Protein AF-A0AAD6UWS7-F1 (afdb_monomer_lite)

Sequence (1031 aa):
MVDHKPIFDDEDLQKQNKLWNPEEWIGCGLTYRDVPEHVALEAVRLRQIPSEVLSTLPSELLSPAGFFANSNLPSWDPAYDSKDAADVDFDATEPTLVPQKPSDIRLLSVATIRRLDNTFGQAWFDGKKSIRDARDPNNVQHWPLYFLTYAESLRQTCRCWVAWRAAIFWALEEHDDEEPEEVKWRQRTVNLLSSIVGWSGRVGCGLGDLSYEHLAEVLGENMLMGSVVDALVHDIKTRLTIRDGTSSEHIIGDTMFARCMTDGAATSSEHMGYRLIARYTHLLSSDSASRPRYLSFPLHSPPLHWAACMIDLPKQHIHFGDSLQRRRPQALFDELLRWLTEDVGLQKVKITDDLTCGLQKDHVNCGIISANTLAHAILGDTLWDHRHARTYRYRAFCTIASIILRSQEGKNTVLDVPFLDPFETHTDVETPAAAPAVAPATLHASSQVQRLTDEDITEFLNHTEESQYSVPAKRLRKGQDADSNDEGPVKKRTKTDVNPSACSKAFDNPDEHSSTLNGTQPWATKVAVAEHVQLDILESLRTGGQGNSSRHDRVVGILIKHGLFRGNAAKLERLRRECKRDDGDPRPGLDINNPKQVICSRCAKTVQLKAVYEAGRFREHWRKGCKKTPVPNKSITNFFGPKSASFKPVPQKLQPSEFIKHCPGLTGAVHPRIDYYIDHCPASGAGARTINFYVAQLFEEKRGIVSISDPSLSRKERTLAYHHQSLDRDWRIETSPHRASVVATRCLIRFAVYREADVSDNKVVCTACWAVFLRKEFRTAINRNRDKTYQQLIRTPKLYSNPIQYRLMAQYEGLEALLTNPSKLGVMLRFARGVALGHYNDLKVFLGLVETMVLATERRIRGVGMQNFKYPQEWREFGALIRMTSPRSYRSMAQHFRMESERSIQHTTSQRPRFPLGITEKSFEILAQYCQDYGYPSNYPLCFSVDDTKLFPAMQPLYDGPSKTWYLVGLPGAQQLQVKSAAELETLIDRKHNAAPKLRLWSVQIPFPGIPPLAFAVLPIASKVKGSELV

Secondary structure (DSSP, 8-state):
---------TTSGGGG-----GGGTSSS----SS--HHHHHHHHHTTSPPHHHHTTSPPTTS-HHHHHHH--PPP--GGGTT---TTEEEESSPP------GGGS-PPPHHHHHHHHHHHHHHHHTT--EEEE-SSTTS-EEEETTHHHHHHHHHHHHHHHHHHHHHHHHHH---TT--HHHHHHHHHHHHHHHHSS-SSSB-TTSSTT-BHHHHHTTTTTPPPPHHHHHHHHHHHHHHHHHHHSS--SEEE--HHHHHHHHTTTTT-TTSTTHHHHHHHHHHHT--STT--SEEEEEEE-SSS-EEEEEEETTTTEEEEE-TT-PPP-HHHHHHHHHIIIIIS--SS-EEES--------SSS-HHHHHHHHHHHHHH-PPPP-GGGHHHHHHHHHHHHHHHHHHHHHTTS---PPP-------------------------------PPEEHHHHHHHHHHHHHTTS-----------------------------------------------------GGGSS---HHHHHHHHHHH-S-S--HHHHHHHHHHHHHHTT-EE--HHHHHHHHHHHHTTT--SS-EE-SS-TTEEE-TTT-PEEE-SSTT--HHHHHHHHT--PPPPP-PPP-----------------------EEEE---B-TTT-THHHHHHHH--SSEE-PPPHHHHHHHHHHHHH----TT-TTS-HHHHHHHHHHHHHS-SEEEEEETTEEEEEETT--SEEEESSHHHHH-TT---HHHHHHHH-HHHHHHHTS-----HHHHHTS-TTSS-HHHHHHHHHSTTHHHHHH-GGG--HHHHHHHHHHTTTTTT-HHHHHHHHHHHHHHHHHHTT--STTPPPPHHHHHHHHHHHHH-HHHHHHHHHHS-PPPHHHHHHHHHHS----SSS-HHHHHHHHHHHHHTT--TTSPPEEEEEEEE-----EEEEETTTTEEEEE--SSS-PEEE-SHHHHHHHHHTT----SEEEEEEEE-SSTTPPPEEEEEEEE-SS--GGG--

Foldseek 3Di:
DDDDDDDDDCVVVVPPDPADDCVVFAQPPDALFLDDPNLVVVLVVQQDDDPQLVVLADDQQAFLVRLLVPALAADDDPVVQPDADPQKAFALDAFPDGRPHRHVDDAGHPNNLVVCVVCVRRSRSNNTAFTWHCVPVVDIGTHGNNVSVVSVVSVQSVLLNVLSVQLVVLLVDDDPPDDPLLVVLSVLLNVLSRVFGGRFAALPQPLPRDTNSLLSLLRDQAAHDQSLLSLLLVLLVVVLCVVVVRQLQEDEDGQLLLVCLLVLLCVDPLDPCVVVLVVVLCQQQDPDPSRHQKYKYWYDDPPRAIWIWMARSVVLEIETEFLQPDDHRVSSVVSVVVCCCPRNNDDDRYYDPPQDWHRDPGRHCRSLRRSQSVCCVRVVDDHDYPVCSSSSSSVSSSSSSVSSVVSVVVVPDDDDDDDDDPPDDDDDDDDDDDDDDDDDDDDDDDDDAAFDELVNLLVVLVVVVVPPPDDDDDDDDDDDDDDDDDDDDDDDDDDDDDDDDDDDDDDDDDDDDDDDDDDDDDPCVVGRHDPVLVVQLVVLVPPPDDDPQVSSQSNLVSCLVVLRYAYDPVLQVLLVVLQPPPVHAPDWDADRSCQQWIQGPVARDIFGHDGRSDCVRVVVCVVVPPDHDDDDDDDDPDPDDDDDDDDDDDDDPPDQPWDKAFFQFADCLQPVLQVVLLVQPQFFFAPFDDLLVLQCVVACVPPNRRDLPDPPQDPVNNVVSVVVSVLRTQWGADDDPVGTHIAGPPFPRMDIDRDPVLRPRNNNGDPSSVVCVVDPVNVVSSPDDRDDDPVVVVVPDCSRHDVVVVVVPVPDPCVCVVVPCPPPDDPVSVVVVCVVVCVCVSVQLVVLQVVLQVVVVVCVVVVHDCPPPDGDPSVQVVLLVCCVVPVSVSVSVVVVTVYDDPVVSVVVVLQDADDDAFQDPVLVVVVVVLCVVVVHDPPDDKDKDKDWAFDDFDWDWHQHNVVRWIWIAQAADSDTHTDPDPVVVVVVVVVPRGGARIKMWMWIHDPDPPGDIHGRHMGRHHPDDDPVRVD

Radius of gyration: 43.59 Å; chains: 1; bounding box: 106×140×118 Å

Structure (mmCIF, N/CA/C/O backbone):
data_AF-A0AAD6UWS7-F1
#
_entry.id   AF-A0AAD6UWS7-F1
#
loop_
_atom_site.group_PDB
_atom_site.id
_atom_site.type_symbol
_atom_site.label_atom_id
_atom_site.label_alt_id
_atom_site.label_comp_id
_atom_site.label_asym_id
_atom_site.label_entity_id
_atom_site.label_seq_id
_atom_site.pdbx_PDB_ins_code
_atom_site.Cartn_x
_atom_site.Cartn_y
_atom_site.Cartn_z
_atom_site.occupancy
_atom_site.B_iso_or_equiv
_atom_site.auth_seq_id
_atom_site.auth_comp_id
_atom_site.auth_asym_id
_atom_site.auth_atom_id
_atom_site.pdbx_PDB_model_num
ATOM 1 N N . MET A 1 1 ? 58.936 -27.035 18.250 1.00 39.00 1 MET A N 1
ATOM 2 C CA . MET A 1 1 ? 58.572 -28.460 18.407 1.00 39.00 1 MET A CA 1
ATOM 3 C C . MET A 1 1 ? 57.275 -28.489 19.200 1.00 39.00 1 MET A C 1
ATOM 5 O O . MET A 1 1 ? 57.285 -28.018 20.326 1.00 39.00 1 MET A O 1
ATOM 9 N N . VAL A 1 2 ? 56.135 -28.931 18.683 1.00 28.58 2 VAL A N 1
ATOM 10 C CA . VAL A 1 2 ? 55.876 -29.702 17.449 1.00 28.58 2 VAL A CA 1
ATOM 11 C C . VAL A 1 2 ? 55.745 -28.799 16.212 1.00 28.58 2 VAL A C 1
ATOM 13 O O . VAL A 1 2 ? 55.610 -27.588 16.349 1.00 28.58 2 VAL A O 1
ATOM 16 N N . ASP A 1 3 ? 55.885 -29.388 15.028 1.00 33.97 3 ASP A N 1
ATOM 17 C CA . ASP A 1 3 ? 55.826 -28.741 13.715 1.00 33.97 3 ASP A CA 1
ATOM 18 C C . ASP A 1 3 ? 54.699 -29.392 12.894 1.00 33.97 3 ASP A C 1
ATOM 20 O O . ASP A 1 3 ? 54.625 -30.619 12.836 1.00 33.97 3 ASP A O 1
ATOM 24 N N . HIS A 1 4 ? 53.810 -28.594 12.300 1.00 30.27 4 HIS A N 1
ATOM 25 C CA . HIS A 1 4 ? 52.808 -29.050 11.333 1.00 30.27 4 HIS A CA 1
ATOM 26 C C . HIS A 1 4 ? 52.488 -27.916 10.355 1.00 30.27 4 HIS A C 1
ATOM 28 O O . HIS A 1 4 ? 51.941 -26.879 10.731 1.00 30.27 4 HIS A O 1
ATOM 34 N N . LYS A 1 5 ? 52.835 -28.138 9.084 1.00 28.25 5 LYS A N 1
ATOM 35 C CA . LYS A 1 5 ? 52.568 -27.221 7.969 1.00 28.25 5 LYS A CA 1
ATOM 36 C C . LYS A 1 5 ? 51.061 -27.076 7.707 1.00 28.25 5 LYS A C 1
ATOM 38 O O . LYS A 1 5 ? 50.328 -28.046 7.918 1.00 28.25 5 LYS A O 1
ATOM 43 N N . PRO A 1 6 ? 50.598 -25.931 7.172 1.00 29.80 6 PRO A N 1
ATOM 44 C CA . PRO A 1 6 ? 49.275 -25.862 6.568 1.00 29.80 6 PRO A CA 1
ATOM 45 C C . PRO A 1 6 ? 49.205 -26.792 5.348 1.00 29.80 6 PRO A C 1
ATOM 47 O O . PRO A 1 6 ? 50.151 -26.870 4.565 1.00 29.80 6 PRO A O 1
ATOM 50 N N . ILE A 1 7 ? 48.068 -27.470 5.185 1.00 35.84 7 ILE A N 1
ATOM 51 C CA . ILE A 1 7 ? 47.655 -28.088 3.921 1.00 35.84 7 ILE A CA 1
ATOM 52 C C . ILE A 1 7 ? 46.263 -27.541 3.605 1.00 35.84 7 ILE A C 1
ATOM 54 O O . ILE A 1 7 ? 45.241 -28.134 3.944 1.00 35.84 7 ILE A O 1
ATOM 58 N N . PHE A 1 8 ? 46.261 -26.365 2.991 1.00 29.39 8 PHE A N 1
ATOM 59 C CA . PHE A 1 8 ? 45.199 -25.907 2.109 1.00 29.39 8 PHE A CA 1
ATOM 60 C C . PHE A 1 8 ? 45.885 -25.623 0.775 1.00 29.39 8 PHE A C 1
ATOM 62 O O . PHE A 1 8 ? 46.874 -24.894 0.759 1.00 29.39 8 PHE A O 1
ATOM 69 N N . ASP A 1 9 ? 45.396 -26.208 -0.317 1.00 33.44 9 ASP A N 1
ATOM 70 C CA . ASP A 1 9 ? 45.780 -25.749 -1.650 1.00 33.44 9 ASP A CA 1
ATOM 71 C C . ASP A 1 9 ? 45.085 -24.403 -1.898 1.00 33.44 9 ASP A C 1
ATOM 73 O O . ASP A 1 9 ? 43.855 -24.309 -1.857 1.00 33.44 9 ASP A O 1
ATOM 77 N N . ASP A 1 10 ? 45.871 -23.353 -2.146 1.00 38.72 10 ASP A N 1
ATOM 78 C CA . ASP A 1 10 ? 45.397 -21.961 -2.234 1.00 38.72 10 ASP A CA 1
ATOM 79 C C . ASP A 1 10 ? 44.478 -21.672 -3.446 1.00 38.72 10 ASP A C 1
ATOM 81 O O . ASP A 1 10 ? 44.025 -20.540 -3.624 1.00 38.72 10 ASP A O 1
ATOM 85 N N . GLU A 1 11 ? 44.162 -22.664 -4.288 1.00 35.66 11 GLU A N 1
ATOM 86 C CA . GLU A 1 11 ? 43.316 -22.488 -5.477 1.00 35.66 11 GLU A CA 1
ATOM 87 C C . GLU A 1 11 ? 41.811 -22.367 -5.178 1.00 35.66 11 GLU A C 1
ATOM 89 O O . GLU A 1 11 ? 41.103 -21.638 -5.878 1.00 35.66 11 GLU A O 1
ATOM 94 N N . ASP A 1 12 ? 41.279 -23.072 -4.173 1.00 37.72 12 ASP A N 1
ATOM 95 C CA . ASP A 1 12 ? 39.823 -23.099 -3.934 1.00 37.72 12 ASP A CA 1
ATOM 96 C C . ASP A 1 12 ? 39.312 -21.888 -3.135 1.00 37.72 12 ASP A C 1
ATOM 98 O O . ASP A 1 12 ? 38.150 -21.502 -3.285 1.00 37.72 12 ASP A O 1
ATOM 102 N N . LEU A 1 13 ? 40.181 -21.206 -2.379 1.00 34.31 13 LEU A N 1
ATOM 103 C CA . LEU A 1 13 ? 39.854 -19.918 -1.747 1.00 34.31 13 LEU A CA 1
ATOM 104 C C . LEU A 1 13 ? 39.825 -18.744 -2.744 1.00 34.31 13 LEU A C 1
ATOM 106 O O . LEU A 1 13 ? 39.205 -17.720 -2.461 1.00 34.31 13 LEU A O 1
ATOM 110 N N . GLN A 1 14 ? 40.416 -18.887 -3.936 1.00 37.41 14 GLN A N 1
ATOM 111 C CA . GLN A 1 14 ? 40.412 -17.838 -4.968 1.00 37.41 14 GLN A CA 1
ATOM 112 C C . GLN A 1 14 ? 39.095 -17.768 -5.768 1.00 37.41 14 GLN A C 1
ATOM 114 O O . GLN A 1 14 ? 38.816 -16.769 -6.432 1.00 37.41 14 GLN A O 1
ATOM 119 N N . LYS A 1 15 ? 38.233 -18.791 -5.691 1.00 44.28 15 LYS A N 1
ATOM 120 C CA . LYS A 1 15 ? 37.058 -18.946 -6.576 1.00 44.28 15 LYS A CA 1
ATOM 121 C C . LYS A 1 15 ? 35.818 -18.125 -6.175 1.00 44.28 15 LYS A C 1
ATOM 123 O O . LYS A 1 15 ? 34.757 -18.315 -6.765 1.00 44.28 15 LYS A O 1
ATOM 128 N N . GLN A 1 16 ? 35.931 -17.198 -5.216 1.00 46.44 16 GLN A N 1
ATOM 129 C CA . GLN A 1 16 ? 34.820 -16.343 -4.750 1.00 46.44 16 GLN A CA 1
ATOM 130 C C . GLN A 1 16 ? 35.019 -14.825 -4.927 1.00 46.44 16 GLN A C 1
ATOM 132 O O . GLN A 1 16 ? 34.271 -14.048 -4.345 1.00 46.44 16 GLN A O 1
ATOM 137 N N . ASN A 1 17 ? 35.961 -14.380 -5.768 1.00 46.81 17 ASN A N 1
ATOM 138 C CA . ASN A 1 17 ? 36.005 -12.985 -6.235 1.00 46.81 17 ASN A CA 1
ATOM 139 C C . ASN A 1 17 ? 36.541 -12.876 -7.677 1.00 46.81 17 ASN A C 1
ATOM 141 O O . ASN A 1 17 ? 37.565 -12.245 -7.939 1.00 46.81 17 ASN A O 1
ATOM 145 N N . LYS A 1 18 ? 35.826 -13.472 -8.647 1.00 59.00 18 LYS A N 1
ATOM 146 C CA . LYS A 1 18 ? 35.997 -13.076 -10.055 1.00 59.00 18 LYS A CA 1
ATOM 147 C C . LYS A 1 18 ? 35.459 -11.652 -10.222 1.00 59.00 18 LYS A C 1
ATOM 149 O O . LYS A 1 18 ? 34.249 -11.444 -10.277 1.00 59.00 18 LYS A O 1
ATOM 154 N N . LEU A 1 19 ? 36.377 -10.688 -10.277 1.00 78.56 19 LEU A N 1
ATOM 155 C CA . LEU A 1 19 ? 36.099 -9.326 -10.725 1.00 78.56 19 LEU A CA 1
ATOM 156 C C . LEU A 1 19 ? 35.538 -9.353 -12.154 1.00 78.56 19 LEU A C 1
ATOM 158 O O . LEU A 1 19 ? 35.858 -10.244 -12.943 1.00 78.56 19 LEU A O 1
ATOM 162 N N . TRP A 1 20 ? 34.706 -8.366 -12.485 1.00 88.69 20 TRP A N 1
ATOM 163 C CA . TRP A 1 20 ? 34.216 -8.175 -13.846 1.00 88.69 20 TRP A CA 1
ATOM 164 C C . TRP A 1 20 ? 35.386 -7.905 -14.805 1.00 88.69 20 TRP A C 1
ATOM 166 O O . TRP A 1 20 ? 36.159 -6.970 -14.600 1.00 88.69 20 TRP A O 1
ATOM 176 N N . ASN A 1 21 ? 35.492 -8.724 -15.853 1.00 90.06 21 ASN A N 1
ATOM 177 C CA . ASN A 1 21 ? 36.468 -8.576 -16.926 1.00 90.06 21 ASN A CA 1
ATOM 178 C C . ASN A 1 21 ? 35.720 -8.369 -18.255 1.00 90.06 21 ASN A C 1
ATOM 180 O O . ASN A 1 21 ? 35.141 -9.334 -18.755 1.00 90.06 21 ASN A O 1
ATOM 184 N N . PRO A 1 22 ? 35.708 -7.161 -18.849 1.00 90.88 22 PRO A N 1
ATOM 185 C CA . PRO A 1 22 ? 34.950 -6.912 -20.073 1.00 90.88 22 PRO A CA 1
ATOM 186 C C . PRO A 1 22 ? 35.453 -7.731 -21.273 1.00 90.88 22 PRO A C 1
ATOM 188 O O . PRO A 1 22 ? 34.649 -8.058 -22.140 1.00 90.88 22 PRO A O 1
ATOM 191 N N . GLU A 1 23 ? 36.731 -8.126 -21.307 1.00 92.81 23 GLU A N 1
ATOM 192 C CA . GLU A 1 23 ? 37.320 -8.910 -22.408 1.00 92.81 23 GLU A CA 1
ATOM 193 C C . GLU A 1 23 ? 36.798 -10.358 -22.480 1.00 92.81 23 GLU A C 1
ATOM 195 O O . GLU A 1 23 ? 36.912 -11.005 -23.518 1.00 92.81 23 GLU A O 1
ATOM 200 N N . GLU A 1 24 ? 36.201 -10.874 -21.397 1.00 91.62 24 GLU A N 1
ATOM 201 C CA . GLU A 1 24 ? 35.563 -12.202 -21.366 1.00 91.62 24 GLU A CA 1
ATOM 202 C C . GLU A 1 24 ? 34.111 -12.193 -21.886 1.00 91.62 24 GLU A C 1
ATOM 204 O O . GLU A 1 24 ? 33.549 -13.266 -22.117 1.00 91.62 24 GLU A O 1
ATOM 209 N N . TRP A 1 25 ? 33.484 -11.016 -22.050 1.00 92.62 25 TRP A N 1
ATOM 210 C CA . TRP A 1 25 ? 32.029 -10.908 -22.247 1.00 92.62 25 TRP A CA 1
ATOM 211 C C . TRP A 1 25 ? 31.568 -9.937 -23.344 1.00 92.62 25 TRP A C 1
ATOM 213 O O . TRP A 1 25 ? 30.554 -10.202 -23.991 1.00 92.62 25 TRP A O 1
ATOM 223 N N . ILE A 1 26 ? 32.267 -8.820 -23.555 1.00 93.94 26 ILE A N 1
ATOM 224 C CA . ILE A 1 26 ? 31.810 -7.705 -24.398 1.00 93.94 26 ILE A CA 1
ATOM 225 C C . ILE A 1 26 ? 32.377 -7.833 -25.815 1.00 93.94 26 ILE A C 1
ATOM 227 O O . ILE A 1 26 ? 33.587 -7.872 -26.016 1.00 93.94 26 ILE A O 1
ATOM 231 N N . GLY A 1 27 ? 31.497 -7.900 -26.817 1.00 91.56 27 GLY A N 1
ATOM 232 C CA . GLY A 1 27 ? 31.857 -8.169 -28.214 1.00 91.56 27 GLY A CA 1
ATOM 233 C C . GLY A 1 27 ? 32.162 -9.645 -28.510 1.00 91.56 27 GLY A C 1
ATOM 234 O O . GLY A 1 27 ? 32.371 -10.012 -29.664 1.00 91.56 27 GLY A O 1
ATOM 235 N N . CYS A 1 28 ? 32.135 -10.519 -27.500 1.00 92.50 28 CYS A N 1
ATOM 236 C CA . CYS A 1 28 ? 32.526 -11.931 -27.590 1.00 92.50 28 CYS A CA 1
ATOM 237 C C . CYS A 1 28 ? 31.483 -12.848 -28.269 1.00 92.50 28 CYS A C 1
ATOM 239 O O . CYS A 1 28 ? 31.627 -14.069 -28.239 1.00 92.50 28 CYS A O 1
ATOM 241 N N . GLY A 1 29 ? 30.400 -12.294 -28.828 1.00 90.06 29 GLY A N 1
ATOM 242 C CA . GLY A 1 29 ? 29.293 -13.061 -29.421 1.00 90.06 29 GLY A CA 1
ATOM 243 C C . GLY A 1 29 ? 28.457 -13.864 -28.411 1.00 90.06 29 GLY A C 1
ATOM 244 O O . GLY A 1 29 ? 27.692 -14.749 -28.801 1.00 90.06 29 GLY A O 1
ATOM 245 N N . LEU A 1 30 ? 28.604 -13.587 -27.111 1.00 91.38 30 LEU A N 1
ATOM 246 C CA . LEU A 1 30 ? 27.831 -14.239 -26.057 1.00 91.38 30 LEU A CA 1
ATOM 247 C C . LEU A 1 30 ? 26.394 -13.707 -26.018 1.00 91.38 30 LEU A C 1
ATOM 249 O O . LEU A 1 30 ? 26.115 -12.558 -26.356 1.00 91.38 30 LEU A O 1
ATOM 253 N N . THR A 1 31 ? 25.457 -14.542 -25.565 1.00 92.69 31 THR A N 1
ATOM 254 C CA . THR A 1 31 ? 24.069 -14.109 -25.354 1.00 92.69 31 THR A CA 1
ATOM 255 C C . THR A 1 31 ? 23.847 -13.721 -23.897 1.00 92.69 31 THR A C 1
ATOM 257 O O . THR A 1 31 ? 24.100 -14.539 -23.011 1.00 92.69 31 THR A O 1
ATOM 260 N N . TYR A 1 32 ? 23.300 -12.534 -23.638 1.00 90.56 32 TYR A N 1
ATOM 261 C CA . TYR A 1 32 ? 22.898 -12.120 -22.297 1.00 90.56 32 TYR A CA 1
ATOM 262 C C . TYR A 1 32 ? 21.660 -12.902 -21.868 1.00 90.56 32 TYR A C 1
ATOM 264 O O . TYR A 1 32 ? 20.518 -12.572 -22.197 1.00 90.56 32 TYR A O 1
ATOM 272 N N . ARG A 1 33 ? 21.892 -14.001 -21.158 1.00 89.00 33 ARG A N 1
ATOM 273 C CA . ARG A 1 33 ? 20.837 -14.810 -20.564 1.00 89.00 33 ARG A CA 1
ATOM 274 C C . ARG A 1 33 ? 21.396 -15.603 -19.400 1.00 89.00 33 ARG A C 1
ATOM 276 O O . ARG A 1 33 ? 22.299 -16.403 -19.611 1.00 89.00 33 ARG A O 1
ATOM 283 N N . ASP A 1 34 ? 20.809 -15.378 -18.223 1.00 78.06 34 ASP A N 1
ATOM 284 C CA . ASP A 1 34 ? 21.169 -16.054 -16.974 1.00 78.06 34 ASP A CA 1
ATOM 285 C C . ASP A 1 34 ? 22.696 -15.995 -16.722 1.00 78.06 34 ASP A C 1
ATOM 287 O O . ASP A 1 34 ? 23.408 -16.997 -16.661 1.00 78.06 34 ASP A O 1
ATOM 291 N N . VAL A 1 35 ? 23.217 -14.767 -16.690 1.00 87.62 35 VAL A N 1
ATOM 292 C CA . VAL A 1 35 ? 24.651 -14.478 -16.566 1.00 87.62 35 VAL A CA 1
ATOM 293 C C . VAL A 1 35 ? 25.144 -14.683 -15.121 1.00 87.62 35 VAL A C 1
ATOM 295 O O . VAL A 1 35 ? 24.354 -14.539 -14.185 1.00 87.62 35 VAL A O 1
ATOM 298 N N . PRO A 1 36 ? 26.441 -14.979 -14.890 1.00 89.12 36 PRO A N 1
ATOM 299 C CA . PRO A 1 36 ? 26.991 -15.118 -13.540 1.00 89.12 36 PRO A CA 1
ATOM 300 C C . PRO A 1 36 ? 26.749 -13.886 -12.660 1.00 89.12 36 PRO A C 1
ATOM 302 O O . PRO A 1 36 ? 26.672 -12.763 -13.150 1.00 89.12 36 PRO A O 1
ATOM 305 N N . GLU A 1 37 ? 26.696 -14.084 -11.341 1.00 85.69 37 GLU A N 1
ATOM 306 C CA . GLU A 1 37 ? 26.324 -13.040 -10.372 1.00 85.69 37 GLU A CA 1
ATOM 307 C C . GLU A 1 37 ? 27.154 -11.749 -10.501 1.00 85.69 37 GLU A C 1
ATOM 309 O O . GLU A 1 37 ? 26.585 -10.664 -10.499 1.00 85.69 37 GLU A O 1
ATOM 314 N N . HIS A 1 38 ? 28.471 -11.842 -10.722 1.00 85.81 38 HIS A N 1
ATOM 315 C CA . HIS A 1 38 ? 29.327 -10.666 -10.935 1.00 85.81 38 HIS A CA 1
ATOM 316 C C . HIS A 1 38 ? 28.975 -9.878 -12.214 1.00 85.81 38 HIS A C 1
ATOM 318 O O . HIS A 1 38 ? 29.090 -8.656 -12.230 1.00 85.81 38 HIS A O 1
ATOM 324 N N . VAL A 1 39 ? 28.489 -10.553 -13.261 1.00 90.25 39 VAL A N 1
ATOM 325 C CA . VAL A 1 39 ? 28.014 -9.923 -14.505 1.00 90.25 39 VAL A CA 1
ATOM 326 C C . VAL A 1 39 ? 26.639 -9.284 -14.299 1.00 90.25 39 VAL A C 1
ATOM 328 O O . VAL A 1 39 ? 26.389 -8.185 -14.787 1.00 90.25 39 VAL A O 1
ATOM 331 N N . ALA A 1 40 ? 25.754 -9.932 -13.534 1.00 89.06 40 ALA A N 1
ATOM 332 C CA . ALA A 1 40 ? 24.453 -9.371 -13.171 1.00 89.06 40 ALA A CA 1
ATOM 333 C C . ALA A 1 40 ? 24.593 -8.129 -12.268 1.00 89.06 40 ALA A C 1
ATOM 335 O O . ALA A 1 40 ? 23.873 -7.149 -12.453 1.00 89.06 40 ALA A O 1
ATOM 336 N N . LEU A 1 41 ? 25.546 -8.141 -11.330 1.00 88.06 41 LEU A N 1
ATOM 337 C CA . LEU A 1 41 ? 25.884 -6.991 -10.487 1.00 88.06 41 LEU A CA 1
ATOM 338 C C . LEU A 1 41 ? 26.462 -5.832 -11.312 1.00 88.06 41 LEU A C 1
ATOM 340 O O . LEU A 1 41 ? 26.060 -4.690 -11.102 1.00 88.06 41 LEU A O 1
ATOM 344 N N . GLU A 1 42 ? 27.324 -6.104 -12.294 1.00 93.56 42 GLU A N 1
ATOM 345 C CA . GLU A 1 42 ? 27.817 -5.075 -13.220 1.00 93.56 42 GLU A CA 1
ATOM 346 C C . GLU A 1 42 ? 26.686 -4.504 -14.101 1.00 93.56 42 GLU A C 1
ATOM 348 O O . GLU A 1 42 ? 26.572 -3.289 -14.253 1.00 93.56 42 GLU A O 1
ATOM 353 N N . ALA A 1 43 ? 25.768 -5.346 -14.588 1.00 92.38 43 ALA A N 1
ATOM 354 C CA . ALA A 1 43 ? 24.568 -4.928 -15.324 1.00 92.38 43 ALA A CA 1
ATOM 355 C C . ALA A 1 43 ? 23.572 -4.095 -14.482 1.00 92.38 43 ALA A C 1
ATOM 357 O O . ALA A 1 43 ? 22.719 -3.387 -15.031 1.00 92.38 43 ALA A O 1
ATOM 358 N N . VAL A 1 44 ? 23.658 -4.172 -13.148 1.00 91.62 44 VAL A N 1
ATOM 359 C CA . VAL A 1 44 ? 22.978 -3.255 -12.218 1.00 91.62 44 VAL A CA 1
ATOM 360 C C . VAL A 1 44 ? 23.804 -1.982 -12.027 1.00 91.62 44 VAL A C 1
ATOM 362 O O . VAL A 1 44 ? 23.252 -0.893 -12.161 1.00 91.62 44 VAL A O 1
ATOM 365 N N . ARG A 1 45 ? 25.122 -2.085 -11.804 1.00 94.69 45 ARG A N 1
ATOM 366 C CA . ARG A 1 45 ? 26.031 -0.937 -11.628 1.00 94.69 45 ARG A CA 1
ATOM 367 C C . ARG A 1 45 ? 26.015 0.015 -12.829 1.00 94.69 45 ARG A C 1
ATOM 369 O O . ARG A 1 45 ? 25.980 1.225 -12.645 1.00 94.69 45 ARG A O 1
ATOM 376 N N . LEU A 1 46 ? 25.983 -0.513 -14.053 1.00 94.00 46 LEU A N 1
ATOM 377 C CA . LEU A 1 46 ? 25.908 0.275 -15.291 1.00 94.00 46 LEU A CA 1
ATOM 378 C C . LEU A 1 46 ? 24.556 0.974 -15.496 1.00 94.00 46 LEU A C 1
ATOM 380 O O . LEU A 1 46 ? 24.492 1.955 -16.235 1.00 94.00 46 LEU A O 1
ATOM 384 N N . ARG A 1 47 ? 23.493 0.497 -14.834 1.00 94.62 47 ARG A N 1
ATOM 385 C CA . ARG A 1 47 ? 22.167 1.136 -14.798 1.00 94.62 47 ARG A CA 1
ATOM 386 C C . ARG A 1 47 ? 21.934 1.977 -13.536 1.00 94.62 47 ARG A C 1
ATOM 388 O O . ARG A 1 47 ? 20.906 2.644 -13.438 1.00 94.62 47 ARG A O 1
ATOM 395 N N . GLN A 1 48 ? 22.863 1.984 -12.582 1.00 95.69 48 GLN A N 1
ATOM 396 C CA . GLN A 1 48 ? 22.759 2.777 -11.361 1.00 95.69 48 GLN A CA 1
ATOM 397 C C . GLN A 1 48 ? 23.021 4.256 -11.669 1.00 95.69 48 GLN A C 1
ATOM 399 O O . GLN A 1 48 ? 24.071 4.617 -12.197 1.00 95.69 48 GLN A O 1
ATOM 404 N N . ILE A 1 49 ? 22.064 5.119 -11.323 1.00 94.88 49 ILE A N 1
ATOM 405 C CA . ILE A 1 49 ? 22.193 6.572 -11.488 1.00 94.88 49 ILE A CA 1
ATOM 406 C C . ILE A 1 49 ? 23.267 7.085 -10.502 1.00 94.88 49 ILE A C 1
ATOM 408 O O . ILE A 1 49 ? 23.143 6.806 -9.305 1.00 94.88 49 ILE A O 1
ATOM 412 N N . PRO A 1 50 ? 24.297 7.831 -10.952 1.00 94.62 50 PRO A N 1
ATOM 413 C CA . PRO A 1 50 ? 25.262 8.479 -10.060 1.00 94.62 50 PRO A CA 1
ATOM 414 C C . PRO A 1 50 ? 24.584 9.462 -9.100 1.00 94.62 50 PRO A C 1
ATOM 416 O O . PRO A 1 50 ? 23.599 10.103 -9.470 1.00 94.62 50 PRO A O 1
ATOM 419 N N . SER A 1 51 ? 25.114 9.629 -7.888 1.00 92.19 51 SER A N 1
ATOM 420 C CA . SER A 1 51 ? 24.555 10.518 -6.853 1.00 92.19 51 SER A CA 1
ATOM 421 C C . SER A 1 51 ? 24.403 11.968 -7.323 1.00 92.19 51 SER A C 1
ATOM 423 O O . SER A 1 51 ? 23.429 12.642 -6.994 1.00 92.19 51 SER A O 1
ATOM 425 N N . GLU A 1 52 ? 25.340 12.419 -8.147 1.00 92.50 52 GLU A N 1
ATOM 426 C CA . GLU A 1 52 ? 25.451 13.774 -8.681 1.00 92.50 52 GLU A CA 1
ATOM 427 C C . GLU A 1 52 ? 24.340 14.016 -9.710 1.00 92.50 52 GLU A C 1
ATOM 429 O O . GLU A 1 52 ? 23.671 15.046 -9.688 1.00 92.50 52 GLU A O 1
ATOM 434 N N . VAL A 1 53 ? 24.072 13.010 -10.548 1.00 92.88 53 VAL A N 1
ATOM 435 C CA . VAL A 1 53 ? 22.988 13.028 -11.536 1.00 92.88 53 VAL A CA 1
ATOM 436 C C . VAL A 1 53 ? 21.627 12.855 -10.866 1.00 92.88 53 VAL A C 1
ATOM 438 O O . VAL A 1 53 ? 20.680 13.555 -11.217 1.00 92.88 53 VAL A O 1
ATOM 441 N N . LEU A 1 54 ? 21.512 11.974 -9.869 1.00 91.69 54 LEU A N 1
ATOM 442 C CA . LEU A 1 54 ? 20.272 11.775 -9.117 1.00 91.69 54 LEU A CA 1
ATOM 443 C C . LEU A 1 54 ? 19.839 13.066 -8.405 1.00 91.69 54 LEU A C 1
ATOM 445 O O . LEU A 1 54 ? 18.652 13.375 -8.382 1.00 91.69 54 LEU A O 1
ATOM 449 N N . SER A 1 55 ? 20.797 13.861 -7.916 1.00 90.94 55 SER A N 1
ATOM 450 C CA . SER A 1 55 ? 20.535 15.160 -7.280 1.00 90.94 55 SER A CA 1
ATOM 451 C C . SER A 1 55 ? 20.009 16.252 -8.227 1.00 90.94 55 SER A C 1
ATOM 453 O O . SER A 1 55 ? 19.546 17.288 -7.756 1.00 90.94 55 SER A O 1
ATOM 455 N N . THR A 1 56 ? 20.027 16.025 -9.549 1.00 92.19 56 THR A N 1
ATOM 456 C CA . THR A 1 56 ? 19.354 16.911 -10.520 1.00 92.19 56 THR A CA 1
ATOM 457 C C . THR A 1 56 ? 17.833 16.742 -10.515 1.00 92.19 56 THR A C 1
ATOM 459 O O . THR A 1 56 ? 17.124 17.635 -10.980 1.00 92.19 56 THR A O 1
ATOM 462 N N . LEU A 1 57 ? 17.315 15.619 -10.000 1.00 92.88 57 LEU A N 1
ATOM 463 C CA . LEU A 1 57 ? 15.881 15.423 -9.809 1.00 92.88 57 LEU A CA 1
ATOM 464 C C . LEU A 1 57 ? 15.420 16.106 -8.505 1.00 92.88 57 LEU A C 1
ATOM 466 O O . LEU A 1 57 ? 16.155 16.098 -7.515 1.00 92.88 57 LEU A O 1
ATOM 470 N N . PRO A 1 58 ? 14.199 16.673 -8.465 1.00 93.69 58 PRO A N 1
ATOM 471 C CA . PRO A 1 58 ? 13.606 17.198 -7.239 1.00 93.69 58 PRO A CA 1
ATOM 472 C C . PRO A 1 58 ? 13.617 16.162 -6.107 1.00 93.69 58 PRO A C 1
ATOM 474 O O . PRO A 1 58 ? 13.284 14.998 -6.314 1.00 93.69 58 PRO A O 1
ATOM 477 N N . SER A 1 59 ? 13.978 16.587 -4.896 1.00 91.56 59 SER A N 1
ATOM 478 C CA . SER A 1 59 ? 14.035 15.690 -3.736 1.00 91.56 59 SER A CA 1
ATOM 479 C C . SER A 1 59 ? 12.640 15.225 -3.315 1.00 91.56 59 SER A C 1
ATOM 481 O O . SER A 1 59 ? 11.745 16.050 -3.121 1.00 91.56 59 SER A O 1
ATOM 483 N N . GLU A 1 60 ? 12.469 13.923 -3.073 1.00 89.94 60 GLU A N 1
ATOM 484 C CA . GLU A 1 60 ? 11.234 13.334 -2.520 1.00 89.94 60 GLU A CA 1
ATOM 485 C C . GLU A 1 60 ? 10.882 13.859 -1.112 1.00 89.94 60 GLU A C 1
ATOM 487 O O . GLU A 1 60 ? 9.783 13.625 -0.622 1.00 89.94 60 GLU A O 1
ATOM 492 N N . LEU A 1 61 ? 11.792 14.592 -0.456 1.00 90.75 61 LEU A N 1
ATOM 493 C CA . LEU A 1 61 ? 11.554 15.254 0.833 1.00 90.75 61 LEU A CA 1
ATOM 494 C C . LEU A 1 61 ? 10.920 16.653 0.705 1.00 90.75 61 LEU A C 1
ATOM 496 O O . LEU A 1 61 ? 10.663 17.298 1.721 1.00 90.75 61 LEU A O 1
ATOM 500 N N . LEU A 1 62 ? 10.676 17.149 -0.512 1.00 93.81 62 LEU A N 1
ATOM 501 C CA . LEU A 1 62 ? 9.908 18.379 -0.718 1.00 93.81 62 LEU A CA 1
ATOM 502 C C . LEU A 1 62 ? 8.427 18.160 -0.362 1.00 93.81 62 LEU A C 1
ATOM 504 O O . LEU A 1 62 ? 7.893 17.060 -0.506 1.00 93.81 62 LEU A O 1
ATOM 508 N N . SER A 1 63 ? 7.745 19.220 0.071 1.00 95.31 63 SER A N 1
ATOM 509 C CA . SER A 1 63 ? 6.280 19.230 0.142 1.00 95.31 63 SER A CA 1
ATOM 510 C C . SER A 1 63 ? 5.662 19.387 -1.248 1.00 95.31 63 SER A C 1
ATOM 512 O O . SER A 1 63 ? 6.352 19.883 -2.137 1.00 95.31 63 SER A O 1
ATOM 514 N N . PRO A 1 64 ? 4.387 19.026 -1.482 1.00 95.50 64 PRO A N 1
ATOM 515 C CA . PRO A 1 64 ? 3.741 19.209 -2.785 1.00 95.50 64 PRO A CA 1
ATOM 516 C C . PRO A 1 64 ? 3.869 20.632 -3.354 1.00 95.50 64 PRO A C 1
ATOM 518 O O . PRO A 1 64 ? 4.219 20.801 -4.522 1.00 95.50 64 PRO A O 1
ATOM 521 N N . ALA A 1 65 ? 3.689 21.664 -2.521 1.00 93.50 65 ALA A N 1
ATOM 522 C CA . ALA A 1 65 ? 3.901 23.056 -2.924 1.00 93.50 65 ALA A CA 1
ATOM 523 C C . ALA A 1 65 ? 5.387 23.378 -3.181 1.00 93.50 65 ALA A C 1
ATOM 525 O O . ALA A 1 65 ? 5.712 24.049 -4.160 1.00 93.50 65 ALA A O 1
ATOM 526 N N . GLY A 1 66 ? 6.304 22.868 -2.349 1.00 93.56 66 GLY A N 1
ATOM 527 C CA . GLY A 1 66 ? 7.749 23.029 -2.549 1.00 93.56 66 GLY A CA 1
ATOM 528 C C . GLY A 1 66 ? 8.261 22.330 -3.814 1.00 93.56 66 GLY A C 1
ATOM 529 O O . GLY A 1 66 ? 9.112 22.868 -4.518 1.00 93.56 66 GLY A O 1
ATOM 530 N N . PHE A 1 67 ? 7.705 21.166 -4.141 1.00 95.06 67 PHE A N 1
ATOM 531 C CA . PHE A 1 67 ? 7.954 20.420 -5.366 1.00 95.06 67 PHE A CA 1
ATOM 532 C C . PHE A 1 67 ? 7.448 21.193 -6.583 1.00 95.06 67 PHE A C 1
ATOM 534 O O . PHE A 1 67 ? 8.220 21.427 -7.510 1.00 95.06 67 PHE A O 1
ATOM 541 N N . PHE A 1 68 ? 6.203 21.674 -6.560 1.00 91.50 68 PHE A N 1
ATOM 542 C CA . PHE A 1 68 ? 5.656 22.495 -7.641 1.00 91.50 68 PHE A CA 1
ATOM 543 C C . PHE A 1 68 ? 6.486 23.765 -7.896 1.00 91.50 68 PHE A C 1
ATOM 545 O O . PHE A 1 68 ? 6.835 24.035 -9.044 1.00 91.50 68 PHE A O 1
ATOM 552 N N . ALA A 1 69 ? 6.861 24.496 -6.840 1.00 89.56 69 ALA A N 1
ATOM 553 C CA . ALA A 1 69 ? 7.558 25.779 -6.948 1.00 89.56 69 ALA A CA 1
ATOM 554 C C . ALA A 1 69 ? 9.037 25.685 -7.376 1.00 89.56 69 ALA A C 1
ATOM 556 O O . ALA A 1 69 ? 9.545 26.629 -7.977 1.00 89.56 69 ALA A O 1
ATOM 557 N N . ASN A 1 70 ? 9.740 24.585 -7.069 1.00 86.12 70 ASN A N 1
ATOM 558 C CA . ASN A 1 70 ? 11.193 24.468 -7.294 1.00 86.12 70 ASN A CA 1
ATOM 559 C C . ASN A 1 70 ? 11.587 23.500 -8.432 1.00 86.12 70 ASN A C 1
ATOM 561 O O . ASN A 1 70 ? 12.775 23.337 -8.712 1.00 86.12 70 ASN A O 1
ATOM 565 N N . SER A 1 71 ? 10.630 22.839 -9.092 1.00 87.88 71 SER A N 1
ATOM 566 C CA . SER A 1 71 ? 10.923 21.811 -10.104 1.00 87.88 71 SER A CA 1
ATOM 567 C C . SER A 1 71 ? 11.083 22.372 -11.518 1.00 87.88 71 SER A C 1
ATOM 569 O O . SER A 1 71 ? 10.101 22.642 -12.205 1.00 87.88 71 SER A O 1
ATOM 571 N N . ASN A 1 72 ? 12.327 22.455 -11.998 1.00 88.75 72 ASN A N 1
ATOM 572 C CA . ASN A 1 72 ? 12.641 22.768 -13.396 1.00 88.75 72 ASN A CA 1
ATOM 573 C C . ASN A 1 72 ? 12.644 21.489 -14.260 1.00 88.75 72 ASN A C 1
ATOM 575 O O . ASN A 1 72 ? 13.696 20.909 -14.535 1.00 88.75 72 ASN A O 1
ATOM 579 N N . LEU A 1 73 ? 11.448 21.020 -14.623 1.00 93.50 73 LEU A N 1
ATOM 580 C CA . LEU A 1 73 ? 11.204 19.764 -15.346 1.00 93.50 73 LEU A CA 1
ATOM 581 C C . LEU A 1 73 ? 10.906 19.998 -16.839 1.00 93.50 73 LEU A C 1
ATOM 583 O O . LEU A 1 73 ? 10.436 21.077 -17.204 1.00 93.50 73 LEU A O 1
ATOM 587 N N . PRO A 1 74 ? 11.150 19.005 -17.715 1.00 91.38 74 PRO A N 1
ATOM 588 C CA . PRO A 1 74 ? 10.858 19.128 -19.138 1.00 91.38 74 PRO A CA 1
ATOM 589 C C . PRO A 1 74 ? 9.346 19.147 -19.381 1.00 91.38 74 PRO A C 1
ATOM 591 O O . PRO A 1 74 ? 8.567 18.521 -18.656 1.00 91.38 74 PRO A O 1
ATOM 594 N N . SER A 1 75 ? 8.924 19.845 -20.437 1.00 83.94 75 SER A N 1
ATOM 595 C CA . SER A 1 75 ? 7.519 19.892 -20.846 1.00 83.94 75 SER A CA 1
ATOM 596 C C . SER A 1 75 ? 7.036 18.501 -21.265 1.00 83.94 75 SER A C 1
ATOM 598 O O . SER A 1 75 ? 7.605 17.894 -22.176 1.00 83.94 75 SER A O 1
ATOM 600 N N . TRP A 1 76 ? 5.967 18.018 -20.634 1.00 86.06 76 TRP A N 1
ATOM 601 C CA . TRP A 1 76 ? 5.367 16.717 -20.915 1.00 86.06 76 TRP A CA 1
ATOM 602 C C . TRP A 1 76 ? 3.877 16.864 -21.215 1.00 86.06 76 TRP A C 1
ATOM 604 O O . TRP A 1 76 ? 3.164 17.558 -20.491 1.00 86.06 76 TRP A O 1
ATOM 614 N N . ASP A 1 77 ? 3.421 16.181 -22.263 1.00 79.94 77 ASP A N 1
ATOM 615 C CA . ASP A 1 77 ? 2.009 16.017 -22.592 1.00 79.94 77 ASP A CA 1
ATOM 616 C C . ASP A 1 77 ? 1.664 14.512 -22.545 1.00 79.94 77 ASP A C 1
ATOM 618 O O . ASP A 1 77 ? 2.220 13.742 -23.341 1.00 79.94 77 ASP A O 1
ATOM 622 N N . PRO A 1 78 ? 0.765 14.072 -21.640 1.00 77.81 78 PRO A N 1
ATOM 623 C CA . PRO A 1 78 ? 0.324 12.681 -21.558 1.00 77.81 78 PRO A CA 1
ATOM 624 C C . PRO A 1 78 ? -0.328 12.132 -22.840 1.00 77.81 78 PRO A C 1
ATOM 626 O O . PRO A 1 78 ? -0.378 10.915 -23.016 1.00 77.81 78 PRO A O 1
ATOM 629 N N . ALA A 1 79 ? -0.839 12.980 -23.739 1.00 74.25 79 ALA A N 1
ATOM 630 C CA . ALA A 1 79 ? -1.563 12.539 -24.934 1.00 74.25 79 ALA A CA 1
ATOM 631 C C . ALA A 1 79 ? -0.654 11.926 -26.019 1.00 74.25 79 ALA A C 1
ATOM 633 O O . ALA A 1 79 ? -1.089 11.060 -26.780 1.00 74.25 79 ALA A O 1
ATOM 634 N N . TYR A 1 80 ? 0.620 12.328 -26.083 1.00 67.62 80 TYR A N 1
ATOM 635 C CA . TYR A 1 80 ? 1.577 11.886 -27.117 1.00 67.62 80 TYR A CA 1
ATOM 636 C C . TYR A 1 80 ? 2.441 10.685 -26.691 1.00 67.62 80 TYR A C 1
ATOM 638 O O . TYR A 1 80 ? 3.378 10.283 -27.382 1.00 67.62 80 TYR A O 1
ATOM 646 N N . ASP A 1 81 ? 2.107 10.093 -25.549 1.00 74.44 81 ASP A N 1
ATOM 647 C CA . ASP A 1 81 ? 2.982 9.266 -24.717 1.00 74.44 81 ASP A CA 1
ATOM 648 C C . ASP A 1 81 ? 3.078 7.780 -25.136 1.00 74.44 81 ASP A C 1
ATOM 650 O O . ASP A 1 81 ? 3.807 6.987 -24.536 1.00 74.44 81 ASP A O 1
ATOM 654 N N . SER A 1 82 ? 2.336 7.392 -26.176 1.00 66.56 82 SER A N 1
ATOM 655 C CA . SER A 1 82 ? 2.117 6.001 -26.601 1.00 66.56 82 SER A CA 1
ATOM 656 C C . SER A 1 82 ? 3.048 5.498 -27.709 1.00 66.56 82 SER A C 1
ATOM 658 O O . SER A 1 82 ? 3.118 4.290 -27.939 1.00 66.56 82 SER A O 1
ATOM 660 N N . LYS A 1 83 ? 3.753 6.391 -28.416 1.00 76.44 83 LYS A N 1
ATOM 661 C CA . LYS A 1 83 ? 4.574 6.022 -29.580 1.00 76.44 83 LYS A CA 1
ATOM 662 C C . LYS A 1 83 ? 5.981 5.594 -29.176 1.00 76.44 83 LYS A C 1
ATOM 664 O O . LYS A 1 83 ? 6.638 6.247 -28.366 1.00 76.44 83 LYS A O 1
ATOM 669 N N . ASP A 1 84 ? 6.454 4.511 -29.779 1.00 76.94 84 ASP A N 1
ATOM 670 C CA . ASP A 1 84 ? 7.843 4.078 -29.676 1.00 76.94 84 ASP A CA 1
ATOM 671 C C . ASP A 1 84 ? 8.718 4.869 -30.664 1.00 76.94 84 ASP A C 1
ATOM 673 O O . ASP A 1 84 ? 8.392 4.963 -31.848 1.00 76.94 84 ASP A O 1
ATOM 677 N N . ALA A 1 85 ? 9.816 5.454 -30.189 1.00 81.00 85 ALA A N 1
ATOM 678 C CA . ALA A 1 85 ? 10.794 6.133 -31.028 1.00 81.00 85 ALA A CA 1
ATOM 679 C C . ALA A 1 85 ? 11.780 5.112 -31.614 1.00 81.00 85 ALA A C 1
ATOM 681 O O . ALA A 1 85 ? 12.607 4.544 -30.898 1.00 81.00 85 ALA A O 1
ATOM 682 N N . ALA A 1 86 ? 11.718 4.878 -32.926 1.00 83.75 86 ALA A N 1
ATOM 683 C CA . ALA A 1 86 ? 12.723 4.078 -33.631 1.00 83.75 86 ALA A CA 1
ATOM 684 C C . ALA A 1 86 ? 14.123 4.721 -33.546 1.00 83.75 86 ALA A C 1
ATOM 686 O O . ALA A 1 86 ? 15.122 4.017 -33.478 1.00 83.75 86 ALA A O 1
ATOM 687 N N . ASP A 1 87 ? 14.183 6.051 -33.456 1.00 89.50 87 ASP A N 1
ATOM 688 C CA . ASP A 1 87 ? 15.415 6.849 -33.471 1.00 89.50 87 ASP A CA 1
ATOM 689 C C . ASP A 1 87 ? 16.169 6.888 -32.123 1.00 89.50 87 ASP A C 1
ATOM 691 O O . ASP A 1 87 ? 17.092 7.685 -31.970 1.00 89.50 87 ASP A O 1
ATOM 695 N N . VAL A 1 88 ? 15.779 6.067 -31.135 1.00 95.12 88 VAL A N 1
ATOM 696 C CA . VAL A 1 88 ? 16.449 5.965 -29.822 1.00 95.12 88 VAL A CA 1
ATOM 697 C C . VAL A 1 88 ? 16.878 4.526 -29.542 1.00 95.12 88 VAL A C 1
ATOM 699 O O . VAL A 1 88 ? 16.059 3.707 -29.130 1.00 95.12 88 VAL A O 1
ATOM 702 N N . ASP A 1 89 ? 18.148 4.194 -29.751 1.00 96.88 89 ASP A N 1
ATOM 703 C CA . ASP A 1 89 ? 18.642 2.811 -29.665 1.00 96.88 89 ASP A CA 1
ATOM 704 C C . ASP A 1 89 ? 20.083 2.735 -29.132 1.00 96.88 89 ASP A C 1
ATOM 706 O O . ASP A 1 89 ? 20.773 3.746 -29.004 1.00 96.88 89 ASP A O 1
ATOM 710 N N . PHE A 1 90 ? 20.552 1.540 -28.786 1.00 97.94 90 PHE A N 1
ATOM 711 C CA . PHE A 1 90 ? 21.887 1.335 -28.231 1.00 97.94 90 PHE A CA 1
ATOM 712 C C . PHE A 1 90 ? 23.000 1.476 -29.280 1.00 97.94 90 PHE A C 1
ATOM 714 O O . PHE A 1 90 ? 22.953 0.874 -30.356 1.00 97.94 90 PHE A O 1
ATOM 721 N N . ASP A 1 91 ? 24.066 2.199 -28.940 1.00 97.38 91 ASP A N 1
ATOM 722 C CA . ASP A 1 91 ? 25.178 2.547 -29.831 1.00 97.38 91 ASP A CA 1
ATOM 723 C C . ASP A 1 91 ? 26.547 2.181 -29.224 1.00 97.38 91 ASP A C 1
ATOM 725 O O . ASP A 1 91 ? 26.705 2.097 -28.006 1.00 97.38 91 ASP A O 1
ATOM 729 N N . ALA A 1 92 ? 27.530 1.890 -30.079 1.00 96.12 92 ALA A N 1
ATOM 730 C CA . ALA A 1 92 ? 28.889 1.500 -29.683 1.00 96.12 92 ALA A CA 1
ATOM 731 C C . ALA A 1 92 ? 29.779 2.711 -29.335 1.00 96.12 92 ALA A C 1
ATOM 733 O O . ALA A 1 92 ? 30.832 2.555 -28.714 1.00 96.12 92 ALA A O 1
ATOM 734 N N . THR A 1 93 ? 29.349 3.911 -29.726 1.00 96.00 93 THR A N 1
ATOM 735 C CA . THR A 1 93 ? 29.979 5.191 -29.385 1.00 96.00 93 THR A CA 1
ATOM 736 C C . THR A 1 93 ? 29.937 5.415 -27.867 1.00 96.00 93 THR A C 1
ATOM 738 O O . THR A 1 93 ? 28.944 5.078 -27.216 1.00 96.00 93 THR A O 1
ATOM 741 N N . GLU A 1 94 ? 30.997 5.988 -27.291 1.00 95.12 94 GLU A N 1
ATOM 742 C CA . GLU A 1 94 ? 31.027 6.394 -25.875 1.00 95.12 94 GLU A CA 1
ATOM 743 C C . GLU A 1 94 ? 29.967 7.477 -25.586 1.00 95.12 94 GLU A C 1
ATOM 745 O O . GLU A 1 94 ? 29.653 8.278 -26.471 1.00 95.12 94 GLU A O 1
ATOM 750 N N . PRO A 1 95 ? 29.406 7.544 -24.366 1.00 94.69 95 PRO A N 1
ATOM 751 C CA . PRO A 1 95 ? 28.465 8.598 -24.007 1.00 94.69 95 PRO A CA 1
ATOM 752 C C . PRO A 1 95 ? 29.136 9.978 -24.027 1.00 94.69 95 PRO A C 1
ATOM 754 O O . PRO A 1 95 ? 30.161 10.197 -23.383 1.00 94.69 95 PRO A O 1
ATOM 757 N N . THR A 1 96 ? 28.532 10.923 -24.748 1.00 89.00 96 THR A N 1
ATOM 758 C CA . THR A 1 96 ? 29.021 12.303 -24.899 1.00 89.00 96 THR A CA 1
ATOM 759 C C . THR A 1 96 ? 28.356 13.285 -23.935 1.00 89.00 96 THR A C 1
ATOM 761 O O . THR A 1 96 ? 28.844 14.402 -23.773 1.00 89.00 96 THR A O 1
ATOM 764 N N . LEU A 1 97 ? 27.256 12.884 -23.288 1.00 86.38 97 LEU A N 1
ATOM 765 C CA . LEU A 1 97 ? 26.463 13.724 -22.391 1.00 86.38 97 LEU A CA 1
ATOM 766 C C . LEU A 1 97 ? 26.310 13.115 -20.994 1.00 86.38 97 LEU A C 1
ATOM 768 O O . LEU A 1 97 ? 26.295 11.901 -20.810 1.00 86.38 97 LEU A O 1
ATOM 772 N N . VAL A 1 98 ? 26.104 13.987 -20.010 1.00 87.25 98 VAL A N 1
ATOM 773 C CA . VAL A 1 98 ? 25.657 13.650 -18.653 1.00 87.25 98 VAL A CA 1
ATOM 774 C C . VAL A 1 98 ? 24.433 14.520 -18.355 1.00 87.25 98 VAL A C 1
ATOM 776 O O . VAL A 1 98 ? 24.501 15.718 -18.634 1.00 87.25 98 VAL A O 1
ATOM 779 N N . PRO A 1 99 ? 23.328 13.988 -17.798 1.00 85.69 99 PRO A N 1
ATOM 780 C CA . PRO A 1 99 ? 22.174 14.806 -17.423 1.00 85.69 99 PRO A CA 1
ATOM 781 C C . PRO A 1 99 ? 22.559 15.889 -16.400 1.00 85.69 99 PRO A C 1
ATOM 783 O O . PRO A 1 99 ? 22.877 15.575 -15.257 1.00 85.69 99 PRO A O 1
ATOM 786 N N . GLN A 1 100 ? 22.556 17.161 -16.820 1.00 86.56 100 GLN A N 1
ATOM 787 C CA . GLN A 1 100 ? 22.862 18.321 -15.961 1.00 86.56 100 GLN A CA 1
ATOM 788 C C . GLN A 1 100 ? 21.601 19.034 -15.458 1.00 86.56 100 GLN A C 1
ATOM 790 O O . GLN A 1 100 ? 21.578 19.553 -14.345 1.00 86.56 100 GLN A O 1
ATOM 795 N N . LYS A 1 101 ? 20.550 19.083 -16.285 1.00 89.88 101 LYS A N 1
ATOM 796 C CA . LYS A 1 101 ? 19.261 19.706 -15.970 1.00 89.88 101 LYS A CA 1
ATOM 797 C C . LYS A 1 101 ? 18.134 18.837 -16.523 1.00 89.88 101 LYS A C 1
ATOM 799 O O . LYS A 1 101 ? 18.214 18.467 -17.693 1.00 89.88 101 LYS A O 1
ATOM 804 N N . PRO A 1 102 ? 17.073 18.554 -15.751 1.00 92.38 102 PRO A N 1
ATOM 805 C CA . PRO A 1 102 ? 15.937 17.786 -16.250 1.00 92.38 102 PRO A CA 1
ATOM 806 C C . PRO A 1 102 ? 15.211 18.459 -17.422 1.00 92.38 102 PRO A C 1
ATOM 808 O O . PRO A 1 102 ? 14.806 17.784 -18.363 1.00 92.38 102 PRO A O 1
ATOM 811 N N . SER A 1 103 ? 15.052 19.783 -17.374 1.00 92.19 103 SER A N 1
ATOM 812 C CA . SER A 1 103 ? 14.316 20.579 -18.367 1.00 92.19 103 SER A CA 1
ATOM 813 C C . SER A 1 103 ? 14.885 20.534 -19.784 1.00 92.19 103 SER A C 1
ATOM 815 O O . SER A 1 103 ? 14.120 20.632 -20.742 1.00 92.19 103 SER A O 1
ATOM 817 N N . ASP A 1 104 ? 16.192 20.314 -19.919 1.00 89.38 104 ASP A N 1
ATOM 818 C CA . ASP A 1 104 ? 16.885 20.254 -21.209 1.00 89.38 104 ASP A CA 1
ATOM 819 C C . ASP A 1 104 ? 16.719 18.870 -21.894 1.00 89.38 104 ASP A C 1
ATOM 821 O O . ASP A 1 104 ? 17.212 18.653 -23.001 1.00 89.38 104 ASP A O 1
ATOM 825 N N . ILE A 1 105 ? 16.035 17.910 -21.246 1.00 90.62 105 ILE A N 1
ATOM 826 C CA . ILE A 1 105 ? 15.984 16.496 -21.647 1.00 90.62 105 ILE A CA 1
ATOM 827 C C . ILE A 1 105 ? 14.613 16.131 -22.222 1.00 90.62 105 ILE A C 1
ATOM 829 O O . ILE A 1 105 ? 13.591 16.100 -21.533 1.00 90.62 105 ILE A O 1
ATOM 833 N N . ARG A 1 106 ? 14.594 15.752 -23.503 1.00 89.50 106 ARG A N 1
ATOM 834 C CA . ARG A 1 106 ? 13.391 15.260 -24.184 1.00 89.50 106 ARG A CA 1
ATOM 835 C C . ARG A 1 106 ? 13.009 13.875 -23.652 1.00 89.50 106 ARG A C 1
ATOM 837 O O . ARG A 1 106 ? 13.685 12.889 -23.937 1.00 89.50 106 ARG A O 1
ATOM 844 N N . LEU A 1 107 ? 11.897 13.782 -22.924 1.00 91.19 107 LEU A N 1
ATOM 845 C CA . LEU A 1 107 ? 11.410 12.534 -22.318 1.00 91.19 107 LEU A CA 1
ATOM 846 C C . LEU A 1 107 ? 11.305 11.361 -23.311 1.00 91.19 107 LEU A C 1
ATOM 848 O O . LEU A 1 107 ? 10.991 11.540 -24.492 1.00 91.19 107 LEU A O 1
ATOM 852 N N . LEU A 1 108 ? 11.534 10.145 -22.808 1.00 92.31 108 LEU A N 1
ATOM 853 C CA . LEU A 1 108 ? 11.264 8.889 -23.514 1.00 92.31 108 LEU A CA 1
ATOM 854 C C . LEU A 1 108 ? 9.848 8.384 -23.182 1.00 92.31 108 LEU A C 1
ATOM 856 O O . LEU A 1 108 ? 9.341 8.607 -22.079 1.00 92.31 108 LEU A O 1
ATOM 860 N N . SER A 1 109 ? 9.202 7.695 -24.127 1.00 90.75 109 SER A N 1
ATOM 861 C CA . SER A 1 109 ? 7.889 7.069 -23.912 1.00 90.75 109 SER A CA 1
ATOM 862 C C . SER A 1 109 ? 8.006 5.766 -23.113 1.00 90.75 109 SER A C 1
ATOM 864 O O . SER A 1 109 ? 9.079 5.159 -23.047 1.00 90.75 109 SER A O 1
ATOM 866 N N . VAL A 1 110 ? 6.891 5.284 -22.544 1.00 90.75 110 VAL A N 1
ATOM 867 C CA . VAL A 1 110 ? 6.856 3.958 -21.884 1.00 90.75 110 VAL A CA 1
ATOM 868 C C . VAL A 1 110 ? 7.291 2.853 -22.849 1.00 90.75 110 VAL A C 1
ATOM 870 O O . VAL A 1 110 ? 7.983 1.922 -22.443 1.00 90.75 110 VAL A O 1
ATOM 873 N N . ALA A 1 111 ? 6.889 2.951 -24.119 1.00 91.31 111 ALA A N 1
ATOM 874 C CA . ALA A 1 111 ? 7.212 1.961 -25.139 1.00 91.31 111 ALA A CA 1
ATOM 875 C C . ALA A 1 111 ? 8.728 1.880 -25.378 1.00 91.31 111 ALA A C 1
ATOM 877 O O . ALA A 1 111 ? 9.294 0.792 -25.290 1.00 91.31 111 ALA A O 1
ATOM 878 N N . THR A 1 112 ? 9.393 3.023 -25.568 1.00 94.19 112 THR A N 1
ATOM 879 C CA . THR A 1 112 ? 10.843 3.074 -25.807 1.00 94.19 112 THR A CA 1
ATOM 880 C C . THR A 1 112 ? 11.649 2.661 -24.578 1.00 94.19 112 THR A C 1
ATOM 882 O O . THR A 1 112 ? 12.564 1.855 -24.713 1.00 94.19 112 THR A O 1
ATOM 885 N N . ILE A 1 113 ? 11.282 3.115 -23.371 1.00 94.94 113 ILE A N 1
ATOM 886 C CA . ILE A 1 113 ? 11.951 2.682 -22.126 1.00 94.94 113 ILE A CA 1
ATOM 887 C C . ILE A 1 113 ? 11.844 1.159 -21.965 1.00 94.94 113 ILE A C 1
ATOM 889 O O . ILE A 1 113 ? 12.852 0.489 -21.750 1.00 94.94 113 ILE A O 1
ATOM 893 N N . ARG A 1 114 ? 10.648 0.581 -22.153 1.00 94.31 114 ARG A N 1
ATOM 894 C CA . ARG A 1 114 ? 10.461 -0.878 -22.085 1.00 94.31 114 ARG A CA 1
ATOM 895 C C . ARG A 1 114 ? 11.206 -1.621 -23.191 1.00 94.31 114 ARG A C 1
ATOM 897 O O . ARG A 1 114 ? 11.710 -2.708 -22.925 1.00 94.31 114 ARG A O 1
ATOM 904 N N . ARG A 1 115 ? 11.285 -1.092 -24.418 1.00 95.38 115 ARG A N 1
ATOM 905 C CA . ARG A 1 115 ? 12.077 -1.711 -25.497 1.00 95.38 115 ARG A CA 1
ATOM 906 C C . ARG A 1 115 ? 13.556 -1.758 -25.118 1.00 95.38 115 ARG A C 1
ATOM 908 O O . ARG A 1 115 ? 14.177 -2.814 -25.235 1.00 95.38 115 ARG A O 1
ATOM 915 N N . LEU A 1 116 ? 14.090 -0.637 -24.636 1.00 96.44 116 LEU A N 1
ATOM 916 C CA . LEU A 1 116 ? 15.486 -0.510 -24.232 1.00 96.44 116 LEU A CA 1
ATOM 917 C C . LEU A 1 116 ? 15.814 -1.415 -23.037 1.00 96.44 116 LEU A C 1
ATOM 919 O O . LEU A 1 116 ? 16.801 -2.133 -23.105 1.00 96.44 116 LEU A O 1
ATOM 923 N N . ASP A 1 117 ? 14.987 -1.490 -21.989 1.00 95.88 117 ASP A N 1
ATOM 924 C CA . ASP A 1 117 ? 15.300 -2.367 -20.843 1.00 95.88 117 ASP A CA 1
ATOM 925 C C . ASP A 1 117 ? 15.226 -3.863 -21.198 1.00 95.88 117 ASP A C 1
ATOM 927 O O . ASP A 1 117 ? 16.106 -4.638 -20.825 1.00 95.88 117 ASP A O 1
ATOM 931 N N . ASN A 1 118 ? 14.253 -4.262 -22.028 1.00 95.19 118 ASN A N 1
ATOM 932 C CA . ASN A 1 118 ? 14.149 -5.639 -22.529 1.00 95.19 118 ASN A CA 1
ATOM 933 C C . ASN A 1 118 ? 15.321 -6.058 -23.443 1.00 95.19 118 ASN A C 1
ATOM 935 O O . ASN A 1 118 ? 15.542 -7.254 -23.628 1.00 95.19 118 ASN A O 1
ATOM 939 N N . THR A 1 119 ? 16.056 -5.108 -24.034 1.00 96.12 119 THR A N 1
ATOM 940 C CA . THR A 1 119 ? 17.189 -5.378 -24.945 1.00 96.12 119 THR A CA 1
ATOM 941 C C . THR A 1 119 ? 18.558 -5.030 -24.352 1.00 96.12 119 THR A C 1
ATOM 943 O O . THR A 1 119 ? 19.566 -5.556 -24.826 1.00 96.12 119 THR A O 1
ATOM 946 N N . PHE A 1 120 ? 18.597 -4.232 -23.278 1.00 97.12 120 PHE A N 1
ATOM 947 C CA . PHE A 1 120 ? 19.792 -3.685 -22.626 1.00 97.12 120 PHE A CA 1
ATOM 948 C C . PHE A 1 120 ? 20.914 -4.707 -22.441 1.00 97.12 120 PHE A C 1
ATOM 950 O O . PHE A 1 120 ? 22.041 -4.468 -22.866 1.00 97.12 120 PHE A O 1
ATOM 957 N N . GLY A 1 121 ? 20.609 -5.853 -21.828 1.00 95.88 121 GLY A N 1
ATOM 958 C CA . GLY A 1 121 ? 21.630 -6.845 -21.501 1.00 95.88 121 GLY A CA 1
ATOM 959 C C . GLY A 1 121 ? 22.322 -7.418 -22.740 1.00 95.88 121 GLY A C 1
ATOM 960 O O . GLY A 1 121 ? 23.541 -7.577 -22.739 1.00 95.88 121 GLY A O 1
ATOM 961 N N . GLN A 1 122 ? 21.567 -7.681 -23.815 1.00 97.19 122 GLN A N 1
ATOM 962 C CA . GLN A 1 122 ? 22.153 -8.171 -25.064 1.00 97.19 122 GLN A CA 1
ATOM 963 C C . GLN A 1 122 ? 22.914 -7.060 -25.783 1.00 97.19 122 GLN A C 1
ATOM 965 O O . GLN A 1 122 ? 24.045 -7.288 -26.187 1.00 97.19 122 GLN A O 1
ATOM 970 N N . ALA A 1 123 ? 22.350 -5.853 -25.868 1.00 96.75 123 ALA A N 1
ATOM 971 C CA . ALA A 1 123 ? 23.030 -4.713 -26.474 1.00 96.75 123 ALA A CA 1
ATOM 972 C C . ALA A 1 123 ? 24.380 -4.421 -25.789 1.00 96.75 123 ALA A C 1
ATOM 974 O O . ALA A 1 123 ? 25.383 -4.186 -26.458 1.00 96.75 123 ALA A O 1
ATOM 975 N N . TRP A 1 124 ? 24.436 -4.506 -24.460 1.00 96.75 124 TRP A N 1
ATOM 976 C CA . TRP A 1 124 ? 25.678 -4.390 -23.700 1.00 96.75 124 TRP A CA 1
ATOM 977 C C . TRP A 1 124 ? 26.701 -5.473 -24.089 1.00 96.75 124 TRP A C 1
ATOM 979 O O . TRP A 1 124 ? 27.842 -5.145 -24.416 1.00 96.75 124 TRP A O 1
ATOM 989 N N . PHE A 1 125 ? 26.291 -6.746 -24.145 1.00 96.69 125 PHE A N 1
ATOM 990 C CA . PHE A 1 125 ? 27.137 -7.850 -24.628 1.00 96.69 125 PHE A CA 1
ATOM 991 C C . PHE A 1 125 ? 27.574 -7.683 -26.095 1.00 96.69 125 PHE A C 1
ATOM 993 O O . PHE A 1 125 ? 28.703 -8.031 -26.435 1.00 96.69 125 PHE A O 1
ATOM 1000 N N . ASP A 1 126 ? 26.743 -7.075 -26.943 1.00 96.56 126 ASP A N 1
ATOM 1001 C CA . ASP A 1 126 ? 27.043 -6.745 -28.344 1.00 96.56 126 ASP A CA 1
ATOM 1002 C C . ASP A 1 126 ? 27.993 -5.531 -28.493 1.00 96.56 126 ASP A C 1
ATOM 1004 O O . ASP A 1 126 ? 28.205 -5.027 -29.597 1.00 96.56 126 ASP A O 1
ATOM 1008 N N . GLY A 1 127 ? 28.579 -5.038 -27.394 1.00 96.00 127 GLY A N 1
ATOM 1009 C CA . GLY A 1 127 ? 29.566 -3.956 -27.405 1.00 96.00 127 GLY A CA 1
ATOM 1010 C C . GLY A 1 127 ? 28.980 -2.545 -27.384 1.00 96.00 127 GLY A C 1
ATOM 1011 O O . GLY A 1 127 ? 29.712 -1.585 -27.631 1.00 96.00 127 GLY A O 1
ATOM 1012 N N . LYS A 1 128 ? 27.681 -2.386 -27.099 1.00 97.44 128 LYS A N 1
ATOM 1013 C CA . LYS A 1 128 ? 27.052 -1.064 -26.986 1.00 97.44 128 LYS A CA 1
ATOM 1014 C C . LYS A 1 128 ? 27.380 -0.405 -25.639 1.00 97.44 128 LYS A C 1
ATOM 1016 O O . LYS A 1 128 ? 27.369 -1.049 -24.590 1.00 97.44 128 LYS A O 1
ATOM 1021 N N . LYS A 1 129 ? 27.664 0.898 -25.684 1.00 96.12 129 LYS A N 1
ATOM 1022 C CA . LYS A 1 129 ? 28.182 1.719 -24.573 1.00 96.12 129 LYS A CA 1
ATOM 1023 C C . LYS A 1 129 ? 27.308 2.928 -24.244 1.00 96.12 129 LYS A C 1
ATOM 1025 O O . LYS A 1 129 ? 27.364 3.433 -23.124 1.00 96.12 129 LYS A O 1
ATOM 1030 N N . SER A 1 130 ? 26.495 3.380 -25.196 1.00 97.75 130 SER A N 1
ATOM 1031 C CA . SER A 1 130 ? 25.568 4.499 -25.024 1.00 97.75 130 SER A CA 1
ATOM 1032 C C . SER A 1 130 ? 24.168 4.171 -25.544 1.00 97.75 130 SER A C 1
ATOM 1034 O O . SER A 1 130 ? 23.959 3.206 -26.280 1.00 97.75 130 SER A O 1
ATOM 1036 N N . ILE A 1 131 ? 23.198 4.988 -25.146 1.00 97.50 131 ILE A N 1
ATOM 1037 C CA . ILE A 1 131 ? 21.876 5.093 -25.758 1.00 97.50 131 ILE A CA 1
ATOM 1038 C C . ILE A 1 131 ? 21.939 6.311 -26.679 1.00 97.50 131 ILE A C 1
ATOM 1040 O O . ILE A 1 131 ? 22.030 7.448 -26.208 1.00 97.50 131 ILE A O 1
ATOM 1044 N N . ARG A 1 132 ? 21.935 6.073 -27.989 1.00 96.38 132 ARG A N 1
ATOM 1045 C CA . ARG A 1 132 ? 21.888 7.114 -29.013 1.00 96.38 132 ARG A CA 1
ATOM 1046 C C . ARG A 1 132 ? 20.454 7.601 -29.161 1.00 96.38 132 ARG A C 1
ATOM 1048 O O . ARG A 1 132 ? 19.565 6.802 -29.429 1.00 96.38 132 ARG A O 1
ATOM 1055 N N . ASP A 1 133 ? 20.249 8.904 -29.043 1.00 94.62 133 ASP A N 1
ATOM 1056 C CA . ASP A 1 133 ? 19.000 9.595 -29.351 1.00 94.62 133 ASP A CA 1
ATOM 1057 C C . ASP A 1 133 ? 19.209 10.467 -30.594 1.00 94.62 133 ASP A C 1
ATOM 1059 O O . ASP A 1 133 ? 19.933 11.461 -30.565 1.00 94.62 133 ASP A O 1
ATOM 1063 N N . ALA A 1 134 ? 18.595 10.060 -31.702 1.00 93.81 134 ALA A N 1
ATOM 1064 C CA . ALA A 1 134 ? 18.647 10.735 -32.994 1.00 93.81 134 ALA A CA 1
ATOM 1065 C C . ALA A 1 134 ? 17.311 11.408 -33.364 1.00 93.81 134 ALA A C 1
ATOM 1067 O O . ALA A 1 134 ? 17.080 11.729 -34.529 1.00 93.81 134 ALA A O 1
ATOM 1068 N N . ARG A 1 135 ? 16.423 11.651 -32.382 1.00 90.25 135 ARG A N 1
ATOM 1069 C CA . ARG A 1 135 ? 15.121 12.316 -32.601 1.00 90.25 135 ARG A CA 1
ATOM 1070 C C . ARG A 1 135 ? 15.236 13.805 -32.971 1.00 90.25 135 ARG A C 1
ATOM 1072 O O . ARG A 1 135 ? 14.210 14.436 -33.245 1.00 90.25 135 ARG A O 1
ATOM 1079 N N . ASP A 1 136 ? 16.444 14.366 -32.943 1.00 87.56 136 ASP A N 1
ATOM 1080 C CA . ASP A 1 136 ? 16.856 15.547 -33.707 1.00 87.56 136 ASP A CA 1
ATOM 1081 C C . ASP A 1 136 ? 18.037 15.145 -34.617 1.00 87.56 136 ASP A C 1
ATOM 1083 O O . ASP A 1 136 ? 19.136 14.898 -34.112 1.00 87.56 136 ASP A O 1
ATOM 1087 N N . PRO A 1 137 ? 17.852 15.079 -35.950 1.00 86.06 137 PRO A N 1
ATOM 1088 C CA . PRO A 1 137 ? 18.921 14.723 -36.884 1.00 86.06 137 PRO A CA 1
ATOM 1089 C C . PRO A 1 137 ? 20.133 15.666 -36.865 1.00 86.06 137 PRO A C 1
ATOM 1091 O O . PRO A 1 137 ? 21.209 15.272 -37.310 1.00 86.06 137 PRO A O 1
ATOM 1094 N N . ASN A 1 138 ? 19.978 16.897 -36.364 1.00 89.88 138 ASN A N 1
ATOM 1095 C CA . ASN A 1 138 ? 21.047 17.899 -36.293 1.00 89.88 138 ASN A CA 1
ATOM 1096 C C . ASN A 1 138 ? 21.856 17.808 -34.988 1.00 89.88 138 ASN A C 1
ATOM 1098 O O . ASN A 1 138 ? 22.917 18.420 -34.877 1.00 89.88 138 ASN A O 1
ATOM 1102 N N . ASN A 1 139 ? 21.350 17.071 -33.995 1.00 88.62 139 ASN A N 1
ATOM 1103 C CA . ASN A 1 139 ? 21.891 16.998 -32.643 1.00 88.62 139 ASN A CA 1
ATOM 1104 C C . ASN A 1 139 ? 21.722 15.571 -32.100 1.00 88.62 139 ASN A C 1
ATOM 1106 O O . ASN A 1 139 ? 20.910 15.315 -31.213 1.00 88.62 139 ASN A O 1
ATOM 1110 N N . VAL A 1 140 ? 22.467 14.627 -32.681 1.00 92.38 140 VAL A N 1
ATOM 1111 C CA . VAL A 1 140 ? 22.468 13.223 -32.250 1.00 92.38 140 VAL A CA 1
ATOM 1112 C C . VAL A 1 140 ? 23.192 13.108 -30.907 1.00 92.38 140 VAL A C 1
ATOM 1114 O O . VAL A 1 140 ? 24.386 13.387 -30.801 1.00 92.38 140 VAL A O 1
ATOM 1117 N N . GLN A 1 141 ? 22.464 12.688 -29.877 1.00 93.81 141 GLN A N 1
ATOM 1118 C CA . GLN A 1 141 ? 22.936 12.644 -28.495 1.00 93.81 141 GLN A CA 1
ATOM 1119 C C . GLN A 1 141 ? 23.330 11.222 -28.094 1.00 93.81 141 GLN A C 1
ATOM 1121 O O . GLN A 1 141 ? 22.628 10.275 -28.437 1.00 93.81 141 GLN A O 1
ATOM 1126 N N . HIS A 1 142 ? 24.416 11.061 -27.333 1.00 96.06 142 HIS A N 1
ATOM 1127 C CA . HIS A 1 142 ? 24.852 9.760 -26.816 1.00 96.06 142 HIS A CA 1
ATOM 1128 C C . HIS A 1 142 ? 24.841 9.771 -25.288 1.00 96.06 142 HIS A C 1
ATOM 1130 O O . HIS A 1 142 ? 25.706 10.363 -24.640 1.00 96.06 142 HIS A O 1
ATOM 1136 N N . TRP A 1 143 ? 23.838 9.113 -24.713 1.00 96.56 143 TRP A N 1
ATOM 1137 C CA . TRP A 1 143 ? 23.597 9.057 -23.275 1.00 96.56 143 TRP A CA 1
ATOM 1138 C C . TRP A 1 143 ? 24.226 7.805 -22.636 1.00 96.56 143 TRP A C 1
ATOM 1140 O O . TRP A 1 143 ? 24.274 6.755 -23.273 1.00 96.56 143 TRP A O 1
ATOM 1150 N N . PRO A 1 144 ? 24.695 7.857 -21.378 1.00 96.88 144 PRO A N 1
ATOM 1151 C CA . PRO A 1 144 ? 25.256 6.699 -20.678 1.00 96.88 144 PRO A CA 1
ATOM 1152 C C . PRO A 1 144 ? 24.173 5.667 -20.344 1.00 96.88 144 PRO A C 1
ATOM 1154 O O . PRO A 1 144 ? 22.999 6.003 -20.248 1.00 96.88 144 PRO A O 1
ATOM 1157 N N . LEU A 1 145 ? 24.551 4.408 -20.107 1.00 96.56 145 LEU A N 1
ATOM 1158 C CA . LEU A 1 145 ? 23.589 3.309 -19.912 1.00 96.56 145 LEU A CA 1
ATOM 1159 C C . LEU A 1 145 ? 22.624 3.516 -18.719 1.00 96.56 145 LEU A C 1
ATOM 1161 O O . LEU A 1 145 ? 21.459 3.124 -18.801 1.00 96.56 145 LEU A O 1
ATOM 1165 N N . TYR A 1 146 ? 23.041 4.220 -17.657 1.00 96.56 146 TYR A N 1
ATOM 1166 C CA . TYR A 1 146 ? 22.161 4.604 -16.539 1.00 96.56 146 TYR A CA 1
ATOM 1167 C C . TYR A 1 146 ? 21.089 5.638 -16.912 1.00 96.56 146 TYR A C 1
ATOM 1169 O O . TYR A 1 146 ? 20.149 5.852 -16.142 1.00 96.56 146 TYR A O 1
ATOM 1177 N N . PHE A 1 147 ? 21.190 6.275 -18.084 1.00 96.38 147 PHE A N 1
ATOM 1178 C CA . PHE A 1 147 ? 20.170 7.193 -18.583 1.00 96.38 147 PHE A CA 1
ATOM 1179 C C . PHE A 1 147 ? 18.818 6.504 -18.770 1.00 96.38 147 PHE A C 1
ATOM 1181 O O . PHE A 1 147 ? 17.799 7.166 -18.643 1.00 96.38 147 PHE A O 1
ATOM 1188 N N . LEU A 1 148 ? 18.778 5.186 -18.987 1.00 95.62 148 LEU A N 1
ATOM 1189 C CA . LEU A 1 148 ? 17.529 4.426 -19.035 1.00 95.62 148 LEU A CA 1
ATOM 1190 C C . LEU A 1 148 ? 16.746 4.531 -17.713 1.00 95.62 148 LEU A C 1
ATOM 1192 O O . LEU A 1 148 ? 15.594 4.966 -17.696 1.00 95.62 148 LEU A O 1
ATOM 1196 N N . THR A 1 149 ? 17.413 4.228 -16.598 1.00 96.25 149 THR A N 1
ATOM 1197 C CA . THR A 1 149 ? 16.875 4.337 -15.232 1.00 96.25 149 THR A CA 1
ATOM 1198 C C . THR A 1 149 ? 16.560 5.788 -14.869 1.00 96.25 149 THR A C 1
ATOM 1200 O O . THR A 1 149 ? 15.534 6.077 -14.250 1.00 96.25 149 THR A O 1
ATOM 1203 N N . TYR A 1 150 ? 17.423 6.727 -15.273 1.00 96.12 150 TYR A N 1
ATOM 1204 C CA . TYR A 1 150 ? 17.198 8.156 -15.050 1.00 96.12 150 TYR A CA 1
ATOM 1205 C C . TYR A 1 150 ? 15.995 8.675 -15.844 1.00 96.12 150 TYR A C 1
ATOM 1207 O O . TYR A 1 150 ? 15.202 9.431 -15.298 1.00 96.12 150 TYR A O 1
ATOM 1215 N N . ALA A 1 151 ? 15.812 8.242 -17.093 1.00 94.38 151 ALA A N 1
ATOM 1216 C CA . ALA A 1 151 ? 14.683 8.622 -17.931 1.00 94.38 151 ALA A CA 1
ATOM 1217 C C . ALA A 1 151 ? 13.365 8.075 -17.376 1.00 94.38 151 ALA A C 1
ATOM 1219 O O . ALA A 1 151 ? 12.381 8.806 -17.385 1.00 94.38 151 ALA A O 1
ATOM 1220 N N . GLU A 1 152 ? 13.332 6.850 -16.838 1.00 94.75 152 GLU A N 1
ATOM 1221 C CA . GLU A 1 152 ? 12.164 6.337 -16.105 1.00 94.75 152 GLU A CA 1
ATOM 1222 C C . GLU A 1 152 ? 11.881 7.148 -14.827 1.00 94.75 152 GLU A C 1
ATOM 1224 O O . GLU A 1 152 ? 10.740 7.554 -14.596 1.00 94.75 152 GLU A O 1
ATOM 1229 N N . SER A 1 153 ? 12.918 7.462 -14.045 1.00 94.75 153 SER A N 1
ATOM 1230 C CA . SER A 1 153 ? 12.797 8.248 -12.806 1.00 94.75 153 SER A CA 1
ATOM 1231 C C . SER A 1 153 ? 12.292 9.672 -13.077 1.00 94.75 153 SER A C 1
ATOM 1233 O O . SER A 1 153 ? 11.291 10.103 -12.510 1.00 94.75 153 SER A O 1
ATOM 1235 N N . LEU A 1 154 ? 12.930 10.383 -14.013 1.00 94.69 154 LEU A N 1
ATOM 1236 C CA . LEU A 1 154 ? 12.539 11.711 -14.493 1.00 94.69 154 LEU A CA 1
ATOM 1237 C C . LEU A 1 154 ? 11.105 11.711 -15.031 1.00 94.69 154 LEU A C 1
ATOM 1239 O O . LEU A 1 154 ? 10.311 12.600 -14.733 1.00 94.69 154 LEU A O 1
ATOM 1243 N N . ARG A 1 155 ? 10.746 10.685 -15.798 1.00 92.56 155 ARG A N 1
ATOM 1244 C CA . ARG A 1 155 ? 9.406 10.518 -16.348 1.00 92.56 155 ARG A CA 1
ATOM 1245 C C . ARG A 1 155 ? 8.352 10.324 -15.259 1.00 92.56 155 ARG A C 1
ATOM 1247 O O . ARG A 1 155 ? 7.296 10.944 -15.350 1.00 92.56 155 ARG A O 1
ATOM 1254 N N . GLN A 1 156 ? 8.614 9.515 -14.230 1.00 92.12 156 GLN A N 1
ATOM 1255 C CA . GLN A 1 156 ? 7.702 9.403 -13.087 1.00 92.12 156 GLN A CA 1
ATOM 1256 C C . GLN A 1 156 ? 7.594 10.743 -12.344 1.00 92.12 156 GLN A C 1
ATOM 1258 O O . GLN A 1 156 ? 6.480 11.184 -12.075 1.00 92.12 156 GLN A O 1
ATOM 1263 N N . THR A 1 157 ? 8.704 11.455 -12.135 1.00 94.62 157 THR A N 1
ATOM 1264 C CA . THR A 1 157 ? 8.706 12.821 -11.586 1.00 94.62 157 THR A CA 1
ATOM 1265 C C . THR A 1 157 ? 7.814 13.777 -12.390 1.00 94.62 157 THR A C 1
ATOM 1267 O O . THR A 1 157 ? 6.986 14.474 -11.808 1.00 94.62 157 THR A O 1
ATOM 1270 N N . CYS A 1 158 ? 7.896 13.775 -13.726 1.00 93.25 158 CYS A N 1
ATOM 1271 C CA . CYS A 1 158 ? 7.013 14.568 -14.590 1.00 93.25 158 CYS A CA 1
ATOM 1272 C C . CYS A 1 158 ? 5.530 14.183 -14.446 1.00 93.25 158 CYS A C 1
ATOM 1274 O O . CYS A 1 158 ? 4.672 15.067 -14.467 1.00 93.25 158 CYS A O 1
ATOM 1276 N N . ARG A 1 159 ? 5.210 12.894 -14.250 1.00 91.81 159 ARG A N 1
ATOM 1277 C CA . ARG A 1 159 ? 3.832 12.435 -13.988 1.00 91.81 159 ARG A CA 1
ATOM 1278 C C . ARG A 1 159 ? 3.296 12.989 -12.671 1.00 91.81 159 ARG A C 1
ATOM 1280 O O . ARG A 1 159 ? 2.211 13.569 -12.658 1.00 91.81 159 ARG A O 1
ATOM 1287 N N . CYS A 1 160 ? 4.068 12.867 -11.591 1.00 93.56 160 CYS A N 1
ATOM 1288 C CA . CYS A 1 160 ? 3.700 13.420 -10.289 1.00 93.56 160 CYS A CA 1
ATOM 1289 C C . CYS A 1 160 ? 3.595 14.953 -10.344 1.00 93.56 160 CYS A C 1
ATOM 1291 O O . CYS A 1 160 ? 2.699 15.519 -9.726 1.00 93.56 160 CYS A O 1
ATOM 1293 N N . TRP A 1 161 ? 4.457 15.634 -11.111 1.00 94.12 161 TRP A N 1
ATOM 1294 C CA . TRP A 1 161 ? 4.398 17.090 -11.283 1.00 94.12 161 TRP A CA 1
ATOM 1295 C C . TRP A 1 161 ? 3.139 17.546 -12.018 1.00 94.12 161 TRP A C 1
ATOM 1297 O O . TRP A 1 161 ? 2.509 18.497 -11.571 1.00 94.12 161 TRP A O 1
ATOM 1307 N N . VAL A 1 162 ? 2.718 16.867 -13.092 1.00 91.75 162 VAL A N 1
ATOM 1308 C CA . VAL A 1 162 ? 1.452 17.195 -13.775 1.00 91.75 162 VAL A CA 1
ATOM 1309 C C . VAL A 1 162 ? 0.249 16.974 -12.851 1.00 91.75 162 VAL A C 1
ATOM 1311 O O . VAL A 1 162 ? -0.621 17.844 -12.784 1.00 91.75 162 VAL A O 1
ATOM 1314 N N . ALA A 1 163 ? 0.226 15.876 -12.086 1.00 92.81 163 ALA A N 1
ATOM 1315 C CA . ALA A 1 163 ? -0.834 15.604 -11.113 1.00 92.81 163 ALA A CA 1
ATOM 1316 C C . ALA A 1 163 ? -0.889 16.668 -9.999 1.00 92.81 163 ALA A C 1
ATOM 1318 O O . ALA A 1 163 ? -1.936 17.276 -9.776 1.00 92.81 163 ALA A O 1
ATOM 1319 N N . TRP A 1 164 ? 0.243 16.962 -9.348 1.00 95.69 164 TRP A N 1
ATOM 1320 C CA . TRP A 1 164 ? 0.305 17.981 -8.296 1.00 95.69 164 TRP A CA 1
ATOM 1321 C C . TRP A 1 164 ? 0.065 19.396 -8.813 1.00 95.69 164 TRP A C 1
ATOM 1323 O O . TRP A 1 164 ? -0.583 20.177 -8.127 1.00 95.69 164 TRP A O 1
ATOM 1333 N N . ARG A 1 165 ? 0.511 19.730 -10.028 1.00 93.94 165 ARG A N 1
ATOM 1334 C CA . ARG A 1 165 ? 0.195 21.005 -10.679 1.00 93.94 165 ARG A CA 1
ATOM 1335 C C . ARG A 1 165 ? -1.315 21.181 -10.842 1.00 93.94 165 ARG A C 1
ATOM 1337 O O . ARG A 1 165 ? -1.827 22.240 -10.495 1.00 93.94 165 ARG A O 1
ATOM 1344 N N . ALA A 1 166 ? -2.017 20.171 -11.360 1.00 93.31 166 ALA A N 1
ATOM 1345 C CA . ALA A 1 166 ? -3.471 20.227 -11.515 1.00 93.31 166 ALA A CA 1
ATOM 1346 C C . ALA A 1 166 ? -4.172 20.372 -10.152 1.00 93.31 166 ALA A C 1
ATOM 1348 O O . ALA A 1 166 ? -4.996 21.268 -9.980 1.00 93.31 166 ALA A O 1
ATOM 1349 N N . ALA A 1 167 ? -3.764 19.565 -9.168 1.00 96.50 167 ALA A N 1
ATOM 1350 C CA . ALA A 1 167 ? -4.274 19.605 -7.799 1.00 96.50 167 ALA A CA 1
ATOM 1351 C C . ALA A 1 167 ? -4.063 20.960 -7.101 1.00 96.50 167 ALA A C 1
ATOM 1353 O O . ALA A 1 167 ? -4.965 21.464 -6.435 1.00 96.50 167 ALA A O 1
ATOM 1354 N N . ILE A 1 168 ? -2.884 21.568 -7.264 1.00 96.12 168 ILE A N 1
ATOM 1355 C CA . ILE A 1 168 ? -2.537 22.863 -6.667 1.00 96.12 168 ILE A CA 1
ATOM 1356 C C . ILE A 1 168 ? -3.290 24.002 -7.359 1.00 96.12 168 ILE A C 1
ATOM 1358 O O . ILE A 1 168 ? -3.814 24.862 -6.660 1.00 96.12 168 ILE A O 1
ATOM 1362 N N . PHE A 1 169 ? -3.411 24.005 -8.693 1.00 95.94 169 PHE A N 1
ATOM 1363 C CA . PHE A 1 169 ? -4.215 25.022 -9.380 1.00 95.94 169 PHE A CA 1
ATOM 1364 C C . PHE A 1 169 ? -5.698 24.935 -8.994 1.00 95.94 169 PHE A C 1
ATOM 1366 O O . PHE A 1 169 ? -6.272 25.951 -8.622 1.00 95.94 169 PHE A O 1
ATOM 1373 N N . TRP A 1 170 ? -6.290 23.737 -8.967 1.00 96.38 170 TRP A N 1
ATOM 1374 C CA . TRP A 1 170 ? -7.675 23.537 -8.515 1.00 96.38 170 TRP A CA 1
ATOM 1375 C C . TRP A 1 170 ? -7.888 23.919 -7.037 1.00 96.38 170 TRP A C 1
ATOM 1377 O O . TRP A 1 170 ? -8.955 24.390 -6.652 1.00 96.38 170 TRP A O 1
ATOM 1387 N N . ALA A 1 171 ? -6.868 23.759 -6.187 1.00 95.75 171 ALA A N 1
ATOM 1388 C CA . ALA A 1 171 ? -6.926 24.171 -4.783 1.00 95.75 171 ALA A CA 1
ATOM 1389 C C . ALA A 1 171 ? -6.610 25.657 -4.528 1.00 95.75 171 ALA A C 1
ATOM 1391 O O . ALA A 1 171 ? -6.769 26.119 -3.397 1.00 95.75 171 ALA A O 1
ATOM 1392 N N . LEU A 1 172 ? -6.169 26.396 -5.549 1.00 94.75 172 LEU A N 1
ATOM 1393 C CA . LEU A 1 172 ? -5.954 27.847 -5.509 1.00 94.75 172 LEU A CA 1
ATOM 1394 C C . LEU A 1 172 ? -7.038 28.630 -6.260 1.00 94.75 172 LEU A C 1
ATOM 1396 O O . LEU A 1 172 ? -7.187 29.821 -6.011 1.00 94.75 172 LEU A O 1
ATOM 1400 N N . GLU A 1 173 ? -7.775 27.977 -7.156 1.00 94.12 173 GLU A N 1
ATOM 1401 C CA . GLU A 1 173 ? -8.925 28.530 -7.867 1.00 94.12 173 GLU A CA 1
ATOM 1402 C C . GLU A 1 173 ? -10.021 28.972 -6.883 1.00 94.12 173 GLU A C 1
ATOM 1404 O O . GLU A 1 173 ? -10.468 28.175 -6.056 1.00 94.12 173 GLU A O 1
ATOM 1409 N N . GLU A 1 174 ? -10.444 30.232 -6.994 1.00 91.69 174 GLU A N 1
ATOM 1410 C CA . GLU A 1 174 ? -11.506 30.855 -6.195 1.00 91.69 174 GLU A CA 1
ATOM 1411 C C . GLU A 1 174 ? -12.740 31.070 -7.086 1.00 91.69 174 GLU A C 1
ATOM 1413 O O . GLU A 1 174 ? -12.584 31.434 -8.253 1.00 91.69 174 GLU A O 1
ATOM 1418 N N . HIS A 1 175 ? -13.949 30.883 -6.547 1.00 89.19 175 HIS A N 1
ATOM 1419 C CA . HIS A 1 175 ? -15.213 31.136 -7.260 1.00 89.19 175 HIS A CA 1
ATOM 1420 C C . HIS A 1 175 ? -16.059 32.189 -6.540 1.00 89.19 175 HIS A C 1
ATOM 1422 O O . HIS A 1 175 ? -16.023 32.295 -5.313 1.00 89.19 175 HIS A O 1
ATOM 1428 N N . ASP A 1 176 ? -16.847 32.946 -7.308 1.00 84.56 176 ASP A N 1
ATOM 1429 C CA . ASP A 1 176 ? -17.711 34.023 -6.797 1.00 84.56 176 ASP A CA 1
ATOM 1430 C C . ASP A 1 176 ? -18.838 33.518 -5.865 1.00 84.56 176 ASP A C 1
ATOM 1432 O O . ASP A 1 176 ? -19.445 34.312 -5.145 1.00 84.56 176 ASP A O 1
ATOM 1436 N N . ASP A 1 177 ? -19.122 32.210 -5.867 1.00 88.25 177 ASP A N 1
ATOM 1437 C CA . ASP A 1 177 ? -20.131 31.533 -5.045 1.00 88.25 177 ASP A CA 1
ATOM 1438 C C . ASP A 1 177 ? -19.552 30.657 -3.908 1.00 88.25 177 ASP A C 1
ATOM 1440 O O . ASP A 1 177 ? -20.295 29.894 -3.287 1.00 88.25 177 ASP A O 1
ATOM 1444 N N . GLU A 1 178 ? -18.259 30.787 -3.564 1.00 87.88 178 GLU A N 1
ATOM 1445 C CA . GLU A 1 178 ? -17.665 30.057 -2.429 1.00 87.88 178 GLU A CA 1
ATOM 1446 C C . GLU A 1 178 ? -18.322 30.414 -1.076 1.00 87.88 178 GLU A C 1
ATOM 1448 O O . GLU A 1 178 ? -18.189 31.523 -0.550 1.00 87.88 178 GLU A O 1
ATOM 1453 N N . GLU A 1 179 ? -18.978 29.433 -0.444 1.00 92.38 179 GLU A N 1
ATOM 1454 C CA . GLU A 1 179 ? -19.476 29.572 0.930 1.00 92.38 179 GLU A CA 1
ATOM 1455 C C . GLU A 1 179 ? -18.316 29.740 1.946 1.00 92.38 179 GLU A C 1
ATOM 1457 O O . GLU A 1 179 ? -17.238 29.168 1.763 1.00 92.38 179 GLU A O 1
ATOM 1462 N N . PRO A 1 180 ? -18.513 30.431 3.091 1.00 93.31 180 PRO A N 1
ATOM 1463 C CA . PRO A 1 180 ? -17.444 30.663 4.076 1.00 93.31 180 PRO A CA 1
ATOM 1464 C C . PRO A 1 180 ? -16.788 29.402 4.675 1.00 93.31 180 PRO A C 1
ATOM 1466 O O . PRO A 1 180 ? -15.645 29.466 5.136 1.00 93.31 180 PRO A O 1
ATOM 1469 N N . GLU A 1 181 ? -17.478 28.254 4.683 1.00 91.12 181 GLU A N 1
ATOM 1470 C CA . GLU A 1 181 ? -16.877 26.954 5.033 1.00 91.12 181 GLU A CA 1
ATOM 1471 C C . GLU A 1 181 ? -15.901 26.477 3.945 1.00 91.12 181 GLU A C 1
ATOM 1473 O O . GLU A 1 181 ? -14.828 25.970 4.277 1.00 91.12 181 GLU A O 1
ATOM 1478 N N . GLU A 1 182 ? -16.214 26.691 2.663 1.00 93.81 182 GLU A N 1
ATOM 1479 C CA . GLU A 1 182 ? -15.341 26.302 1.555 1.00 93.81 182 GLU A CA 1
ATOM 1480 C C . GLU A 1 182 ? -14.019 27.063 1.607 1.00 93.81 182 GLU A C 1
ATOM 1482 O O . GLU A 1 182 ? -12.961 26.436 1.665 1.00 93.81 182 GLU A O 1
ATOM 1487 N N . VAL A 1 183 ? -14.073 28.397 1.703 1.00 95.19 183 VAL A N 1
ATOM 1488 C CA . VAL A 1 183 ? -12.891 29.274 1.807 1.00 95.19 183 VAL A CA 1
ATOM 1489 C C . VAL A 1 183 ? -11.959 28.816 2.941 1.00 95.19 183 VAL A C 1
ATOM 1491 O O . VAL A 1 183 ? -10.736 28.744 2.791 1.00 95.19 183 VAL A O 1
ATOM 1494 N N . LYS A 1 184 ? -12.539 28.435 4.085 1.00 96.38 184 LYS A N 1
ATOM 1495 C CA . LYS A 1 184 ? -11.830 27.926 5.268 1.00 96.38 184 LYS A CA 1
ATOM 1496 C C . LYS A 1 184 ? -11.146 26.574 5.009 1.00 96.38 184 LYS A C 1
ATOM 1498 O O . LYS A 1 184 ? -9.997 26.391 5.427 1.00 96.38 184 LYS A O 1
ATOM 1503 N N . TRP A 1 185 ? -11.791 25.634 4.313 1.00 96.81 185 TRP A N 1
ATOM 1504 C CA . TRP A 1 185 ? -11.166 24.355 3.941 1.00 96.81 185 TRP A CA 1
ATOM 1505 C C . TRP A 1 185 ? -10.173 24.482 2.775 1.00 96.81 185 TRP A C 1
ATOM 1507 O O . TRP A 1 185 ? -9.149 23.789 2.789 1.00 96.81 185 TRP A O 1
ATOM 1517 N N . ARG A 1 186 ? -10.396 25.400 1.827 1.00 96.12 186 ARG A N 1
ATOM 1518 C CA . ARG A 1 186 ? -9.455 25.758 0.754 1.00 96.12 186 ARG A CA 1
ATOM 1519 C C . ARG A 1 186 ? -8.164 26.328 1.343 1.00 96.12 186 ARG A C 1
ATOM 1521 O O . ARG A 1 186 ? -7.090 25.764 1.130 1.00 96.12 186 ARG A O 1
ATOM 1528 N N . GLN A 1 187 ? -8.254 27.327 2.225 1.00 95.75 187 GLN A N 1
ATOM 1529 C CA . GLN A 1 187 ? -7.085 27.877 2.925 1.00 95.75 187 GLN A CA 1
ATOM 1530 C C . GLN A 1 187 ? -6.348 26.821 3.771 1.00 95.75 187 GLN A C 1
ATOM 1532 O O . GLN A 1 187 ? -5.114 26.782 3.782 1.00 95.75 187 GLN A O 1
ATOM 1537 N N . ARG A 1 188 ? -7.074 25.921 4.455 1.00 96.94 188 ARG A N 1
ATOM 1538 C CA . ARG A 1 188 ? -6.457 24.801 5.191 1.00 96.94 188 ARG A CA 1
ATOM 1539 C C . ARG A 1 188 ? -5.732 23.828 4.252 1.00 96.94 188 ARG A C 1
ATOM 1541 O O . ARG A 1 188 ? -4.645 23.365 4.595 1.00 96.94 188 ARG A O 1
ATOM 1548 N N . THR A 1 189 ? -6.295 23.555 3.077 1.00 97.44 189 THR A N 1
ATOM 1549 C CA . THR A 1 189 ? -5.689 22.712 2.034 1.00 97.44 189 THR A CA 1
ATOM 1550 C C . THR A 1 189 ? -4.373 23.310 1.539 1.00 97.44 189 THR A C 1
ATOM 1552 O O . THR A 1 189 ? -3.354 22.622 1.562 1.00 97.44 189 THR A O 1
ATOM 1555 N N . VAL A 1 190 ? -4.356 24.602 1.192 1.00 95.81 190 VAL A N 1
ATOM 1556 C CA . VAL A 1 190 ? -3.150 25.337 0.756 1.00 95.81 190 VAL A CA 1
ATOM 1557 C C . VAL A 1 190 ? -2.048 25.308 1.823 1.00 95.81 190 VAL A C 1
ATOM 1559 O O . VAL A 1 190 ? -0.881 25.043 1.517 1.00 95.81 190 VAL A O 1
ATOM 1562 N N . ASN A 1 191 ? -2.413 25.481 3.097 1.00 95.12 191 ASN A N 1
ATOM 1563 C CA . ASN A 1 191 ? -1.458 25.382 4.203 1.00 95.12 191 ASN A CA 1
ATOM 1564 C C . ASN A 1 191 ? -0.874 23.958 4.324 1.00 95.12 191 ASN A C 1
ATOM 1566 O O . ASN A 1 191 ? 0.330 23.787 4.538 1.00 95.12 191 ASN A O 1
ATOM 1570 N N . LEU A 1 192 ? -1.697 22.919 4.143 1.00 96.12 192 LEU A N 1
ATOM 1571 C CA . LEU A 1 192 ? -1.267 21.520 4.246 1.00 96.12 192 LEU A CA 1
ATOM 1572 C C . LEU A 1 192 ? -0.421 21.068 3.044 1.00 96.12 192 LEU A C 1
ATOM 1574 O O . LEU A 1 192 ? 0.564 20.361 3.248 1.00 96.12 192 LEU A O 1
ATOM 1578 N N . LEU A 1 193 ? -0.707 21.552 1.831 1.00 95.75 193 LEU A N 1
ATOM 1579 C CA . LEU A 1 193 ? 0.120 21.357 0.626 1.00 95.75 193 LEU A CA 1
ATOM 1580 C C . LEU A 1 193 ? 1.563 21.868 0.793 1.00 95.75 193 LEU A C 1
ATOM 1582 O O . LEU A 1 193 ? 2.476 21.365 0.140 1.00 95.75 193 LEU A O 1
ATOM 1586 N N . SER A 1 194 ? 1.777 22.838 1.686 1.00 93.56 194 SER A N 1
ATOM 1587 C CA . SER A 1 194 ? 3.110 23.329 2.062 1.00 93.56 194 SER A CA 1
ATOM 1588 C C . SER A 1 194 ? 3.756 22.539 3.208 1.00 93.56 194 SER A C 1
ATOM 1590 O O . SER A 1 194 ? 4.976 22.597 3.357 1.00 93.56 194 SER A O 1
ATOM 1592 N N . SER A 1 195 ? 2.962 21.810 4.002 1.00 92.81 195 SER A N 1
ATOM 1593 C CA . SER A 1 195 ? 3.376 21.204 5.281 1.00 92.81 195 SER A CA 1
ATOM 1594 C C . SER A 1 195 ? 3.681 19.705 5.201 1.00 92.81 195 SER A C 1
ATOM 1596 O O . SER A 1 195 ? 4.530 19.217 5.942 1.00 92.81 195 SER A O 1
ATOM 1598 N N . ILE A 1 196 ? 2.983 18.963 4.335 1.00 92.00 196 ILE A N 1
ATOM 1599 C CA . ILE A 1 196 ? 3.210 17.523 4.122 1.00 92.00 196 ILE A CA 1
ATOM 1600 C C . ILE A 1 196 ? 4.627 17.315 3.580 1.00 92.00 196 ILE A C 1
ATOM 1602 O O . ILE A 1 196 ? 4.966 17.916 2.569 1.00 92.00 196 ILE A O 1
ATOM 1606 N N . VAL A 1 197 ? 5.432 16.431 4.175 1.00 90.00 197 VAL A N 1
ATOM 1607 C CA . VAL A 1 197 ? 6.700 15.990 3.564 1.00 90.00 197 VAL A CA 1
ATOM 1608 C C . VAL A 1 197 ? 6.408 14.845 2.592 1.00 90.00 197 VAL A C 1
ATOM 1610 O O . VAL A 1 197 ? 5.919 13.805 3.035 1.00 90.00 197 VAL A O 1
ATOM 1613 N N . GLY A 1 198 ? 6.714 15.009 1.302 1.00 91.81 198 GLY A N 1
ATOM 1614 C CA . GLY A 1 198 ? 6.526 13.987 0.265 1.00 91.81 198 GLY A CA 1
ATOM 1615 C C . GLY A 1 198 ? 5.573 14.391 -0.865 1.00 91.81 198 GLY A C 1
ATOM 1616 O O . GLY A 1 198 ? 4.530 14.999 -0.627 1.00 91.81 198 GLY A O 1
ATOM 1617 N N . TRP A 1 199 ? 5.927 14.010 -2.097 1.00 94.19 199 TRP A N 1
ATOM 1618 C CA . TRP A 1 199 ? 5.123 14.232 -3.312 1.00 94.19 199 TRP A CA 1
ATOM 1619 C C . TRP A 1 199 ? 5.048 13.014 -4.260 1.00 94.19 199 TRP A C 1
ATOM 1621 O O . TRP A 1 199 ? 4.181 12.998 -5.135 1.00 94.19 199 TRP A O 1
ATOM 1631 N N . SER A 1 200 ? 5.883 11.985 -4.075 1.00 94.25 200 SER A N 1
ATOM 1632 C CA . SER A 1 200 ? 5.924 10.744 -4.872 1.00 94.25 200 SER A CA 1
ATOM 1633 C C . SER A 1 200 ? 5.859 9.485 -4.009 1.00 94.25 200 SER A C 1
ATOM 1635 O O . SER A 1 200 ? 6.336 9.453 -2.874 1.00 94.25 200 SER A O 1
ATOM 1637 N N . GLY A 1 201 ? 5.313 8.406 -4.573 1.00 90.19 201 GLY A N 1
ATOM 1638 C CA . GLY A 1 201 ? 5.414 7.069 -3.993 1.00 90.19 201 GLY A CA 1
ATOM 1639 C C . GLY A 1 201 ? 4.531 6.825 -2.764 1.00 90.19 201 GLY A C 1
ATOM 1640 O O . GLY A 1 201 ? 3.566 7.538 -2.493 1.00 90.19 201 GLY A O 1
ATOM 1641 N N . ARG A 1 202 ? 4.821 5.737 -2.037 1.00 89.94 202 ARG A N 1
ATOM 1642 C CA . ARG A 1 202 ? 3.961 5.196 -0.967 1.00 89.94 202 ARG A CA 1
ATOM 1643 C C . ARG A 1 202 ? 4.016 6.023 0.316 1.00 89.94 202 ARG A C 1
ATOM 1645 O O . ARG A 1 202 ? 5.082 6.249 0.890 1.00 89.94 202 ARG A O 1
ATOM 1652 N N . VAL A 1 203 ? 2.846 6.354 0.850 1.00 88.25 203 VAL A N 1
ATOM 1653 C CA . VAL A 1 203 ? 2.703 7.093 2.104 1.00 88.25 203 VAL A CA 1
ATOM 1654 C C . VAL A 1 203 ? 2.922 6.144 3.294 1.00 88.25 203 VAL A C 1
ATOM 1656 O O . VAL A 1 203 ? 2.054 5.361 3.672 1.00 88.25 203 VAL A O 1
ATOM 1659 N N . GLY A 1 204 ? 4.115 6.194 3.898 1.00 72.94 204 GLY A N 1
ATOM 1660 C CA . GLY A 1 204 ? 4.580 5.274 4.954 1.00 72.94 204 GLY A CA 1
ATOM 1661 C C . GLY A 1 204 ? 3.946 5.457 6.346 1.00 72.94 204 GLY A C 1
ATOM 1662 O O . GLY A 1 204 ? 4.677 5.553 7.342 1.00 72.94 204 GLY A O 1
ATOM 1663 N N . CYS A 1 205 ? 2.613 5.535 6.402 1.00 68.50 205 CYS A N 1
ATOM 1664 C CA . CYS A 1 205 ? 1.791 5.907 7.561 1.00 68.50 205 CYS A CA 1
ATOM 1665 C C . CYS A 1 205 ? 0.808 4.819 8.042 1.00 68.50 205 CYS A C 1
ATOM 1667 O O . CYS A 1 205 ? 0.196 4.983 9.092 1.00 68.50 205 CYS A O 1
ATOM 1669 N N . GLY A 1 206 ? 0.652 3.716 7.298 1.00 70.25 206 GLY A N 1
ATOM 1670 C CA . GLY A 1 206 ? -0.313 2.648 7.605 1.00 70.25 206 GLY A CA 1
ATOM 1671 C C . GLY A 1 206 ? -1.651 2.743 6.858 1.00 70.25 206 GLY A C 1
ATOM 1672 O O . GLY A 1 206 ? -2.492 1.863 7.027 1.00 70.25 206 GLY A O 1
ATOM 1673 N N . LEU A 1 207 ? -1.833 3.742 5.987 1.00 82.69 207 LEU A N 1
ATOM 1674 C CA . LEU A 1 207 ? -2.992 3.887 5.090 1.00 82.69 207 LEU A CA 1
ATOM 1675 C C . LEU A 1 207 ? -2.900 2.966 3.849 1.00 82.69 207 LEU A C 1
ATOM 1677 O O . LEU A 1 207 ? -3.104 3.399 2.717 1.00 82.69 207 LEU A O 1
ATOM 1681 N N . GLY A 1 208 ? -2.561 1.691 4.061 1.00 82.25 208 GLY A N 1
ATOM 1682 C CA . GLY A 1 208 ? -2.498 0.665 3.013 1.00 82.25 208 GLY A CA 1
ATOM 1683 C C . GLY A 1 208 ? -1.570 1.022 1.844 1.00 82.25 208 GLY A C 1
ATOM 1684 O O . GLY A 1 208 ? -0.390 1.321 2.038 1.00 82.25 208 GLY A O 1
ATOM 1685 N N . ASP A 1 209 ? -2.118 0.973 0.629 1.00 88.19 209 ASP A N 1
ATOM 1686 C CA . ASP A 1 209 ? -1.430 1.277 -0.631 1.00 88.19 209 ASP A CA 1
ATOM 1687 C C . ASP A 1 209 ? -1.547 2.754 -1.067 1.00 88.19 209 ASP A C 1
ATOM 1689 O O . ASP A 1 209 ? -1.303 3.071 -2.231 1.00 88.19 209 ASP A O 1
ATOM 1693 N N . LEU A 1 210 ? -1.914 3.674 -0.162 1.00 93.81 210 LEU A N 1
ATOM 1694 C CA . LEU A 1 210 ? -1.982 5.104 -0.479 1.00 93.81 210 LEU A CA 1
ATOM 1695 C C . LEU A 1 210 ? -0.627 5.627 -0.978 1.00 93.81 210 LEU A C 1
ATOM 1697 O O . LEU A 1 210 ? 0.416 5.406 -0.354 1.00 93.81 210 LEU A O 1
ATOM 1701 N N . SER A 1 211 ? -0.666 6.370 -2.083 1.00 94.38 211 SER A N 1
ATOM 1702 C CA . SER A 1 211 ? 0.473 7.089 -2.642 1.00 94.38 211 SER A CA 1
ATOM 1703 C C . SER A 1 211 ? 0.202 8.596 -2.678 1.00 94.38 211 SER A C 1
ATOM 1705 O O . SER A 1 211 ? -0.950 9.029 -2.581 1.00 94.38 211 SER A O 1
ATOM 1707 N N . TYR A 1 212 ? 1.252 9.409 -2.796 1.00 94.44 212 TYR A N 1
ATOM 1708 C CA . TYR A 1 212 ? 1.097 10.863 -2.914 1.00 94.44 212 TYR A CA 1
ATOM 1709 C C . TYR A 1 212 ? 0.443 11.270 -4.245 1.00 94.44 212 TYR A C 1
ATOM 1711 O O . TYR A 1 212 ? -0.282 12.258 -4.288 1.00 94.44 212 TYR A O 1
ATOM 1719 N N . GLU A 1 213 ? 0.606 10.478 -5.306 1.00 92.31 213 GLU A N 1
ATOM 1720 C CA . GLU A 1 213 ? -0.108 10.662 -6.573 1.00 92.31 213 GLU A CA 1
ATOM 1721 C C . GLU A 1 213 ? -1.627 10.488 -6.386 1.00 92.31 213 GLU A C 1
ATOM 1723 O O . GLU A 1 213 ? -2.390 11.368 -6.777 1.00 92.31 213 GLU A O 1
ATOM 1728 N N . HIS A 1 214 ? -2.071 9.431 -5.692 1.00 94.75 214 HIS A N 1
ATOM 1729 C CA . HIS A 1 214 ? -3.492 9.248 -5.351 1.00 94.75 214 HIS A CA 1
ATOM 1730 C C . HIS A 1 214 ? -4.014 10.325 -4.375 1.00 94.75 214 HIS A C 1
ATOM 1732 O O . HIS A 1 214 ? -5.210 10.603 -4.330 1.00 94.75 214 HIS A O 1
ATOM 1738 N N . LEU A 1 215 ? -3.140 10.958 -3.581 1.00 95.31 215 LEU A N 1
ATOM 1739 C CA . LEU A 1 215 ? -3.519 12.095 -2.735 1.00 95.31 215 LEU A CA 1
ATOM 1740 C C . LEU A 1 215 ? -3.754 13.378 -3.555 1.00 95.31 215 LEU A C 1
ATOM 1742 O O . LEU A 1 215 ? -4.616 14.175 -3.185 1.00 95.31 215 LEU A O 1
ATOM 1746 N N . ALA A 1 216 ? -3.044 13.563 -4.673 1.00 96.31 216 ALA A N 1
ATOM 1747 C CA . ALA A 1 216 ? -3.292 14.669 -5.598 1.00 96.31 216 ALA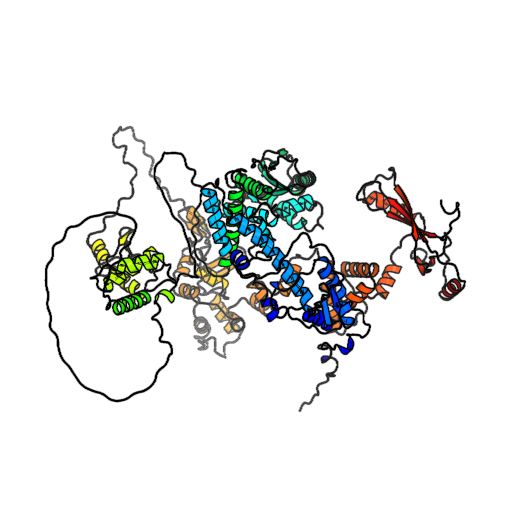 A CA 1
ATOM 1748 C C . ALA A 1 216 ? -4.675 14.550 -6.268 1.00 96.31 216 ALA A C 1
ATOM 1750 O O . ALA A 1 216 ? -5.379 15.548 -6.380 1.00 96.31 216 ALA A O 1
ATOM 1751 N N . GLU A 1 217 ? -5.120 13.335 -6.619 1.00 94.62 217 GLU A N 1
ATOM 1752 C CA . GLU A 1 217 ? -6.444 13.063 -7.222 1.00 94.62 217 GLU A CA 1
ATOM 1753 C C . GLU A 1 217 ? -7.637 13.549 -6.374 1.00 94.62 217 GLU A C 1
ATOM 1755 O O . GLU A 1 217 ? -8.730 13.773 -6.902 1.00 94.62 217 GLU A O 1
ATOM 1760 N N . VAL A 1 218 ? -7.445 13.736 -5.062 1.00 97.25 218 VAL A N 1
ATOM 1761 C CA . VAL A 1 218 ? -8.469 14.286 -4.159 1.00 97.25 218 VAL A CA 1
ATOM 1762 C C . VAL A 1 218 ? -8.828 15.725 -4.535 1.00 97.25 218 VAL A C 1
ATOM 1764 O O . VAL A 1 218 ? -9.998 16.102 -4.470 1.00 97.25 218 VAL A O 1
ATOM 1767 N N . LEU A 1 219 ? -7.839 16.508 -4.967 1.00 97.19 219 LEU A N 1
ATOM 1768 C CA . LEU A 1 219 ? -7.972 17.910 -5.348 1.00 97.19 219 LEU A CA 1
ATOM 1769 C C . LEU A 1 219 ? -8.123 17.996 -6.874 1.00 97.19 219 LEU A C 1
ATOM 1771 O O . LEU A 1 219 ? -7.157 17.852 -7.619 1.00 97.19 219 LEU A O 1
ATOM 1775 N N . GLY A 1 220 ? -9.353 18.174 -7.346 1.00 94.50 220 GLY A N 1
ATOM 1776 C CA . GLY A 1 220 ? -9.695 18.148 -8.770 1.00 94.50 220 GLY A CA 1
ATOM 1777 C C . GLY A 1 220 ? -10.969 17.360 -9.045 1.00 94.50 220 GLY A C 1
ATOM 1778 O O . GLY A 1 220 ? -11.630 16.881 -8.128 1.00 94.50 220 GLY A O 1
ATOM 1779 N N . GLU A 1 221 ? -11.287 17.160 -10.320 1.00 93.62 221 GLU A N 1
ATOM 1780 C CA . GLU A 1 221 ? -12.453 16.382 -10.767 1.00 93.62 221 GLU A CA 1
ATOM 1781 C C . GLU A 1 221 ? -12.077 14.935 -11.135 1.00 93.62 221 GLU A C 1
ATOM 1783 O O . GLU A 1 221 ? -12.565 14.360 -12.102 1.00 93.62 221 GLU A O 1
ATOM 1788 N N . ASN A 1 222 ? -11.174 14.320 -10.368 1.00 92.00 222 ASN A N 1
ATOM 1789 C CA . ASN A 1 222 ? -10.718 12.951 -10.619 1.00 92.00 222 ASN A CA 1
ATOM 1790 C C . ASN A 1 222 ? -11.549 11.929 -9.828 1.00 92.00 222 ASN A C 1
ATOM 1792 O O . ASN A 1 222 ? -11.880 12.152 -8.658 1.00 92.00 222 ASN A O 1
ATOM 1796 N N . MET A 1 223 ? -11.847 10.775 -10.435 1.00 93.00 223 MET A N 1
ATOM 1797 C CA . MET A 1 223 ? -12.361 9.613 -9.699 1.00 93.00 223 MET A CA 1
ATOM 1798 C C . MET A 1 223 ? -11.289 9.087 -8.742 1.00 93.00 223 MET A C 1
ATOM 1800 O O . MET A 1 223 ? -10.158 8.843 -9.150 1.00 93.00 223 MET A O 1
ATOM 1804 N N . LEU A 1 224 ? -11.658 8.876 -7.480 1.00 95.06 224 LEU A N 1
ATOM 1805 C CA . LEU A 1 224 ? -10.708 8.507 -6.431 1.00 95.06 224 LEU A CA 1
ATOM 1806 C C . LEU A 1 224 ? -10.340 7.019 -6.475 1.00 95.06 224 LEU A C 1
ATOM 1808 O O . LEU A 1 224 ? -11.225 6.155 -6.510 1.00 95.06 224 LEU A O 1
ATOM 1812 N N . MET A 1 225 ? -9.042 6.714 -6.398 1.00 94.38 225 MET A N 1
ATOM 1813 C CA . MET A 1 225 ? -8.554 5.341 -6.240 1.00 94.38 225 MET A CA 1
ATOM 1814 C C . MET A 1 225 ? -8.926 4.736 -4.877 1.00 94.38 225 MET A C 1
ATOM 1816 O O . MET A 1 225 ? -9.095 5.440 -3.879 1.00 94.38 225 MET A O 1
ATOM 1820 N N . GLY A 1 226 ? -9.012 3.401 -4.813 1.00 94.44 226 GLY A N 1
ATOM 1821 C CA . GLY A 1 226 ? -9.465 2.673 -3.616 1.00 94.44 226 GLY A CA 1
ATOM 1822 C C . GLY A 1 226 ? -8.665 2.997 -2.351 1.00 94.44 226 GLY A C 1
ATOM 1823 O O . GLY A 1 226 ? -9.251 3.171 -1.288 1.00 94.44 226 GLY A O 1
ATOM 1824 N N . SER A 1 227 ? -7.354 3.231 -2.477 1.00 94.94 227 SER A N 1
ATOM 1825 C CA . SER A 1 227 ? -6.497 3.639 -1.355 1.00 94.94 227 SER A CA 1
ATOM 1826 C C . SER A 1 227 ? -6.884 4.984 -0.725 1.00 94.94 227 SER A C 1
ATOM 1828 O O . SER A 1 227 ? -6.603 5.214 0.448 1.00 94.94 227 SER A O 1
ATOM 1830 N N . VAL A 1 228 ? -7.522 5.882 -1.483 1.00 96.44 228 VAL A N 1
ATOM 1831 C CA . VAL A 1 228 ? -8.058 7.154 -0.970 1.00 96.44 228 VAL A CA 1
ATOM 1832 C C . VAL A 1 228 ? -9.334 6.896 -0.172 1.00 96.44 228 VAL A C 1
ATOM 1834 O O . VAL A 1 228 ? -9.485 7.406 0.936 1.00 96.44 228 VAL A O 1
ATOM 1837 N N . VAL A 1 229 ? -10.231 6.059 -0.702 1.00 96.81 229 VAL A N 1
ATOM 1838 C CA . VAL A 1 229 ? -11.461 5.645 -0.008 1.00 96.81 229 VAL A CA 1
ATOM 1839 C C . VAL A 1 229 ? -11.112 4.925 1.299 1.00 96.81 229 VAL A C 1
ATOM 1841 O O . VAL A 1 229 ? -11.684 5.234 2.342 1.00 96.81 229 VAL A O 1
ATOM 1844 N N . ASP A 1 230 ? -10.098 4.058 1.281 1.00 95.94 230 ASP A N 1
ATOM 1845 C CA . ASP A 1 230 ? -9.581 3.373 2.468 1.00 95.94 230 ASP A CA 1
ATOM 1846 C C . ASP A 1 230 ? -8.906 4.315 3.473 1.00 95.94 230 ASP A C 1
ATOM 1848 O O . ASP A 1 230 ? -9.011 4.099 4.683 1.00 95.94 230 ASP A O 1
ATOM 1852 N N . ALA A 1 231 ? -8.285 5.403 3.011 1.00 95.56 231 ALA A N 1
ATOM 1853 C CA . ALA A 1 231 ? -7.757 6.449 3.883 1.00 95.56 231 ALA A CA 1
ATOM 1854 C C . ALA A 1 231 ? -8.868 7.259 4.580 1.00 95.56 231 ALA A C 1
ATOM 1856 O O . ALA A 1 231 ? -8.749 7.562 5.769 1.00 95.56 231 ALA A O 1
ATOM 1857 N N . LEU A 1 232 ? -9.978 7.546 3.891 1.00 96.56 232 LEU A N 1
ATOM 1858 C CA . LEU A 1 232 ? -11.163 8.160 4.506 1.00 96.56 232 LEU A CA 1
ATOM 1859 C C . LEU A 1 232 ? -11.854 7.194 5.480 1.00 96.56 232 LEU A C 1
ATOM 1861 O O . LEU A 1 232 ? -12.224 7.574 6.587 1.00 96.56 232 LEU A O 1
ATOM 1865 N N . VAL A 1 233 ? -11.949 5.915 5.124 1.00 95.88 233 VAL A N 1
ATOM 1866 C CA . VAL A 1 233 ? -12.456 4.857 6.008 1.00 95.88 233 VAL A CA 1
ATOM 1867 C C . VAL A 1 233 ? -11.564 4.653 7.245 1.00 95.88 233 VAL A C 1
ATOM 1869 O O . VAL A 1 233 ? -12.068 4.322 8.321 1.00 95.88 233 VAL A O 1
ATOM 1872 N N . HIS A 1 234 ? -10.254 4.899 7.147 1.00 94.38 234 HIS A N 1
ATOM 1873 C CA . HIS A 1 234 ? -9.348 4.919 8.298 1.00 94.38 234 HIS A CA 1
ATOM 1874 C C . HIS A 1 234 ? -9.630 6.086 9.261 1.00 94.38 234 HIS A C 1
ATOM 1876 O O . HIS A 1 234 ? -9.520 5.908 10.476 1.00 94.38 234 HIS A O 1
ATOM 1882 N N . ASP A 1 235 ? -10.044 7.255 8.763 1.00 94.12 235 ASP A N 1
ATOM 1883 C CA . ASP A 1 235 ? -10.516 8.348 9.625 1.00 94.12 235 ASP A CA 1
ATOM 1884 C C . ASP A 1 235 ? -11.778 7.947 10.402 1.00 94.12 235 ASP A C 1
ATOM 1886 O O . ASP A 1 235 ? -11.820 8.120 11.617 1.00 94.12 235 ASP A O 1
ATOM 1890 N N . ILE A 1 236 ? -12.754 7.294 9.754 1.00 95.19 236 ILE A N 1
ATOM 1891 C CA . ILE A 1 236 ? -13.968 6.789 10.427 1.00 95.19 236 ILE A CA 1
ATOM 1892 C C . ILE A 1 236 ? -13.594 5.797 11.543 1.00 95.19 236 ILE A C 1
ATOM 1894 O O . ILE A 1 236 ? -14.065 5.931 12.673 1.00 95.19 236 ILE A O 1
ATOM 1898 N N . LYS A 1 237 ? -12.686 4.848 11.260 1.00 93.19 237 LYS A N 1
ATOM 1899 C CA . LYS A 1 237 ? -12.134 3.897 12.251 1.00 93.19 237 LYS A CA 1
ATOM 1900 C C . LYS A 1 237 ? -11.465 4.627 13.430 1.00 93.19 237 LYS A C 1
ATOM 1902 O O . LYS A 1 237 ? -11.659 4.248 14.587 1.00 93.19 237 LYS A O 1
ATOM 1907 N N . THR A 1 238 ? -10.715 5.693 13.150 1.00 90.75 238 THR A N 1
ATOM 1908 C CA . THR A 1 238 ? -10.010 6.512 14.152 1.00 90.75 238 THR A CA 1
ATOM 1909 C C . THR A 1 238 ? -10.991 7.292 15.029 1.00 90.75 238 THR A C 1
ATOM 1911 O O . THR A 1 238 ? -10.932 7.197 16.254 1.00 90.75 238 THR A O 1
ATOM 1914 N N . ARG A 1 239 ? -11.939 8.010 14.416 1.00 92.31 239 ARG A N 1
ATOM 1915 C CA . ARG A 1 239 ? -12.967 8.808 15.100 1.00 92.31 239 ARG A CA 1
ATOM 1916 C C . ARG A 1 239 ? -13.877 7.943 15.973 1.00 92.31 239 ARG A C 1
ATOM 1918 O O . ARG A 1 239 ? -14.119 8.308 17.119 1.00 92.31 239 ARG A O 1
ATOM 1925 N N . LEU A 1 240 ? -14.295 6.769 15.490 1.00 90.62 240 LEU A N 1
ATOM 1926 C CA . LEU A 1 240 ? -15.053 5.792 16.282 1.00 90.62 240 LEU A CA 1
ATOM 1927 C C . LEU A 1 240 ? -14.267 5.325 17.521 1.00 90.62 240 LEU A C 1
ATOM 1929 O O . LEU A 1 240 ? -14.806 5.285 18.626 1.00 90.62 240 LEU A O 1
ATOM 1933 N N . THR A 1 241 ? -12.977 5.015 17.347 1.00 89.06 241 THR A N 1
ATOM 1934 C CA . THR A 1 241 ? -12.095 4.581 18.447 1.00 89.06 241 THR A CA 1
ATOM 1935 C C . THR A 1 241 ? -11.925 5.676 19.506 1.00 89.06 241 THR A C 1
ATOM 1937 O O . THR A 1 241 ? -11.881 5.371 20.695 1.00 89.06 241 THR A O 1
ATOM 1940 N N . ILE A 1 242 ? -11.869 6.946 19.090 1.00 87.31 242 ILE A N 1
ATOM 1941 C CA . ILE A 1 242 ? -11.789 8.105 19.992 1.00 87.31 242 ILE A CA 1
ATOM 1942 C C . ILE A 1 242 ? -13.118 8.329 20.730 1.00 87.31 242 ILE A C 1
ATOM 1944 O O . ILE A 1 242 ? -13.096 8.515 21.945 1.00 87.31 242 ILE A O 1
ATOM 1948 N N . ARG A 1 243 ? -14.259 8.293 20.024 1.00 85.25 243 ARG A N 1
ATOM 1949 C CA . ARG A 1 243 ? -15.595 8.553 20.597 1.00 85.25 243 ARG A CA 1
ATOM 1950 C C . ARG A 1 243 ? -15.976 7.519 21.658 1.00 85.25 243 ARG A C 1
ATOM 1952 O O . ARG A 1 243 ? -16.396 7.886 22.752 1.00 85.25 243 ARG A O 1
ATOM 1959 N N . ASP A 1 244 ? -15.788 6.238 21.342 1.00 81.00 244 ASP A N 1
ATOM 1960 C CA . ASP A 1 244 ? -16.342 5.129 22.129 1.00 81.00 244 ASP A CA 1
ATOM 1961 C C . ASP A 1 244 ? -15.275 4.348 22.921 1.00 81.00 244 ASP A C 1
ATOM 1963 O O . ASP A 1 244 ? -15.564 3.319 23.532 1.00 81.00 244 ASP A O 1
ATOM 1967 N N . GLY A 1 245 ? -14.015 4.793 22.883 1.00 63.81 245 GLY A N 1
ATOM 1968 C CA . GLY A 1 245 ? -12.887 4.260 23.654 1.00 63.81 245 GLY A CA 1
ATOM 1969 C C . GLY A 1 245 ? -12.358 2.884 23.226 1.00 63.81 245 GLY A C 1
ATOM 1970 O O . GLY A 1 245 ? -11.163 2.634 23.376 1.00 63.81 245 GLY A O 1
ATOM 1971 N N . THR A 1 246 ? -13.212 1.974 22.739 1.00 60.56 246 THR A N 1
ATOM 1972 C CA . THR A 1 246 ? -12.876 0.701 22.048 1.00 60.56 246 THR A CA 1
ATOM 1973 C C . THR A 1 246 ? -14.150 -0.016 21.546 1.00 60.56 246 THR A C 1
ATOM 1975 O O . THR A 1 246 ? -14.334 -1.207 21.798 1.00 60.56 246 THR A O 1
ATOM 1978 N N . SER A 1 247 ? -15.080 0.685 20.871 1.00 61.47 247 SER A N 1
ATOM 1979 C CA . SER A 1 247 ? -16.361 0.070 20.456 1.00 61.47 247 SER A CA 1
ATOM 1980 C C . SER A 1 247 ? -16.157 -1.196 19.623 1.00 61.47 247 SER A C 1
ATOM 1982 O O . SER A 1 247 ? -15.622 -1.160 18.516 1.00 61.47 247 SER A O 1
ATOM 1984 N N . SER A 1 248 ? -16.620 -2.320 20.170 1.00 71.56 248 SER A N 1
ATOM 1985 C CA . SER A 1 248 ? -16.664 -3.614 19.487 1.00 71.56 248 SER A CA 1
ATOM 1986 C C . SER A 1 248 ? -17.918 -3.778 18.626 1.00 71.56 248 SER A C 1
ATOM 1988 O O . SER A 1 248 ? -18.003 -4.747 17.878 1.00 71.56 248 SER A O 1
ATOM 1990 N N . GLU A 1 249 ? -18.876 -2.841 18.682 1.00 87.75 249 GLU A N 1
ATOM 1991 C CA . GLU A 1 249 ? -20.145 -2.964 17.958 1.00 87.75 249 GLU A CA 1
ATOM 1992 C C . GLU A 1 249 ? -19.990 -2.827 16.438 1.00 87.75 249 GLU A C 1
ATOM 1994 O O . GLU A 1 249 ? -20.745 -3.462 15.706 1.00 87.75 249 GLU A O 1
ATOM 1999 N N . HIS A 1 250 ? -19.024 -2.047 15.943 1.00 90.94 250 HIS A N 1
ATOM 2000 C CA . HIS A 1 250 ? -18.805 -1.857 14.506 1.00 90.94 250 HIS A CA 1
ATOM 2001 C C . HIS A 1 250 ? -17.456 -2.424 14.062 1.00 90.94 250 HIS A C 1
ATOM 2003 O O . HIS A 1 250 ? -16.397 -1.964 14.488 1.00 90.94 250 HIS A O 1
ATOM 2009 N N . ILE A 1 251 ? -17.489 -3.347 13.102 1.00 93.50 251 ILE A N 1
ATOM 2010 C CA . ILE A 1 251 ? -16.343 -3.634 12.243 1.00 93.50 251 ILE A CA 1
ATOM 2011 C C . ILE A 1 251 ? -16.500 -2.823 10.961 1.00 93.50 251 ILE A C 1
ATOM 2013 O O . ILE A 1 251 ? -17.564 -2.796 10.343 1.00 93.50 251 ILE A O 1
ATOM 2017 N N . ILE A 1 252 ? -15.413 -2.179 10.543 1.00 95.00 252 ILE A N 1
ATOM 2018 C CA . ILE A 1 252 ? -15.372 -1.421 9.297 1.00 95.00 252 ILE A CA 1
ATOM 2019 C C . ILE A 1 252 ? -14.383 -2.111 8.349 1.00 95.00 252 ILE A C 1
ATOM 2021 O O . ILE A 1 252 ? -13.200 -2.258 8.670 1.00 95.00 252 ILE A O 1
ATOM 2025 N N . GLY A 1 253 ? -14.870 -2.579 7.202 1.00 94.69 253 GLY A N 1
ATOM 2026 C CA . GLY A 1 253 ? -14.057 -3.145 6.130 1.00 94.69 253 GLY A CA 1
ATOM 2027 C C . GLY A 1 253 ? -13.246 -2.086 5.389 1.00 94.69 253 GLY A C 1
ATOM 2028 O O . GLY A 1 253 ? -13.294 -0.901 5.709 1.00 94.69 253 GLY A O 1
ATOM 2029 N N . ASP A 1 254 ? -12.449 -2.532 4.437 1.00 93.44 254 ASP A N 1
ATOM 2030 C CA . ASP A 1 254 ? -11.745 -1.727 3.438 1.00 93.44 254 ASP A CA 1
ATOM 2031 C C . ASP A 1 254 ? -12.224 -2.148 2.037 1.00 93.44 254 ASP A C 1
ATOM 2033 O O . ASP A 1 254 ? -12.996 -3.103 1.895 1.00 93.44 254 ASP A O 1
ATOM 2037 N N . THR A 1 255 ? -11.792 -1.447 0.987 1.00 94.62 255 THR A N 1
ATOM 2038 C CA . THR A 1 255 ? -12.137 -1.799 -0.400 1.00 94.62 255 THR A CA 1
ATOM 2039 C C . THR A 1 255 ? -11.641 -3.202 -0.772 1.00 94.62 255 THR A C 1
ATOM 2041 O O . THR A 1 255 ? -12.255 -3.880 -1.601 1.00 94.62 255 THR A O 1
ATOM 2044 N N . MET A 1 256 ? -10.577 -3.681 -0.116 1.00 93.50 256 MET A N 1
ATOM 2045 C CA . MET A 1 256 ? -10.018 -5.016 -0.321 1.00 93.50 256 MET A CA 1
ATOM 2046 C C . MET A 1 256 ? -10.931 -6.130 0.197 1.00 93.50 256 MET A C 1
ATOM 2048 O O . MET A 1 256 ? -11.030 -7.155 -0.476 1.00 93.50 256 MET A O 1
ATOM 2052 N N . PHE A 1 257 ? -11.662 -5.939 1.302 1.00 95.38 257 PHE A N 1
ATOM 2053 C CA . PHE A 1 257 ? -12.710 -6.877 1.731 1.00 95.38 257 PHE A CA 1
ATOM 2054 C C . PHE A 1 257 ? -13.762 -7.097 0.630 1.00 95.38 257 PHE A C 1
ATOM 2056 O O . PHE A 1 257 ? -14.008 -8.235 0.223 1.00 95.38 257 PHE A O 1
ATOM 2063 N N . ALA A 1 258 ? -14.335 -6.014 0.093 1.00 95.25 258 ALA A N 1
ATOM 2064 C CA . ALA A 1 258 ? -15.345 -6.097 -0.964 1.00 95.25 258 ALA A CA 1
ATOM 2065 C C . ALA A 1 258 ? -14.777 -6.680 -2.268 1.00 95.25 258 ALA A C 1
ATOM 2067 O O . ALA A 1 258 ? -15.436 -7.480 -2.935 1.00 95.25 258 ALA A O 1
ATOM 2068 N N . ARG A 1 259 ? -13.532 -6.333 -2.621 1.00 93.69 259 ARG A N 1
ATOM 2069 C CA . ARG A 1 259 ? -12.855 -6.912 -3.787 1.00 93.69 259 ARG A CA 1
ATOM 2070 C C . ARG A 1 259 ? -12.662 -8.421 -3.631 1.00 93.69 259 ARG A C 1
ATOM 2072 O O . ARG A 1 259 ? -13.027 -9.156 -4.538 1.00 93.69 259 ARG A O 1
ATOM 2079 N N . CYS A 1 260 ? -12.191 -8.882 -2.472 1.00 93.81 260 CYS A N 1
ATOM 2080 C CA . CYS A 1 260 ? -12.021 -10.307 -2.187 1.00 93.81 260 CYS A CA 1
ATOM 2081 C C . CYS A 1 260 ? -13.342 -11.080 -2.332 1.00 93.81 260 CYS A C 1
ATOM 2083 O O . CYS A 1 260 ? -13.353 -12.132 -2.964 1.00 93.81 260 CYS A O 1
ATOM 2085 N N . MET A 1 261 ? -14.461 -10.549 -1.830 1.00 93.12 261 MET A N 1
ATOM 2086 C CA . MET A 1 261 ? -15.776 -11.167 -2.054 1.00 93.12 261 MET A CA 1
ATOM 2087 C C . MET A 1 261 ? -16.176 -11.188 -3.535 1.00 93.12 261 MET A C 1
ATOM 2089 O O . MET A 1 261 ? -16.667 -12.197 -4.025 1.00 93.12 261 MET A O 1
ATOM 2093 N N . THR A 1 262 ? -15.909 -10.110 -4.277 1.00 92.31 262 THR A N 1
ATOM 2094 C CA . THR A 1 262 ? -16.190 -10.049 -5.726 1.00 92.31 262 THR A CA 1
ATOM 2095 C C . THR A 1 262 ? -15.372 -11.076 -6.526 1.00 92.31 262 THR A C 1
ATOM 2097 O O . THR A 1 262 ? -15.848 -11.579 -7.539 1.00 92.31 262 THR A O 1
ATOM 2100 N N . ASP A 1 263 ? -14.164 -11.410 -6.060 1.00 90.94 263 ASP A N 1
ATOM 2101 C CA . ASP A 1 263 ? -13.267 -12.408 -6.659 1.00 90.94 263 ASP A CA 1
ATOM 2102 C C . ASP A 1 263 ? -13.528 -13.855 -6.174 1.00 90.94 263 ASP A C 1
ATOM 2104 O O . ASP A 1 263 ? -12.750 -14.756 -6.484 1.00 90.94 263 ASP A O 1
ATOM 2108 N N . GLY A 1 264 ? -14.590 -14.108 -5.393 1.00 87.81 264 GLY A N 1
ATOM 2109 C CA . GLY A 1 264 ? -14.906 -15.449 -4.876 1.00 87.81 264 GLY A CA 1
ATOM 2110 C C . GLY A 1 264 ? -13.948 -15.948 -3.783 1.00 87.81 264 GLY A C 1
ATOM 2111 O O . GLY A 1 264 ? -13.817 -17.152 -3.560 1.00 87.81 264 GLY A O 1
ATOM 2112 N N . ALA A 1 265 ? -13.254 -15.041 -3.085 1.00 86.00 265 ALA A N 1
ATOM 2113 C CA . ALA A 1 265 ? -12.219 -15.384 -2.105 1.00 86.00 265 ALA A CA 1
ATOM 2114 C C . ALA A 1 265 ? -12.715 -16.168 -0.879 1.00 86.00 265 ALA A C 1
ATOM 2116 O O . ALA A 1 265 ? -11.882 -16.573 -0.070 1.00 86.00 265 ALA A O 1
ATOM 2117 N N . ALA A 1 266 ? -14.028 -16.328 -0.691 1.00 81.12 266 ALA A N 1
ATOM 2118 C CA . ALA A 1 266 ? -14.584 -17.092 0.417 1.00 81.12 266 ALA A CA 1
ATOM 2119 C C . ALA A 1 266 ? -14.761 -18.584 0.063 1.00 81.12 266 ALA A C 1
ATOM 2121 O O . ALA A 1 266 ? -14.634 -19.417 0.955 1.00 81.12 266 ALA A O 1
ATOM 2122 N N . THR A 1 267 ? -14.955 -18.943 -1.215 1.00 82.12 267 THR A N 1
ATOM 2123 C CA . THR A 1 267 ? -14.982 -20.356 -1.666 1.00 82.12 267 THR A CA 1
ATOM 2124 C C . THR A 1 267 ? -13.596 -20.978 -1.870 1.00 82.12 267 THR A C 1
ATOM 2126 O O . THR A 1 267 ? -13.427 -22.177 -1.646 1.00 82.12 267 THR A O 1
ATOM 2129 N N . SER A 1 268 ? -12.590 -20.203 -2.295 1.00 83.56 268 SER A N 1
ATOM 2130 C CA . SER A 1 268 ? -11.266 -20.740 -2.649 1.00 83.56 268 SER A CA 1
ATOM 2131 C C . SER A 1 268 ? -10.195 -20.439 -1.601 1.00 83.56 268 SER A C 1
ATOM 2133 O O . SER A 1 268 ? -9.721 -19.309 -1.485 1.00 83.56 268 SER A O 1
ATOM 2135 N N . SER A 1 269 ? -9.731 -21.479 -0.900 1.00 81.44 269 SER A N 1
ATOM 2136 C CA . SER A 1 269 ? -8.618 -21.381 0.061 1.00 81.44 269 SER A CA 1
ATOM 2137 C C . SER A 1 269 ? -7.247 -21.113 -0.577 1.00 81.44 269 SER A C 1
ATOM 2139 O O . SER A 1 269 ? -6.305 -20.745 0.128 1.00 81.44 269 SER A O 1
ATOM 2141 N N . GLU A 1 270 ? -7.141 -21.246 -1.903 1.00 78.88 270 GLU A N 1
ATOM 2142 C CA . GLU A 1 270 ? -5.955 -20.884 -2.689 1.00 78.88 270 GLU A CA 1
ATOM 2143 C C . GLU A 1 270 ? -5.961 -19.405 -3.115 1.00 78.88 270 GLU A C 1
ATOM 2145 O O . GLU A 1 270 ? -4.928 -18.870 -3.522 1.00 78.88 270 GLU A O 1
ATOM 2150 N N . HIS A 1 271 ? -7.100 -18.710 -3.004 1.00 86.75 271 HIS A N 1
ATOM 2151 C CA . HIS A 1 271 ? -7.183 -17.296 -3.348 1.00 86.75 271 HIS A CA 1
ATOM 2152 C C . HIS A 1 271 ? -6.455 -16.427 -2.312 1.00 86.75 271 HIS A C 1
ATOM 2154 O O . HIS A 1 271 ? -6.657 -16.562 -1.104 1.00 86.75 271 HIS A O 1
ATOM 2160 N N . MET A 1 272 ? -5.658 -15.457 -2.777 1.00 78.38 272 MET A N 1
ATOM 2161 C CA . MET A 1 272 ? -4.851 -14.573 -1.916 1.00 78.38 272 MET A CA 1
ATOM 2162 C C . MET A 1 272 ? -5.692 -13.856 -0.839 1.00 78.38 272 MET A C 1
ATOM 2164 O O . MET A 1 272 ? -5.235 -13.650 0.286 1.00 78.38 272 MET A O 1
ATOM 2168 N N . GLY A 1 273 ? -6.946 -13.526 -1.168 1.00 84.62 273 GLY A N 1
ATOM 2169 C CA . GLY A 1 273 ? -7.908 -12.896 -0.262 1.00 84.62 273 GLY A CA 1
ATOM 2170 C C . GLY A 1 273 ? -8.485 -13.798 0.838 1.00 84.62 273 GLY A C 1
ATOM 2171 O O . GLY A 1 273 ? -9.040 -13.276 1.804 1.00 84.62 273 GLY A O 1
ATOM 2172 N N . TYR A 1 274 ? -8.349 -15.127 0.757 1.00 86.75 274 TYR A N 1
ATOM 2173 C CA . TYR A 1 274 ? -9.013 -16.061 1.680 1.00 86.75 274 TYR A CA 1
ATOM 2174 C C . TYR A 1 274 ? -8.650 -15.810 3.149 1.00 86.75 274 TYR A C 1
ATOM 2176 O O . TYR A 1 274 ? -9.517 -15.798 4.020 1.00 86.75 274 TYR A O 1
ATOM 2184 N N . ARG A 1 275 ? -7.375 -15.510 3.442 1.00 88.31 275 ARG A N 1
ATOM 2185 C CA . ARG A 1 275 ? -6.923 -15.180 4.809 1.00 88.31 275 ARG A CA 1
ATOM 2186 C C . ARG A 1 275 ? -7.569 -13.906 5.366 1.00 88.31 275 ARG A C 1
ATOM 2188 O O . ARG A 1 275 ? -7.737 -13.805 6.582 1.00 88.31 275 ARG A O 1
ATOM 2195 N N . LEU A 1 276 ? -7.926 -12.948 4.506 1.00 91.38 276 LEU A N 1
ATOM 2196 C CA . LEU A 1 276 ? -8.672 -11.756 4.909 1.00 91.38 276 LEU A CA 1
ATOM 2197 C C . LEU A 1 276 ? -10.104 -12.153 5.271 1.00 91.38 276 LEU A C 1
ATOM 2199 O O . LEU A 1 276 ? -10.544 -11.868 6.384 1.00 91.38 276 LEU A O 1
ATOM 2203 N N . ILE A 1 277 ? -10.794 -12.876 4.384 1.00 94.31 277 ILE A N 1
ATOM 2204 C CA . ILE A 1 277 ? -12.181 -13.291 4.616 1.00 94.31 277 ILE A CA 1
ATOM 2205 C C . ILE A 1 277 ? -12.302 -14.193 5.847 1.00 94.31 277 ILE A C 1
ATOM 2207 O O . ILE A 1 277 ? -13.099 -13.887 6.726 1.00 94.31 277 ILE A O 1
ATOM 2211 N N . ALA A 1 278 ? -11.446 -15.207 6.000 1.00 91.25 278 ALA A N 1
ATOM 2212 C CA . ALA A 1 278 ? -11.425 -16.086 7.171 1.00 91.25 278 ALA A CA 1
ATOM 2213 C C . ALA A 1 278 ? -11.250 -15.319 8.500 1.00 91.25 278 ALA A C 1
ATOM 2215 O O . ALA A 1 278 ? -11.824 -15.697 9.524 1.00 91.25 278 ALA A O 1
ATOM 2216 N N . ARG A 1 279 ? -10.507 -14.199 8.496 1.00 91.38 279 ARG A N 1
ATOM 2217 C CA . ARG A 1 279 ? -10.396 -13.306 9.660 1.00 91.38 279 ARG A CA 1
ATOM 2218 C C . ARG A 1 279 ? -11.716 -12.587 9.953 1.00 91.38 279 ARG A C 1
ATOM 2220 O O . ARG A 1 279 ? -12.087 -12.502 11.122 1.00 91.38 279 ARG A O 1
ATOM 2227 N N . TYR A 1 280 ? -12.430 -12.099 8.936 1.00 93.50 280 TYR A N 1
ATOM 2228 C CA . TYR A 1 280 ? -13.786 -11.570 9.121 1.00 93.50 280 TYR A CA 1
ATOM 2229 C C . TYR A 1 280 ? -14.743 -12.667 9.602 1.00 93.50 280 TYR A C 1
ATOM 2231 O O . TYR A 1 280 ? -15.454 -12.432 10.574 1.00 93.50 280 TYR A O 1
ATOM 2239 N N . THR A 1 281 ? -14.697 -13.877 9.030 1.00 92.81 281 THR A N 1
ATOM 2240 C CA . THR A 1 281 ? -15.512 -15.026 9.460 1.00 92.81 281 THR A CA 1
ATOM 2241 C C . THR A 1 281 ? -15.330 -15.302 10.952 1.00 92.81 281 THR A C 1
ATOM 2243 O O . THR A 1 281 ? -16.311 -15.363 11.686 1.00 92.81 281 THR A O 1
ATOM 2246 N N . HIS A 1 282 ? -14.085 -15.381 11.438 1.00 90.00 282 HIS A N 1
ATOM 2247 C CA . HIS A 1 282 ? -13.791 -15.578 12.862 1.00 90.00 282 HIS A CA 1
ATOM 2248 C C . HIS A 1 282 ? -14.316 -14.430 13.741 1.00 90.00 282 HIS A C 1
ATOM 2250 O O . HIS A 1 282 ? -14.851 -14.669 14.822 1.00 90.00 282 HIS A O 1
ATOM 2256 N N . LEU A 1 283 ? -14.155 -13.173 13.314 1.00 89.25 283 LEU A N 1
ATOM 2257 C CA . LEU A 1 283 ? -14.648 -12.014 14.068 1.00 89.25 283 LEU A CA 1
ATOM 2258 C C . LEU A 1 283 ? -16.184 -12.015 14.158 1.00 89.25 283 LEU A C 1
ATOM 2260 O O . LEU A 1 283 ? -16.733 -11.833 15.245 1.00 89.25 283 LEU A O 1
ATOM 2264 N N . LEU A 1 284 ? -16.868 -12.281 13.041 1.00 90.25 284 LEU A N 1
ATOM 2265 C CA . LEU A 1 284 ? -18.328 -12.305 12.963 1.00 90.25 284 LEU A CA 1
ATOM 2266 C C . LEU A 1 284 ? -18.964 -13.537 13.612 1.00 90.25 284 LEU A C 1
ATOM 2268 O O . LEU A 1 284 ? -20.103 -13.436 14.058 1.00 90.25 284 LEU A O 1
ATOM 2272 N N . SER A 1 285 ? -18.269 -14.673 13.670 1.00 83.38 285 SER A N 1
ATOM 2273 C CA . SER A 1 285 ? -18.804 -15.947 14.191 1.00 83.38 285 SER A CA 1
ATOM 2274 C C . SER A 1 285 ? -18.432 -16.211 15.651 1.00 83.38 285 SER A C 1
ATOM 2276 O O . SER A 1 285 ? -18.767 -17.259 16.196 1.00 83.38 285 SER A O 1
ATOM 2278 N N . SER A 1 286 ? -17.725 -15.282 16.301 1.00 71.81 286 SER A N 1
ATOM 2279 C CA . SER A 1 286 ? -17.365 -15.423 17.711 1.00 71.81 286 SER A CA 1
ATOM 2280 C C . SER A 1 286 ? -18.597 -15.293 18.618 1.00 71.81 286 SER A C 1
ATOM 2282 O O . SER A 1 286 ? -19.261 -14.257 18.643 1.00 71.81 286 SER A O 1
ATOM 2284 N N . ASP A 1 287 ? -18.879 -16.341 19.396 1.00 64.56 287 ASP A N 1
ATOM 2285 C CA . ASP A 1 287 ? -20.029 -16.441 20.315 1.00 64.56 287 ASP A CA 1
ATOM 2286 C C . ASP A 1 287 ? -19.791 -15.672 21.638 1.00 64.56 287 ASP A C 1
ATOM 2288 O O . ASP A 1 287 ? -20.090 -16.119 22.744 1.00 64.56 287 ASP A O 1
ATOM 2292 N N . SER A 1 288 ? -19.138 -14.513 21.526 1.00 62.31 288 SER A N 1
ATOM 2293 C CA . SER A 1 288 ? -18.752 -13.650 22.641 1.00 62.31 288 SER A CA 1
ATOM 2294 C C . SER A 1 288 ? -19.852 -12.637 22.952 1.00 62.31 288 SER A C 1
ATOM 2296 O O . SER A 1 288 ? -20.488 -12.096 22.050 1.00 62.31 288 SER A O 1
ATOM 2298 N N . ALA A 1 289 ? -19.966 -12.232 24.220 1.00 63.75 289 ALA A N 1
ATOM 2299 C CA . ALA A 1 289 ? -20.726 -11.038 24.608 1.00 63.75 289 ALA A CA 1
ATOM 2300 C C . ALA A 1 289 ? -20.187 -9.732 23.970 1.00 63.75 289 ALA A C 1
ATOM 2302 O O . ALA A 1 289 ? -20.830 -8.692 24.062 1.00 63.75 289 ALA A O 1
ATOM 2303 N N . SER A 1 290 ? -19.017 -9.787 23.322 1.00 70.94 290 SER A N 1
ATOM 2304 C CA . SER A 1 290 ? -18.412 -8.720 22.514 1.00 70.94 290 SER A CA 1
ATOM 2305 C C . SER A 1 290 ? -18.540 -8.947 20.995 1.00 70.94 290 SER A C 1
ATOM 2307 O O . SER A 1 290 ? -17.689 -8.466 20.242 1.00 70.94 290 SER A O 1
ATOM 2309 N N . ARG A 1 291 ? -19.508 -9.754 20.531 1.00 80.75 291 ARG A N 1
ATOM 2310 C CA . ARG A 1 291 ? -19.745 -9.978 19.095 1.00 80.75 291 ARG A CA 1
ATOM 2311 C C . ARG A 1 291 ? -20.105 -8.643 18.418 1.00 80.75 291 ARG A C 1
ATOM 2313 O O . ARG A 1 291 ? -20.945 -7.918 18.952 1.00 80.75 291 ARG A O 1
ATOM 2320 N N . PRO A 1 292 ? -19.521 -8.312 17.252 1.00 89.06 292 PRO A N 1
ATOM 2321 C CA . PRO A 1 292 ? -19.880 -7.101 16.528 1.00 89.06 292 PRO A CA 1
ATOM 2322 C C . PRO A 1 292 ? -21.344 -7.124 16.091 1.00 89.06 292 PRO A C 1
ATOM 2324 O O . PRO A 1 292 ? -21.889 -8.159 15.703 1.00 89.06 292 PRO A O 1
ATOM 2327 N N . ARG A 1 293 ? -21.965 -5.947 16.126 1.00 92.12 293 ARG A N 1
ATOM 2328 C CA . ARG A 1 293 ? -23.343 -5.706 15.703 1.00 92.12 293 ARG A CA 1
ATOM 2329 C C . ARG A 1 293 ? -23.432 -5.333 14.226 1.00 92.12 293 ARG A C 1
ATOM 2331 O O . ARG A 1 293 ? -24.386 -5.732 13.561 1.00 92.12 293 ARG A O 1
ATOM 2338 N N . TYR A 1 294 ? -22.441 -4.601 13.722 1.00 95.00 294 TYR A N 1
ATOM 2339 C CA . TYR A 1 294 ? -22.408 -4.099 12.355 1.00 95.00 294 TYR A CA 1
ATOM 2340 C C . TYR A 1 294 ? -21.103 -4.454 11.636 1.00 95.00 294 TYR A C 1
ATOM 2342 O O . TYR A 1 294 ? -20.019 -4.327 12.208 1.00 95.00 294 TYR A O 1
ATOM 2350 N N . LEU A 1 295 ? -21.199 -4.815 10.353 1.00 96.50 295 LEU A N 1
ATOM 2351 C CA . LEU A 1 295 ? -20.069 -4.822 9.414 1.00 96.50 295 LEU A CA 1
ATOM 2352 C C . LEU A 1 295 ? -20.356 -3.831 8.282 1.00 96.50 295 LEU A C 1
ATOM 2354 O O . LEU A 1 295 ? -21.311 -4.020 7.537 1.00 96.50 295 LEU A O 1
ATOM 2358 N N . SER A 1 296 ? -19.543 -2.783 8.152 1.00 97.81 296 SER A N 1
ATOM 2359 C CA . SER A 1 296 ? -19.758 -1.699 7.173 1.00 97.81 296 SER A CA 1
ATOM 2360 C C . SER A 1 296 ? -18.534 -1.512 6.279 1.00 97.81 296 SER A C 1
ATOM 2362 O O . SER A 1 296 ? -17.419 -1.542 6.791 1.00 97.81 296 SER A O 1
ATOM 2364 N N . PHE A 1 297 ? -18.685 -1.331 4.967 1.00 98.06 297 PHE A N 1
ATOM 2365 C CA . PHE A 1 297 ? -17.544 -1.246 4.043 1.00 98.06 297 PHE A CA 1
ATOM 2366 C C . PHE A 1 297 ? -17.866 -0.497 2.737 1.00 98.06 297 PHE A C 1
ATOM 2368 O O . PHE A 1 297 ? -19.020 -0.497 2.296 1.00 98.06 297 PHE A O 1
ATOM 2375 N N . PRO A 1 298 ? -16.859 0.131 2.097 1.00 97.94 298 PRO A N 1
ATOM 2376 C CA . PRO A 1 298 ? -16.970 0.618 0.727 1.00 97.94 298 PRO A CA 1
ATOM 2377 C C . PRO A 1 298 ? -16.860 -0.551 -0.260 1.00 97.94 298 PRO A C 1
ATOM 2379 O O . PRO A 1 298 ? -16.145 -1.523 -0.010 1.00 97.94 298 PRO A O 1
ATOM 2382 N N . LEU A 1 299 ? -17.524 -0.450 -1.409 1.00 96.81 299 LEU A N 1
ATOM 2383 C CA . LEU A 1 299 ? -17.451 -1.453 -2.473 1.00 96.81 299 LEU A CA 1
ATOM 2384 C C . LEU A 1 299 ? -17.367 -0.812 -3.857 1.00 96.81 299 LEU A C 1
ATOM 2386 O O . LEU A 1 299 ? -17.954 0.240 -4.109 1.00 96.81 299 LEU A O 1
ATOM 2390 N N . HIS A 1 300 ? -16.644 -1.467 -4.764 1.00 94.38 300 HIS A N 1
ATOM 2391 C CA . HIS A 1 300 ? -16.604 -1.083 -6.173 1.00 94.38 300 HIS A CA 1
ATOM 2392 C C . HIS A 1 300 ? -17.840 -1.634 -6.891 1.00 94.38 300 HIS A C 1
ATOM 2394 O O . HIS A 1 300 ? -18.141 -2.822 -6.795 1.00 94.38 300 HIS A O 1
ATOM 2400 N N . SER A 1 301 ? -18.553 -0.764 -7.601 1.00 90.00 301 SER A N 1
ATOM 2401 C CA . SER A 1 301 ? -19.760 -1.076 -8.369 1.00 90.00 301 SER A CA 1
ATOM 2402 C C . SER A 1 301 ? -19.436 -0.892 -9.861 1.00 90.00 301 SER A C 1
ATOM 2404 O O . SER A 1 301 ? -19.335 0.244 -10.330 1.00 90.00 301 SER A O 1
ATOM 2406 N N . PRO A 1 302 ? -19.159 -1.964 -10.631 1.00 86.19 302 PRO A N 1
ATOM 2407 C CA . PRO A 1 302 ? -18.648 -1.808 -11.991 1.00 86.19 302 PRO A CA 1
ATOM 2408 C C . PRO A 1 302 ? -19.672 -1.196 -12.973 1.00 86.19 302 PRO A C 1
ATOM 2410 O O . PRO A 1 302 ? -20.858 -1.516 -12.894 1.00 86.19 302 PRO A O 1
ATOM 2413 N N . PRO A 1 303 ? -19.235 -0.389 -13.961 1.00 83.81 303 PRO A N 1
ATOM 2414 C CA . PRO A 1 303 ? -17.891 0.157 -14.123 1.00 83.81 303 PRO A CA 1
ATOM 2415 C C . PRO A 1 303 ? -17.674 1.425 -13.277 1.00 83.81 303 PRO A C 1
ATOM 2417 O O . PRO A 1 303 ? -18.561 2.276 -13.172 1.00 83.81 303 PRO A O 1
ATOM 2420 N N . LEU A 1 304 ? -16.443 1.550 -12.759 1.00 86.62 304 LEU A N 1
ATOM 2421 C CA . LEU A 1 304 ? -15.836 2.793 -12.251 1.00 86.62 304 LEU A CA 1
ATOM 2422 C C . LEU A 1 304 ? -16.751 3.628 -11.333 1.00 86.62 304 LEU A C 1
ATOM 2424 O O . LEU A 1 304 ? -16.971 4.812 -11.562 1.00 86.62 304 LEU A O 1
ATOM 2428 N N . HIS A 1 305 ? -17.298 2.998 -10.293 1.00 95.12 305 HIS A N 1
ATOM 2429 C CA . HIS A 1 305 ? -18.130 3.661 -9.288 1.00 95.12 305 HIS A CA 1
ATOM 2430 C C . HIS A 1 305 ? -17.901 3.049 -7.906 1.00 95.12 305 HIS A C 1
ATOM 2432 O O . HIS A 1 305 ? -17.514 1.883 -7.791 1.00 95.12 305 HIS A O 1
ATOM 2438 N N . TRP A 1 306 ? -18.138 3.839 -6.864 1.00 97.31 306 TRP A N 1
ATOM 2439 C CA . TRP A 1 306 ? -18.051 3.423 -5.466 1.00 97.31 306 TRP A CA 1
ATOM 2440 C C . TRP A 1 306 ? -19.431 3.528 -4.816 1.00 97.31 306 TRP A C 1
ATOM 2442 O O . TRP A 1 306 ? -20.142 4.508 -5.031 1.00 97.31 306 TRP A O 1
ATOM 2452 N N . ALA A 1 307 ? -19.776 2.530 -4.007 1.00 97.81 307 ALA A N 1
ATOM 2453 C CA . ALA A 1 307 ? -20.984 2.499 -3.190 1.00 97.81 307 ALA A CA 1
ATOM 2454 C C . ALA A 1 307 ? -20.658 2.049 -1.752 1.00 97.81 307 ALA A C 1
ATOM 2456 O O . ALA A 1 307 ? -19.538 1.614 -1.455 1.00 97.81 307 ALA A O 1
ATOM 2457 N N . ALA A 1 308 ? -21.639 2.131 -0.854 1.00 98.31 308 ALA A N 1
ATOM 2458 C CA . ALA A 1 308 ? -21.519 1.723 0.543 1.00 98.31 308 ALA A CA 1
ATOM 2459 C C . ALA A 1 308 ? -22.430 0.528 0.874 1.00 98.31 308 ALA A C 1
ATOM 2461 O O . ALA A 1 308 ? -23.527 0.381 0.333 1.00 98.31 308 ALA A O 1
ATOM 2462 N N . CYS A 1 309 ? -21.983 -0.313 1.806 1.00 98.38 309 CYS A N 1
ATOM 2463 C CA . CYS A 1 309 ? -22.765 -1.412 2.365 1.00 98.38 309 CYS A CA 1
ATOM 2464 C C . CYS A 1 309 ? -22.615 -1.459 3.891 1.00 98.38 309 CYS A C 1
ATOM 2466 O O . CYS A 1 309 ? -21.514 -1.279 4.416 1.00 98.38 309 CYS A O 1
ATOM 2468 N N . MET A 1 310 ? -23.709 -1.745 4.598 1.00 98.12 310 MET A N 1
ATOM 2469 C CA . MET A 1 310 ? -23.741 -1.986 6.041 1.00 98.12 310 MET A CA 1
ATOM 2470 C C . MET A 1 310 ? -24.605 -3.209 6.359 1.00 98.12 310 MET A C 1
ATOM 2472 O O . MET A 1 310 ? -25.756 -3.290 5.948 1.00 98.12 310 MET A O 1
ATOM 2476 N N . ILE A 1 311 ? -24.071 -4.147 7.134 1.00 97.56 311 ILE A N 1
ATOM 2477 C CA . ILE A 1 311 ? -24.761 -5.362 7.571 1.00 97.56 311 ILE A CA 1
ATOM 2478 C C . ILE A 1 311 ? -25.129 -5.202 9.049 1.00 97.56 311 ILE A C 1
ATOM 2480 O O . ILE A 1 311 ? -24.227 -5.107 9.877 1.00 97.56 311 ILE A O 1
ATOM 2484 N N . ASP A 1 312 ? -26.420 -5.193 9.386 1.00 96.31 312 ASP A N 1
ATOM 2485 C CA . ASP A 1 312 ? -26.930 -5.320 10.760 1.00 96.31 312 ASP A CA 1
ATOM 2486 C C . ASP A 1 312 ? -27.061 -6.814 11.087 1.00 96.31 312 ASP A C 1
ATOM 2488 O O . ASP A 1 312 ? -27.962 -7.506 10.601 1.00 96.31 312 ASP A O 1
ATOM 2492 N N . LEU A 1 313 ? -26.111 -7.326 11.871 1.00 94.06 313 LEU A N 1
ATOM 2493 C CA . LEU A 1 313 ? -25.949 -8.757 12.130 1.00 94.06 313 LEU A CA 1
ATOM 2494 C C . LEU A 1 313 ? -27.079 -9.323 13.017 1.00 94.06 313 LEU A C 1
ATOM 2496 O O . LEU A 1 313 ? -27.600 -10.383 12.664 1.00 94.06 313 LEU A O 1
ATOM 2500 N N . PRO A 1 314 ? -27.545 -8.644 14.092 1.00 92.19 314 PRO A N 1
ATOM 2501 C CA . PRO A 1 314 ? -28.728 -9.078 14.839 1.00 92.19 314 PRO A CA 1
ATOM 2502 C C . PRO A 1 314 ? -30.025 -9.106 14.022 1.00 92.19 314 PRO A C 1
ATOM 2504 O O . PRO A 1 314 ? -30.821 -10.027 14.203 1.00 92.19 314 PRO A O 1
ATOM 2507 N N . LYS A 1 315 ? -30.255 -8.140 13.118 1.00 94.81 315 LYS A N 1
ATOM 2508 C CA . LYS A 1 315 ? -31.425 -8.166 12.214 1.00 94.81 315 LYS A CA 1
ATOM 2509 C C . LYS A 1 315 ? -31.256 -9.123 11.031 1.00 94.81 315 LYS A C 1
ATOM 2511 O O . LYS A 1 315 ? -32.248 -9.447 10.386 1.00 94.81 315 LYS A O 1
ATOM 2516 N N . GLN A 1 316 ? -30.026 -9.541 10.726 1.00 96.12 316 GLN A N 1
ATOM 2517 C CA . GLN A 1 316 ? -29.653 -10.226 9.482 1.00 96.12 316 GLN A CA 1
ATOM 2518 C C . GLN A 1 316 ? -30.056 -9.405 8.239 1.00 96.12 316 GLN A C 1
ATOM 2520 O O . GLN A 1 316 ? -30.587 -9.931 7.265 1.00 96.12 316 GLN A O 1
ATOM 2525 N N . HIS A 1 317 ? -29.835 -8.088 8.282 1.00 97.44 317 HIS A N 1
ATOM 2526 C CA . HIS A 1 317 ? -30.148 -7.167 7.185 1.00 97.44 317 HIS A CA 1
ATOM 2527 C C . HIS A 1 317 ? -28.866 -6.627 6.539 1.00 97.44 317 HIS A C 1
ATOM 2529 O O . HIS A 1 317 ? -27.948 -6.215 7.244 1.00 97.44 317 HIS A O 1
ATOM 2535 N N . ILE A 1 318 ? -28.825 -6.581 5.207 1.00 97.81 318 ILE A N 1
ATOM 2536 C CA . ILE A 1 318 ? -27.796 -5.903 4.413 1.00 97.81 318 ILE A CA 1
ATOM 2537 C C . ILE A 1 318 ? -28.414 -4.643 3.809 1.00 97.81 318 ILE A C 1
ATOM 2539 O O . ILE A 1 318 ? -29.263 -4.731 2.925 1.00 97.81 318 ILE A O 1
ATOM 2543 N N . HIS A 1 319 ? -27.960 -3.491 4.281 1.00 98.06 319 HIS A N 1
ATOM 2544 C CA . HIS A 1 319 ? -28.336 -2.165 3.816 1.00 98.06 319 HIS A CA 1
ATOM 2545 C C . HIS A 1 319 ? -27.333 -1.703 2.746 1.00 98.06 319 HIS A C 1
ATOM 2547 O O . HIS A 1 319 ? -26.142 -1.548 3.033 1.00 98.06 319 HIS A O 1
ATOM 2553 N N . PHE A 1 320 ? -27.799 -1.495 1.515 1.00 98.25 320 PHE A N 1
ATOM 2554 C CA . PHE A 1 320 ? -27.005 -1.002 0.384 1.00 98.25 320 PHE A CA 1
ATOM 2555 C C . PHE A 1 320 ? -27.321 0.470 0.091 1.00 98.25 320 PHE A C 1
ATOM 2557 O O . PHE A 1 320 ? -28.478 0.884 0.177 1.00 98.25 320 PHE A O 1
ATOM 2564 N N . GLY A 1 321 ? -26.292 1.260 -0.234 1.00 97.44 321 GLY A N 1
ATOM 2565 C CA . GLY A 1 321 ? -26.411 2.685 -0.548 1.00 97.44 321 GLY A CA 1
ATOM 2566 C C . GLY A 1 321 ? -25.536 3.064 -1.737 1.00 97.44 321 GLY A C 1
ATOM 2567 O O . GLY A 1 321 ? -24.307 3.020 -1.648 1.00 97.44 321 GLY A O 1
ATOM 2568 N N . ASP A 1 322 ? -26.174 3.447 -2.842 1.00 97.56 322 ASP A N 1
ATOM 2569 C CA . ASP A 1 322 ? -25.527 3.866 -4.086 1.00 97.56 322 ASP A CA 1
ATOM 2570 C C . ASP A 1 322 ? -25.957 5.296 -4.431 1.00 97.56 322 ASP A C 1
ATOM 2572 O O . ASP A 1 322 ? -27.134 5.572 -4.672 1.00 97.56 322 ASP A O 1
ATOM 2576 N N . SER A 1 323 ? -24.990 6.210 -4.474 1.00 97.19 323 SER A N 1
ATOM 2577 C CA . SER A 1 323 ? -25.216 7.643 -4.686 1.00 97.19 323 SER A CA 1
ATOM 2578 C C . SER A 1 323 ? -25.759 7.997 -6.076 1.00 97.19 323 SER A C 1
ATOM 2580 O O . SER A 1 323 ? -26.295 9.088 -6.260 1.00 97.19 323 SER A O 1
ATOM 2582 N N . LEU A 1 324 ? -25.648 7.080 -7.045 1.00 96.06 324 LEU A N 1
ATOM 2583 C CA . LEU A 1 324 ? -26.220 7.173 -8.392 1.00 96.06 324 LEU A CA 1
ATOM 2584 C C . LEU A 1 324 ? -27.451 6.260 -8.565 1.00 96.06 324 LEU A C 1
ATOM 2586 O O . LEU A 1 324 ? -27.908 6.064 -9.691 1.00 96.06 324 LEU A O 1
ATOM 2590 N N . GLN A 1 325 ? -27.974 5.683 -7.475 1.00 94.56 325 GLN A N 1
ATOM 2591 C CA . GLN A 1 325 ? -29.117 4.758 -7.457 1.00 94.56 325 GLN A CA 1
ATOM 2592 C C . GLN A 1 325 ? -28.958 3.564 -8.421 1.00 94.56 325 GLN A C 1
ATOM 2594 O O . GLN A 1 325 ? -29.937 3.037 -8.960 1.00 94.56 325 GLN A O 1
ATOM 2599 N N . ARG A 1 326 ? -27.714 3.126 -8.672 1.00 93.25 326 ARG A N 1
ATOM 2600 C CA . ARG A 1 326 ? -27.452 1.962 -9.531 1.00 93.25 326 ARG A CA 1
ATOM 2601 C C . ARG A 1 326 ? -27.919 0.672 -8.853 1.00 93.25 326 ARG A C 1
ATOM 2603 O O . ARG A 1 326 ? -28.006 0.568 -7.633 1.00 93.25 326 ARG A O 1
ATOM 2610 N N . ARG A 1 327 ? -28.168 -0.362 -9.664 1.00 93.25 327 ARG A N 1
ATOM 2611 C CA . ARG A 1 327 ? -28.401 -1.721 -9.153 1.00 93.25 327 ARG A CA 1
ATOM 2612 C C . ARG A 1 327 ? -27.133 -2.243 -8.475 1.00 93.25 327 ARG A C 1
ATOM 2614 O O . ARG A 1 327 ? -26.043 -2.093 -9.025 1.00 93.25 327 ARG A O 1
ATOM 2621 N N . ARG A 1 328 ? -27.299 -2.913 -7.333 1.00 94.25 328 ARG A N 1
ATOM 2622 C CA . ARG A 1 328 ? -26.212 -3.580 -6.602 1.00 94.25 328 ARG A CA 1
ATOM 2623 C C . ARG A 1 328 ? -25.396 -4.527 -7.509 1.00 94.25 328 ARG A C 1
ATOM 2625 O O . ARG A 1 328 ? -25.993 -5.225 -8.336 1.00 94.25 328 ARG A O 1
ATOM 2632 N N . PRO A 1 329 ? -24.060 -4.603 -7.366 1.00 94.19 329 PRO A N 1
ATOM 2633 C CA . PRO A 1 329 ? -23.230 -5.503 -8.164 1.00 94.19 329 PRO A CA 1
ATOM 2634 C C . PRO A 1 329 ? -23.490 -6.966 -7.780 1.00 94.19 329 PRO A C 1
ATOM 2636 O O . PRO A 1 329 ? -23.070 -7.436 -6.726 1.00 94.19 329 PRO A O 1
ATOM 2639 N N .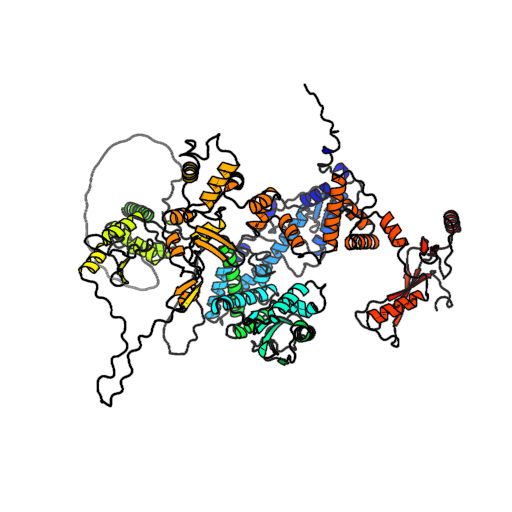 GLN A 1 330 ? -24.197 -7.686 -8.652 1.00 93.56 330 GLN A N 1
ATOM 2640 C CA . GLN A 1 330 ? -24.787 -8.994 -8.350 1.00 93.56 330 GLN A CA 1
ATOM 2641 C C . GLN A 1 330 ? -23.765 -10.034 -7.843 1.00 93.56 330 GLN A C 1
ATOM 2643 O O . GLN A 1 330 ? -23.984 -10.616 -6.787 1.00 93.56 330 GLN A O 1
ATOM 2648 N N . ALA A 1 331 ? -22.609 -10.175 -8.506 1.00 91.44 331 ALA A N 1
ATOM 2649 C CA . ALA A 1 331 ? -21.566 -11.137 -8.120 1.00 91.44 331 ALA A CA 1
ATOM 2650 C C . ALA A 1 331 ? -21.016 -10.929 -6.693 1.00 91.44 331 ALA A C 1
ATOM 2652 O O . ALA A 1 331 ? -20.771 -11.901 -5.985 1.00 91.44 331 ALA A O 1
ATOM 2653 N N . LEU A 1 332 ? -20.876 -9.672 -6.245 1.00 94.62 332 LEU A N 1
ATOM 2654 C CA . LEU A 1 332 ? -20.490 -9.363 -4.864 1.00 94.62 332 LEU A CA 1
ATOM 2655 C C . LEU A 1 332 ? -21.566 -9.830 -3.880 1.00 94.62 332 LEU A C 1
ATOM 2657 O O . LEU A 1 332 ? -21.246 -10.402 -2.844 1.00 94.62 332 LEU A O 1
ATOM 2661 N N . PHE A 1 333 ? -22.835 -9.553 -4.181 1.00 95.69 333 PHE A N 1
ATOM 2662 C CA . PHE A 1 333 ? -23.940 -9.842 -3.270 1.00 95.69 333 PHE A CA 1
ATOM 2663 C C . PHE A 1 333 ? -24.288 -11.332 -3.202 1.00 95.69 333 PHE A C 1
ATOM 2665 O O . PHE A 1 333 ? -24.701 -11.783 -2.137 1.00 95.69 333 PHE A O 1
ATOM 2672 N N . ASP A 1 334 ? -24.073 -12.098 -4.273 1.00 94.00 334 ASP A N 1
ATOM 2673 C CA . ASP A 1 334 ? -24.268 -13.552 -4.264 1.00 94.00 334 ASP A CA 1
ATOM 2674 C C . ASP A 1 334 ? -23.218 -14.260 -3.389 1.00 94.00 334 ASP A C 1
ATOM 2676 O O . ASP A 1 334 ? -23.591 -15.012 -2.487 1.00 94.00 334 ASP A O 1
ATOM 2680 N N . GLU A 1 335 ? -21.922 -13.957 -3.553 1.00 94.88 335 GLU A N 1
ATOM 2681 C CA . GLU A 1 335 ? -20.869 -14.522 -2.686 1.00 94.88 335 GLU A CA 1
ATOM 2682 C C . GLU A 1 335 ? -20.977 -13.996 -1.241 1.00 94.88 335 GLU A C 1
ATOM 2684 O O . GLU A 1 335 ? -20.755 -14.747 -0.293 1.00 94.88 335 GLU A O 1
ATOM 2689 N N . LEU A 1 336 ? -21.390 -12.736 -1.039 1.00 95.88 336 LEU A N 1
ATOM 2690 C CA . LEU A 1 336 ? -21.636 -12.178 0.296 1.00 95.88 336 LEU A CA 1
ATOM 2691 C C . LEU A 1 336 ? -22.814 -12.870 1.002 1.00 95.88 336 LEU A C 1
ATOM 2693 O O . LEU A 1 336 ? -22.717 -13.148 2.196 1.00 95.88 336 LEU A O 1
ATOM 2697 N N . LEU A 1 337 ? -23.912 -13.166 0.293 1.00 95.88 337 LEU A N 1
ATOM 2698 C CA . LEU A 1 337 ? -25.031 -13.950 0.830 1.00 95.88 337 LEU A CA 1
ATOM 2699 C C . LEU A 1 337 ? -24.593 -15.374 1.178 1.00 95.88 337 LEU A C 1
ATOM 2701 O O . LEU A 1 337 ? -24.913 -15.853 2.269 1.00 95.88 337 LEU A O 1
ATOM 2705 N N . ARG A 1 338 ? -23.849 -16.033 0.281 1.00 94.56 338 ARG A N 1
ATOM 2706 C CA . ARG A 1 338 ? -23.329 -17.384 0.507 1.00 94.56 338 ARG A CA 1
ATOM 2707 C C . ARG A 1 338 ? -22.431 -17.415 1.746 1.00 94.56 338 ARG A C 1
ATOM 2709 O O . ARG A 1 338 ? -22.732 -18.131 2.693 1.00 94.56 338 ARG A O 1
ATOM 2716 N N . TRP A 1 339 ? -21.416 -16.557 1.810 1.00 95.94 339 TRP A N 1
ATOM 2717 C CA . TRP A 1 339 ? -20.516 -16.451 2.962 1.00 95.94 339 TRP A CA 1
ATOM 2718 C C . TRP A 1 339 ? -21.249 -16.129 4.274 1.00 95.94 339 TRP A C 1
ATOM 2720 O O . TRP A 1 339 ? -20.996 -16.755 5.303 1.00 95.94 339 TRP A O 1
ATOM 2730 N N . LEU A 1 340 ? -22.206 -15.193 4.263 1.00 95.56 340 LEU A N 1
ATOM 2731 C CA . LEU A 1 340 ? -22.972 -14.867 5.471 1.00 95.56 340 LEU A CA 1
ATOM 2732 C C . LEU A 1 340 ? -23.839 -16.033 5.969 1.00 95.56 340 LEU A C 1
ATOM 2734 O O . LEU A 1 340 ? -24.121 -16.096 7.166 1.00 95.56 340 LEU A O 1
ATOM 2738 N N . THR A 1 341 ? -24.274 -16.931 5.083 1.00 94.12 341 THR A N 1
ATOM 2739 C CA . THR A 1 341 ? -25.170 -18.043 5.435 1.00 94.12 341 THR A CA 1
ATOM 2740 C C . THR A 1 341 ? -24.425 -19.341 5.740 1.00 94.12 341 THR A C 1
ATOM 2742 O O . THR A 1 341 ? -24.703 -19.970 6.759 1.00 94.12 341 THR A O 1
ATOM 2745 N N . GLU A 1 342 ? -23.441 -19.709 4.922 1.00 93.50 342 GLU A N 1
ATOM 2746 C CA . GLU A 1 342 ? -22.640 -20.929 5.069 1.00 93.50 342 GLU A CA 1
ATOM 2747 C C . GLU A 1 342 ? -21.504 -20.762 6.088 1.00 93.50 342 GLU A C 1
ATOM 2749 O O . GLU A 1 342 ? -21.367 -21.577 6.999 1.00 93.50 342 GLU A O 1
ATOM 2754 N N . ASP A 1 343 ? -20.714 -19.689 5.969 1.00 92.19 343 ASP A N 1
ATOM 2755 C CA . ASP A 1 343 ? -19.469 -19.514 6.730 1.00 92.19 343 ASP A CA 1
ATOM 2756 C C . ASP A 1 343 ? -19.674 -18.733 8.047 1.00 92.19 343 ASP A C 1
ATOM 2758 O O . ASP A 1 343 ? -18.962 -18.965 9.024 1.00 92.19 343 ASP A O 1
ATOM 2762 N N . VAL A 1 344 ? -20.651 -17.813 8.094 1.00 92.38 344 VAL A N 1
ATOM 2763 C CA . VAL A 1 344 ? -21.002 -16.996 9.285 1.00 92.38 344 VAL A CA 1
ATOM 2764 C C . VAL A 1 344 ? -22.290 -17.479 9.987 1.00 92.38 344 VAL A C 1
ATOM 2766 O O . VAL A 1 344 ? -22.596 -17.052 11.105 1.00 92.38 344 VAL A O 1
ATOM 2769 N N . GLY A 1 345 ? -23.041 -18.397 9.369 1.00 92.00 345 GLY A N 1
ATOM 2770 C CA . GLY A 1 345 ? -24.180 -19.086 9.992 1.00 92.00 345 GLY A CA 1
ATOM 2771 C C . GLY A 1 345 ? -25.465 -18.262 10.160 1.00 92.00 345 GLY A C 1
ATOM 2772 O O . GLY A 1 345 ? -26.297 -18.595 11.008 1.00 92.00 345 GLY A O 1
ATOM 2773 N N . LEU A 1 346 ? -25.656 -17.179 9.396 1.00 92.06 346 LEU A N 1
ATOM 2774 C CA . LEU A 1 346 ? -26.941 -16.468 9.342 1.00 92.06 346 LEU A CA 1
ATOM 2775 C C . LEU A 1 346 ? -27.964 -17.279 8.519 1.00 92.06 346 LEU A C 1
ATOM 2777 O O . LEU A 1 346 ? -27.591 -18.064 7.658 1.00 92.06 346 LEU A O 1
ATOM 2781 N N . GLN A 1 347 ? -29.269 -17.114 8.763 1.00 89.75 347 GLN A N 1
ATOM 2782 C CA . GLN A 1 347 ? -30.295 -17.986 8.149 1.00 89.75 347 GLN A CA 1
ATOM 2783 C C . GLN A 1 347 ? -31.401 -17.260 7.379 1.00 89.75 347 GLN A C 1
ATOM 2785 O O . GLN A 1 347 ? -32.109 -17.887 6.595 1.00 89.75 347 GLN A O 1
ATOM 2790 N N . LYS A 1 348 ? -31.599 -15.957 7.605 1.00 91.00 348 LYS A N 1
ATOM 2791 C CA . LYS A 1 348 ? -32.667 -15.165 6.971 1.00 91.00 348 LYS A CA 1
ATOM 2792 C C . LYS A 1 348 ? -32.146 -13.800 6.530 1.00 91.00 348 LYS A C 1
ATOM 2794 O O . LYS A 1 348 ? -32.744 -12.771 6.831 1.00 91.00 348 LYS A O 1
ATOM 2799 N N . VAL A 1 349 ? -31.008 -13.813 5.836 1.00 95.56 349 VAL A N 1
ATOM 2800 C CA . VAL A 1 349 ? -30.337 -12.596 5.374 1.00 95.56 349 VAL A CA 1
ATOM 2801 C C . VAL A 1 349 ? -31.203 -11.874 4.339 1.00 95.56 349 VAL A C 1
ATOM 2803 O O . VAL A 1 349 ? -31.458 -12.397 3.255 1.00 95.56 349 VAL A O 1
ATOM 2806 N N . LYS A 1 350 ? -31.662 -10.666 4.672 1.00 96.50 350 LYS A N 1
ATOM 2807 C CA . LYS A 1 350 ? -32.448 -9.799 3.786 1.00 96.50 350 LYS A CA 1
ATOM 2808 C C . LYS A 1 350 ? -31.562 -8.682 3.242 1.00 96.50 350 LYS A C 1
ATOM 2810 O O . LYS A 1 350 ? -30.873 -8.034 4.018 1.00 96.50 350 LYS A O 1
ATOM 2815 N N . ILE A 1 351 ? -31.626 -8.403 1.941 1.00 96.75 351 ILE A N 1
ATOM 2816 C CA . ILE A 1 351 ? -31.003 -7.209 1.343 1.00 96.75 351 ILE A CA 1
ATOM 2817 C C . ILE A 1 351 ? -32.069 -6.126 1.148 1.00 96.75 351 ILE A C 1
ATOM 2819 O O . ILE A 1 351 ? -33.178 -6.427 0.696 1.00 96.75 351 ILE A O 1
ATOM 2823 N N . THR A 1 352 ? -31.725 -4.880 1.457 1.00 96.31 352 THR A N 1
ATOM 2824 C CA . THR A 1 352 ? -32.524 -3.681 1.190 1.00 96.31 352 THR A CA 1
ATOM 2825 C C . THR A 1 352 ? -31.634 -2.542 0.697 1.00 96.31 352 THR A C 1
ATOM 2827 O O . THR A 1 352 ? -30.531 -2.334 1.196 1.00 96.31 352 THR A O 1
ATOM 2830 N N . ASP A 1 353 ? -32.125 -1.788 -0.283 1.00 95.75 353 ASP A N 1
ATOM 2831 C CA . ASP A 1 353 ? -31.418 -0.645 -0.874 1.00 95.75 353 ASP A CA 1
ATOM 2832 C C . ASP A 1 353 ? -31.803 0.652 -0.121 1.00 95.75 353 ASP A C 1
ATOM 2834 O O . ASP A 1 353 ? -32.276 1.626 -0.703 1.00 95.75 353 ASP A O 1
ATOM 2838 N N . ASP A 1 354 ? -31.715 0.605 1.216 1.00 96.06 354 ASP A N 1
ATOM 2839 C CA . ASP A 1 354 ? -32.242 1.596 2.171 1.00 96.06 354 ASP A CA 1
ATOM 2840 C C . ASP A 1 354 ? -31.160 2.271 3.041 1.00 96.06 354 ASP A C 1
ATOM 2842 O O . ASP A 1 354 ? -31.485 2.923 4.036 1.00 96.06 354 ASP A O 1
ATOM 2846 N N . LEU A 1 355 ? -29.875 2.150 2.684 1.00 97.44 355 LEU A N 1
ATOM 2847 C CA . LEU A 1 355 ? -28.800 2.882 3.361 1.00 97.44 355 LEU A CA 1
ATOM 2848 C C . LEU A 1 355 ? -28.788 4.344 2.888 1.00 97.44 355 LEU A C 1
ATOM 2850 O O . LEU A 1 355 ? -28.373 4.640 1.764 1.00 97.44 355 LEU A O 1
ATOM 2854 N N . THR A 1 356 ? -29.233 5.263 3.749 1.00 97.31 356 THR A N 1
ATOM 2855 C CA . THR A 1 356 ? -29.327 6.698 3.443 1.00 97.31 356 THR A CA 1
ATOM 2856 C C . THR A 1 356 ? -27.979 7.263 2.985 1.00 97.31 356 THR A C 1
ATOM 2858 O O . THR A 1 356 ? -27.011 7.259 3.743 1.00 97.31 356 THR A O 1
ATOM 2861 N N . CYS A 1 357 ? -27.923 7.762 1.750 1.00 97.12 357 CYS A N 1
ATOM 2862 C CA . CYS A 1 357 ? -26.712 8.245 1.087 1.00 97.12 357 CYS A CA 1
ATOM 2863 C C . CYS A 1 357 ? -26.965 9.569 0.341 1.00 97.12 357 CYS A C 1
ATOM 2865 O O . CYS A 1 357 ? -28.107 9.925 0.047 1.00 97.12 357 CYS A O 1
ATOM 2867 N N . GLY A 1 358 ? -25.895 10.317 0.052 1.00 96.06 358 GLY A N 1
ATOM 2868 C CA . GLY A 1 358 ? -25.971 11.568 -0.714 1.00 96.06 358 GLY A CA 1
ATOM 2869 C C . GLY A 1 358 ? -26.254 11.323 -2.202 1.00 96.06 358 GLY A C 1
ATOM 2870 O O . GLY A 1 358 ? -25.669 10.422 -2.803 1.00 96.06 358 GLY A O 1
ATOM 2871 N N . LEU A 1 359 ? -27.130 12.130 -2.810 1.00 96.75 359 LEU A N 1
ATOM 2872 C CA . LEU A 1 359 ? -27.512 11.994 -4.223 1.00 96.75 359 LEU A CA 1
ATOM 2873 C C . LEU A 1 359 ? -26.496 12.677 -5.149 1.00 96.75 359 LEU A C 1
ATOM 2875 O O . LEU A 1 359 ? -26.450 13.904 -5.254 1.00 96.75 359 LEU A O 1
ATOM 2879 N N . GLN A 1 360 ? -25.700 11.869 -5.843 1.00 95.25 360 GLN A N 1
ATOM 2880 C CA . GLN A 1 360 ? -24.656 12.313 -6.761 1.00 95.25 360 GLN A CA 1
ATOM 2881 C C . GLN A 1 360 ? -25.239 12.781 -8.100 1.00 95.25 360 GLN A C 1
ATOM 2883 O O . GLN A 1 360 ? -26.132 12.147 -8.660 1.00 95.25 360 GLN A O 1
ATOM 2888 N N . LYS A 1 361 ? -24.699 13.884 -8.631 1.00 94.88 361 LYS A N 1
ATOM 2889 C CA . LYS A 1 361 ? -25.044 14.426 -9.963 1.00 94.88 361 LYS A CA 1
ATOM 2890 C C . LYS A 1 361 ? -23.860 14.428 -10.937 1.00 94.88 361 LYS A C 1
ATOM 2892 O O . LYS A 1 361 ? -24.056 14.444 -12.146 1.00 94.88 361 LYS A O 1
ATOM 2897 N N . ASP A 1 362 ? -22.642 14.397 -10.404 1.00 93.88 362 ASP A N 1
ATOM 2898 C CA . ASP A 1 362 ? -21.388 14.239 -11.142 1.00 93.88 362 ASP A CA 1
ATOM 2899 C C . ASP A 1 362 ? -21.009 12.754 -11.337 1.00 93.88 362 ASP A C 1
ATOM 2901 O O . ASP A 1 362 ? -21.748 11.842 -10.967 1.00 93.88 362 ASP A O 1
ATOM 2905 N N . HIS A 1 363 ? -19.826 12.487 -11.890 1.00 91.69 363 HIS A N 1
ATOM 2906 C CA . HIS A 1 363 ? -19.298 11.136 -12.112 1.00 91.69 363 HIS A CA 1
ATOM 2907 C C . HIS A 1 363 ? -18.013 10.836 -11.311 1.00 91.69 363 HIS A C 1
ATOM 2909 O O . HIS A 1 363 ? -17.365 9.823 -11.557 1.00 91.69 363 HIS A O 1
ATOM 2915 N N . VAL A 1 364 ? -17.636 11.693 -10.353 1.00 94.94 364 VAL A N 1
ATOM 2916 C CA . VAL A 1 364 ? -16.273 11.737 -9.782 1.00 94.94 364 VAL A CA 1
ATOM 2917 C C . VAL A 1 364 ? -16.237 11.625 -8.255 1.00 94.94 364 VAL A C 1
ATOM 2919 O O . VAL A 1 364 ? -15.243 11.165 -7.695 1.00 94.94 364 VAL A O 1
ATOM 2922 N N . ASN A 1 365 ? -17.314 12.002 -7.561 1.00 97.12 365 ASN A N 1
ATOM 2923 C CA . ASN A 1 365 ? -17.350 12.110 -6.098 1.00 97.12 365 ASN A CA 1
ATOM 2924 C C . ASN A 1 365 ? -17.791 10.830 -5.369 1.00 97.12 365 ASN A C 1
ATOM 2926 O O . ASN A 1 365 ? -17.722 10.780 -4.141 1.00 97.12 365 ASN A O 1
ATOM 2930 N N . CYS A 1 366 ? -18.174 9.772 -6.091 1.00 97.31 366 CYS A N 1
ATOM 2931 C CA . CYS A 1 366 ? -18.677 8.506 -5.534 1.00 97.31 366 CYS A CA 1
ATOM 2932 C C . CYS A 1 366 ? -17.833 7.922 -4.382 1.00 97.31 366 CYS A C 1
ATOM 2934 O O . CYS A 1 366 ? -18.390 7.422 -3.405 1.00 97.31 366 CYS A O 1
ATOM 2936 N N . GLY A 1 367 ? -16.498 8.023 -4.443 1.00 97.25 367 GLY A N 1
ATOM 2937 C CA . GLY A 1 367 ? -15.600 7.548 -3.379 1.00 97.25 367 GLY A CA 1
ATOM 2938 C C . GLY A 1 367 ? -15.730 8.340 -2.070 1.00 97.25 367 GLY A C 1
ATOM 2939 O O . GLY A 1 367 ? -15.782 7.750 -0.990 1.00 97.25 367 GLY A O 1
ATOM 2940 N N . ILE A 1 368 ? -15.866 9.668 -2.164 1.00 97.88 368 ILE A N 1
ATOM 2941 C CA . ILE A 1 368 ? -16.156 10.550 -1.022 1.00 97.88 368 ILE A CA 1
ATOM 2942 C C . ILE A 1 368 ? -17.559 10.279 -0.482 1.00 97.88 368 ILE A C 1
ATOM 2944 O O . ILE A 1 368 ? -17.729 10.176 0.730 1.00 97.88 368 ILE A O 1
ATOM 2948 N N . ILE A 1 369 ? -18.554 10.115 -1.359 1.00 98.31 369 ILE A N 1
ATOM 2949 C CA . ILE A 1 369 ? -19.948 9.896 -0.948 1.00 98.31 369 ILE A CA 1
ATOM 2950 C C . ILE A 1 369 ? -20.109 8.532 -0.271 1.00 98.31 369 ILE A C 1
ATOM 2952 O O . ILE A 1 369 ? -20.823 8.425 0.721 1.00 98.31 369 ILE A O 1
ATOM 2956 N N . SER A 1 370 ? -19.387 7.507 -0.729 1.00 98.38 370 SER A N 1
ATOM 2957 C CA . SER A 1 370 ? -19.349 6.189 -0.082 1.00 98.38 370 SER A CA 1
ATOM 2958 C C . SER A 1 370 ? -18.752 6.268 1.323 1.00 98.38 370 SER A C 1
ATOM 2960 O O . SER A 1 370 ? -19.349 5.770 2.277 1.00 98.38 370 SER A O 1
ATOM 2962 N N . ALA A 1 371 ? -17.613 6.951 1.486 1.00 98.12 371 ALA A N 1
ATOM 2963 C CA . ALA A 1 371 ? -17.014 7.168 2.802 1.00 98.12 371 ALA A CA 1
ATOM 2964 C C . ALA A 1 371 ? -17.921 8.018 3.716 1.00 98.12 371 ALA A C 1
ATOM 2966 O O . ALA A 1 371 ? -18.116 7.677 4.879 1.00 98.12 371 ALA A O 1
ATOM 2967 N N . ASN A 1 372 ? -18.539 9.080 3.192 1.00 98.31 372 ASN A N 1
ATOM 2968 C CA . ASN A 1 372 ? -19.494 9.909 3.928 1.00 98.31 372 ASN A CA 1
ATOM 2969 C C . ASN A 1 372 ? -20.762 9.136 4.334 1.00 98.31 372 ASN A C 1
ATOM 2971 O O . ASN A 1 372 ? -21.214 9.291 5.460 1.00 98.31 372 ASN A O 1
ATOM 2975 N N . THR A 1 373 ? -21.286 8.255 3.480 1.00 98.56 373 THR A N 1
ATOM 2976 C CA . THR A 1 373 ? -22.440 7.390 3.790 1.00 98.56 373 THR A CA 1
ATOM 2977 C C . THR A 1 373 ? -22.132 6.470 4.977 1.00 98.56 373 THR A C 1
ATOM 2979 O O . THR A 1 373 ? -22.937 6.337 5.898 1.00 98.56 373 THR A O 1
ATOM 2982 N N . LEU A 1 374 ? -20.925 5.893 5.012 1.00 98.19 374 LEU A N 1
ATOM 2983 C CA . LEU A 1 374 ? -20.444 5.106 6.152 1.00 98.19 374 LEU A CA 1
ATOM 2984 C C . LEU A 1 374 ? -20.239 5.983 7.403 1.00 98.19 374 LEU A C 1
ATOM 2986 O O . LEU A 1 374 ? -20.585 5.566 8.506 1.00 98.19 374 LEU A O 1
ATOM 2990 N N . ALA A 1 375 ? -19.720 7.206 7.254 1.00 97.38 375 ALA A N 1
ATOM 2991 C CA . ALA A 1 375 ? -19.556 8.146 8.364 1.00 97.38 375 ALA A CA 1
ATOM 2992 C C . ALA A 1 375 ? -20.909 8.596 8.947 1.00 97.38 375 ALA A C 1
ATOM 2994 O O . ALA A 1 375 ? -21.058 8.643 10.164 1.00 97.38 375 ALA A O 1
ATOM 2995 N N . HIS A 1 376 ? -21.916 8.843 8.109 1.00 97.44 376 HIS A N 1
ATOM 2996 C CA . HIS A 1 376 ? -23.281 9.146 8.533 1.00 97.44 376 HIS A CA 1
ATOM 2997 C C . HIS A 1 376 ? -23.871 7.993 9.355 1.00 97.44 376 HIS A C 1
ATOM 2999 O O . HIS A 1 376 ? -24.281 8.194 10.497 1.00 97.44 376 HIS A O 1
ATOM 3005 N N . ALA A 1 377 ? -23.823 6.766 8.824 1.00 96.31 377 ALA A N 1
ATOM 3006 C CA . ALA A 1 377 ? -24.407 5.585 9.463 1.00 96.31 377 ALA A CA 1
ATOM 3007 C C . ALA A 1 377 ? -23.730 5.161 10.788 1.00 96.31 377 ALA A C 1
ATOM 3009 O O . ALA A 1 377 ? -24.357 4.481 11.600 1.00 96.31 377 ALA A O 1
ATOM 3010 N N . ILE A 1 378 ? -22.462 5.532 11.012 1.00 95.19 378 ILE A N 1
ATOM 3011 C CA . ILE A 1 378 ? -21.652 5.088 12.169 1.00 95.19 378 ILE A CA 1
ATOM 3012 C C . ILE A 1 378 ? -21.399 6.224 13.177 1.00 95.19 378 ILE A C 1
ATOM 3014 O O . ILE A 1 378 ? -21.402 6.013 14.397 1.00 95.19 378 ILE A O 1
ATOM 3018 N N . LEU A 1 379 ? -21.147 7.438 12.682 1.00 94.62 379 LEU A N 1
ATOM 3019 C CA . LEU A 1 379 ? -20.747 8.598 13.483 1.00 94.62 379 LEU A CA 1
ATOM 3020 C C . LEU A 1 379 ? -21.845 9.658 13.618 1.00 94.62 379 LEU A C 1
ATOM 3022 O O . LEU A 1 379 ? -21.797 10.421 14.580 1.00 94.62 379 LEU A O 1
ATOM 3026 N N . GLY A 1 380 ? -22.835 9.674 12.720 1.00 95.38 380 GLY A N 1
ATOM 3027 C CA . GLY A 1 380 ? -23.871 10.707 12.661 1.00 95.38 380 GLY A CA 1
ATOM 3028 C C . GLY A 1 380 ? -23.483 11.944 11.841 1.00 95.38 380 GLY A C 1
ATOM 3029 O O . GLY A 1 380 ? -24.197 12.940 11.896 1.00 95.38 380 GLY A O 1
ATOM 3030 N N . ASP A 1 381 ? -22.377 11.897 11.083 1.00 95.88 381 ASP A N 1
ATOM 3031 C CA . ASP A 1 381 ? -21.959 12.981 10.182 1.00 95.88 381 ASP A CA 1
ATOM 3032 C C . ASP A 1 381 ? -23.089 13.384 9.213 1.00 95.88 381 ASP A C 1
ATOM 3034 O O . ASP A 1 381 ? -23.855 12.542 8.738 1.00 95.88 381 ASP A O 1
ATOM 3038 N N . THR A 1 382 ? -23.161 14.671 8.865 1.00 96.25 382 THR A N 1
ATOM 3039 C CA . THR A 1 382 ? -24.065 15.180 7.823 1.00 96.25 382 THR A CA 1
ATOM 3040 C C . THR A 1 382 ? -23.817 14.466 6.492 1.00 96.25 382 THR A C 1
ATOM 3042 O O . THR A 1 382 ? -22.667 14.251 6.101 1.00 96.25 382 THR A O 1
ATOM 3045 N N . LEU A 1 383 ? -24.891 14.116 5.780 1.00 97.62 383 LEU A N 1
ATOM 3046 C CA . LEU A 1 383 ? -24.792 13.530 4.444 1.00 97.62 383 LEU A CA 1
ATOM 3047 C C . LEU A 1 383 ? -24.247 14.530 3.416 1.00 97.62 383 LEU A C 1
ATOM 3049 O O . LEU A 1 383 ? -24.441 15.742 3.518 1.00 97.62 383 LEU A O 1
ATOM 3053 N N . TRP A 1 384 ? -23.572 13.987 2.409 1.00 97.38 384 TRP A N 1
ATOM 3054 C CA . TRP A 1 384 ? -23.003 14.738 1.301 1.00 97.38 384 TRP A CA 1
ATOM 3055 C C . TRP A 1 384 ? -24.086 15.406 0.443 1.00 97.38 384 TRP A C 1
ATOM 3057 O O . TRP A 1 384 ? -25.064 14.767 0.046 1.00 97.38 384 TRP A O 1
ATOM 3067 N N . ASP A 1 385 ? -23.856 16.675 0.112 1.00 94.44 385 ASP A N 1
ATOM 3068 C CA . ASP A 1 385 ? -24.624 17.461 -0.853 1.00 94.44 385 ASP A CA 1
ATOM 3069 C C . ASP A 1 385 ? -23.690 17.855 -2.005 1.00 94.44 385 ASP A C 1
ATOM 3071 O O . ASP A 1 385 ? -22.546 18.261 -1.788 1.00 94.44 385 ASP A O 1
ATOM 3075 N N . HIS A 1 386 ? -24.192 17.751 -3.233 1.00 94.88 386 HIS A N 1
ATOM 3076 C CA . HIS A 1 386 ? -23.480 18.142 -4.446 1.00 94.88 386 HIS A CA 1
ATOM 3077 C C . HIS A 1 386 ? -23.143 19.640 -4.478 1.00 94.88 386 HIS A C 1
ATOM 3079 O O . HIS A 1 386 ? -22.132 20.008 -5.068 1.00 94.88 386 HIS A O 1
ATOM 3085 N N . ARG A 1 387 ? -23.923 20.494 -3.795 1.00 92.44 387 ARG A N 1
ATOM 3086 C CA . ARG A 1 387 ? -23.602 21.927 -3.628 1.00 92.44 387 ARG A CA 1
ATOM 3087 C C . ARG A 1 387 ? -22.264 22.162 -2.923 1.00 92.44 387 ARG A C 1
ATOM 3089 O O . ARG A 1 387 ? -21.592 23.139 -3.211 1.00 92.44 387 ARG A O 1
ATOM 3096 N N . HIS A 1 388 ? -21.848 21.238 -2.058 1.00 93.75 388 HIS A N 1
ATOM 3097 C CA . HIS A 1 388 ? -20.625 21.334 -1.255 1.00 93.75 388 HIS A CA 1
ATOM 3098 C C . HIS A 1 388 ? -19.526 20.377 -1.742 1.00 93.75 388 HIS A C 1
ATOM 3100 O O . HIS A 1 388 ? -18.622 20.016 -0.987 1.00 93.75 388 HIS A O 1
ATOM 3106 N N . ALA A 1 389 ? -19.594 19.917 -2.998 1.00 94.38 389 ALA A N 1
ATOM 3107 C CA . ALA A 1 389 ? -18.697 18.891 -3.534 1.00 94.38 389 ALA A CA 1
ATOM 3108 C C . ALA A 1 389 ? -17.200 19.260 -3.432 1.00 94.38 389 ALA A C 1
ATOM 3110 O O . ALA A 1 389 ? -16.387 18.407 -3.058 1.00 94.38 389 ALA A O 1
ATOM 3111 N N . ARG A 1 390 ? -16.846 20.526 -3.705 1.00 94.81 390 ARG A N 1
ATOM 3112 C CA . ARG A 1 390 ? -15.485 21.074 -3.549 1.00 94.81 390 ARG A CA 1
ATOM 3113 C C . ARG A 1 390 ? -15.055 21.087 -2.074 1.00 94.81 390 ARG A C 1
ATOM 3115 O O . ARG A 1 390 ? -14.052 20.459 -1.736 1.00 94.81 390 ARG A O 1
ATOM 3122 N N . THR A 1 391 ? -15.864 21.653 -1.175 1.00 96.06 391 THR A N 1
ATOM 3123 C CA . THR A 1 391 ? -15.688 21.596 0.293 1.00 96.06 391 THR A CA 1
ATOM 3124 C C . THR A 1 391 ? -15.427 20.175 0.796 1.00 96.06 391 THR A C 1
ATOM 3126 O O . THR A 1 391 ? -14.480 19.947 1.553 1.00 96.06 391 THR A O 1
ATOM 3129 N N . TYR A 1 392 ? -16.203 19.183 0.348 1.00 97.00 392 TYR A N 1
ATOM 3130 C CA . TYR A 1 392 ? -15.997 17.787 0.742 1.00 97.00 392 TYR A CA 1
ATOM 3131 C C . TYR A 1 392 ? -14.661 17.207 0.243 1.00 97.00 392 TYR A C 1
ATOM 3133 O O . TYR A 1 392 ? -14.058 16.403 0.958 1.00 97.00 392 TYR A O 1
ATOM 3141 N N . ARG A 1 393 ? -14.146 17.639 -0.917 1.00 97.50 393 ARG A N 1
ATOM 3142 C CA . ARG A 1 393 ? -12.794 17.295 -1.401 1.00 97.50 393 ARG A CA 1
ATOM 3143 C C . ARG A 1 393 ? -11.689 17.971 -0.594 1.00 97.50 393 ARG A C 1
ATOM 3145 O O . ARG A 1 393 ? -10.762 17.284 -0.165 1.00 97.50 393 ARG A O 1
ATOM 3152 N N . TYR A 1 394 ? -11.811 19.265 -0.294 1.00 97.94 394 TYR A N 1
ATOM 3153 C CA . TYR A 1 394 ? -10.872 19.957 0.597 1.00 97.94 394 TYR A CA 1
ATOM 3154 C C . TYR A 1 394 ? -10.831 19.313 1.990 1.00 97.94 394 TYR A C 1
ATOM 3156 O O . TYR A 1 394 ? -9.751 19.058 2.528 1.00 97.94 394 TYR A O 1
ATOM 3164 N N . ARG A 1 395 ? -11.994 18.964 2.555 1.00 96.69 395 ARG A N 1
ATOM 3165 C CA . ARG A 1 395 ? -12.104 18.242 3.831 1.00 96.69 395 ARG A CA 1
ATOM 3166 C C . ARG A 1 395 ? -11.478 16.846 3.748 1.00 96.69 395 ARG A C 1
ATOM 3168 O O . ARG A 1 395 ? -10.706 16.492 4.636 1.00 96.69 395 ARG A O 1
ATOM 3175 N N . ALA A 1 396 ? -11.737 16.084 2.681 1.00 97.56 396 ALA A N 1
ATOM 3176 C CA . ALA A 1 396 ? -11.127 14.772 2.448 1.00 97.56 396 ALA A CA 1
ATOM 3177 C C . ALA A 1 396 ? -9.589 14.850 2.405 1.00 97.56 396 ALA A C 1
ATOM 3179 O O . ALA A 1 396 ? -8.915 14.116 3.133 1.00 97.56 396 ALA A O 1
ATOM 3180 N N . PHE A 1 397 ? -9.031 15.789 1.632 1.00 97.94 397 PHE A N 1
ATOM 3181 C CA . PHE A 1 397 ? -7.588 16.027 1.577 1.00 97.94 397 PHE A CA 1
ATOM 3182 C C . PHE A 1 397 ? -7.038 16.433 2.949 1.00 97.94 397 PHE A C 1
ATOM 3184 O O . PHE A 1 397 ? -6.080 15.830 3.430 1.00 97.94 397 PHE A O 1
ATOM 3191 N N . CYS A 1 398 ? -7.672 17.400 3.623 1.00 97.62 398 CYS A N 1
ATOM 3192 C CA . CYS A 1 398 ? -7.251 17.872 4.942 1.00 97.62 398 CYS A CA 1
ATOM 3193 C C . CYS A 1 398 ? -7.245 16.758 5.998 1.00 97.62 398 CYS A C 1
ATOM 3195 O O . CYS A 1 398 ? -6.332 16.712 6.827 1.00 97.62 398 CYS A O 1
ATOM 3197 N N . THR A 1 399 ? -8.230 15.857 5.975 1.00 95.12 399 THR A N 1
ATOM 3198 C CA . THR A 1 399 ? -8.292 14.680 6.850 1.00 95.12 399 THR A CA 1
ATOM 3199 C C . THR A 1 399 ? -7.119 13.738 6.590 1.00 95.12 399 THR A C 1
ATOM 3201 O O . THR A 1 399 ? -6.371 13.433 7.522 1.00 95.12 399 THR A O 1
ATOM 3204 N N . ILE A 1 400 ? -6.901 13.327 5.334 1.00 96.19 400 ILE A N 1
ATOM 3205 C CA . ILE A 1 400 ? -5.819 12.398 4.980 1.00 96.19 400 ILE A CA 1
ATOM 3206 C C . ILE A 1 400 ? -4.455 13.026 5.301 1.00 96.19 400 ILE A C 1
ATOM 3208 O O . ILE A 1 400 ? -3.659 12.425 6.020 1.00 96.19 400 ILE A O 1
ATOM 3212 N N . ALA A 1 401 ? -4.218 14.272 4.885 1.00 95.56 401 ALA A N 1
ATOM 3213 C CA . ALA A 1 401 ? -3.016 15.041 5.204 1.00 95.56 401 ALA A CA 1
ATOM 3214 C C . ALA A 1 401 ? -2.748 15.133 6.719 1.00 95.56 401 ALA A C 1
ATOM 3216 O O . ALA A 1 401 ? -1.608 14.976 7.156 1.00 95.56 401 ALA A O 1
ATOM 3217 N N . SER A 1 402 ? -3.791 15.311 7.539 1.00 92.94 402 SER A N 1
ATOM 3218 C CA . SER A 1 402 ? -3.658 15.337 9.004 1.00 92.94 402 SER A CA 1
ATOM 3219 C C . SER A 1 402 ? -3.268 13.969 9.588 1.00 92.94 402 SER A C 1
ATOM 3221 O O . SER A 1 402 ? -2.567 13.915 10.595 1.00 92.94 402 SER A O 1
ATOM 3223 N N . ILE A 1 403 ? -3.677 12.850 8.974 1.00 91.19 403 ILE A N 1
ATOM 3224 C CA . ILE A 1 403 ? -3.194 11.509 9.355 1.00 91.19 403 ILE A CA 1
ATOM 3225 C C . ILE A 1 403 ? -1.716 11.343 8.965 1.00 91.19 403 ILE A C 1
ATOM 3227 O O . ILE A 1 403 ? -0.924 10.828 9.758 1.00 91.19 403 ILE A O 1
ATOM 3231 N N . ILE A 1 404 ? -1.331 11.817 7.775 1.00 92.31 404 ILE A N 1
ATOM 3232 C CA . ILE A 1 404 ? 0.050 11.752 7.277 1.00 92.31 404 ILE A CA 1
ATOM 3233 C C . ILE A 1 404 ? 0.994 12.513 8.207 1.00 92.31 404 ILE A C 1
ATOM 3235 O O . ILE A 1 404 ? 1.957 11.912 8.686 1.00 92.31 404 ILE A O 1
ATOM 3239 N N . LEU A 1 405 ? 0.691 13.773 8.532 1.00 91.06 405 LEU A N 1
ATOM 3240 C CA . LEU A 1 405 ? 1.512 14.597 9.426 1.00 91.06 405 LEU A CA 1
ATOM 3241 C C . LEU A 1 405 ? 1.705 13.937 10.798 1.00 91.06 405 LEU A C 1
ATOM 3243 O O . LEU A 1 405 ? 2.846 13.714 11.195 1.00 91.06 405 LEU A O 1
ATOM 324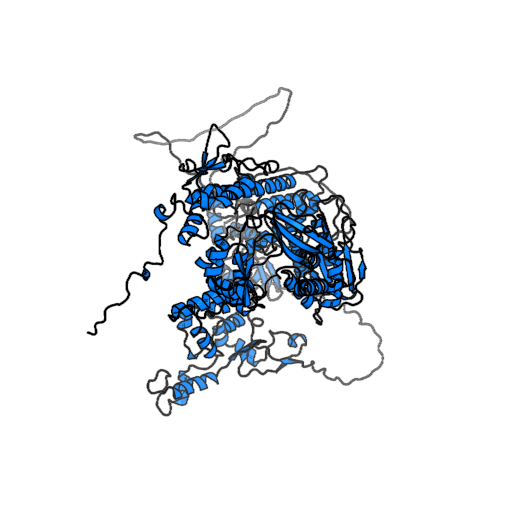7 N N . ARG A 1 406 ? 0.631 13.460 11.444 1.00 86.88 406 ARG A N 1
ATOM 3248 C CA . ARG A 1 406 ? 0.726 12.722 12.722 1.00 86.88 406 ARG A CA 1
ATOM 3249 C C . ARG A 1 406 ? 1.630 11.483 12.643 1.00 86.88 406 ARG A C 1
ATOM 3251 O O . ARG A 1 406 ? 2.311 11.143 13.608 1.00 86.88 406 ARG A O 1
ATOM 3258 N N . SER A 1 407 ? 1.680 10.804 11.493 1.00 83.62 407 SER A N 1
ATOM 3259 C CA . SER A 1 407 ? 2.570 9.649 11.275 1.00 83.62 407 SER A CA 1
ATOM 3260 C C . SER A 1 407 ? 4.041 10.022 11.015 1.00 83.62 407 SER A C 1
ATOM 3262 O O . SER A 1 407 ? 4.935 9.187 11.193 1.00 83.62 407 SER A O 1
ATOM 3264 N N . GLN A 1 408 ? 4.295 11.261 10.581 1.00 82.00 408 GLN A N 1
ATOM 3265 C CA . GLN A 1 408 ? 5.627 11.838 10.388 1.00 82.00 408 GLN A CA 1
ATOM 3266 C C . GLN A 1 408 ? 6.152 12.395 11.726 1.00 82.00 408 GLN A C 1
ATOM 3268 O O . GLN A 1 408 ? 7.250 12.037 12.151 1.00 82.00 408 GLN A O 1
ATOM 3273 N N . GLU A 1 409 ? 5.320 13.143 12.456 1.00 76.50 409 GLU A N 1
ATOM 3274 C CA . GLU A 1 409 ? 5.539 13.607 13.837 1.00 76.50 409 GLU A CA 1
ATOM 3275 C C . GLU A 1 409 ? 5.788 12.439 14.804 1.00 76.50 409 GLU A C 1
ATOM 3277 O O . GLU A 1 409 ? 6.726 12.471 15.598 1.00 76.50 409 GLU A O 1
ATOM 3282 N N . GLY A 1 410 ? 5.042 11.335 14.670 1.00 52.97 410 GLY A N 1
ATOM 3283 C CA . GLY A 1 410 ? 5.237 10.111 15.457 1.00 52.97 410 GLY A CA 1
ATOM 3284 C C . GLY A 1 410 ? 6.619 9.450 15.313 1.00 52.97 410 GLY A C 1
ATOM 3285 O O . GLY A 1 410 ? 6.939 8.538 16.077 1.00 52.97 410 GLY A O 1
ATOM 3286 N N . LYS A 1 411 ? 7.455 9.902 14.365 1.00 49.31 411 LYS A N 1
ATOM 3287 C CA . LYS A 1 411 ? 8.866 9.498 14.220 1.00 49.31 411 LYS A CA 1
ATOM 3288 C C . LYS A 1 411 ? 9.845 10.519 14.829 1.00 49.31 411 LYS A C 1
ATOM 3290 O O . LYS A 1 411 ? 10.989 10.151 15.068 1.00 49.31 411 LYS A O 1
ATOM 3295 N N . ASN A 1 412 ? 9.403 11.747 15.129 1.00 34.41 412 ASN A N 1
ATOM 3296 C CA . ASN A 1 412 ? 10.195 12.856 15.680 1.00 34.41 412 ASN A CA 1
ATOM 3297 C C . ASN A 1 412 ? 9.411 13.688 16.728 1.00 34.41 412 ASN A C 1
ATOM 3299 O O . ASN A 1 412 ? 9.033 14.830 16.484 1.00 34.41 412 ASN A O 1
ATOM 3303 N N . THR A 1 413 ? 9.303 13.146 17.948 1.00 30.12 413 THR A N 1
ATOM 3304 C CA . THR A 1 413 ? 8.852 13.806 19.202 1.00 30.12 413 THR A CA 1
ATOM 3305 C C . THR A 1 413 ? 7.390 14.278 19.308 1.00 30.12 413 THR A C 1
ATOM 3307 O O . THR A 1 413 ? 6.762 14.716 18.357 1.00 30.12 413 THR A O 1
ATOM 3310 N N . VAL A 1 414 ? 6.847 14.181 20.529 1.00 33.94 414 VAL A N 1
ATOM 3311 C CA . VAL A 1 414 ? 5.444 14.491 20.857 1.00 33.94 414 VAL A CA 1
ATOM 3312 C C . VAL A 1 414 ? 5.241 15.989 21.095 1.00 33.94 414 VAL A C 1
ATOM 3314 O O . VAL A 1 414 ? 5.922 16.572 21.940 1.00 33.94 414 VAL A O 1
ATOM 3317 N N . LEU A 1 415 ? 4.232 16.568 20.440 1.00 30.88 415 LEU A N 1
ATOM 3318 C CA . LEU A 1 415 ? 3.589 17.826 20.823 1.00 30.88 415 LEU A CA 1
ATOM 3319 C C . LEU A 1 415 ? 2.064 17.665 20.748 1.00 30.88 415 LEU A C 1
ATOM 3321 O O . LEU A 1 415 ? 1.544 17.092 19.795 1.00 30.88 415 LEU A O 1
ATOM 3325 N N . ASP A 1 416 ? 1.354 18.178 21.753 1.00 29.91 416 ASP A N 1
ATOM 3326 C CA . ASP A 1 416 ? -0.109 18.172 21.783 1.00 29.91 416 ASP A CA 1
ATOM 3327 C C . ASP A 1 416 ? -0.674 19.279 20.877 1.00 29.91 416 ASP A C 1
ATOM 3329 O O . ASP A 1 416 ? -0.500 20.467 21.156 1.00 29.91 416 ASP A O 1
ATOM 3333 N N . VAL A 1 417 ? -1.410 18.897 19.830 1.00 29.33 417 VAL A N 1
ATOM 3334 C CA . VAL A 1 417 ? -2.296 19.804 19.083 1.00 29.33 417 VAL A CA 1
ATOM 3335 C C . VAL A 1 417 ? -3.740 19.514 19.514 1.00 29.33 417 VAL A C 1
ATOM 3337 O O . VAL A 1 417 ? -4.205 18.391 19.304 1.00 29.33 417 VAL A O 1
ATOM 3340 N N . PRO A 1 418 ? -4.466 20.471 20.126 1.00 28.55 418 PRO A N 1
ATOM 3341 C CA . PRO A 1 418 ? -5.825 20.232 20.601 1.00 28.55 418 PRO A CA 1
ATOM 3342 C C . PRO A 1 418 ? -6.796 19.842 19.482 1.00 28.55 418 PRO A C 1
ATOM 3344 O O . PRO A 1 418 ? -6.848 20.474 18.427 1.00 28.55 418 PRO A O 1
ATOM 3347 N N . PHE A 1 419 ? -7.618 18.829 19.750 1.00 32.84 419 PHE A N 1
ATOM 3348 C CA . PHE A 1 419 ? -8.755 18.469 18.910 1.00 32.84 419 PHE A CA 1
ATOM 3349 C C . PHE A 1 419 ? -9.873 19.503 19.110 1.00 32.84 419 PHE A C 1
ATOM 3351 O O . PHE A 1 419 ? -10.515 19.527 20.159 1.00 32.84 419 PHE A O 1
ATOM 3358 N N . LEU A 1 420 ? -10.086 20.371 18.117 1.00 29.88 420 LEU A N 1
ATOM 3359 C CA . LEU A 1 420 ? -11.292 21.195 18.015 1.00 29.88 420 LEU A CA 1
ATOM 3360 C C . LEU A 1 420 ? -12.306 20.463 17.136 1.00 29.88 420 LEU A C 1
ATOM 3362 O O . LEU A 1 420 ? -12.087 20.298 15.935 1.00 29.88 420 LEU A O 1
ATOM 3366 N N . ASP A 1 421 ? -13.389 20.015 17.764 1.00 32.34 421 ASP A N 1
ATOM 3367 C CA . ASP A 1 421 ? -14.507 19.337 17.114 1.00 32.34 421 ASP A CA 1
ATOM 3368 C C . ASP A 1 421 ? -15.465 20.383 16.506 1.00 32.34 421 ASP A C 1
ATOM 3370 O O . ASP A 1 421 ? -15.945 21.243 17.245 1.00 32.34 421 ASP A O 1
ATOM 3374 N N . PRO A 1 422 ? -15.730 20.380 15.186 1.00 34.25 422 PRO A N 1
ATOM 3375 C CA . PRO A 1 422 ? -16.578 21.381 14.538 1.00 34.25 422 PRO A CA 1
ATOM 3376 C C . PRO A 1 422 ? -18.073 21.003 14.514 1.00 34.25 422 PRO A C 1
ATOM 3378 O O . PRO A 1 422 ? -18.818 21.560 13.712 1.00 34.25 422 PRO A O 1
ATOM 3381 N N . PHE A 1 423 ? -18.521 20.062 15.352 1.00 37.69 423 PHE A N 1
ATOM 3382 C CA . PHE A 1 423 ? -19.921 19.627 15.445 1.00 37.69 423 PHE A CA 1
ATOM 3383 C C . PHE A 1 423 ? -20.671 20.229 16.653 1.00 37.69 423 PHE A C 1
ATOM 3385 O O . PHE A 1 423 ? -21.295 19.511 17.435 1.00 37.69 423 PHE A O 1
ATOM 3392 N N . GLU A 1 424 ? -20.676 21.561 16.788 1.00 31.64 424 GLU A N 1
ATOM 3393 C CA . GLU A 1 424 ? -21.734 22.233 17.557 1.00 31.64 424 GLU A CA 1
ATOM 3394 C C . GLU A 1 424 ? -22.998 22.347 16.690 1.00 31.64 424 GLU A C 1
ATOM 3396 O O . GLU A 1 424 ? -23.034 23.057 15.686 1.00 31.64 424 GLU A O 1
ATOM 3401 N N . THR A 1 425 ? -24.059 21.635 17.072 1.00 32.72 425 THR A N 1
ATOM 3402 C CA . THR A 1 425 ? -25.376 21.758 16.435 1.00 32.72 425 THR A CA 1
ATOM 3403 C C . THR A 1 425 ? -26.046 23.056 16.883 1.00 32.72 425 THR A C 1
ATOM 3405 O O . THR A 1 425 ? -26.654 23.102 17.955 1.00 32.72 425 THR A O 1
ATOM 3408 N N . HIS A 1 426 ? -25.938 24.114 16.080 1.00 31.03 426 HIS A N 1
ATOM 3409 C CA . HIS A 1 426 ? -26.619 25.376 16.362 1.00 31.03 426 HIS A CA 1
ATOM 3410 C C . HIS A 1 426 ? -28.148 25.246 16.260 1.00 31.03 426 HIS A C 1
ATOM 3412 O O . HIS A 1 426 ? -28.682 24.715 15.289 1.00 31.03 426 HIS A O 1
ATOM 3418 N N . THR A 1 427 ? -28.836 25.796 17.260 1.00 29.09 427 THR A N 1
ATOM 3419 C CA . THR A 1 427 ? -30.247 26.205 17.203 1.00 29.09 427 THR A CA 1
ATOM 3420 C C . THR A 1 427 ? -30.308 27.729 17.280 1.00 29.09 427 THR A C 1
ATOM 3422 O O . THR A 1 427 ? -29.581 28.319 18.083 1.00 29.09 427 THR A O 1
ATOM 3425 N N . ASP A 1 428 ? -31.152 28.356 16.468 1.00 28.47 428 ASP A N 1
ATOM 3426 C CA . ASP A 1 428 ? -31.067 29.781 16.119 1.00 28.47 428 ASP A CA 1
ATOM 3427 C C . ASP A 1 428 ? -31.415 30.777 17.243 1.00 28.47 428 ASP A C 1
ATOM 3429 O O . ASP A 1 428 ? -32.419 30.620 17.939 1.00 28.47 428 ASP A O 1
ATOM 3433 N N . VAL A 1 429 ? -30.637 31.870 17.324 1.00 28.28 429 VAL A N 1
ATOM 3434 C CA . VAL A 1 429 ? -31.036 33.213 17.810 1.00 28.28 429 VAL A CA 1
ATOM 3435 C C . VAL A 1 429 ? -30.260 34.269 16.986 1.00 28.28 429 VAL A C 1
ATOM 3437 O O . VAL A 1 429 ? -29.187 33.979 16.462 1.00 28.28 429 VAL A O 1
ATOM 3440 N N . GLU A 1 430 ? -30.819 35.470 16.818 1.00 29.08 430 GLU A N 1
ATOM 3441 C CA . GLU A 1 430 ? -30.526 36.402 15.712 1.00 29.08 430 GLU A CA 1
ATOM 3442 C C . GLU A 1 430 ? -29.293 37.347 15.857 1.00 29.08 430 GLU A C 1
ATOM 3444 O O . GLU A 1 430 ? -28.737 37.567 16.932 1.00 29.08 430 GLU A O 1
ATOM 3449 N N . THR A 1 431 ? -28.909 37.922 14.705 1.00 29.62 431 THR A N 1
ATOM 3450 C CA . THR A 1 431 ? -27.887 38.956 14.355 1.00 29.62 431 THR A CA 1
ATOM 3451 C C . THR A 1 431 ? -28.021 40.344 15.040 1.00 29.62 431 THR A C 1
ATOM 3453 O O . THR A 1 431 ? -29.015 40.534 15.740 1.00 29.62 431 THR A O 1
ATOM 3456 N N . PRO A 1 432 ? -27.157 41.386 14.796 1.00 50.34 432 PRO A N 1
ATOM 3457 C CA . PRO A 1 432 ? -25.955 41.551 13.923 1.00 50.34 432 PRO A CA 1
ATOM 3458 C C . PRO A 1 432 ? -24.692 42.067 14.722 1.00 50.34 432 PRO A C 1
ATOM 3460 O O . PRO A 1 432 ? -24.698 41.974 15.943 1.00 50.34 432 PRO A O 1
ATOM 3463 N N . ALA A 1 433 ? -23.559 42.603 14.206 1.00 29.02 433 ALA A N 1
ATOM 3464 C CA . ALA A 1 433 ? -23.225 43.261 12.926 1.00 29.02 433 ALA A CA 1
ATOM 3465 C C . ALA A 1 433 ? -21.701 43.399 12.608 1.00 29.02 433 ALA A C 1
ATOM 3467 O O . ALA A 1 433 ? -20.868 43.347 13.506 1.00 29.02 433 ALA A O 1
ATOM 3468 N N . ALA A 1 434 ? -21.416 43.764 11.343 1.00 28.53 434 ALA A N 1
ATOM 3469 C CA . ALA A 1 434 ? -20.266 44.535 10.809 1.00 28.53 434 ALA A CA 1
ATOM 3470 C C . ALA A 1 434 ? -18.839 43.919 10.695 1.00 28.53 434 ALA A C 1
ATOM 3472 O O . ALA A 1 434 ? -18.135 43.694 11.674 1.00 28.53 434 ALA A O 1
ATOM 3473 N N . ALA A 1 435 ? -18.374 43.808 9.438 1.00 26.09 435 ALA A N 1
ATOM 3474 C CA . ALA A 1 435 ? -16.963 43.733 8.992 1.00 26.09 435 ALA A CA 1
ATOM 3475 C C . ALA A 1 435 ? -16.472 45.171 8.572 1.00 26.09 435 ALA A C 1
ATOM 3477 O O . ALA A 1 435 ? -17.199 46.095 8.956 1.00 26.09 435 ALA A O 1
ATOM 3478 N N . PRO A 1 436 ? -15.355 45.469 7.825 1.00 40.84 436 PRO A N 1
ATOM 3479 C CA . PRO A 1 436 ? -14.586 44.628 6.868 1.00 40.84 436 PRO A CA 1
ATOM 3480 C C . PRO A 1 436 ? -13.027 44.787 6.754 1.00 40.84 436 PRO A C 1
ATOM 3482 O O . PRO A 1 436 ? -12.483 45.852 7.015 1.00 40.84 436 PRO A O 1
ATOM 3485 N N . ALA A 1 437 ? -12.370 43.745 6.193 1.00 26.14 437 ALA A N 1
ATOM 3486 C CA . ALA A 1 437 ? -11.190 43.730 5.271 1.00 26.14 437 ALA A CA 1
ATOM 3487 C C . ALA A 1 437 ? -9.849 44.460 5.667 1.00 26.14 437 ALA A C 1
ATOM 3489 O O . ALA A 1 437 ? -9.785 45.102 6.705 1.00 26.14 437 ALA A O 1
ATOM 3490 N N . VAL A 1 438 ? -8.679 44.371 4.985 1.00 25.66 438 VAL A N 1
ATOM 3491 C CA . VAL A 1 438 ? -8.255 43.918 3.626 1.00 25.66 438 VAL A CA 1
ATOM 3492 C C . VAL A 1 438 ? -6.812 43.309 3.616 1.00 25.66 438 VAL A C 1
ATOM 3494 O O . VAL A 1 438 ? -5.878 43.998 4.008 1.00 25.66 438 VAL A O 1
ATOM 3497 N N . ALA A 1 439 ? -6.638 42.097 3.052 1.00 25.41 439 ALA A N 1
ATOM 3498 C CA . ALA A 1 439 ? -5.494 41.557 2.251 1.00 25.41 439 ALA A CA 1
ATOM 3499 C C . ALA A 1 439 ? -3.993 41.659 2.763 1.00 25.41 439 ALA A C 1
ATOM 3501 O O . ALA A 1 439 ? -3.804 41.812 3.967 1.00 25.41 439 ALA A O 1
ATOM 3502 N N . PRO A 1 440 ? -2.914 41.337 1.978 1.00 37.34 440 PRO A N 1
ATOM 3503 C CA . PRO A 1 440 ? -2.176 40.074 2.230 1.00 37.34 440 PRO A CA 1
ATOM 3504 C C . PRO A 1 440 ? -0.611 40.084 2.145 1.00 37.34 440 PRO A C 1
ATOM 3506 O O . PRO A 1 440 ? 0.003 41.048 1.698 1.00 37.34 440 PRO A O 1
ATOM 3509 N N . ALA A 1 441 ? -0.000 38.915 2.436 1.00 25.70 441 ALA A N 1
ATOM 3510 C CA . ALA A 1 441 ? 1.397 38.492 2.150 1.00 25.70 441 ALA A CA 1
ATOM 3511 C C . ALA A 1 441 ? 2.540 39.237 2.910 1.00 25.70 441 ALA A C 1
ATOM 3513 O O . ALA A 1 441 ? 2.351 40.335 3.412 1.00 25.70 441 ALA A O 1
ATOM 3514 N N . THR A 1 442 ? 3.761 38.697 3.101 1.00 24.67 442 THR A N 1
ATOM 3515 C CA . THR A 1 442 ? 4.471 37.565 2.446 1.00 24.67 442 THR A CA 1
ATOM 3516 C C . THR A 1 442 ? 5.314 36.743 3.456 1.00 24.67 442 THR A C 1
ATOM 3518 O O . THR A 1 442 ? 5.620 37.222 4.542 1.00 24.67 442 THR A O 1
ATOM 3521 N N . LEU A 1 443 ? 5.689 35.503 3.109 1.00 25.59 443 LEU A N 1
ATOM 3522 C CA . LEU A 1 443 ? 6.370 34.507 3.966 1.00 25.59 443 LEU A CA 1
ATOM 3523 C C . LEU A 1 443 ? 7.912 34.569 3.966 1.00 25.59 443 LEU A C 1
ATOM 3525 O O . LEU A 1 443 ? 8.498 34.701 2.901 1.00 25.59 443 LEU A O 1
ATOM 3529 N N . HIS A 1 444 ? 8.532 34.302 5.129 1.00 24.69 444 HIS A N 1
ATOM 3530 C CA . HIS A 1 444 ? 9.756 33.493 5.378 1.00 24.69 444 HIS A CA 1
ATOM 3531 C C . HIS A 1 444 ? 10.024 33.464 6.910 1.00 24.69 444 HIS A C 1
ATOM 3533 O O . HIS A 1 444 ? 9.777 34.465 7.568 1.00 24.69 444 HIS A O 1
ATOM 3539 N N . ALA A 1 445 ? 10.566 32.434 7.578 1.00 27.03 445 ALA A N 1
ATOM 3540 C CA . ALA A 1 445 ? 10.659 30.989 7.321 1.00 27.03 445 ALA A CA 1
ATOM 3541 C C . ALA A 1 445 ? 11.032 30.255 8.646 1.00 27.03 445 ALA A C 1
ATOM 3543 O O . ALA A 1 445 ? 11.755 30.821 9.456 1.00 27.03 445 ALA A O 1
ATOM 3544 N N . SER A 1 446 ? 10.614 28.989 8.824 1.00 39.31 446 SER A N 1
ATOM 3545 C CA . SER A 1 446 ? 11.098 28.005 9.833 1.00 39.31 446 SER A CA 1
ATOM 3546 C C . SER A 1 446 ? 11.106 28.373 11.339 1.00 39.31 446 SER A C 1
ATOM 3548 O O . SER A 1 446 ? 11.952 29.134 11.804 1.00 39.31 446 SER A O 1
ATOM 3550 N N . SER A 1 447 ? 10.322 27.658 12.163 1.00 31.84 447 SER A N 1
ATOM 3551 C CA . SER A 1 447 ? 10.543 27.598 13.622 1.00 31.84 447 SER A CA 1
ATOM 3552 C C . SER A 1 447 ? 10.053 26.302 14.295 1.00 31.84 447 SER A C 1
ATOM 3554 O O . SER A 1 447 ? 8.879 25.951 14.240 1.00 31.84 447 SER A O 1
ATOM 3556 N N . GLN A 1 448 ? 10.947 25.626 15.030 1.00 43.00 448 GLN A N 1
ATOM 3557 C CA . GLN A 1 448 ? 10.555 24.898 16.245 1.00 43.00 448 GLN A CA 1
ATOM 3558 C C . GLN A 1 448 ? 10.633 25.894 17.405 1.00 43.00 448 GLN A C 1
ATOM 3560 O O . GLN A 1 448 ? 11.689 26.487 17.628 1.00 43.00 448 GLN A O 1
ATOM 3565 N N . VAL A 1 449 ? 9.537 26.107 18.137 1.00 51.25 449 VAL A N 1
ATOM 3566 C CA . VAL A 1 449 ? 9.488 27.172 19.151 1.00 51.25 449 VAL A CA 1
ATOM 3567 C C . VAL A 1 449 ? 10.218 26.746 20.428 1.00 51.25 449 VAL A C 1
ATOM 3569 O O . VAL A 1 449 ? 9.714 25.963 21.235 1.00 51.25 449 VAL A O 1
ATOM 3572 N N . GLN A 1 450 ? 11.425 27.278 20.615 1.00 61.25 450 GLN A N 1
ATOM 3573 C CA . GLN A 1 450 ? 12.260 27.023 21.787 1.00 61.25 450 GLN A CA 1
ATOM 3574 C C . GLN A 1 450 ? 11.680 27.697 23.041 1.00 61.25 450 GLN A C 1
ATOM 3576 O O . GLN A 1 450 ? 11.355 28.884 23.029 1.00 61.25 450 GLN A O 1
ATOM 3581 N N . ARG A 1 451 ? 11.576 26.947 24.150 1.00 76.50 451 ARG A N 1
ATOM 3582 C CA . ARG A 1 451 ? 11.177 27.507 25.453 1.00 76.50 451 ARG A CA 1
ATOM 3583 C C . ARG A 1 451 ? 12.340 28.236 26.123 1.00 76.50 451 ARG A C 1
ATOM 3585 O O . ARG A 1 451 ? 13.424 27.667 26.233 1.00 76.50 451 ARG A O 1
ATOM 3592 N N . LEU A 1 452 ? 12.066 29.440 26.618 1.00 77.56 452 LEU A N 1
ATOM 3593 C CA . LEU A 1 452 ? 13.022 30.346 27.260 1.00 77.56 452 LEU A CA 1
ATOM 3594 C C . LEU A 1 452 ? 13.110 30.114 28.774 1.00 77.56 452 LEU A C 1
ATOM 3596 O O . LEU A 1 452 ? 12.088 29.892 29.437 1.00 77.56 452 LEU A O 1
ATOM 3600 N N . THR A 1 453 ? 14.316 30.213 29.329 1.00 85.00 453 THR A N 1
ATOM 3601 C CA . THR A 1 453 ? 14.568 30.172 30.775 1.00 85.00 453 THR A CA 1
ATOM 3602 C C . THR A 1 453 ? 14.629 31.571 31.397 1.00 85.00 453 THR A C 1
ATOM 3604 O O . THR A 1 453 ? 14.628 32.597 30.718 1.00 85.00 453 THR A O 1
ATOM 3607 N N . ASP A 1 454 ? 14.689 31.618 32.729 1.00 80.44 454 ASP A N 1
ATOM 3608 C CA . ASP A 1 454 ? 15.000 32.829 33.497 1.00 80.44 454 ASP A CA 1
ATOM 3609 C C . ASP A 1 454 ? 16.315 33.520 33.054 1.00 80.44 454 ASP A C 1
ATOM 3611 O O . ASP A 1 454 ? 16.470 34.736 33.180 1.00 80.44 454 ASP A O 1
ATOM 3615 N N . GLU A 1 455 ? 17.291 32.738 32.597 1.00 81.06 455 GLU A N 1
ATOM 3616 C CA . GLU A 1 455 ? 18.622 33.204 32.221 1.00 81.06 455 GLU A CA 1
ATOM 3617 C C . GLU A 1 455 ? 18.591 33.870 30.833 1.00 81.06 455 GLU A C 1
ATOM 3619 O O . GLU A 1 455 ? 19.013 35.022 30.719 1.00 81.06 455 GLU A O 1
ATOM 3624 N N . ASP A 1 456 ? 17.964 33.230 29.835 1.00 81.31 456 ASP A N 1
ATOM 3625 C CA . ASP A 1 456 ? 17.774 33.789 28.483 1.00 81.31 456 ASP A CA 1
ATOM 3626 C C . ASP A 1 456 ? 17.047 35.155 28.518 1.00 81.31 456 ASP A C 1
ATOM 3628 O O . ASP A 1 456 ? 17.392 36.101 27.809 1.00 81.31 456 ASP A O 1
ATOM 3632 N N . ILE A 1 457 ? 16.036 35.278 29.389 1.00 81.50 457 ILE A N 1
ATOM 3633 C CA . ILE A 1 457 ? 15.251 36.512 29.581 1.00 81.50 457 ILE A CA 1
ATOM 3634 C C . ILE A 1 457 ? 16.101 37.622 30.212 1.00 81.50 457 ILE A C 1
ATOM 3636 O O . ILE A 1 457 ? 15.887 38.804 29.931 1.00 81.50 457 ILE A O 1
ATOM 3640 N N . THR A 1 458 ? 17.064 37.261 31.062 1.00 80.50 458 THR A N 1
ATOM 3641 C CA . THR A 1 458 ? 17.973 38.225 31.690 1.00 80.50 458 THR A CA 1
ATOM 3642 C C . THR A 1 458 ? 18.990 38.759 30.675 1.00 80.50 458 THR A C 1
ATOM 3644 O O . THR A 1 458 ? 19.223 39.965 30.633 1.00 80.50 458 THR A O 1
ATOM 3647 N N . GLU A 1 459 ? 19.534 37.893 29.813 1.00 77.56 459 GLU A N 1
ATOM 3648 C CA . GLU A 1 459 ? 20.427 38.281 28.707 1.00 77.56 459 GLU A CA 1
ATOM 3649 C C . GLU A 1 459 ? 19.725 39.229 27.718 1.00 77.56 459 GLU A C 1
ATOM 3651 O O . GLU A 1 459 ? 20.242 40.307 27.415 1.00 77.56 459 GLU A O 1
ATOM 3656 N N . PHE A 1 460 ? 18.497 38.891 27.306 1.00 75.19 460 PHE A N 1
ATOM 3657 C CA . PHE A 1 460 ? 17.660 39.750 26.462 1.00 75.19 460 PHE A CA 1
ATOM 3658 C C . PHE A 1 460 ? 17.452 41.150 27.062 1.00 75.19 460 PHE A C 1
ATOM 3660 O O . PHE A 1 460 ? 17.654 42.153 26.373 1.00 75.19 460 PHE A O 1
ATOM 3667 N N . LEU A 1 461 ? 17.065 41.242 28.341 1.00 77.00 461 LEU A N 1
ATOM 3668 C CA . LEU A 1 461 ? 16.784 42.536 28.968 1.00 77.00 461 LEU A CA 1
ATOM 3669 C C . LEU A 1 461 ? 18.024 43.432 29.030 1.00 77.00 461 LEU A C 1
ATOM 3671 O O . LEU A 1 461 ? 17.907 44.611 28.694 1.00 77.00 461 LEU A O 1
ATOM 3675 N N . ASN A 1 462 ? 19.195 42.878 29.360 1.00 73.06 462 ASN A N 1
ATOM 3676 C CA . ASN A 1 462 ? 20.454 43.627 29.397 1.00 73.06 462 ASN A CA 1
ATOM 3677 C C . ASN A 1 462 ? 20.771 44.269 28.030 1.00 73.06 462 ASN A C 1
ATOM 3679 O O . ASN A 1 462 ? 21.002 45.476 27.953 1.00 73.06 462 ASN A O 1
ATOM 3683 N N . HIS A 1 463 ? 20.674 43.508 26.934 1.00 65.75 463 HIS A N 1
ATOM 3684 C CA . HIS A 1 463 ? 20.898 44.043 25.583 1.00 65.75 463 HIS A CA 1
ATOM 3685 C C . HIS A 1 463 ? 19.865 45.104 25.156 1.00 65.75 463 HIS A C 1
ATOM 3687 O O . HIS A 1 463 ? 20.171 45.984 24.347 1.00 65.75 463 HIS A O 1
ATOM 3693 N N . THR A 1 464 ? 18.645 45.088 25.711 1.00 61.75 464 THR A N 1
ATOM 3694 C CA . THR A 1 464 ? 17.673 46.168 25.452 1.00 61.75 464 THR A CA 1
ATOM 3695 C C . THR A 1 464 ? 17.978 47.481 26.177 1.00 61.75 464 THR A C 1
ATOM 3697 O O . THR A 1 464 ? 17.366 48.489 25.828 1.00 61.75 464 THR A O 1
ATOM 3700 N N . GLU A 1 465 ? 18.905 47.519 27.140 1.00 56.00 465 GLU A N 1
ATOM 3701 C CA . GLU A 1 465 ? 19.322 48.773 27.791 1.00 56.00 465 GLU A CA 1
ATOM 3702 C C . GLU A 1 465 ? 20.454 49.476 27.034 1.00 56.00 465 GLU A C 1
ATOM 3704 O O . GLU A 1 465 ? 20.401 50.693 26.859 1.00 56.00 465 GLU A O 1
ATOM 3709 N N . GLU A 1 466 ? 21.417 48.725 26.488 1.00 49.56 466 GLU A N 1
ATOM 3710 C CA . GLU A 1 466 ? 22.538 49.285 25.714 1.00 49.56 466 GLU A CA 1
ATOM 3711 C C . GLU A 1 466 ? 22.073 50.036 24.450 1.00 49.56 466 GLU A C 1
ATOM 3713 O O . GLU A 1 466 ? 22.655 51.050 24.068 1.00 49.56 466 GLU A O 1
ATOM 3718 N N . SER A 1 467 ? 20.988 49.581 23.811 1.00 44.94 467 SER A N 1
ATOM 3719 C CA . SER A 1 467 ? 20.506 50.150 22.539 1.00 44.94 467 SER A CA 1
ATOM 3720 C C . SER A 1 467 ? 19.684 51.445 22.651 1.00 44.94 467 SER A C 1
ATOM 3722 O O . SER A 1 467 ? 19.431 52.084 21.630 1.00 44.94 467 SER A O 1
ATOM 3724 N N . GLN A 1 468 ? 19.252 51.871 23.846 1.00 43.47 468 GLN A N 1
ATOM 3725 C CA . GLN A 1 468 ? 18.276 52.973 23.978 1.00 43.47 468 GLN A CA 1
ATOM 3726 C C . GLN A 1 468 ? 18.875 54.394 24.015 1.00 43.47 468 GLN A C 1
ATOM 3728 O O . GLN A 1 468 ? 18.127 55.371 24.076 1.00 43.47 468 GLN A O 1
ATOM 3733 N N . TYR A 1 469 ? 20.198 54.545 23.892 1.00 33.88 469 TYR A N 1
ATOM 3734 C CA . TYR A 1 469 ? 20.892 55.842 23.927 1.00 33.88 469 TYR A CA 1
ATOM 3735 C C . TYR A 1 469 ? 21.196 56.467 22.544 1.00 33.88 469 TYR A C 1
ATOM 3737 O O . TYR A 1 469 ? 22.267 57.032 22.344 1.00 33.88 469 TYR A O 1
ATOM 3745 N N . SER A 1 470 ? 20.262 56.435 21.579 1.00 36.28 470 SER A N 1
ATOM 3746 C CA . SER A 1 470 ? 20.318 57.348 20.410 1.00 36.28 470 SER A CA 1
ATOM 3747 C C . SER A 1 470 ? 19.001 57.482 19.619 1.00 36.28 470 SER A C 1
ATOM 3749 O O . SER A 1 470 ? 18.667 56.631 18.803 1.00 36.28 470 SER A O 1
ATOM 3751 N N . VAL A 1 471 ? 18.278 58.604 19.778 1.00 29.77 471 VAL A N 1
ATOM 3752 C CA . VAL A 1 471 ? 17.211 59.028 18.837 1.00 29.77 471 VAL A CA 1
ATOM 3753 C C . VAL A 1 471 ? 17.124 60.560 18.721 1.00 29.77 471 VAL A C 1
ATOM 3755 O O . VAL A 1 471 ? 16.658 61.220 19.651 1.00 29.77 471 VAL A O 1
ATOM 3758 N N . PRO A 1 472 ? 17.447 61.144 17.553 1.00 29.91 472 PRO A N 1
ATOM 3759 C CA . PRO A 1 472 ? 16.927 62.435 17.110 1.00 29.91 472 PRO A CA 1
ATOM 3760 C C . PRO A 1 472 ? 15.687 62.207 16.226 1.00 29.91 472 PRO A C 1
ATOM 3762 O O . PRO A 1 472 ? 15.774 61.611 15.155 1.00 29.91 472 PRO A O 1
ATOM 3765 N N . ALA A 1 473 ? 14.515 62.678 16.653 1.00 35.34 473 ALA A N 1
ATOM 3766 C CA . ALA A 1 473 ? 13.264 62.447 15.927 1.00 35.34 473 ALA A CA 1
ATOM 3767 C C . ALA A 1 473 ? 13.047 63.414 14.745 1.00 35.34 473 ALA A C 1
ATOM 3769 O O . ALA A 1 473 ? 13.373 64.600 14.835 1.00 35.34 473 ALA A O 1
ATOM 3770 N N . LYS A 1 474 ? 12.350 62.956 13.693 1.00 30.27 474 LYS A N 1
ATOM 3771 C CA . LYS A 1 474 ? 11.551 63.827 12.807 1.00 30.27 474 LYS A CA 1
ATOM 3772 C C . LYS A 1 474 ? 10.338 63.100 12.214 1.00 30.27 474 LYS A C 1
ATOM 3774 O O . LYS A 1 474 ? 10.247 61.879 12.255 1.00 30.27 474 LYS A O 1
ATOM 3779 N N . ARG A 1 475 ? 9.341 63.887 11.795 1.00 29.84 475 ARG A N 1
ATOM 3780 C CA . ARG A 1 475 ? 7.949 63.455 11.559 1.00 29.84 475 ARG A CA 1
ATOM 3781 C C . ARG A 1 475 ? 7.678 63.023 10.116 1.00 29.84 475 ARG A C 1
ATOM 3783 O O . ARG A 1 475 ? 8.235 63.601 9.189 1.00 29.84 475 ARG A O 1
ATOM 3790 N N . LEU A 1 476 ? 6.690 62.139 9.952 1.00 29.92 476 LEU A N 1
ATOM 3791 C CA . LEU A 1 476 ? 5.930 61.993 8.706 1.00 29.92 476 LEU A CA 1
ATOM 3792 C C . LEU A 1 476 ? 5.222 63.304 8.315 1.00 29.92 476 LEU A C 1
ATOM 3794 O O . LEU A 1 476 ? 4.781 64.055 9.191 1.00 29.92 476 LEU A O 1
ATOM 3798 N N . ARG A 1 477 ? 4.886 63.431 7.026 1.00 27.88 477 ARG A N 1
ATOM 3799 C CA . ARG A 1 477 ? 3.480 63.637 6.633 1.00 27.88 477 ARG A CA 1
ATOM 3800 C C . ARG A 1 477 ? 3.180 63.070 5.242 1.00 27.88 477 ARG A C 1
ATOM 3802 O O . ARG A 1 477 ? 4.061 63.018 4.394 1.00 27.88 477 ARG A O 1
ATOM 3809 N N . LYS A 1 478 ? 1.925 62.647 5.046 1.00 30.73 478 LYS A N 1
ATOM 3810 C CA . LYS A 1 478 ? 1.330 62.378 3.727 1.00 30.73 478 LYS A CA 1
ATOM 3811 C C . LYS A 1 478 ? 1.218 63.679 2.923 1.00 30.73 478 LYS A C 1
ATOM 3813 O O . LYS A 1 478 ? 1.082 64.746 3.523 1.00 30.73 478 LYS A O 1
ATOM 3818 N N . GLY A 1 479 ? 1.117 63.551 1.604 1.00 27.64 479 GLY A N 1
ATOM 3819 C CA . GLY A 1 479 ? 0.363 64.478 0.761 1.00 27.64 479 GLY A CA 1
ATOM 3820 C C . GLY A 1 479 ? -0.734 63.713 0.017 1.00 27.64 479 GLY A C 1
ATOM 3821 O O . GLY A 1 479 ? -0.505 62.571 -0.374 1.00 27.64 479 GLY A O 1
ATOM 3822 N N . GLN A 1 480 ? -1.901 64.332 -0.144 1.00 32.50 480 GLN A N 1
ATOM 3823 C CA . GLN A 1 480 ? -2.870 64.025 -1.197 1.00 32.50 480 GLN A CA 1
ATOM 3824 C C . GLN A 1 480 ? -3.656 65.306 -1.509 1.00 32.50 480 GLN A C 1
ATOM 3826 O O . GLN A 1 480 ? -4.107 65.984 -0.590 1.00 32.50 480 GLN A O 1
ATOM 3831 N N . ASP A 1 481 ? -3.745 65.580 -2.806 1.00 31.39 481 ASP A N 1
ATOM 3832 C CA . ASP A 1 481 ? -4.834 66.207 -3.561 1.00 31.39 481 ASP A CA 1
ATOM 3833 C C . ASP A 1 481 ? -5.305 67.655 -3.267 1.00 31.39 481 ASP A C 1
ATOM 3835 O O . ASP A 1 481 ? -5.926 67.961 -2.255 1.00 31.39 481 ASP A O 1
ATOM 3839 N N . ALA A 1 482 ? -5.093 68.476 -4.308 1.00 31.77 482 ALA A N 1
ATOM 3840 C CA . ALA A 1 482 ? -6.016 69.447 -4.919 1.00 31.77 482 ALA A CA 1
ATOM 3841 C C . ALA A 1 482 ? -6.376 70.801 -4.242 1.00 31.77 482 ALA A C 1
ATOM 3843 O O . ALA A 1 482 ? -7.200 70.892 -3.341 1.00 31.77 482 ALA A O 1
ATOM 3844 N N . ASP A 1 483 ? -5.854 71.848 -4.898 1.00 30.88 483 ASP A N 1
ATOM 3845 C CA . ASP A 1 483 ? -6.514 73.087 -5.360 1.00 30.88 483 ASP A CA 1
ATOM 3846 C C . ASP A 1 483 ? -6.915 74.284 -4.465 1.00 30.88 483 ASP A C 1
ATOM 3848 O O . ASP A 1 483 ? -7.588 74.200 -3.443 1.00 30.88 483 ASP A O 1
ATOM 3852 N N . SER A 1 484 ? -6.631 75.451 -5.070 1.00 30.02 484 SER A N 1
ATOM 3853 C CA . SER A 1 484 ? -7.174 76.811 -4.881 1.00 30.02 484 SER A CA 1
ATOM 3854 C C . SER A 1 484 ? -6.762 77.658 -3.655 1.00 30.02 484 SER A C 1
ATOM 3856 O O . SER A 1 484 ? -6.971 77.278 -2.512 1.00 30.02 484 SER A O 1
ATOM 3858 N N . ASN A 1 485 ? -6.187 78.832 -3.981 1.00 29.11 485 ASN A N 1
ATOM 3859 C CA . ASN A 1 485 ? -6.320 80.211 -3.448 1.00 29.11 485 ASN A CA 1
ATOM 3860 C C . ASN A 1 485 ? -6.625 80.418 -1.932 1.00 29.11 485 ASN A C 1
ATOM 3862 O O . ASN A 1 485 ? -7.462 79.742 -1.355 1.00 29.11 485 ASN A O 1
ATOM 3866 N N . ASP A 1 486 ? -6.082 81.411 -1.212 1.00 29.09 486 ASP A N 1
ATOM 3867 C CA . ASP A 1 486 ? -5.599 82.746 -1.622 1.00 29.09 486 ASP A CA 1
ATOM 3868 C C . ASP A 1 486 ? -4.637 83.378 -0.560 1.00 29.09 486 ASP A C 1
ATOM 3870 O O . ASP A 1 486 ? -4.167 82.693 0.352 1.00 29.09 486 ASP A O 1
ATOM 3874 N N . GLU A 1 487 ? -4.315 84.674 -0.675 1.00 29.56 487 GLU A N 1
ATOM 3875 C CA . GLU A 1 487 ? -3.337 85.429 0.141 1.00 29.56 487 GLU A CA 1
ATOM 3876 C C . GLU A 1 487 ? -3.617 85.575 1.665 1.00 29.56 487 GLU A C 1
ATOM 3878 O O . GLU A 1 487 ? -4.758 85.618 2.122 1.00 29.56 487 GLU A O 1
ATOM 3883 N N . GLY A 1 488 ? -2.553 85.815 2.463 1.00 27.84 488 GLY A N 1
ATOM 3884 C CA . GLY A 1 488 ? -2.666 86.434 3.805 1.00 27.84 488 GLY A CA 1
ATOM 3885 C C . GLY A 1 488 ? -1.551 86.110 4.832 1.00 27.84 488 GLY A C 1
ATOM 3886 O O . GLY A 1 488 ? -1.571 85.033 5.423 1.00 27.84 488 GLY A O 1
ATOM 3887 N N . PRO A 1 489 ? -0.582 87.014 5.121 1.00 52.09 489 PRO A N 1
ATOM 3888 C CA . PRO A 1 489 ? 0.556 86.732 6.023 1.00 52.09 489 PRO A CA 1
ATOM 3889 C C . PRO A 1 489 ? 0.550 87.512 7.365 1.00 52.09 489 PRO A C 1
ATOM 3891 O O . PRO A 1 489 ? -0.143 88.517 7.472 1.00 52.09 489 PRO A O 1
ATOM 3894 N N . VAL A 1 490 ? 1.425 87.144 8.338 1.00 31.27 490 VAL A N 1
ATOM 3895 C CA . VAL A 1 490 ? 2.413 88.052 9.020 1.00 31.27 490 VAL A CA 1
ATOM 3896 C C . VAL A 1 490 ? 3.225 87.415 10.198 1.00 31.27 490 VAL A C 1
ATOM 3898 O O . VAL A 1 490 ? 2.765 87.325 11.324 1.00 31.27 490 VAL A O 1
ATOM 3901 N N . LYS A 1 491 ? 4.506 87.090 9.911 1.00 35.75 491 LYS A N 1
ATOM 3902 C CA . LYS A 1 491 ? 5.795 87.406 10.619 1.00 35.75 491 LYS A CA 1
ATOM 3903 C C . LYS A 1 491 ? 6.086 87.065 12.120 1.00 35.75 491 LYS A C 1
ATOM 3905 O O . LYS A 1 491 ? 5.240 87.202 12.987 1.00 35.75 491 LYS A O 1
ATOM 3910 N N . LYS A 1 492 ? 7.417 86.949 12.388 1.00 32.78 492 LYS A N 1
ATOM 3911 C CA . LYS A 1 492 ? 8.216 87.214 13.640 1.00 32.78 492 LYS A CA 1
ATOM 3912 C C . LYS A 1 492 ? 8.314 86.087 14.711 1.00 32.78 492 LYS A C 1
ATOM 3914 O O . LYS A 1 492 ? 7.326 85.423 14.964 1.00 32.78 492 LYS A O 1
ATOM 3919 N N . ARG A 1 493 ? 9.452 85.856 15.418 1.00 31.83 493 ARG A N 1
ATOM 3920 C CA . ARG A 1 493 ? 10.879 86.320 15.307 1.00 31.83 493 ARG A CA 1
ATOM 3921 C C . ARG A 1 493 ? 11.818 85.525 16.279 1.00 31.83 493 ARG A C 1
ATOM 3923 O O . ARG A 1 493 ? 11.353 85.263 17.372 1.00 31.83 493 ARG A O 1
ATOM 3930 N N . THR A 1 494 ? 13.105 85.286 15.927 1.00 32.16 494 THR A N 1
ATOM 3931 C CA . THR A 1 494 ? 14.372 85.242 16.770 1.00 32.16 494 THR A CA 1
ATOM 3932 C C . THR A 1 494 ? 14.430 84.578 18.178 1.00 32.16 494 THR A C 1
ATOM 3934 O O . THR A 1 494 ? 13.495 84.730 18.943 1.00 32.16 494 THR A O 1
ATOM 3937 N N . LYS A 1 495 ? 15.541 84.003 18.702 1.00 36.41 495 LYS A N 1
ATOM 3938 C CA . LYS A 1 495 ? 16.861 83.529 18.176 1.00 36.41 495 LYS A CA 1
ATOM 3939 C C . LYS A 1 495 ? 17.328 82.280 19.012 1.00 36.41 495 LYS A C 1
ATOM 3941 O O . LYS A 1 495 ? 16.476 81.410 19.123 1.00 36.41 495 LYS A O 1
ATOM 3946 N N . THR A 1 496 ? 18.521 82.003 19.590 1.00 33.84 496 THR A N 1
ATOM 3947 C CA . THR A 1 496 ? 19.814 82.701 19.897 1.00 33.84 496 THR A CA 1
ATOM 3948 C C . THR A 1 496 ? 21.009 81.692 19.836 1.00 33.84 496 THR A C 1
ATOM 3950 O O . THR A 1 496 ? 20.889 80.716 19.102 1.00 33.84 496 THR A O 1
ATOM 3953 N N . ASP A 1 497 ? 22.168 81.907 20.498 1.00 32.25 497 ASP A N 1
ATOM 3954 C CA . ASP A 1 497 ? 23.495 81.388 20.062 1.00 32.25 497 ASP A CA 1
ATOM 3955 C C . ASP A 1 497 ? 24.444 80.874 21.198 1.00 32.25 497 ASP A C 1
ATOM 3957 O O . ASP A 1 497 ? 24.083 80.937 22.370 1.00 32.25 497 ASP A O 1
ATOM 3961 N N . VAL A 1 498 ? 25.701 80.521 20.826 1.00 31.00 498 VAL A N 1
ATOM 3962 C CA . VAL A 1 498 ? 26.971 80.410 21.623 1.00 31.00 498 VAL A CA 1
ATOM 3963 C C . VAL A 1 498 ? 27.500 78.990 21.988 1.00 31.00 498 VAL A C 1
ATOM 3965 O O . VAL A 1 498 ? 26.743 78.094 22.340 1.00 31.00 498 VAL A O 1
ATOM 3968 N N . ASN A 1 499 ? 28.834 78.803 21.859 1.00 28.42 499 ASN A N 1
ATOM 3969 C CA . ASN A 1 499 ? 29.643 77.594 22.172 1.00 28.42 499 ASN A CA 1
ATOM 3970 C C . ASN A 1 499 ? 30.819 77.981 23.142 1.00 28.42 499 ASN A C 1
ATOM 3972 O O . ASN A 1 499 ? 30.436 78.526 24.178 1.00 28.42 499 ASN A O 1
ATOM 3976 N N . PRO A 1 500 ? 32.170 77.926 22.905 1.00 51.69 500 PRO A N 1
ATOM 3977 C CA . PRO A 1 500 ? 33.071 77.219 21.950 1.00 51.69 500 PRO A CA 1
ATOM 3978 C C . PRO A 1 500 ? 34.359 76.554 22.575 1.00 51.69 500 PRO A C 1
ATOM 3980 O O . PRO A 1 500 ? 34.659 76.766 23.742 1.00 51.69 500 PRO A O 1
ATOM 3983 N N . SER A 1 501 ? 35.220 75.934 21.730 1.00 31.59 501 SER A N 1
ATOM 3984 C CA . SER A 1 501 ? 36.721 75.872 21.840 1.00 31.59 501 SER A CA 1
ATOM 3985 C C . SER A 1 501 ? 37.385 74.908 22.869 1.00 31.59 501 SER A C 1
ATOM 3987 O O . SER A 1 501 ? 37.008 74.926 24.033 1.00 31.59 501 SER A O 1
ATOM 3989 N N . ALA A 1 502 ? 38.429 74.089 22.592 1.00 33.00 502 ALA A N 1
ATOM 3990 C CA . ALA A 1 502 ? 39.215 73.671 21.391 1.00 33.00 502 ALA A CA 1
ATOM 3991 C C . ALA A 1 502 ? 39.984 72.328 21.725 1.00 33.00 502 ALA A C 1
ATOM 3993 O O . ALA A 1 502 ? 39.525 71.644 22.632 1.00 33.00 502 ALA A O 1
ATOM 3994 N N . CYS A 1 503 ? 41.091 71.810 21.133 1.00 24.38 503 CYS A N 1
ATOM 3995 C CA . CYS A 1 503 ? 42.121 72.300 20.185 1.00 24.38 503 CYS A CA 1
ATOM 3996 C C . CYS A 1 503 ? 42.968 71.155 19.513 1.00 24.38 503 CYS A C 1
ATOM 3998 O O . CYS A 1 503 ? 42.593 69.990 19.549 1.00 24.38 503 CYS A O 1
ATOM 4000 N N . SER A 1 504 ? 44.103 71.540 18.901 1.00 29.25 504 SER A N 1
ATOM 4001 C CA . SER A 1 504 ? 45.284 70.831 18.313 1.00 29.25 504 SER A CA 1
ATOM 4002 C C . SER A 1 504 ? 45.696 69.421 18.804 1.00 29.25 504 SER A C 1
ATOM 4004 O O . SER A 1 504 ? 45.568 69.176 19.997 1.00 29.25 504 SER A O 1
ATOM 4006 N N . LYS A 1 505 ? 46.395 68.524 18.062 1.00 30.41 505 LYS A N 1
ATOM 4007 C CA . LYS A 1 505 ? 47.000 68.377 16.684 1.00 30.41 505 LYS A CA 1
ATOM 4008 C C . LYS A 1 505 ? 47.630 66.933 16.620 1.00 30.41 505 LYS A C 1
ATOM 4010 O O . LYS A 1 505 ? 47.738 66.342 17.686 1.00 30.41 505 LYS A O 1
ATOM 4015 N N . ALA A 1 506 ? 48.186 66.319 15.553 1.00 27.44 506 ALA A N 1
ATOM 4016 C CA . ALA A 1 506 ? 48.143 66.379 14.068 1.00 27.44 506 ALA A CA 1
ATOM 4017 C C . ALA A 1 506 ? 49.047 65.235 13.471 1.00 27.44 506 ALA A C 1
ATOM 4019 O O . ALA A 1 506 ? 49.559 64.436 14.248 1.00 27.44 506 ALA A O 1
ATOM 4020 N N . PHE A 1 507 ? 49.307 65.259 12.147 1.00 27.59 507 PHE A N 1
ATOM 4021 C CA . PHE A 1 507 ? 50.224 64.443 11.298 1.00 27.59 507 PHE A CA 1
ATOM 4022 C C . PHE A 1 507 ? 49.725 63.127 10.636 1.00 27.59 507 PHE A C 1
ATOM 4024 O O . PHE A 1 507 ? 49.297 62.192 11.301 1.00 27.59 507 PHE A O 1
ATOM 4031 N N . ASP A 1 508 ? 49.898 63.136 9.304 1.00 27.33 508 ASP A N 1
ATOM 4032 C CA . ASP A 1 508 ? 50.052 62.104 8.259 1.00 27.33 508 ASP A CA 1
ATOM 4033 C C . ASP A 1 508 ? 48.987 61.041 7.888 1.00 27.33 508 ASP A C 1
ATOM 4035 O O . ASP A 1 508 ? 48.156 60.585 8.666 1.00 27.33 508 ASP A O 1
ATOM 4039 N N . ASN A 1 509 ? 49.047 60.727 6.586 1.00 28.64 509 ASN A N 1
ATOM 4040 C CA . ASN A 1 509 ? 48.206 59.892 5.709 1.00 28.64 509 ASN A CA 1
ATOM 4041 C C . ASN A 1 509 ? 49.076 58.690 5.212 1.00 28.64 509 ASN A C 1
ATOM 4043 O O . ASN A 1 509 ? 50.256 58.669 5.577 1.00 28.64 509 ASN A O 1
ATOM 4047 N N . PRO A 1 510 ? 48.629 57.753 4.336 1.00 45.22 510 PRO A N 1
ATOM 4048 C CA . PRO A 1 510 ? 47.355 57.658 3.602 1.00 45.22 510 PRO A CA 1
ATOM 4049 C C . PRO A 1 510 ? 46.635 56.287 3.706 1.00 45.22 510 PRO A C 1
ATOM 4051 O O . PRO A 1 510 ? 47.170 55.337 4.264 1.00 45.22 510 PRO A O 1
ATOM 4054 N N . ASP A 1 511 ? 45.410 56.194 3.166 1.00 26.36 511 ASP A N 1
ATOM 4055 C CA . ASP A 1 511 ? 45.059 55.310 2.024 1.00 26.36 511 ASP A CA 1
ATOM 4056 C C . ASP A 1 511 ? 43.532 55.199 1.820 1.00 26.36 511 ASP A C 1
ATOM 4058 O O . ASP A 1 511 ? 42.766 54.972 2.759 1.00 26.36 511 ASP A O 1
ATOM 4062 N N . GLU A 1 512 ? 43.077 55.313 0.567 1.00 31.66 512 GLU A N 1
ATOM 4063 C CA . GLU A 1 512 ? 41.682 55.077 0.171 1.00 31.66 512 GLU A CA 1
ATOM 4064 C C . GLU A 1 512 ? 41.538 53.719 -0.536 1.00 31.66 512 GLU A C 1
ATOM 4066 O O . GLU A 1 512 ? 42.029 53.550 -1.649 1.00 31.66 512 GLU A O 1
ATOM 4071 N N . HIS A 1 513 ? 40.815 52.765 0.068 1.00 29.59 513 HIS A N 1
ATOM 4072 C CA . HIS A 1 513 ? 39.506 52.313 -0.446 1.00 29.59 513 HIS A CA 1
ATOM 4073 C C . HIS A 1 513 ? 38.973 51.014 0.201 1.00 29.59 513 HIS A C 1
ATOM 4075 O O . HIS A 1 513 ? 39.618 49.974 0.223 1.00 29.59 513 HIS A O 1
ATOM 4081 N N . SER A 1 514 ? 37.685 51.061 0.567 1.00 29.64 514 SER A N 1
ATOM 4082 C CA . SER A 1 514 ? 36.699 49.973 0.415 1.00 29.64 514 SER A CA 1
ATOM 4083 C C . SER A 1 514 ? 37.016 48.560 0.954 1.00 29.64 514 SER A C 1
ATOM 4085 O O . SER A 1 514 ? 37.377 47.663 0.193 1.00 29.64 514 SER A O 1
ATOM 4087 N N . SER A 1 515 ? 36.591 48.273 2.192 1.00 25.11 515 SER A N 1
ATOM 4088 C CA . SER A 1 515 ? 35.786 47.059 2.452 1.00 25.11 515 SER A CA 1
ATOM 4089 C C . SER A 1 515 ? 34.954 47.132 3.746 1.00 25.11 515 SER A C 1
ATOM 4091 O O . SER A 1 515 ? 35.414 47.597 4.780 1.00 25.11 515 SER A O 1
ATOM 4093 N N . THR A 1 516 ? 33.700 46.679 3.638 1.00 32.28 516 THR A N 1
ATOM 4094 C CA . THR A 1 516 ? 32.817 46.093 4.675 1.00 32.28 516 THR A CA 1
ATOM 4095 C C . THR A 1 516 ? 33.076 46.375 6.167 1.00 32.28 516 THR A C 1
ATOM 4097 O O . THR A 1 516 ? 34.026 45.852 6.748 1.00 32.28 516 THR A O 1
ATOM 4100 N N . LEU A 1 517 ? 32.086 46.972 6.848 1.00 26.88 517 LEU A N 1
ATOM 4101 C CA . LEU A 1 517 ? 31.858 46.739 8.282 1.00 26.88 517 LEU A CA 1
ATOM 4102 C C . LEU A 1 517 ? 30.429 46.253 8.557 1.00 26.88 517 LEU A C 1
ATOM 4104 O O . LEU A 1 517 ? 29.461 46.717 7.958 1.00 26.88 517 LEU A O 1
ATOM 4108 N N . ASN A 1 518 ? 30.339 45.261 9.443 1.00 29.39 518 ASN A N 1
ATOM 4109 C CA . ASN A 1 518 ? 29.154 44.438 9.680 1.00 29.39 518 ASN A CA 1
ATOM 4110 C C . ASN A 1 518 ? 28.017 45.193 10.382 1.00 29.39 518 ASN A C 1
ATOM 4112 O O . ASN A 1 518 ? 28.255 46.001 11.278 1.00 29.39 518 ASN A O 1
ATOM 4116 N N . GLY A 1 519 ? 26.774 44.845 10.045 1.00 29.33 519 GLY A N 1
ATOM 4117 C CA . GLY A 1 519 ? 25.599 45.278 10.800 1.00 29.33 519 GLY A CA 1
ATOM 4118 C C . GLY A 1 519 ? 25.419 44.496 12.106 1.00 29.33 519 GLY A C 1
ATOM 4119 O O . GLY A 1 519 ? 25.675 43.293 12.171 1.00 29.33 519 GLY A O 1
ATOM 4120 N N . THR A 1 520 ? 24.913 45.166 13.138 1.00 33.56 520 THR A N 1
ATOM 4121 C CA . THR A 1 520 ? 24.416 44.535 14.367 1.00 33.56 520 THR A CA 1
ATOM 4122 C C . THR A 1 520 ? 23.112 43.783 14.083 1.00 33.56 520 THR A C 1
ATOM 4124 O O . THR A 1 520 ? 22.043 44.382 13.980 1.00 33.56 520 THR A O 1
ATOM 4127 N N . GLN A 1 521 ? 23.183 42.454 13.957 1.00 34.56 521 GLN A N 1
ATOM 4128 C CA . GLN A 1 521 ? 21.982 41.619 13.848 1.00 34.56 521 GLN A CA 1
ATOM 4129 C C . GLN A 1 521 ? 21.120 41.708 15.122 1.00 34.56 521 GLN A C 1
ATOM 4131 O O . GLN A 1 521 ? 21.661 41.623 16.228 1.00 34.56 521 GLN A O 1
ATOM 4136 N N . PRO A 1 522 ? 19.781 41.781 15.005 1.00 42.62 522 PRO A N 1
ATOM 4137 C CA . PRO A 1 522 ? 18.891 41.611 16.145 1.00 42.62 522 PRO A CA 1
ATOM 4138 C C . PRO A 1 522 ? 19.042 40.223 16.782 1.00 42.62 522 PRO A C 1
ATOM 4140 O O . PRO A 1 522 ? 19.030 39.198 16.093 1.00 42.62 522 PRO A O 1
ATOM 4143 N N . TRP A 1 523 ? 19.093 40.187 18.116 1.00 36.81 523 TRP A N 1
ATOM 4144 C CA . TRP A 1 523 ? 19.133 38.960 18.929 1.00 36.81 523 TRP A CA 1
ATOM 4145 C C . TRP A 1 523 ? 18.010 37.959 18.581 1.00 36.81 523 TRP A C 1
ATOM 4147 O O . TRP A 1 523 ? 18.213 36.750 18.672 1.00 36.81 523 TRP A O 1
ATOM 4157 N N . ALA A 1 524 ? 16.857 38.457 18.115 1.00 41.00 524 ALA A N 1
ATOM 4158 C CA . ALA A 1 524 ? 15.693 37.675 17.693 1.00 41.00 524 ALA A CA 1
ATOM 4159 C C . ALA A 1 524 ? 15.992 36.659 16.570 1.00 41.00 524 ALA A C 1
ATOM 4161 O O . ALA A 1 524 ? 15.255 35.694 16.409 1.00 41.00 524 ALA A O 1
ATOM 4162 N N . THR A 1 525 ? 17.103 36.816 15.842 1.00 44.56 525 THR A N 1
ATOM 4163 C CA . THR A 1 525 ? 17.565 35.836 14.839 1.00 44.56 525 THR A CA 1
ATOM 4164 C C . THR A 1 525 ? 18.133 34.547 15.467 1.00 44.56 525 THR A C 1
ATOM 4166 O O . THR A 1 525 ? 18.353 33.571 14.757 1.00 44.56 525 THR A O 1
ATOM 4169 N N . LYS A 1 526 ? 18.391 34.518 16.788 1.00 45.84 526 LYS A N 1
ATOM 4170 C CA . LYS A 1 526 ? 18.953 33.353 17.506 1.00 45.84 526 LYS A CA 1
ATOM 4171 C C . LYS A 1 526 ? 17.936 32.502 18.270 1.00 45.84 526 LYS A C 1
ATOM 4173 O O . LYS A 1 526 ? 18.265 31.364 18.593 1.00 45.84 526 LYS A O 1
ATOM 4178 N N . VAL A 1 527 ? 16.738 33.009 18.576 1.00 52.78 527 VAL A N 1
ATOM 4179 C CA . VAL A 1 527 ? 15.698 32.222 19.265 1.00 52.78 527 VAL A CA 1
ATOM 4180 C C . VAL A 1 527 ? 14.387 32.307 18.501 1.00 52.78 527 VAL A C 1
ATOM 4182 O O . VAL A 1 527 ? 13.821 33.382 18.331 1.00 52.78 527 VAL A O 1
ATOM 4185 N N . ALA A 1 528 ? 13.885 31.148 18.079 1.00 55.47 528 ALA A N 1
ATOM 4186 C CA . ALA A 1 528 ? 12.720 31.004 17.213 1.00 55.47 528 ALA A CA 1
ATOM 4187 C C . ALA A 1 528 ? 11.376 31.221 17.949 1.00 55.47 528 ALA A C 1
ATOM 4189 O O . ALA A 1 528 ? 10.523 30.336 18.006 1.00 55.47 528 ALA A O 1
ATOM 4190 N N . VAL A 1 529 ? 11.192 32.405 18.540 1.00 61.41 529 VAL A N 1
ATOM 4191 C CA . VAL A 1 529 ? 9.940 32.855 19.169 1.00 61.41 529 VAL A CA 1
ATOM 4192 C C . VAL A 1 529 ? 9.030 33.473 18.105 1.00 61.41 529 VAL A C 1
ATOM 4194 O O . VAL A 1 529 ? 9.472 34.333 17.347 1.00 61.41 529 VAL A O 1
ATOM 4197 N N . ALA A 1 530 ? 7.756 33.074 18.057 1.00 71.50 530 ALA A N 1
ATOM 4198 C CA . ALA A 1 530 ? 6.797 33.591 17.078 1.00 71.50 530 ALA A CA 1
ATOM 4199 C C . ALA A 1 530 ? 6.617 35.120 17.179 1.00 71.50 530 ALA A C 1
ATOM 4201 O O . ALA A 1 530 ? 6.523 35.673 18.276 1.00 71.50 530 ALA A O 1
ATOM 4202 N N . GLU A 1 531 ? 6.529 35.794 16.029 1.00 70.81 531 GLU A N 1
ATOM 4203 C CA . GLU A 1 531 ? 6.566 37.261 15.902 1.00 70.81 531 GLU A CA 1
ATOM 4204 C C . GLU A 1 531 ? 5.542 37.988 16.790 1.00 70.81 531 GLU A C 1
ATOM 4206 O O . GLU A 1 531 ? 5.889 38.945 17.480 1.00 70.81 531 GLU A O 1
ATOM 4211 N N . HIS A 1 532 ? 4.308 37.484 16.881 1.00 72.81 532 HIS A N 1
ATOM 4212 C CA . HIS A 1 532 ? 3.274 38.069 17.741 1.00 72.81 532 HIS A CA 1
ATOM 4213 C C . HIS A 1 532 ? 3.653 38.070 19.237 1.00 72.81 532 HIS A C 1
ATOM 4215 O O . HIS A 1 532 ? 3.289 38.991 19.965 1.00 72.81 532 HIS A O 1
ATOM 4221 N N . VAL A 1 533 ? 4.431 37.084 19.706 1.00 76.25 533 VAL A N 1
ATOM 4222 C CA . VAL A 1 533 ? 4.948 37.049 21.086 1.00 76.25 533 VAL A CA 1
ATOM 4223 C C . VAL A 1 533 ? 6.102 38.041 21.258 1.00 76.25 533 VAL A C 1
ATOM 4225 O O . VAL A 1 533 ? 6.225 38.660 22.315 1.00 76.25 533 VAL A O 1
ATOM 4228 N N . GLN A 1 534 ? 6.922 38.248 20.219 1.00 75.94 534 GLN A N 1
ATOM 4229 C CA . GLN A 1 534 ? 7.950 39.295 20.225 1.00 75.94 534 GLN A CA 1
ATOM 4230 C C . GLN A 1 534 ? 7.315 40.693 20.310 1.00 75.94 534 GLN A C 1
ATOM 4232 O O . GLN A 1 534 ? 7.796 41.537 21.065 1.00 75.94 534 GLN A O 1
ATOM 4237 N N . LEU A 1 535 ? 6.204 40.922 19.601 1.00 75.69 535 LEU A N 1
ATOM 4238 C CA . LEU A 1 535 ? 5.436 42.169 19.661 1.00 75.69 535 LEU A CA 1
ATOM 4239 C C . LEU A 1 535 ? 4.804 42.396 21.046 1.00 75.69 535 LEU A C 1
ATOM 4241 O O . LEU A 1 535 ? 5.040 43.458 21.623 1.00 75.69 535 LEU A O 1
ATOM 4245 N N . ASP A 1 536 ? 4.119 41.396 21.624 1.00 77.50 536 ASP A N 1
ATOM 4246 C CA . ASP A 1 536 ? 3.612 41.421 23.016 1.00 77.50 536 ASP A CA 1
ATOM 4247 C C . ASP A 1 536 ? 4.727 41.835 24.009 1.00 77.50 536 ASP A C 1
ATOM 4249 O O . ASP A 1 536 ? 4.533 42.689 24.882 1.00 77.50 536 ASP A O 1
ATOM 4253 N N . ILE A 1 537 ? 5.917 41.230 23.877 1.00 79.94 537 ILE A N 1
ATOM 4254 C CA . ILE A 1 537 ? 7.090 41.501 24.724 1.00 79.94 537 ILE A CA 1
ATOM 4255 C C . ILE A 1 537 ? 7.586 42.939 24.538 1.00 79.94 537 ILE A C 1
ATOM 4257 O O . ILE A 1 537 ? 7.773 43.654 25.525 1.00 79.94 537 ILE A O 1
ATOM 4261 N N . LEU A 1 538 ? 7.794 43.378 23.295 1.00 78.62 538 LEU A N 1
ATOM 4262 C CA . LEU A 1 538 ? 8.316 44.709 22.991 1.00 78.62 538 LEU A CA 1
ATOM 4263 C C . LEU A 1 538 ? 7.339 45.810 23.415 1.00 78.62 538 LEU A C 1
ATOM 4265 O O . LEU A 1 538 ? 7.766 46.801 24.004 1.00 78.62 538 LEU A O 1
ATOM 4269 N N . GLU A 1 539 ? 6.035 45.639 23.192 1.00 78.94 539 GLU A N 1
ATOM 4270 C CA . GLU A 1 539 ? 5.018 46.587 23.652 1.00 78.94 539 GLU A CA 1
ATOM 4271 C C . GLU A 1 539 ? 4.977 46.673 25.184 1.00 78.94 539 GLU A C 1
ATOM 4273 O O . GLU A 1 539 ? 5.047 47.769 25.749 1.00 78.94 539 GLU A O 1
ATOM 4278 N N . SER A 1 540 ? 5.014 45.531 25.876 1.00 75.25 540 SER A N 1
ATOM 4279 C CA . SER A 1 540 ? 5.089 45.488 27.340 1.00 75.25 540 SER A CA 1
ATOM 4280 C C . SER A 1 540 ? 6.388 46.080 27.923 1.00 75.25 540 SER A C 1
ATOM 4282 O O . SER A 1 540 ? 6.448 46.321 29.137 1.00 75.25 540 SER A O 1
ATOM 4284 N N . LEU A 1 541 ? 7.417 46.314 27.102 1.00 78.81 541 LEU A N 1
ATOM 4285 C CA . LEU A 1 541 ? 8.687 46.949 27.475 1.00 78.81 541 LEU A CA 1
ATOM 4286 C C . LEU A 1 541 ? 8.810 48.415 27.017 1.00 78.81 541 LEU A C 1
ATOM 4288 O O . LEU A 1 541 ? 9.718 49.102 27.484 1.00 78.81 541 LEU A O 1
ATOM 4292 N N . ARG A 1 542 ? 7.896 48.924 26.173 1.00 70.06 542 ARG A N 1
ATOM 4293 C CA . ARG A 1 542 ? 7.859 50.337 25.732 1.00 70.06 542 ARG A CA 1
ATOM 4294 C C . ARG A 1 542 ? 7.394 51.314 26.819 1.00 70.06 542 ARG A C 1
ATOM 4296 O O . ARG A 1 542 ? 7.618 52.514 26.686 1.00 70.06 542 ARG A O 1
ATOM 4303 N N . THR A 1 543 ? 6.772 50.843 27.904 1.00 62.81 543 THR A N 1
ATOM 4304 C CA . THR A 1 543 ? 6.394 51.713 29.034 1.00 62.81 543 THR A CA 1
ATOM 4305 C C . THR A 1 543 ? 7.627 52.060 29.878 1.00 62.81 543 THR A C 1
ATOM 4307 O O . THR A 1 543 ? 7.977 51.320 30.802 1.00 62.81 543 THR A O 1
ATOM 4310 N N . GLY A 1 544 ? 8.292 53.169 29.546 1.00 53.22 544 GLY A N 1
ATOM 4311 C CA . GLY A 1 544 ? 9.497 53.641 30.235 1.00 53.22 544 GLY A CA 1
ATOM 4312 C C . GLY A 1 544 ? 9.308 53.901 31.738 1.00 53.22 544 GLY A C 1
ATOM 4313 O O . GLY A 1 544 ? 8.194 54.111 32.216 1.00 53.22 544 GLY A O 1
ATOM 4314 N N . GLY A 1 545 ? 10.419 53.895 32.484 1.00 58.03 545 GLY A N 1
ATOM 4315 C CA . GLY A 1 545 ? 10.433 54.159 33.931 1.00 58.03 545 GLY A CA 1
ATOM 4316 C C . GLY A 1 545 ? 10.243 52.929 34.830 1.00 58.03 545 GLY A C 1
ATOM 4317 O O . GLY A 1 545 ? 9.742 53.066 35.944 1.00 58.03 545 GLY A O 1
ATOM 4318 N N . GLN A 1 546 ? 10.619 51.726 34.376 1.00 65.56 546 GLN A N 1
ATOM 4319 C CA . GLN A 1 546 ? 10.498 50.482 35.154 1.00 65.56 546 GLN A CA 1
ATOM 4320 C C . GLN A 1 546 ? 11.845 49.769 35.301 1.00 65.56 546 GLN A C 1
ATOM 4322 O O . GLN A 1 546 ? 12.527 49.535 34.310 1.00 65.56 546 GLN A O 1
ATOM 4327 N N . GLY A 1 547 ? 12.206 49.384 36.529 1.00 72.00 547 GLY A N 1
ATOM 4328 C CA . GLY A 1 547 ? 13.440 48.639 36.804 1.00 72.00 547 GLY A CA 1
ATOM 4329 C C . GLY A 1 547 ? 13.389 47.179 36.333 1.00 72.00 547 GLY A C 1
ATOM 4330 O O . GLY A 1 547 ? 12.314 46.577 36.246 1.00 72.00 547 GLY A O 1
ATOM 4331 N N . ASN A 1 548 ? 14.559 46.589 36.073 1.00 72.62 548 ASN A N 1
ATOM 4332 C CA . ASN A 1 548 ? 14.689 45.310 35.360 1.00 72.62 548 ASN A CA 1
ATOM 4333 C C . ASN A 1 548 ? 13.966 44.112 35.995 1.00 72.62 548 ASN A C 1
ATOM 4335 O O . ASN A 1 548 ? 13.487 43.252 35.263 1.00 72.62 548 ASN A O 1
ATOM 4339 N N . SER A 1 549 ? 13.765 44.079 37.316 1.00 70.75 549 SER A N 1
ATOM 4340 C CA . SER A 1 549 ? 12.919 43.058 37.958 1.00 70.75 549 SER A CA 1
ATOM 4341 C C . SER A 1 549 ? 11.457 43.118 37.493 1.00 70.75 549 SER A C 1
ATOM 4343 O O . SER A 1 549 ? 10.856 42.088 37.199 1.00 70.75 549 SER A O 1
ATOM 4345 N N . SER A 1 550 ? 10.897 44.322 37.340 1.00 76.62 550 SER A N 1
ATOM 4346 C CA . SER A 1 550 ? 9.524 44.526 36.848 1.00 76.62 550 SER A CA 1
ATOM 4347 C C . SER A 1 550 ? 9.397 44.248 35.348 1.00 76.62 550 SER A C 1
ATOM 4349 O O . SER A 1 550 ? 8.353 43.776 34.896 1.00 76.62 550 SER A O 1
ATOM 4351 N N . ARG A 1 551 ? 10.469 44.488 34.579 1.00 79.94 551 ARG A N 1
ATOM 4352 C CA . ARG A 1 551 ? 10.566 44.103 33.161 1.00 79.94 551 ARG A CA 1
ATOM 4353 C C . ARG A 1 551 ? 10.597 42.573 33.023 1.00 79.94 551 ARG A C 1
ATOM 4355 O O . ARG A 1 551 ? 9.786 42.014 32.290 1.00 79.94 551 ARG A O 1
ATOM 4362 N N . HIS A 1 552 ? 11.423 41.888 33.816 1.00 84.38 552 HIS A N 1
ATOM 4363 C CA . HIS A 1 552 ? 11.503 40.423 33.880 1.00 84.38 552 HIS A CA 1
ATOM 4364 C C . HIS A 1 552 ? 10.158 39.782 34.276 1.00 84.38 552 HIS A C 1
ATOM 4366 O O . HIS A 1 552 ? 9.672 38.891 33.584 1.00 84.38 552 HIS A O 1
ATOM 4372 N N . ASP A 1 553 ? 9.487 40.279 35.323 1.00 81.94 553 ASP A N 1
ATOM 4373 C CA . ASP A 1 553 ? 8.165 39.789 35.765 1.00 81.94 553 ASP A CA 1
ATOM 4374 C C . ASP A 1 553 ? 7.047 39.921 34.713 1.00 81.94 553 ASP A C 1
ATOM 4376 O O . ASP A 1 553 ? 6.037 39.200 34.787 1.00 81.94 553 ASP A O 1
ATOM 4380 N N . ARG A 1 554 ? 7.196 40.861 33.767 1.00 83.25 554 ARG A N 1
ATOM 4381 C CA . ARG A 1 554 ? 6.303 41.059 32.616 1.00 83.25 554 ARG A CA 1
ATOM 4382 C C . ARG A 1 554 ? 6.631 40.095 31.482 1.00 83.25 554 ARG A C 1
ATOM 4384 O O . ARG A 1 554 ? 5.733 39.379 31.049 1.00 83.25 554 ARG A O 1
ATOM 4391 N N . VAL A 1 555 ? 7.898 40.015 31.066 1.00 84.12 555 VAL A N 1
ATOM 4392 C CA . VAL A 1 555 ? 8.350 39.102 29.999 1.00 84.12 555 VAL A CA 1
ATOM 4393 C C . VAL A 1 555 ? 8.060 37.645 30.371 1.00 84.12 555 VAL A C 1
ATOM 4395 O O . VAL A 1 555 ? 7.433 36.932 29.591 1.00 84.12 555 VAL A O 1
ATOM 4398 N N . VAL A 1 556 ? 8.374 37.226 31.603 1.00 83.88 556 VAL A N 1
ATOM 4399 C CA . VAL A 1 556 ? 7.979 35.904 32.124 1.00 83.88 556 VAL A CA 1
ATOM 4400 C C . VAL A 1 556 ? 6.456 35.735 32.122 1.00 83.88 556 VAL A C 1
ATOM 4402 O O . VAL A 1 556 ? 5.961 34.677 31.756 1.00 83.88 556 VAL A O 1
ATOM 4405 N N . GLY A 1 557 ? 5.683 36.768 32.474 1.00 82.50 557 GLY A N 1
ATOM 4406 C CA . GLY A 1 557 ? 4.216 36.713 32.428 1.00 82.50 557 GLY A CA 1
ATOM 4407 C C . GLY A 1 557 ? 3.653 36.438 31.027 1.00 82.50 557 GLY A C 1
ATOM 4408 O O . GLY A 1 557 ? 2.719 35.650 30.890 1.00 82.50 557 GLY A O 1
ATOM 4409 N N . ILE A 1 558 ? 4.248 37.038 29.994 1.00 82.94 558 ILE A N 1
ATOM 4410 C CA . ILE A 1 558 ? 3.885 36.820 28.586 1.00 82.94 558 ILE A CA 1
ATOM 4411 C C . ILE A 1 558 ? 4.325 35.425 28.127 1.00 82.94 558 ILE A C 1
ATOM 4413 O O . ILE A 1 558 ? 3.542 34.691 27.529 1.00 82.94 558 ILE A O 1
ATOM 4417 N N . LEU A 1 559 ? 5.541 35.001 28.466 1.00 81.75 559 LEU A N 1
ATOM 4418 C CA . LEU A 1 559 ? 6.030 33.670 28.103 1.00 81.75 559 LEU A CA 1
ATOM 4419 C C . LEU A 1 559 ? 5.257 32.547 28.818 1.00 81.75 559 LEU A C 1
ATOM 4421 O O . LEU A 1 559 ? 5.086 31.477 28.244 1.00 81.75 559 LEU A O 1
ATOM 4425 N N . ILE A 1 560 ? 4.716 32.788 30.019 1.00 82.69 560 ILE A N 1
ATOM 4426 C CA . ILE A 1 560 ? 3.754 31.886 30.677 1.00 82.69 560 ILE A CA 1
ATOM 4427 C C . ILE A 1 560 ? 2.408 31.884 29.931 1.00 82.69 560 ILE A C 1
ATOM 4429 O O . ILE A 1 560 ? 1.890 30.805 29.653 1.00 82.69 560 ILE A O 1
ATOM 4433 N N . LYS A 1 561 ? 1.860 33.058 29.561 1.00 83.81 561 LYS A N 1
ATOM 4434 C CA . LYS A 1 561 ? 0.615 33.194 28.763 1.00 83.81 561 LYS A CA 1
ATOM 4435 C C . LYS A 1 561 ? 0.669 32.365 27.471 1.00 83.81 561 LYS A C 1
ATOM 4437 O O . LYS A 1 561 ? -0.328 31.747 27.119 1.00 83.81 561 LYS A O 1
ATOM 4442 N N . HIS A 1 562 ? 1.821 32.335 26.800 1.00 79.00 562 HIS A N 1
ATOM 4443 C CA . HIS A 1 562 ? 2.030 31.607 25.539 1.00 79.00 562 HIS A CA 1
ATOM 4444 C C . HIS A 1 562 ? 2.657 30.205 25.711 1.00 79.00 562 HIS A C 1
ATOM 4446 O O . HIS A 1 562 ? 3.005 29.563 24.727 1.00 79.00 562 HIS A O 1
ATOM 4452 N N . GLY A 1 563 ? 2.826 29.705 26.944 1.00 79.75 563 GLY A N 1
ATOM 4453 C CA . GLY A 1 563 ? 3.368 28.359 27.212 1.00 79.75 563 GLY A CA 1
ATOM 4454 C C . GLY A 1 563 ? 4.860 28.160 26.887 1.00 79.75 563 GLY A C 1
ATOM 4455 O O . GLY A 1 563 ? 5.347 27.026 26.876 1.00 79.75 563 GLY A O 1
ATOM 4456 N N . LEU A 1 564 ? 5.591 29.249 26.634 1.00 83.94 564 LEU A N 1
ATOM 4457 C CA . LEU A 1 564 ? 6.991 29.265 26.197 1.00 83.94 564 LEU A CA 1
ATOM 4458 C C . LEU A 1 564 ? 8.003 29.400 27.347 1.00 83.94 564 LEU A C 1
ATOM 4460 O O . LEU A 1 564 ? 9.205 29.313 27.113 1.00 83.94 564 LEU A O 1
ATOM 4464 N N . PHE A 1 565 ? 7.552 29.618 28.582 1.00 85.00 565 PHE A N 1
ATOM 4465 C CA . PHE A 1 565 ? 8.435 29.768 29.741 1.00 85.00 565 PHE A CA 1
ATOM 4466 C C . PHE A 1 565 ? 8.875 28.423 30.352 1.00 85.00 565 PHE A C 1
ATOM 4468 O O . PHE A 1 565 ? 8.090 27.475 30.446 1.00 85.00 565 PHE A O 1
ATOM 4475 N N . ARG A 1 566 ? 10.122 28.358 30.838 1.00 83.69 566 ARG A N 1
ATOM 4476 C CA . ARG A 1 566 ? 10.692 27.227 31.585 1.00 83.69 566 ARG A CA 1
ATOM 4477 C C . ARG A 1 566 ? 11.392 27.718 32.859 1.00 83.69 566 ARG A C 1
ATOM 4479 O O . ARG A 1 566 ? 12.535 28.161 32.816 1.00 83.69 566 ARG A O 1
ATOM 4486 N N . GLY A 1 567 ? 10.723 27.601 34.006 1.00 79.94 567 GLY A N 1
ATOM 4487 C CA . GLY A 1 567 ? 11.231 28.137 35.271 1.00 79.94 567 GLY A CA 1
ATOM 4488 C C . GLY A 1 567 ? 12.416 27.381 35.873 1.00 79.94 567 GLY A C 1
ATOM 4489 O O . GLY A 1 567 ? 12.520 26.153 35.810 1.00 79.94 567 GLY A O 1
ATOM 4490 N N . ASN A 1 568 ? 13.302 28.132 36.523 1.00 84.50 568 ASN A N 1
ATOM 4491 C CA . ASN A 1 568 ? 14.459 27.617 37.240 1.00 84.50 568 ASN A CA 1
ATOM 4492 C C . ASN A 1 568 ? 14.047 26.841 38.516 1.00 84.50 568 ASN A C 1
ATOM 4494 O O . ASN A 1 568 ? 13.482 27.386 39.473 1.00 84.50 568 ASN A O 1
ATOM 4498 N N . ALA A 1 569 ? 14.389 25.549 38.566 1.00 81.31 569 ALA A N 1
ATOM 4499 C CA . ALA A 1 569 ? 14.016 24.643 39.658 1.00 81.31 569 ALA A CA 1
ATOM 4500 C C . ALA A 1 569 ? 14.553 25.065 41.044 1.00 81.31 569 ALA A C 1
ATOM 4502 O O . ALA A 1 569 ? 13.892 24.829 42.059 1.00 81.31 569 ALA A O 1
ATOM 4503 N N . ALA A 1 570 ? 15.722 25.713 41.111 1.00 81.81 570 ALA A N 1
ATOM 4504 C CA . ALA A 1 570 ? 16.302 26.183 42.370 1.00 81.81 570 ALA A CA 1
ATOM 4505 C C . ALA A 1 570 ? 15.565 27.421 42.912 1.00 81.81 570 ALA A C 1
ATOM 4507 O O . ALA A 1 570 ? 15.327 27.518 44.122 1.00 81.81 570 ALA A O 1
ATOM 4508 N N . LYS A 1 571 ? 15.127 28.328 42.023 1.00 84.62 571 LYS A N 1
ATOM 4509 C CA . LYS A 1 571 ? 14.230 29.445 42.375 1.00 84.62 571 LYS A CA 1
ATOM 4510 C C . LYS A 1 571 ? 12.868 28.920 42.857 1.00 84.62 571 LYS A C 1
ATOM 4512 O O . LYS A 1 571 ? 12.363 29.381 43.882 1.00 84.62 571 LYS A O 1
ATOM 4517 N N . LEU A 1 572 ? 12.322 27.881 42.216 1.00 85.75 572 LEU A N 1
ATOM 4518 C CA . LEU A 1 572 ? 11.068 27.245 42.643 1.00 85.75 572 LEU A CA 1
ATOM 4519 C C . LEU A 1 572 ? 11.170 26.578 44.031 1.00 85.75 572 LEU A C 1
ATOM 4521 O O . LEU A 1 572 ? 10.262 26.723 44.849 1.00 85.75 572 LEU A O 1
ATOM 4525 N N . GLU A 1 573 ? 12.274 25.894 44.351 1.00 84.69 573 GLU A N 1
ATOM 4526 C CA . GLU A 1 573 ? 12.479 25.319 45.694 1.00 84.69 573 GLU A CA 1
ATOM 4527 C C . GLU A 1 573 ? 12.781 26.392 46.759 1.00 84.69 573 GLU A C 1
ATOM 4529 O O . GLU A 1 573 ? 12.551 26.189 47.953 1.00 84.69 573 GLU A O 1
ATOM 4534 N N . ARG A 1 574 ? 13.255 27.581 46.365 1.00 88.25 574 ARG A N 1
ATOM 4535 C CA . ARG A 1 574 ? 13.266 28.748 47.258 1.00 88.25 574 ARG A CA 1
ATOM 4536 C C . ARG A 1 574 ? 11.840 29.227 47.556 1.00 88.25 574 ARG A C 1
ATOM 4538 O O . ARG A 1 574 ? 11.500 29.322 48.733 1.00 88.25 574 ARG A O 1
ATOM 4545 N N . LEU A 1 575 ? 10.996 29.427 46.538 1.00 88.62 575 LEU A N 1
ATOM 4546 C CA . LEU A 1 575 ? 9.574 29.761 46.721 1.00 88.62 575 LEU A CA 1
ATOM 4547 C C . LEU A 1 575 ? 8.869 28.721 47.615 1.00 88.62 575 LEU A C 1
ATOM 4549 O O . LEU A 1 575 ? 8.192 29.091 48.573 1.00 88.62 575 LEU A O 1
ATOM 4553 N N . ARG A 1 576 ? 9.102 27.420 47.390 1.00 88.69 576 ARG A N 1
ATOM 4554 C CA . ARG A 1 576 ? 8.545 26.329 48.214 1.00 88.69 576 ARG A CA 1
ATOM 4555 C C . ARG A 1 576 ? 8.929 26.430 49.693 1.00 88.69 576 ARG A C 1
ATOM 4557 O O . ARG A 1 576 ? 8.092 26.144 50.550 1.00 88.69 576 ARG A O 1
ATOM 4564 N N . ARG A 1 577 ? 10.163 26.841 50.004 1.00 88.00 577 ARG A N 1
ATOM 4565 C CA . ARG A 1 577 ? 10.620 27.083 51.384 1.00 88.00 577 ARG A CA 1
ATOM 4566 C C . ARG A 1 577 ? 10.037 28.365 51.974 1.00 88.00 577 ARG A C 1
ATOM 4568 O O . ARG A 1 577 ? 9.633 28.353 53.131 1.00 88.00 577 ARG A O 1
ATOM 4575 N N . GLU A 1 578 ? 9.925 29.443 51.199 1.00 86.88 578 GLU A N 1
ATOM 4576 C CA . GLU A 1 578 ? 9.320 30.695 51.675 1.00 86.88 578 GLU A CA 1
ATOM 4577 C C . GLU A 1 578 ? 7.802 30.566 51.919 1.00 86.88 578 GLU A C 1
ATOM 4579 O O . GLU A 1 578 ? 7.301 31.123 52.892 1.00 86.88 578 GLU A O 1
ATOM 4584 N N . CYS A 1 579 ? 7.079 29.755 51.137 1.00 86.00 579 CYS A N 1
ATOM 4585 C CA . CYS A 1 579 ? 5.669 29.406 51.381 1.00 86.00 579 CYS A CA 1
ATOM 4586 C C . CYS A 1 579 ? 5.440 28.534 52.633 1.00 86.00 579 CYS A C 1
ATOM 4588 O O . CYS A 1 579 ? 4.333 28.536 53.171 1.00 86.00 579 CYS A O 1
ATOM 4590 N N . LYS A 1 580 ? 6.469 27.804 53.092 1.00 86.50 580 LYS A N 1
ATOM 4591 C CA . LYS A 1 580 ? 6.470 26.972 54.315 1.00 86.50 580 LYS A CA 1
ATOM 4592 C C . LYS A 1 580 ? 6.905 27.729 55.574 1.00 86.50 580 LYS A C 1
ATOM 4594 O O . LYS A 1 580 ? 6.760 27.214 56.680 1.00 86.50 580 LYS A O 1
ATOM 4599 N N . ARG A 1 581 ? 7.488 28.917 55.414 1.00 84.38 581 ARG A N 1
ATOM 4600 C CA . ARG A 1 581 ? 8.086 29.707 56.495 1.00 84.38 581 ARG A CA 1
ATOM 4601 C C . ARG A 1 581 ? 7.007 30.350 57.377 1.00 84.38 581 ARG A C 1
ATOM 4603 O O . ARG A 1 581 ? 5.943 30.705 56.877 1.00 84.38 581 ARG A O 1
ATOM 4610 N N . ASP A 1 582 ? 7.325 30.563 58.654 1.00 76.88 582 ASP A N 1
ATOM 4611 C CA . ASP A 1 582 ? 6.477 31.254 59.638 1.00 76.88 582 ASP A CA 1
ATOM 4612 C C . ASP A 1 582 ? 5.084 30.578 59.796 1.00 76.88 582 ASP A C 1
ATOM 4614 O O . ASP A 1 582 ? 4.052 31.205 59.552 1.00 76.88 582 ASP A O 1
ATOM 4618 N N . ASP A 1 583 ? 5.076 29.275 60.126 1.00 77.00 583 ASP A N 1
ATOM 4619 C CA . ASP A 1 583 ? 3.896 28.380 60.172 1.00 77.00 583 ASP A CA 1
ATOM 4620 C C . ASP A 1 583 ? 3.030 28.406 58.898 1.00 77.00 583 ASP A C 1
ATOM 4622 O O . ASP A 1 583 ? 1.796 28.400 58.939 1.00 77.00 583 ASP A O 1
ATOM 4626 N N . GLY A 1 584 ? 3.710 28.449 57.748 1.00 77.94 584 GLY A N 1
ATOM 4627 C CA . GLY A 1 584 ? 3.130 28.495 56.408 1.00 77.94 584 GLY A CA 1
ATOM 4628 C C . GLY A 1 584 ? 2.452 27.198 55.948 1.00 77.94 584 GLY A C 1
ATOM 4629 O O . GLY A 1 584 ? 2.123 26.302 56.726 1.00 77.94 584 GLY A O 1
ATOM 4630 N N . ASP A 1 585 ? 2.231 27.090 54.639 1.00 82.81 585 ASP A N 1
ATOM 4631 C CA . ASP A 1 585 ? 1.585 25.918 54.048 1.00 82.81 585 ASP A CA 1
ATOM 4632 C C . ASP A 1 585 ? 2.532 24.702 54.092 1.00 82.81 585 ASP A C 1
ATOM 4634 O O . ASP A 1 585 ? 3.639 24.787 53.559 1.00 82.81 585 ASP A O 1
ATOM 4638 N N . PRO A 1 586 ? 2.144 23.549 54.672 1.00 81.56 586 PRO A N 1
ATOM 4639 C CA . PRO A 1 586 ? 2.999 22.362 54.695 1.00 81.56 586 PRO A CA 1
ATOM 4640 C C . PRO A 1 586 ? 3.197 21.719 53.308 1.00 81.56 586 PRO A C 1
ATOM 4642 O O . PRO A 1 586 ? 4.178 20.995 53.101 1.00 81.56 586 PRO A O 1
ATOM 4645 N N . ARG A 1 587 ? 2.281 21.946 52.354 1.00 83.81 587 ARG A N 1
ATOM 4646 C CA . ARG A 1 587 ? 2.262 21.340 51.008 1.00 83.81 587 ARG A CA 1
ATOM 4647 C C . ARG A 1 587 ? 1.730 22.314 49.928 1.00 83.81 587 ARG A C 1
ATOM 4649 O O . ARG A 1 587 ? 0.749 21.979 49.263 1.00 83.81 587 ARG A O 1
ATOM 4656 N N . PRO A 1 588 ? 2.365 23.481 49.703 1.00 86.62 588 PRO A N 1
ATOM 4657 C CA . PRO A 1 588 ? 1.959 24.402 48.645 1.00 86.62 588 PRO A CA 1
ATOM 4658 C C . PRO A 1 588 ? 2.124 23.734 47.273 1.00 86.62 588 PRO A C 1
ATOM 4660 O O . PRO A 1 588 ? 3.206 23.232 46.944 1.00 86.62 588 PRO A O 1
ATOM 4663 N N . GLY A 1 589 ? 1.057 23.733 46.473 1.00 85.38 589 GLY A N 1
ATOM 4664 C CA . GLY A 1 589 ? 1.112 23.296 45.079 1.00 85.38 589 GLY A CA 1
ATOM 4665 C C . GLY A 1 589 ? 1.820 24.350 44.231 1.00 85.38 589 GLY A C 1
ATOM 4666 O O . GLY A 1 589 ? 1.513 25.535 44.341 1.00 85.38 589 GLY A O 1
ATOM 4667 N N . LEU A 1 590 ? 2.791 23.924 43.425 1.00 87.56 590 LEU A N 1
ATOM 4668 C CA . LEU A 1 590 ? 3.697 24.793 42.674 1.00 87.56 590 LEU A CA 1
ATOM 4669 C C . LEU A 1 590 ? 3.994 24.170 41.311 1.00 87.56 590 LEU A C 1
ATOM 4671 O O . LEU A 1 590 ? 4.442 23.023 41.266 1.00 87.56 590 LEU A O 1
ATOM 4675 N N . ASP A 1 591 ? 3.798 24.938 40.243 1.00 81.75 591 ASP A N 1
ATOM 4676 C CA . ASP A 1 591 ? 4.204 24.584 38.882 1.00 81.75 591 ASP A CA 1
ATOM 4677 C C . ASP A 1 591 ? 5.539 25.262 38.536 1.00 81.75 591 ASP A C 1
ATOM 4679 O O . ASP A 1 591 ? 5.766 26.430 38.850 1.00 81.75 591 ASP A O 1
ATOM 4683 N N . ILE A 1 592 ? 6.427 24.514 37.882 1.00 81.62 592 ILE A N 1
ATOM 4684 C CA . ILE A 1 592 ? 7.719 25.001 37.387 1.00 81.62 592 ILE A CA 1
ATOM 4685 C C . ILE A 1 592 ? 7.576 25.841 36.112 1.00 81.62 592 ILE A C 1
ATOM 4687 O O . ILE A 1 592 ? 8.404 26.711 35.861 1.00 81.62 592 ILE A O 1
ATOM 4691 N N . ASN A 1 593 ? 6.512 25.629 35.334 1.00 82.62 593 ASN A N 1
ATOM 4692 C CA . ASN A 1 593 ? 6.215 26.421 34.140 1.00 82.62 593 ASN A CA 1
ATOM 4693 C C . ASN A 1 593 ? 5.338 27.644 34.459 1.00 82.62 593 ASN A C 1
ATOM 4695 O O . ASN A 1 593 ? 5.195 28.519 33.615 1.00 82.62 593 ASN A O 1
ATOM 4699 N N . ASN A 1 594 ? 4.797 27.747 35.681 1.00 85.88 594 ASN A N 1
ATOM 4700 C CA . ASN A 1 594 ? 4.014 28.894 36.148 1.00 85.88 594 ASN A CA 1
ATOM 4701 C C . ASN A 1 594 ? 4.364 29.315 37.600 1.00 85.88 594 ASN A C 1
ATOM 4703 O O . ASN A 1 594 ? 3.506 29.307 38.489 1.00 85.88 594 ASN A O 1
ATOM 4707 N N . PRO A 1 595 ? 5.613 29.750 37.875 1.00 84.69 595 PRO A N 1
ATOM 4708 C CA . PRO A 1 595 ? 6.056 30.206 39.202 1.00 84.69 595 PRO A CA 1
ATOM 4709 C C . PRO A 1 595 ? 5.458 31.550 39.668 1.00 84.69 595 PRO A C 1
ATOM 4711 O O . PRO A 1 595 ? 5.935 32.141 40.642 1.00 84.69 595 PRO A O 1
ATOM 4714 N N . LYS A 1 596 ? 4.411 32.046 38.994 1.00 87.12 596 LYS A N 1
ATOM 4715 C CA . LYS A 1 596 ? 3.590 33.186 39.429 1.00 87.12 596 LYS A CA 1
ATOM 4716 C C . LYS A 1 596 ? 2.342 32.738 40.208 1.00 87.12 596 LYS A C 1
ATOM 4718 O O . LYS A 1 596 ? 1.588 33.587 40.680 1.00 87.12 596 LYS A O 1
ATOM 4723 N N . GLN A 1 597 ? 2.126 31.428 40.368 1.00 88.56 597 GLN A N 1
ATOM 4724 C CA . GLN A 1 597 ? 0.943 30.843 41.006 1.00 88.56 597 GLN A CA 1
ATOM 4725 C C . GLN A 1 597 ? 1.307 29.831 42.101 1.00 88.56 597 GLN A C 1
ATOM 4727 O O . GLN A 1 597 ? 2.237 29.039 41.955 1.00 88.56 597 GLN A O 1
ATOM 4732 N N . VAL A 1 598 ? 0.547 29.839 43.203 1.00 89.44 598 VAL A N 1
ATOM 4733 C CA . VAL A 1 598 ? 0.696 28.878 44.313 1.00 89.44 598 VAL A CA 1
ATOM 4734 C C . VAL A 1 598 ? -0.672 28.371 44.761 1.00 89.44 598 VAL A C 1
ATOM 4736 O O . VAL A 1 598 ? -1.547 29.165 45.102 1.00 89.44 598 VAL A O 1
ATOM 4739 N N . ILE A 1 599 ? -0.866 27.055 44.800 1.00 87.88 599 ILE A N 1
ATOM 4740 C CA . ILE A 1 599 ? -2.117 26.427 45.248 1.00 87.88 599 ILE A CA 1
ATOM 4741 C C . ILE A 1 599 ? -2.052 26.201 46.762 1.00 87.88 599 ILE A C 1
ATOM 4743 O O . ILE A 1 599 ? -1.192 25.468 47.252 1.00 87.88 599 ILE A O 1
ATOM 4747 N N . CYS A 1 600 ? -2.975 26.820 47.500 1.00 86.19 600 CYS A N 1
ATOM 4748 C CA . CYS A 1 600 ? -3.067 26.728 48.959 1.00 86.19 600 CYS A CA 1
ATOM 4749 C C . CYS A 1 600 ? -3.706 25.400 49.405 1.00 86.19 600 CYS A C 1
ATOM 4751 O O . CYS A 1 600 ? -4.896 25.176 49.177 1.00 86.19 600 CYS A O 1
ATOM 4753 N N . SER A 1 601 ? -2.968 24.536 50.107 1.00 82.62 601 SER A N 1
ATOM 4754 C CA . SER A 1 601 ? -3.450 23.213 50.544 1.00 82.62 601 SER A CA 1
ATOM 4755 C C . SER A 1 601 ? -4.616 23.276 51.541 1.00 82.62 601 SER A C 1
ATOM 4757 O O . SER A 1 601 ? -5.430 22.356 51.607 1.00 82.62 601 SER A O 1
ATOM 4759 N N . ARG A 1 602 ? -4.747 24.383 52.288 1.00 81.00 602 ARG A N 1
ATOM 4760 C CA . ARG A 1 602 ? -5.809 24.602 53.290 1.00 81.00 602 ARG A CA 1
ATOM 4761 C C . ARG A 1 602 ? -7.187 24.870 52.672 1.00 81.00 602 ARG A C 1
ATOM 4763 O O . ARG A 1 602 ? -8.197 24.624 53.333 1.00 81.00 602 ARG A O 1
ATOM 4770 N N . CYS A 1 603 ? -7.249 25.405 51.450 1.00 82.31 603 CYS A N 1
ATOM 4771 C CA . CYS A 1 603 ? -8.513 25.816 50.823 1.00 82.31 603 CYS A CA 1
ATOM 4772 C C . CYS A 1 603 ? -8.584 25.640 49.292 1.00 82.31 603 CYS A C 1
ATOM 4774 O O . CYS A 1 603 ? -9.518 26.150 48.679 1.00 82.31 603 CYS A O 1
ATOM 4776 N N . ALA A 1 604 ? -7.619 24.936 48.688 1.00 81.75 604 ALA A N 1
ATOM 4777 C CA . ALA A 1 604 ? -7.506 24.592 47.262 1.00 81.75 604 ALA A CA 1
ATOM 4778 C C . ALA A 1 604 ? -7.514 25.767 46.258 1.00 81.75 604 ALA A C 1
ATOM 4780 O O . ALA A 1 604 ? -7.556 25.546 45.051 1.00 81.75 604 ALA A O 1
ATOM 4781 N N . LYS A 1 605 ? -7.448 27.019 46.726 1.00 83.00 605 LYS A N 1
ATOM 4782 C CA . LYS A 1 605 ? -7.434 28.209 45.863 1.00 83.00 605 LYS A CA 1
ATOM 4783 C C . LYS A 1 605 ? -6.026 28.495 45.345 1.00 83.00 605 LYS A C 1
ATOM 4785 O O . LYS A 1 605 ? -5.069 28.524 46.122 1.00 83.00 605 LYS A O 1
ATOM 4790 N N . THR A 1 606 ? -5.929 28.764 44.047 1.00 88.38 606 THR A N 1
ATOM 4791 C CA . THR A 1 606 ? -4.722 29.278 43.394 1.00 88.38 606 THR A CA 1
ATOM 4792 C C . THR A 1 606 ? -4.543 30.756 43.732 1.00 88.38 606 THR A C 1
ATOM 4794 O O . THR A 1 606 ? -5.411 31.579 43.443 1.00 88.38 606 THR A O 1
ATOM 4797 N N . VAL A 1 607 ? -3.420 31.102 44.355 1.00 86.50 607 VAL A N 1
ATOM 4798 C CA . VAL A 1 607 ? -3.049 32.475 44.706 1.00 86.50 607 VAL A CA 1
ATOM 4799 C C . VAL A 1 607 ? -2.082 33.006 43.654 1.00 86.50 607 VAL A C 1
ATOM 4801 O O . VAL A 1 607 ? -1.006 32.442 43.459 1.00 86.50 607 VAL A O 1
ATOM 4804 N N . GLN A 1 608 ? -2.457 34.105 43.000 1.00 87.31 608 GLN A N 1
ATOM 4805 C CA . GLN A 1 608 ? -1.575 34.848 42.099 1.00 87.31 608 GLN A CA 1
ATOM 4806 C C . GLN A 1 608 ? -0.552 35.639 42.926 1.00 87.31 608 GLN A C 1
ATOM 4808 O O . GLN A 1 608 ? -0.923 36.452 43.781 1.00 87.31 608 GLN A O 1
ATOM 4813 N N . LEU A 1 609 ? 0.735 35.414 42.673 1.00 85.94 609 LEU A N 1
ATOM 4814 C CA . LEU A 1 609 ? 1.823 36.180 43.280 1.00 85.94 609 LEU A CA 1
ATOM 4815 C C . LEU A 1 609 ? 1.876 37.606 42.698 1.00 85.94 609 LEU A C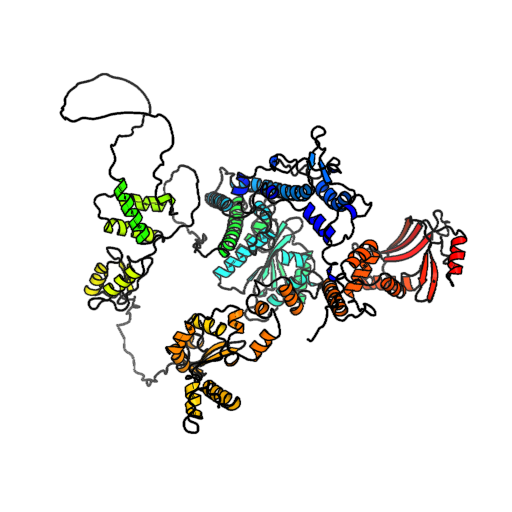 1
ATOM 4817 O O . LEU A 1 609 ? 1.044 37.994 41.871 1.00 85.94 609 LEU A O 1
ATOM 4821 N N . LYS A 1 610 ? 2.778 38.446 43.211 1.00 78.75 610 LYS A N 1
ATOM 4822 C CA . LYS A 1 610 ? 2.969 39.819 42.715 1.00 78.75 610 LYS A CA 1
ATOM 4823 C C . LYS A 1 610 ? 4.134 39.820 41.722 1.00 78.75 610 LYS A C 1
ATOM 4825 O O . LYS A 1 610 ? 3.879 39.924 40.522 1.00 78.75 610 LYS A O 1
ATOM 4830 N N . ALA A 1 611 ? 5.355 39.608 42.209 1.00 80.94 611 ALA A N 1
ATOM 4831 C CA . ALA A 1 611 ? 6.492 39.195 41.389 1.00 80.94 611 ALA A CA 1
ATOM 4832 C C . ALA A 1 611 ? 6.547 37.662 41.216 1.00 80.94 611 ALA A C 1
ATOM 4834 O O . ALA A 1 611 ? 5.887 36.909 41.942 1.00 80.94 611 ALA A O 1
ATOM 4835 N N . VAL A 1 612 ? 7.325 37.186 40.244 1.00 82.81 612 VAL A N 1
ATOM 4836 C CA . VAL A 1 612 ? 7.598 35.756 40.042 1.00 82.81 612 VAL A CA 1
ATOM 4837 C C . VAL A 1 612 ? 8.513 35.249 41.168 1.00 82.81 612 VAL A C 1
ATOM 4839 O O . VAL A 1 612 ? 9.405 35.959 41.627 1.00 82.81 612 VAL A O 1
ATOM 4842 N N . TYR A 1 613 ? 8.271 34.031 41.664 1.00 83.75 613 TYR A N 1
ATOM 4843 C CA . TYR A 1 613 ? 8.935 33.453 42.849 1.00 83.75 613 TYR A CA 1
ATOM 4844 C C . TYR A 1 613 ? 8.711 34.191 44.195 1.00 83.75 613 TYR A C 1
ATOM 4846 O O . TYR A 1 613 ? 9.279 33.783 45.209 1.00 83.75 613 TYR A O 1
ATOM 4854 N N . GLU A 1 614 ? 7.866 35.228 44.266 1.00 85.12 614 GLU A N 1
ATOM 4855 C CA . GLU A 1 614 ? 7.674 36.041 45.480 1.00 85.12 614 GLU A CA 1
ATOM 4856 C C . GLU A 1 614 ? 6.537 35.530 46.387 1.00 85.12 614 GLU A C 1
ATOM 4858 O O . GLU A 1 614 ? 5.358 35.809 46.165 1.00 85.12 614 GLU A O 1
ATOM 4863 N N . ALA A 1 615 ? 6.873 34.866 47.498 1.00 86.00 615 ALA A N 1
ATOM 4864 C CA . ALA A 1 615 ? 5.901 34.297 48.446 1.00 86.00 615 ALA A CA 1
ATOM 4865 C C . ALA A 1 615 ? 5.031 35.321 49.229 1.00 86.00 615 ALA A C 1
ATOM 4867 O O . ALA A 1 615 ? 4.290 34.924 50.132 1.00 86.00 615 ALA A O 1
ATOM 4868 N N . GLY A 1 616 ? 5.129 36.628 48.951 1.00 84.00 616 GLY A N 1
ATOM 4869 C CA . GLY A 1 616 ? 4.492 37.712 49.716 1.00 84.00 616 GLY A CA 1
ATOM 4870 C C . GLY A 1 616 ? 2.970 37.572 49.824 1.00 84.00 616 GLY A C 1
ATOM 4871 O O . GLY A 1 616 ? 2.444 37.317 50.910 1.00 84.00 616 GLY A O 1
ATOM 4872 N N . ARG A 1 617 ? 2.265 37.647 48.685 1.00 82.50 617 ARG A N 1
ATOM 4873 C CA . ARG A 1 617 ? 0.795 37.496 48.616 1.00 82.50 617 ARG A CA 1
ATOM 4874 C C . ARG A 1 617 ? 0.294 36.151 49.149 1.00 82.50 617 ARG A C 1
ATOM 4876 O O . ARG A 1 617 ? -0.788 36.085 49.725 1.00 82.50 617 ARG A O 1
ATOM 4883 N N . PHE A 1 618 ? 1.075 35.081 48.995 1.00 87.06 618 PHE A N 1
ATOM 4884 C CA . PHE A 1 618 ? 0.709 33.763 49.516 1.00 87.06 618 PHE A CA 1
ATOM 4885 C C . PHE A 1 618 ? 0.741 33.719 51.051 1.00 87.06 618 PHE A C 1
ATOM 4887 O O . PHE A 1 618 ? -0.211 33.251 51.678 1.00 87.06 618 PHE A O 1
ATOM 4894 N N . ARG A 1 619 ? 1.789 34.274 51.676 1.00 85.12 619 ARG A N 1
ATOM 4895 C CA . ARG A 1 619 ? 1.863 34.400 53.142 1.00 85.12 619 ARG A CA 1
ATOM 4896 C C . ARG A 1 619 ? 0.801 35.353 53.690 1.00 85.12 619 ARG A C 1
ATOM 4898 O O . ARG A 1 619 ? 0.245 35.084 54.751 1.00 85.12 619 ARG A O 1
ATOM 4905 N N . GLU A 1 620 ? 0.463 36.417 52.963 1.00 85.25 620 GLU A N 1
ATOM 4906 C CA . GLU A 1 620 ? -0.655 37.304 53.307 1.00 85.25 620 GLU A CA 1
ATOM 4907 C C . GLU A 1 620 ? -2.004 36.558 53.287 1.00 85.25 620 GLU A C 1
ATOM 4909 O O . GLU A 1 620 ? -2.742 36.595 54.271 1.00 85.25 620 GLU A O 1
ATOM 4914 N N . HIS A 1 621 ? -2.292 35.816 52.212 1.00 85.81 621 HIS A N 1
ATOM 4915 C CA . HIS A 1 621 ? -3.470 34.949 52.079 1.00 85.81 621 HIS A CA 1
ATOM 4916 C C . HIS A 1 621 ? -3.570 33.910 53.211 1.00 85.81 621 HIS A C 1
ATOM 4918 O O . HIS A 1 621 ? -4.653 33.673 53.750 1.00 85.81 621 HIS A O 1
ATOM 4924 N N . TRP A 1 622 ? -2.443 33.306 53.597 1.00 84.50 622 TRP A N 1
ATOM 4925 C CA . TRP A 1 622 ? -2.382 32.327 54.682 1.00 84.50 622 TRP A CA 1
ATOM 4926 C C . TRP A 1 622 ? -2.665 32.965 56.052 1.00 84.50 622 TRP A C 1
ATOM 4928 O O . TRP A 1 622 ? -3.521 32.474 56.793 1.00 84.50 622 TRP A O 1
ATOM 4938 N N . ARG A 1 623 ? -2.004 34.094 56.358 1.00 83.12 623 ARG A N 1
ATOM 4939 C CA . ARG A 1 623 ? -2.139 34.838 57.626 1.00 83.12 623 ARG A CA 1
ATOM 4940 C C . ARG A 1 623 ? -3.508 35.497 57.802 1.00 83.12 623 ARG A C 1
ATOM 4942 O O . ARG A 1 623 ? -4.023 35.506 58.912 1.00 83.12 623 ARG A O 1
ATOM 4949 N N . LYS A 1 624 ? -4.136 35.982 56.724 1.00 80.31 624 LYS A N 1
ATOM 4950 C CA . LYS A 1 624 ? -5.510 36.531 56.747 1.00 80.31 624 LYS A CA 1
ATOM 4951 C C . LYS A 1 624 ? -6.604 35.464 56.928 1.00 80.31 624 LYS A C 1
ATOM 4953 O O . LYS A 1 624 ? -7.781 35.811 56.960 1.00 80.31 624 LYS A O 1
ATOM 4958 N N . GLY A 1 625 ? -6.232 34.185 57.059 1.00 68.50 625 GLY A N 1
ATOM 4959 C CA . GLY A 1 625 ? -7.140 33.077 57.347 1.00 68.50 625 GLY A CA 1
ATOM 4960 C C . GLY A 1 625 ? -8.022 32.716 56.154 1.00 68.50 625 GLY A C 1
ATOM 4961 O O . GLY A 1 625 ? -9.152 33.192 56.047 1.00 68.50 625 GLY A O 1
ATOM 4962 N N . CYS A 1 626 ? -7.534 31.847 55.257 1.00 70.56 626 CYS A N 1
ATOM 4963 C CA . CYS A 1 626 ? -8.311 31.450 54.079 1.00 70.56 626 CYS A CA 1
ATOM 4964 C C . CYS A 1 626 ? -9.675 30.846 54.461 1.00 70.56 626 CYS A C 1
ATOM 4966 O O . CYS A 1 626 ? -9.768 29.708 54.932 1.00 70.56 626 CYS A O 1
ATOM 4968 N N . LYS A 1 627 ? -10.746 31.604 54.197 1.00 64.12 627 LYS A N 1
ATOM 4969 C CA . LYS A 1 627 ? -12.130 31.153 54.348 1.00 64.12 627 LYS A CA 1
ATOM 4970 C C . LYS A 1 627 ? -12.400 30.024 53.347 1.00 64.12 627 LYS A C 1
ATOM 4972 O O . LYS A 1 627 ? -12.337 30.240 52.129 1.00 64.12 627 LYS A O 1
ATOM 4977 N N . LYS A 1 628 ? -12.708 28.826 53.861 1.00 51.91 628 LYS A N 1
ATOM 4978 C CA . LYS A 1 628 ? -13.220 27.707 53.055 1.00 51.91 628 LYS A CA 1
ATOM 4979 C C . LYS A 1 628 ? -14.467 28.176 52.304 1.00 51.91 628 LYS A C 1
ATOM 4981 O O . LYS A 1 628 ? -15.378 28.721 52.922 1.00 51.91 628 LYS A O 1
ATOM 4986 N N . THR A 1 629 ? -14.516 27.961 50.993 1.00 44.88 629 THR A N 1
ATOM 4987 C CA . THR A 1 629 ? -15.773 28.093 50.247 1.00 44.88 629 THR A CA 1
ATOM 4988 C C . THR A 1 629 ? -16.695 26.945 50.678 1.00 44.88 629 THR A C 1
ATOM 4990 O O . THR A 1 629 ? -16.212 25.809 50.724 1.00 44.88 629 THR A O 1
ATOM 4993 N N . PRO A 1 630 ? -17.975 27.182 51.011 1.00 41.81 630 PRO A N 1
ATOM 4994 C CA . PRO 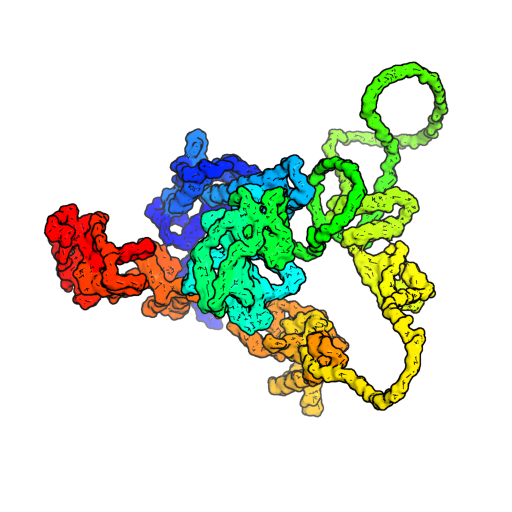A 1 630 ? -18.916 26.095 51.256 1.00 41.81 630 PRO A CA 1
ATOM 4995 C C . PRO A 1 630 ? -19.108 25.248 49.993 1.00 41.81 630 PRO A C 1
ATOM 4997 O O . PRO A 1 630 ? -19.216 25.788 48.894 1.00 41.81 630 PRO A O 1
ATOM 5000 N N . VAL A 1 631 ? -19.170 23.928 50.158 1.00 37.56 631 VAL A N 1
ATOM 5001 C CA . VAL A 1 631 ? -19.678 23.018 49.120 1.00 37.56 631 VAL A CA 1
ATOM 5002 C C . VAL A 1 631 ? -21.216 23.106 49.142 1.00 37.56 631 VAL A C 1
ATOM 5004 O O . VAL A 1 631 ? -21.766 23.256 50.237 1.00 37.56 631 VAL A O 1
ATOM 5007 N N . PRO A 1 632 ? -21.933 23.042 48.002 1.00 36.06 632 PRO A N 1
ATOM 5008 C CA . PRO A 1 632 ? -23.390 23.168 47.999 1.00 36.06 632 PRO A CA 1
ATOM 5009 C C . PRO A 1 632 ? -24.074 22.037 48.782 1.00 36.06 632 PRO A C 1
ATOM 5011 O O . PRO A 1 632 ? -24.083 20.883 48.354 1.00 36.06 632 PRO A O 1
ATOM 5014 N N . ASN A 1 633 ? -24.677 22.371 49.925 1.00 36.56 633 ASN A N 1
ATOM 5015 C CA . ASN A 1 633 ? -25.551 21.451 50.650 1.00 36.56 633 ASN A CA 1
ATOM 5016 C C . ASN A 1 633 ? -26.897 21.329 49.923 1.00 36.56 633 ASN A C 1
ATOM 5018 O O . ASN A 1 633 ? -27.479 22.334 49.513 1.00 36.56 633 ASN A O 1
ATOM 5022 N N . LYS A 1 634 ? -27.428 20.105 49.822 1.00 34.59 634 LYS A N 1
ATOM 5023 C CA . LYS A 1 634 ? -28.826 19.890 49.417 1.00 34.59 634 LYS A CA 1
ATOM 5024 C C . LYS A 1 634 ? -29.770 20.448 50.496 1.00 34.59 634 LYS A C 1
ATOM 5026 O O . LYS A 1 634 ? -29.423 20.464 51.676 1.00 34.59 634 LYS A O 1
ATOM 5031 N N . SER A 1 635 ? -30.926 20.952 50.062 1.00 33.22 635 SER A N 1
ATOM 5032 C CA . SER A 1 635 ? -31.815 21.805 50.867 1.00 33.22 635 SER A CA 1
ATOM 5033 C C . SER A 1 635 ? -32.322 21.148 52.155 1.00 33.22 635 SER A C 1
ATOM 5035 O O . SER A 1 635 ? -32.700 19.977 52.159 1.00 33.22 635 SER A O 1
ATOM 5037 N N . ILE A 1 636 ? -32.414 21.939 53.229 1.00 39.00 636 ILE A N 1
ATOM 5038 C CA . ILE A 1 636 ? -33.107 21.558 54.460 1.00 39.00 636 ILE A CA 1
ATOM 5039 C C . ILE A 1 636 ? -34.588 21.956 54.349 1.00 39.00 636 ILE A C 1
ATOM 5041 O O . ILE A 1 636 ? -35.000 23.061 54.682 1.00 39.00 636 ILE A O 1
ATOM 5045 N N . THR A 1 637 ? -35.403 21.045 53.823 1.00 35.72 637 THR A N 1
ATOM 5046 C CA . THR A 1 637 ? -36.858 21.220 53.676 1.00 35.72 637 THR A CA 1
ATOM 5047 C C . THR A 1 637 ? -37.568 19.960 54.160 1.00 35.72 637 THR A C 1
ATOM 5049 O O . THR A 1 637 ? -37.666 18.989 53.421 1.00 35.72 637 THR A O 1
ATOM 5052 N N . ASN A 1 638 ? -37.951 19.969 55.447 1.00 34.50 638 ASN A N 1
ATOM 5053 C CA . ASN A 1 638 ? -39.055 19.220 56.089 1.00 34.50 638 ASN A CA 1
ATOM 5054 C C . ASN A 1 638 ? -38.941 19.252 57.631 1.00 34.50 638 ASN A C 1
ATOM 5056 O O . ASN A 1 638 ? -39.037 18.238 58.320 1.00 34.50 638 ASN A O 1
ATOM 5060 N N . PHE A 1 639 ? -38.769 20.450 58.192 1.00 33.06 639 PHE A N 1
ATOM 5061 C CA . PHE A 1 639 ? -39.153 20.740 59.575 1.00 33.06 639 PHE A CA 1
ATOM 5062 C C . PHE A 1 639 ? -40.509 21.458 59.514 1.00 33.06 639 PHE A C 1
ATOM 5064 O O . PHE A 1 639 ? -40.500 22.652 59.261 1.00 33.06 639 PHE A O 1
ATOM 5071 N N . PHE A 1 640 ? -41.634 20.736 59.659 1.00 35.81 640 PHE A N 1
ATOM 5072 C CA . PHE A 1 640 ? -42.908 21.195 60.270 1.00 35.81 640 PHE A CA 1
ATOM 5073 C C . PHE A 1 640 ? -44.044 20.137 60.172 1.00 35.81 640 PHE A C 1
ATOM 5075 O O . PHE A 1 640 ? -45.030 20.312 59.466 1.00 35.81 640 PHE A O 1
ATOM 5082 N N . GLY A 1 641 ? -43.934 19.070 60.979 1.00 29.33 641 GLY A N 1
ATOM 5083 C CA . GLY A 1 641 ? -45.060 18.224 61.433 1.00 29.33 641 GLY A CA 1
ATOM 5084 C C . GLY A 1 641 ? -45.643 17.181 60.455 1.00 29.33 641 GLY A C 1
ATOM 5085 O O . GLY A 1 641 ? -45.239 17.130 59.297 1.00 29.33 641 GLY A O 1
ATOM 5086 N N . PRO A 1 642 ? -46.607 16.346 60.913 1.00 36.66 642 PRO A N 1
ATOM 5087 C CA . PRO A 1 642 ? -47.055 16.118 62.295 1.00 36.66 642 PRO A CA 1
ATOM 5088 C C . PRO A 1 642 ? -46.504 14.801 62.902 1.00 36.66 642 PRO A C 1
ATOM 5090 O O . PRO A 1 642 ? -45.785 14.046 62.256 1.00 36.66 642 PRO A O 1
ATOM 5093 N N . LYS A 1 643 ? -46.832 14.513 64.172 1.00 42.34 643 LYS A N 1
ATOM 5094 C CA . LYS A 1 643 ? -46.441 13.271 64.876 1.00 42.34 643 LYS A CA 1
ATOM 5095 C C . LYS A 1 643 ? -47.465 12.148 64.644 1.00 42.34 643 LYS A C 1
ATOM 5097 O O . LYS A 1 643 ? -48.659 12.399 64.777 1.00 42.34 643 LYS A O 1
ATOM 5102 N N . SER A 1 644 ? -47.013 10.907 64.458 1.00 32.09 644 SER A N 1
ATOM 5103 C CA . SER A 1 644 ? -47.828 9.694 64.669 1.00 32.09 644 SER A CA 1
ATOM 5104 C C . SER A 1 644 ? -46.975 8.529 65.212 1.00 32.09 644 SER A C 1
ATOM 5106 O O . SER A 1 644 ? -45.791 8.706 65.507 1.00 32.09 644 SER A O 1
ATOM 5108 N N . ALA A 1 645 ? -47.603 7.389 65.513 1.00 32.69 645 ALA A N 1
ATOM 5109 C CA . ALA A 1 645 ? -47.165 6.491 66.583 1.00 32.69 645 ALA A CA 1
ATOM 5110 C C . ALA A 1 645 ? -45.968 5.560 66.280 1.00 32.69 645 ALA A C 1
ATOM 5112 O O . ALA A 1 645 ? -45.968 4.783 65.334 1.00 32.69 645 ALA A O 1
ATOM 5113 N N . SER A 1 646 ? -45.014 5.571 67.217 1.00 39.53 646 SER A N 1
ATOM 5114 C CA . SER A 1 646 ? -44.329 4.408 67.810 1.00 39.53 646 SER A CA 1
ATOM 5115 C C . SER A 1 646 ? -44.427 3.042 67.098 1.00 39.53 646 SER A C 1
ATOM 5117 O O . SER A 1 646 ? -45.356 2.278 67.354 1.00 39.53 646 SER A O 1
ATOM 5119 N N . PHE A 1 647 ? -43.328 2.631 66.460 1.00 35.16 647 PHE A N 1
ATOM 5120 C CA . PHE A 1 647 ? -42.816 1.256 66.559 1.00 35.16 647 PHE A CA 1
ATOM 5121 C C . PHE A 1 647 ? -41.296 1.283 66.785 1.00 35.16 647 PHE A C 1
ATOM 5123 O O . PHE A 1 647 ? -40.596 2.127 66.228 1.00 35.16 647 PHE A O 1
ATOM 5130 N N . LYS A 1 648 ? -40.778 0.367 67.617 1.00 42.41 648 LYS A N 1
ATOM 5131 C CA . LYS A 1 648 ? -39.336 0.200 67.874 1.00 42.41 648 LYS A CA 1
ATOM 5132 C C . LYS A 1 648 ? -38.797 -1.044 67.150 1.00 42.41 648 LYS A C 1
ATOM 5134 O O . LYS A 1 648 ? -38.984 -2.143 67.671 1.00 42.41 648 LYS A O 1
ATOM 5139 N N . PRO A 1 649 ? -38.070 -0.912 66.031 1.00 39.06 649 PRO A N 1
ATOM 5140 C CA . PRO A 1 649 ? -37.098 -1.922 65.636 1.00 39.06 649 PRO A CA 1
ATOM 5141 C C . PRO A 1 649 ? -35.833 -1.788 66.502 1.00 39.06 649 PRO A C 1
ATOM 5143 O O . PRO A 1 649 ? -35.405 -0.684 66.846 1.00 39.06 649 PRO A O 1
ATOM 5146 N N . VAL A 1 650 ? -35.223 -2.917 66.864 1.00 42.38 650 VAL A N 1
ATOM 5147 C CA . VAL A 1 650 ? -33.917 -2.947 67.545 1.00 42.38 650 VAL A CA 1
ATOM 5148 C C . VAL A 1 650 ? -32.842 -2.420 66.582 1.00 42.38 650 VAL A C 1
ATOM 5150 O O . VAL A 1 650 ? -32.858 -2.814 65.415 1.00 42.38 650 VAL A O 1
ATOM 5153 N N . PRO A 1 651 ? -31.884 -1.579 67.022 1.00 42.78 651 PRO A N 1
ATOM 5154 C CA . PRO A 1 651 ? -30.792 -1.128 66.166 1.00 42.78 651 PRO A CA 1
ATOM 5155 C C . PRO A 1 651 ? -29.810 -2.275 65.887 1.00 42.78 651 PRO A C 1
ATOM 5157 O O . PRO A 1 651 ? -28.782 -2.421 66.553 1.00 42.78 651 PRO A O 1
ATOM 5160 N N . GLN A 1 652 ? -30.101 -3.081 64.863 1.00 46.12 652 GLN A N 1
ATOM 5161 C CA . GLN A 1 652 ? -29.068 -3.867 64.198 1.00 46.12 652 GLN A CA 1
ATOM 5162 C C . GLN A 1 652 ? -28.002 -2.900 63.677 1.00 46.12 652 GLN A C 1
ATOM 5164 O O . GLN A 1 652 ? -28.279 -2.026 62.854 1.00 46.12 652 GLN A O 1
ATOM 5169 N N . LYS A 1 653 ? -26.762 -3.070 64.141 1.00 44.25 653 LYS A N 1
ATOM 5170 C CA . LYS A 1 653 ? -25.608 -2.496 63.450 1.00 44.25 653 LYS A CA 1
ATOM 5171 C C . LYS A 1 653 ? -25.576 -3.119 62.056 1.00 44.25 653 LYS A C 1
ATOM 5173 O O . LYS A 1 653 ? -25.317 -4.318 61.957 1.00 44.25 653 LYS A O 1
ATOM 5178 N N . LEU A 1 654 ? -25.782 -2.326 61.002 1.00 44.97 654 LEU A N 1
ATOM 5179 C CA . LEU A 1 654 ? -25.315 -2.735 59.681 1.00 44.97 654 LEU A CA 1
ATOM 5180 C C . LEU A 1 654 ? -23.801 -2.921 59.796 1.00 44.97 654 LEU A C 1
ATOM 5182 O O . LEU A 1 654 ? -23.064 -1.955 60.002 1.00 44.97 654 LEU A O 1
ATOM 5186 N N . GLN A 1 655 ? -23.346 -4.168 59.710 1.00 53.25 655 GLN A N 1
ATOM 5187 C CA . GLN A 1 655 ? -21.943 -4.423 59.430 1.00 53.25 655 GLN A CA 1
ATOM 5188 C C . GLN A 1 655 ? -21.691 -3.965 57.985 1.00 53.25 655 GLN A C 1
ATOM 5190 O O . GLN A 1 655 ? -22.528 -4.245 57.122 1.00 53.25 655 GLN A O 1
ATOM 5195 N N . PRO A 1 656 ? -20.597 -3.237 57.698 1.00 58.66 656 PRO A N 1
ATOM 5196 C CA . PRO A 1 656 ? -20.229 -2.963 56.316 1.00 58.66 656 PRO A CA 1
ATOM 5197 C C . PRO A 1 656 ? -20.008 -4.302 55.609 1.00 58.66 656 PRO A C 1
ATOM 5199 O O . PRO A 1 656 ? -19.335 -5.176 56.153 1.00 58.66 656 PRO A O 1
ATOM 5202 N N . SER A 1 657 ? -20.587 -4.472 54.421 1.00 67.75 657 SER A N 1
ATOM 5203 C CA . SER A 1 657 ? -20.453 -5.699 53.636 1.00 67.75 657 SER A CA 1
ATOM 5204 C C . SER A 1 657 ? -18.977 -5.958 53.326 1.00 67.75 657 SER A C 1
ATOM 5206 O O . SER A 1 657 ? -18.345 -5.199 52.588 1.00 67.75 657 SER A O 1
ATOM 5208 N N . GLU A 1 658 ? -18.424 -7.006 53.930 1.00 82.44 658 GLU A N 1
ATOM 5209 C CA . GLU A 1 658 ? -17.019 -7.378 53.800 1.00 82.44 658 GLU A CA 1
ATOM 5210 C C . GLU A 1 658 ? -16.818 -8.188 52.514 1.00 82.44 658 GLU A C 1
ATOM 5212 O O . GLU A 1 658 ? -17.257 -9.333 52.403 1.00 82.44 658 GLU A O 1
ATOM 5217 N N . PHE A 1 659 ? -16.164 -7.591 51.518 1.00 85.62 659 PHE A N 1
ATOM 5218 C CA . PHE A 1 659 ? -15.881 -8.253 50.247 1.00 85.62 659 PHE A CA 1
ATOM 5219 C C . PHE A 1 659 ? -14.506 -8.930 50.295 1.00 85.62 659 PHE A C 1
ATOM 5221 O O . PHE A 1 659 ? -13.515 -8.334 50.723 1.00 85.62 659 PHE A O 1
ATOM 5228 N N . ILE A 1 660 ? -14.417 -10.171 49.809 1.00 89.69 660 ILE A N 1
ATOM 5229 C CA . ILE A 1 660 ? -13.152 -10.915 49.747 1.00 89.69 660 ILE A CA 1
ATOM 5230 C C . ILE A 1 660 ? -12.438 -10.598 48.430 1.00 89.69 660 ILE A C 1
ATOM 5232 O O . ILE A 1 660 ? -12.876 -11.015 47.360 1.00 89.69 660 ILE A O 1
ATOM 5236 N N . LYS A 1 661 ? -11.294 -9.913 48.512 1.00 91.50 661 LYS A N 1
ATOM 5237 C CA . LYS A 1 661 ? -10.424 -9.614 47.369 1.00 91.50 661 LYS A CA 1
ATOM 5238 C C . LYS A 1 661 ? -9.209 -10.541 47.339 1.00 91.50 661 LYS A C 1
ATOM 5240 O O . LYS A 1 661 ? -8.515 -10.712 48.344 1.00 91.50 661 LYS A O 1
ATOM 5245 N N . HIS A 1 662 ? -8.875 -11.079 46.166 1.00 91.62 662 HIS A N 1
ATOM 5246 C CA . HIS A 1 662 ? -7.584 -11.736 45.933 1.00 91.62 662 HIS A CA 1
ATOM 5247 C C . HIS A 1 662 ? -6.494 -10.686 45.690 1.00 91.62 662 HIS A C 1
ATOM 5249 O O . HIS A 1 662 ? -6.672 -9.750 44.917 1.00 91.62 662 HIS A O 1
ATOM 5255 N N . CYS A 1 663 ? -5.343 -10.829 46.345 1.00 91.50 663 CYS A N 1
ATOM 5256 C CA . CYS A 1 663 ? -4.249 -9.864 46.254 1.00 91.50 663 CYS A CA 1
ATOM 5257 C C . CYS A 1 663 ? -3.541 -9.946 44.884 1.00 91.50 663 CYS A C 1
ATOM 5259 O O . CYS A 1 663 ? -2.871 -10.957 44.627 1.00 91.50 663 CYS A O 1
ATOM 5261 N N . PRO A 1 664 ? -3.591 -8.892 44.039 1.00 89.69 664 PRO A N 1
ATOM 5262 C CA . PRO A 1 664 ? -2.922 -8.891 42.733 1.00 89.69 664 PRO A CA 1
ATOM 5263 C C . PRO A 1 664 ? -1.394 -8.827 42.871 1.00 89.69 664 PRO A C 1
ATOM 5265 O O . PRO A 1 664 ? -0.662 -9.287 41.998 1.00 89.69 664 PRO A O 1
ATOM 5268 N N . GLY A 1 665 ? -0.888 -8.389 44.027 1.00 92.19 665 GLY A N 1
ATOM 5269 C CA . GLY A 1 665 ? 0.527 -8.083 44.229 1.00 92.19 665 GLY A CA 1
ATOM 5270 C C . GLY A 1 665 ? 0.846 -6.658 43.787 1.00 92.19 665 GLY A C 1
ATOM 5271 O O . GLY A 1 665 ? -0.035 -5.902 43.392 1.00 92.19 665 GLY A O 1
ATOM 5272 N N . LEU A 1 666 ? 2.111 -6.274 43.899 1.00 93.50 666 LEU A N 1
ATOM 5273 C CA . LEU A 1 666 ? 2.590 -4.969 43.462 1.00 93.50 666 LEU A CA 1
ATOM 5274 C C . LEU A 1 666 ? 2.829 -4.996 41.945 1.00 93.50 666 LEU A C 1
ATOM 5276 O O . LEU A 1 666 ? 3.546 -5.867 41.452 1.00 93.50 666 LEU A O 1
ATOM 5280 N N . THR A 1 667 ? 2.251 -4.031 41.236 1.00 92.00 667 THR A N 1
ATOM 5281 C CA . THR A 1 667 ? 2.299 -3.856 39.770 1.00 92.00 667 THR A CA 1
ATOM 5282 C C . THR A 1 667 ? 2.459 -2.368 39.429 1.00 92.00 667 THR A C 1
ATOM 5284 O O . THR A 1 667 ? 2.383 -1.515 40.323 1.00 92.00 667 THR A O 1
ATOM 5287 N N . GLY A 1 668 ? 2.629 -2.011 38.154 1.00 87.94 668 GLY A N 1
ATOM 5288 C CA . GLY A 1 668 ? 2.701 -0.621 37.690 1.00 87.94 668 GLY A CA 1
ATOM 5289 C C . GLY A 1 668 ? 1.509 0.246 38.091 1.00 87.94 668 GLY A C 1
ATOM 5290 O O . GLY A 1 668 ? 1.684 1.446 38.304 1.00 87.94 668 GLY A O 1
ATOM 5291 N N . ALA A 1 669 ? 0.333 -0.358 38.312 1.00 88.12 669 ALA A N 1
ATOM 5292 C CA . ALA A 1 669 ? -0.844 0.323 38.852 1.00 88.12 669 ALA A CA 1
ATOM 5293 C C . ALA A 1 669 ? -0.578 0.962 40.230 1.00 88.12 669 ALA A C 1
ATOM 5295 O O . ALA A 1 669 ? -1.095 2.044 40.509 1.00 88.12 669 ALA A O 1
ATOM 5296 N N . VAL A 1 670 ? 0.251 0.321 41.068 1.00 88.25 670 VAL A N 1
ATOM 5297 C CA . VAL A 1 670 ? 0.733 0.869 42.348 1.00 88.25 670 VAL A CA 1
ATOM 5298 C C . VAL A 1 670 ? 1.843 1.900 42.122 1.00 88.25 670 VAL A C 1
ATOM 5300 O O . VAL A 1 670 ? 1.848 2.945 42.772 1.00 88.25 670 VAL A O 1
ATOM 5303 N N . HIS A 1 671 ? 2.798 1.614 41.229 1.00 89.81 671 HIS A N 1
ATOM 5304 C CA . HIS A 1 671 ? 3.875 2.538 40.859 1.00 89.81 671 HIS A CA 1
ATOM 5305 C C . HIS A 1 671 ? 4.586 2.093 39.559 1.00 89.81 671 HIS A C 1
ATOM 5307 O O . HIS A 1 671 ? 5.189 1.018 39.567 1.00 89.81 671 HIS A O 1
ATOM 5313 N N . PRO A 1 672 ? 4.656 2.913 38.487 1.00 86.31 672 PRO A N 1
ATOM 5314 C CA . PRO A 1 672 ? 5.117 2.475 37.157 1.00 86.31 672 PRO A CA 1
ATOM 5315 C C . PRO A 1 672 ? 6.487 1.777 37.096 1.00 86.31 672 PRO A C 1
ATOM 5317 O O . PRO A 1 672 ? 6.671 0.837 36.331 1.00 86.31 672 PRO A O 1
ATOM 5320 N N . ARG A 1 673 ? 7.458 2.164 37.941 1.00 88.81 673 ARG A N 1
ATOM 5321 C CA . ARG A 1 673 ? 8.781 1.493 37.985 1.00 88.81 673 ARG A CA 1
ATOM 5322 C C . ARG A 1 673 ? 8.756 0.051 38.519 1.00 88.81 673 ARG A C 1
ATOM 5324 O O . ARG A 1 673 ? 9.801 -0.593 38.529 1.00 88.81 673 ARG A O 1
ATOM 5331 N N . ILE A 1 674 ? 7.615 -0.453 38.994 1.00 90.12 674 ILE A N 1
ATOM 5332 C CA . ILE A 1 674 ? 7.481 -1.857 39.403 1.00 90.12 674 ILE A CA 1
ATOM 5333 C C . ILE A 1 674 ? 7.526 -2.776 38.178 1.00 90.12 674 ILE A C 1
ATOM 5335 O O . ILE A 1 674 ? 8.231 -3.778 38.237 1.00 90.12 674 ILE A O 1
ATOM 5339 N N . ASP A 1 675 ? 6.885 -2.410 37.068 1.00 85.69 675 ASP A N 1
ATOM 5340 C CA . ASP A 1 675 ? 6.873 -3.251 35.862 1.00 85.69 675 ASP A CA 1
ATOM 5341 C C . ASP A 1 675 ? 8.261 -3.261 35.204 1.00 85.69 675 ASP A C 1
ATOM 5343 O O . ASP A 1 675 ? 8.845 -4.326 35.032 1.00 85.69 675 ASP A O 1
ATOM 5347 N N . TYR A 1 676 ? 8.902 -2.091 35.057 1.00 83.56 676 TYR A N 1
ATOM 5348 C CA . TYR A 1 676 ? 10.321 -2.004 34.669 1.00 83.56 676 TYR A CA 1
ATOM 5349 C C . TYR A 1 676 ? 11.237 -2.864 35.567 1.00 83.56 676 TYR A C 1
ATOM 5351 O O . TYR A 1 676 ? 12.177 -3.492 35.078 1.00 83.56 676 TYR A O 1
ATOM 5359 N N . TYR A 1 677 ? 10.969 -2.936 36.878 1.00 86.94 677 TYR A N 1
ATOM 5360 C CA . TYR A 1 677 ? 11.708 -3.817 37.788 1.00 86.94 677 TYR A CA 1
ATOM 5361 C C . TYR A 1 677 ? 11.427 -5.308 37.553 1.00 86.94 677 TYR A C 1
ATOM 5363 O O . TYR A 1 677 ? 12.358 -6.100 37.681 1.00 86.94 677 TYR A O 1
ATOM 5371 N N . ILE A 1 678 ? 10.196 -5.695 37.211 1.00 85.12 678 ILE A N 1
ATOM 5372 C CA . ILE A 1 678 ? 9.840 -7.079 36.867 1.00 85.12 678 ILE A CA 1
ATOM 5373 C C . ILE A 1 678 ? 10.543 -7.491 35.567 1.00 85.12 678 ILE A C 1
ATOM 5375 O O . ILE A 1 678 ? 11.231 -8.510 35.554 1.00 85.12 678 ILE A O 1
ATOM 5379 N N . ASP A 1 679 ? 10.449 -6.665 34.525 1.00 75.81 679 ASP A N 1
ATOM 5380 C CA . ASP A 1 679 ? 10.980 -6.959 33.190 1.00 75.81 679 ASP A CA 1
ATOM 5381 C C . ASP A 1 679 ? 12.518 -7.026 33.160 1.00 75.81 679 ASP A C 1
ATOM 5383 O O . ASP A 1 679 ? 13.100 -7.872 32.482 1.00 75.81 679 ASP A O 1
ATOM 5387 N N . HIS A 1 680 ? 13.197 -6.153 33.917 1.00 74.75 680 HIS A N 1
ATOM 5388 C CA . HIS A 1 680 ? 14.654 -5.982 33.831 1.00 74.75 680 HIS A CA 1
ATOM 5389 C C . HIS A 1 680 ? 15.433 -6.626 34.992 1.00 74.75 680 HIS A C 1
ATOM 5391 O O . HIS A 1 680 ? 16.666 -6.573 35.006 1.00 74.75 680 HIS A O 1
ATOM 5397 N N . CYS A 1 681 ? 14.777 -7.216 36.003 1.00 77.69 681 CYS A N 1
ATOM 5398 C CA . CYS A 1 681 ? 15.476 -7.868 37.116 1.00 77.69 681 CYS A CA 1
ATOM 5399 C C . CYS A 1 681 ? 15.564 -9.394 36.920 1.00 77.69 681 CYS A C 1
ATOM 5401 O O . CYS A 1 681 ? 14.582 -10.091 37.157 1.00 77.69 681 CYS A O 1
ATOM 5403 N N . PRO A 1 682 ? 16.751 -9.968 36.629 1.00 70.69 682 PRO A N 1
ATOM 5404 C CA . PRO A 1 682 ? 16.893 -11.405 36.357 1.00 70.69 682 PRO A CA 1
ATOM 5405 C C . PRO A 1 682 ? 16.697 -12.313 37.587 1.00 70.69 682 PRO A C 1
ATOM 5407 O O . PRO A 1 682 ? 16.849 -13.526 37.476 1.00 70.69 682 PRO A O 1
ATOM 5410 N N . ALA A 1 683 ? 16.408 -11.747 38.763 1.00 76.62 683 ALA A N 1
ATOM 5411 C CA . ALA A 1 683 ? 16.366 -12.452 40.039 1.00 76.62 683 ALA A CA 1
ATOM 5412 C C . ALA A 1 683 ? 14.931 -12.668 40.526 1.00 76.62 683 ALA A C 1
ATOM 5414 O O . ALA A 1 683 ? 14.190 -11.711 40.723 1.00 76.62 683 ALA A O 1
ATOM 5415 N N . SER A 1 684 ? 14.583 -13.920 40.835 1.00 78.12 684 SER A N 1
ATOM 5416 C CA . SER A 1 684 ? 13.236 -14.348 41.254 1.00 78.12 684 SER A CA 1
ATOM 5417 C C . SER A 1 684 ? 12.744 -13.798 42.606 1.00 78.12 684 SER A C 1
ATOM 5419 O O . SER A 1 684 ? 11.660 -14.156 43.060 1.00 78.12 684 SER A O 1
ATOM 5421 N N . GLY A 1 685 ? 13.514 -12.950 43.288 1.00 85.62 685 GLY A N 1
ATOM 5422 C CA . GLY A 1 685 ? 13.143 -12.337 44.564 1.00 85.62 685 GLY A CA 1
ATOM 5423 C C . GLY A 1 685 ? 14.329 -11.752 45.327 1.00 85.62 685 GLY A C 1
ATOM 5424 O O . GLY A 1 685 ? 15.483 -12.006 44.981 1.00 85.62 685 GLY A O 1
ATOM 5425 N N . ALA A 1 686 ? 14.041 -10.966 46.366 1.00 87.12 686 ALA A N 1
ATOM 5426 C CA . ALA A 1 686 ? 15.035 -10.291 47.203 1.00 87.12 686 ALA A CA 1
ATOM 5427 C C . ALA A 1 686 ? 14.464 -9.921 48.596 1.00 87.12 686 ALA A C 1
ATOM 5429 O O . ALA A 1 686 ? 13.401 -10.398 48.995 1.00 87.12 686 ALA A O 1
ATOM 5430 N N . GLY A 1 687 ? 15.216 -9.128 49.368 1.00 86.62 687 GLY A N 1
ATOM 5431 C CA . GLY A 1 687 ? 14.921 -8.747 50.760 1.00 86.62 687 GLY A CA 1
ATOM 5432 C C . GLY A 1 687 ? 15.760 -9.500 51.799 1.00 86.62 687 GLY A C 1
ATOM 5433 O O . GLY A 1 687 ? 16.102 -8.932 52.831 1.00 86.62 687 GLY A O 1
ATOM 5434 N N . ALA A 1 688 ? 16.189 -10.722 51.463 1.00 87.00 688 ALA A N 1
ATOM 5435 C CA . ALA A 1 688 ? 17.083 -11.538 52.284 1.00 87.00 688 ALA A CA 1
ATOM 5436 C C . ALA A 1 688 ? 18.389 -10.818 52.662 1.00 87.00 688 ALA A C 1
ATOM 5438 O O . ALA A 1 688 ? 18.875 -9.938 51.941 1.00 87.00 688 ALA A O 1
ATOM 5439 N N . ARG A 1 689 ? 18.989 -11.247 53.778 1.00 88.31 689 ARG A N 1
ATOM 5440 C CA . ARG A 1 689 ? 20.263 -10.729 54.298 1.00 88.31 689 ARG A CA 1
ATOM 5441 C C . ARG A 1 689 ? 21.425 -11.042 53.343 1.00 88.31 689 ARG A C 1
ATOM 5443 O O . ARG A 1 689 ? 21.287 -11.761 52.348 1.00 88.31 689 ARG A O 1
ATOM 5450 N N . THR A 1 690 ? 22.602 -10.492 53.629 1.00 87.88 690 THR A N 1
ATOM 5451 C CA . THR A 1 690 ? 23.826 -10.803 52.875 1.00 87.88 690 THR A CA 1
ATOM 5452 C C . THR A 1 690 ? 24.161 -12.293 52.982 1.00 87.88 690 THR A C 1
ATOM 5454 O O . THR A 1 690 ? 23.923 -12.913 54.013 1.00 87.88 690 THR A O 1
ATOM 5457 N N . ILE A 1 691 ? 24.735 -12.890 51.931 1.00 87.19 691 ILE A N 1
ATOM 5458 C CA . ILE A 1 691 ? 25.040 -14.334 51.925 1.00 87.19 691 ILE A CA 1
ATOM 5459 C C . ILE A 1 691 ? 25.961 -14.741 53.088 1.00 87.19 691 ILE A C 1
ATOM 5461 O O . ILE A 1 691 ? 25.765 -15.789 53.697 1.00 87.19 691 ILE A O 1
ATOM 5465 N N . ASN A 1 692 ? 26.898 -13.864 53.457 1.00 91.50 692 ASN A N 1
ATOM 5466 C CA . ASN A 1 692 ? 27.814 -14.065 54.576 1.00 91.50 692 ASN A CA 1
ATOM 5467 C C . ASN A 1 692 ? 27.098 -14.206 55.933 1.00 91.50 692 ASN A C 1
ATOM 5469 O O . ASN A 1 692 ? 27.603 -14.925 56.785 1.00 91.50 692 ASN A O 1
ATOM 5473 N N . PHE A 1 693 ? 25.905 -13.622 56.120 1.00 91.06 693 PHE A N 1
ATOM 5474 C CA . PHE A 1 693 ? 25.105 -13.844 57.332 1.00 91.06 693 PHE A CA 1
ATOM 5475 C C . PHE A 1 693 ? 24.705 -15.321 57.482 1.00 91.06 693 PHE A C 1
ATOM 5477 O O . PHE A 1 693 ? 24.868 -15.892 58.554 1.00 91.06 693 PHE A O 1
ATOM 5484 N N . TYR A 1 694 ? 24.241 -15.960 56.404 1.00 90.31 694 TYR A N 1
ATOM 5485 C CA . TYR A 1 694 ? 23.863 -17.379 56.434 1.00 90.31 694 TYR A CA 1
ATOM 5486 C C . TYR A 1 694 ? 25.085 -18.303 56.461 1.00 90.31 694 TYR A C 1
ATOM 5488 O O . TYR A 1 694 ? 25.008 -19.387 57.023 1.00 90.31 694 TYR A O 1
ATOM 5496 N N . VAL A 1 695 ? 26.224 -17.883 55.893 1.00 89.75 695 VAL A N 1
ATOM 5497 C CA . VAL A 1 695 ? 27.493 -18.616 56.045 1.00 89.75 695 VAL A CA 1
ATOM 5498 C C . VAL A 1 695 ? 27.934 -18.621 57.506 1.00 89.75 695 VAL A C 1
ATOM 5500 O O . VAL A 1 695 ? 28.168 -19.696 58.045 1.00 89.75 695 VAL A O 1
ATOM 5503 N N . ALA A 1 696 ? 27.961 -17.456 58.159 1.00 89.19 696 ALA A N 1
ATOM 5504 C CA . ALA A 1 696 ? 28.270 -17.353 59.580 1.00 89.19 696 ALA A CA 1
ATOM 5505 C C . ALA A 1 696 ? 27.298 -18.202 60.424 1.00 89.19 696 ALA A C 1
ATOM 5507 O O . ALA A 1 696 ? 27.721 -19.103 61.143 1.00 89.19 696 ALA A O 1
ATOM 5508 N N . GLN A 1 697 ? 25.985 -18.041 60.217 1.00 89.81 697 GLN A N 1
ATOM 5509 C CA . GLN A 1 697 ? 24.949 -18.813 60.917 1.00 89.81 697 GLN A CA 1
ATOM 5510 C C . GLN A 1 697 ? 25.080 -20.345 60.761 1.00 89.81 697 GLN A C 1
ATOM 5512 O O . GLN A 1 697 ? 24.636 -21.083 61.638 1.00 89.81 697 GLN A O 1
ATOM 5517 N N . LEU A 1 698 ? 25.657 -20.838 59.658 1.00 89.12 698 LEU A N 1
ATOM 5518 C CA . LEU A 1 698 ? 25.830 -22.274 59.397 1.00 89.12 698 LEU A CA 1
ATOM 5519 C C . LEU A 1 698 ? 27.215 -22.818 59.795 1.00 89.12 698 LEU A C 1
ATOM 5521 O O . LEU A 1 698 ? 27.333 -24.018 60.051 1.00 89.12 698 LEU A O 1
ATOM 5525 N N . PHE A 1 699 ? 28.261 -21.980 59.812 1.00 90.56 699 PHE A N 1
ATOM 5526 C CA . PHE A 1 699 ? 29.660 -22.436 59.850 1.00 90.56 699 PHE A CA 1
ATOM 5527 C C . PHE A 1 699 ? 30.598 -21.649 60.792 1.00 90.56 699 PHE A C 1
ATOM 5529 O O . PHE A 1 699 ? 31.735 -22.080 60.987 1.00 90.56 699 PHE A O 1
ATOM 5536 N N . GLU A 1 700 ? 30.164 -20.551 61.417 1.00 86.81 700 GLU A N 1
ATOM 5537 C CA . GLU A 1 700 ? 30.985 -19.775 62.364 1.00 86.81 700 GLU A CA 1
ATOM 5538 C C . GLU A 1 700 ? 31.242 -20.564 63.655 1.00 86.81 700 GLU A C 1
ATOM 5540 O O . GLU A 1 700 ? 32.387 -20.882 63.958 1.00 86.81 700 GLU A O 1
ATOM 5545 N N . GLU A 1 701 ? 30.186 -20.993 64.352 1.00 81.81 701 GLU A N 1
ATOM 5546 C CA . GLU A 1 701 ? 30.272 -21.700 65.645 1.00 81.81 701 GLU A CA 1
ATOM 5547 C C . GLU A 1 701 ? 31.122 -22.986 65.592 1.00 81.81 701 GLU A C 1
ATOM 5549 O O . GLU A 1 701 ? 31.782 -23.343 66.565 1.00 81.81 701 GLU A O 1
ATOM 5554 N N . LYS A 1 702 ? 31.129 -23.687 64.449 1.00 80.69 702 LYS A N 1
ATOM 5555 C CA . LYS A 1 702 ? 31.797 -24.995 64.293 1.00 80.69 702 LYS A CA 1
ATOM 5556 C C . LYS A 1 702 ? 33.122 -24.957 63.533 1.00 80.69 702 LYS A C 1
ATOM 5558 O O . LYS A 1 702 ? 33.863 -25.936 63.591 1.00 80.69 702 LYS A O 1
ATOM 5563 N N . ARG A 1 703 ? 33.394 -23.902 62.755 1.00 84.75 703 ARG A N 1
ATOM 5564 C CA . ARG A 1 703 ? 34.558 -23.823 61.845 1.00 84.75 703 ARG A CA 1
ATOM 5565 C C . ARG A 1 703 ? 35.182 -22.423 61.727 1.00 84.75 703 ARG A C 1
ATOM 5567 O O . ARG A 1 703 ? 36.170 -22.285 61.015 1.00 84.75 703 ARG A O 1
ATOM 5574 N N . GLY A 1 704 ? 34.626 -21.395 62.370 1.00 86.75 704 GLY A N 1
ATOM 5575 C CA . GLY A 1 704 ? 35.083 -20.001 62.273 1.00 86.75 704 GLY A CA 1
ATOM 5576 C C . GLY A 1 704 ? 34.796 -19.316 60.929 1.00 86.75 704 GLY A C 1
ATOM 5577 O O . GLY A 1 704 ? 35.344 -18.250 60.657 1.00 86.75 704 GLY A O 1
ATOM 5578 N N . ILE A 1 705 ? 33.969 -19.910 60.059 1.00 88.38 705 ILE A N 1
ATOM 5579 C CA . ILE A 1 705 ? 33.804 -19.432 58.678 1.00 88.38 705 ILE A CA 1
ATOM 5580 C C . ILE A 1 705 ? 32.659 -18.423 58.577 1.00 88.38 705 ILE A C 1
ATOM 5582 O O . ILE A 1 705 ? 31.492 -18.773 58.738 1.00 88.38 705 ILE A O 1
ATOM 5586 N N . VAL A 1 706 ? 32.997 -17.186 58.206 1.00 88.94 706 VAL A N 1
ATOM 5587 C CA . VAL A 1 706 ? 32.053 -16.053 58.110 1.00 88.94 706 VAL A CA 1
ATOM 5588 C C . VAL A 1 706 ? 31.856 -15.499 56.689 1.00 88.94 706 VAL A C 1
ATOM 5590 O O . VAL A 1 706 ? 31.095 -14.552 56.495 1.00 88.94 706 VAL A O 1
ATOM 5593 N N . SER A 1 707 ? 32.520 -16.057 55.666 1.00 89.81 707 SER A N 1
ATOM 5594 C CA . SER A 1 707 ? 32.421 -15.561 54.281 1.00 89.81 707 SER A CA 1
ATOM 5595 C C . SER A 1 707 ? 32.233 -16.657 53.238 1.00 89.81 707 SER A C 1
ATOM 5597 O O . SER A 1 707 ? 32.943 -17.657 53.237 1.00 89.81 707 SER A O 1
ATOM 5599 N N . ILE A 1 708 ? 31.335 -16.430 52.271 1.00 86.75 708 ILE A N 1
ATOM 5600 C CA . ILE A 1 708 ? 31.092 -17.352 51.142 1.00 86.75 708 ILE A CA 1
ATOM 5601 C C . ILE A 1 708 ? 32.319 -17.524 50.224 1.00 86.75 708 ILE A C 1
ATOM 5603 O O . ILE A 1 708 ? 32.388 -18.464 49.430 1.00 86.75 708 ILE A O 1
ATOM 5607 N N . SER A 1 709 ? 33.284 -16.603 50.317 1.00 86.50 709 SER A N 1
ATOM 5608 C CA . SER A 1 709 ? 34.557 -16.652 49.594 1.00 86.50 709 SER A CA 1
ATOM 5609 C C . SER A 1 709 ? 35.548 -17.672 50.162 1.00 86.50 709 SER A C 1
ATOM 5611 O O . SER A 1 709 ? 36.517 -17.990 49.476 1.00 86.50 709 SER A O 1
ATOM 5613 N N . ASP A 1 710 ? 35.326 -18.177 51.380 1.00 87.00 710 ASP A N 1
ATOM 5614 C CA . ASP A 1 710 ? 36.268 -19.040 52.095 1.00 87.00 710 ASP A CA 1
ATOM 5615 C C . ASP A 1 710 ? 36.590 -20.330 51.309 1.00 87.00 710 ASP A C 1
ATOM 5617 O O . ASP A 1 710 ? 35.668 -21.063 50.919 1.00 87.00 710 ASP A O 1
ATOM 5621 N N . PRO A 1 711 ? 37.875 -20.634 51.040 1.00 84.94 711 PRO A N 1
ATOM 5622 C CA . PRO A 1 711 ? 38.268 -21.767 50.203 1.00 84.94 711 PRO A CA 1
ATOM 5623 C C . PRO A 1 711 ? 37.926 -23.131 50.821 1.00 84.94 711 PRO A C 1
ATOM 5625 O O . PRO A 1 711 ? 37.805 -24.103 50.080 1.00 84.94 711 PRO A O 1
ATOM 5628 N N . SER A 1 712 ? 37.717 -23.214 52.139 1.00 85.00 712 SER A N 1
ATOM 5629 C CA . SER A 1 712 ? 37.356 -24.454 52.832 1.00 85.00 712 SER A CA 1
ATOM 5630 C C . SER A 1 712 ? 35.861 -24.806 52.735 1.00 85.00 712 SER A C 1
ATOM 5632 O O . SER A 1 712 ? 35.472 -25.920 53.096 1.00 85.00 712 SER A O 1
ATOM 5634 N N . LEU A 1 713 ? 35.007 -23.903 52.231 1.00 87.50 713 LEU A N 1
ATOM 5635 C CA . LEU A 1 713 ? 33.597 -24.199 51.948 1.00 87.50 713 LEU A CA 1
ATOM 5636 C C . LEU A 1 713 ? 33.449 -24.988 50.645 1.00 87.50 713 LEU A C 1
ATOM 5638 O O . LEU A 1 713 ? 33.655 -24.450 49.551 1.00 87.50 713 LEU A O 1
ATOM 5642 N N . SER A 1 714 ? 32.992 -26.235 50.746 1.00 87.31 714 SER A N 1
ATOM 5643 C CA . SER A 1 714 ? 32.702 -27.082 49.588 1.00 87.31 714 SER A CA 1
ATOM 5644 C C . SER A 1 714 ? 31.546 -26.542 48.736 1.00 87.31 714 SER A C 1
ATOM 5646 O O . SER A 1 714 ? 30.691 -25.772 49.182 1.00 87.31 714 SER A O 1
ATOM 5648 N N . ARG A 1 715 ? 31.442 -27.018 47.488 1.00 82.88 715 ARG A N 1
ATOM 5649 C CA . ARG A 1 715 ? 30.333 -26.664 46.582 1.00 82.88 715 ARG A CA 1
ATOM 5650 C C . ARG A 1 715 ? 28.950 -26.985 47.174 1.00 82.88 715 ARG A C 1
ATOM 5652 O O . ARG A 1 715 ? 28.001 -26.256 46.890 1.00 82.88 715 ARG A O 1
ATOM 5659 N N . LYS A 1 716 ? 28.828 -28.034 48.001 1.00 83.50 716 LYS A N 1
ATOM 5660 C CA . LYS A 1 716 ? 27.572 -28.388 48.690 1.00 83.50 716 LYS A CA 1
ATOM 5661 C C . LYS A 1 716 ? 27.230 -27.370 49.783 1.00 83.50 716 LYS A C 1
ATOM 5663 O O . LYS A 1 716 ? 26.118 -26.858 49.794 1.00 83.50 716 LYS A O 1
ATOM 5668 N N . GLU A 1 717 ? 28.193 -27.011 50.628 1.00 87.12 717 GLU A N 1
ATOM 5669 C CA . GLU A 1 717 ? 28.015 -26.042 51.723 1.00 87.12 717 GLU A CA 1
ATOM 5670 C C . GLU A 1 717 ? 27.707 -24.631 51.209 1.00 87.12 717 GLU A C 1
ATOM 5672 O O . GLU A 1 717 ? 26.784 -23.979 51.695 1.00 87.12 717 GLU A O 1
ATOM 5677 N N . ARG A 1 718 ? 28.393 -24.193 50.143 1.00 86.62 718 ARG A N 1
ATOM 5678 C CA . ARG A 1 718 ? 28.060 -22.939 49.448 1.00 86.62 718 ARG A CA 1
ATOM 5679 C C . ARG A 1 718 ? 26.619 -22.966 48.923 1.00 86.62 718 ARG A C 1
ATOM 5681 O O . ARG A 1 718 ? 25.883 -22.004 49.111 1.00 86.62 718 ARG A O 1
ATOM 5688 N N . THR A 1 719 ? 26.193 -24.077 48.314 1.00 82.88 719 THR A N 1
ATOM 5689 C CA . THR A 1 719 ? 24.811 -24.246 47.817 1.00 82.88 719 THR A CA 1
ATOM 5690 C C . THR A 1 719 ? 23.785 -24.205 48.955 1.00 82.88 719 THR A C 1
ATOM 5692 O O . THR A 1 719 ? 22.737 -23.583 48.793 1.00 82.88 719 THR A O 1
ATOM 5695 N N . LEU A 1 720 ? 24.095 -24.789 50.119 1.00 86.06 720 LEU A N 1
ATOM 5696 C CA . LEU A 1 720 ? 23.245 -24.731 51.311 1.00 86.06 720 LEU A CA 1
ATOM 5697 C C . LEU A 1 720 ? 23.049 -23.285 51.798 1.00 86.06 720 LEU A C 1
ATOM 5699 O O . LEU A 1 720 ? 21.910 -22.859 51.977 1.00 86.06 720 LEU A O 1
ATOM 5703 N N . ALA A 1 721 ? 24.120 -22.495 51.922 1.00 87.19 721 ALA A N 1
ATOM 5704 C CA . ALA A 1 721 ? 24.013 -21.088 52.322 1.00 87.19 721 ALA A CA 1
ATOM 5705 C C . ALA A 1 721 ? 23.133 -20.264 51.355 1.00 87.19 721 ALA A C 1
ATOM 5707 O O . ALA A 1 721 ? 22.283 -19.485 51.794 1.00 87.19 721 ALA A O 1
ATOM 5708 N N . TYR A 1 722 ? 23.266 -20.481 50.040 1.00 85.62 722 TYR A N 1
ATOM 5709 C CA . TYR A 1 722 ? 22.396 -19.842 49.043 1.00 85.62 722 TYR A CA 1
ATOM 5710 C C . TYR A 1 722 ? 20.944 -20.345 49.096 1.00 85.62 722 TYR A C 1
ATOM 5712 O O . TYR A 1 722 ? 20.026 -19.569 48.825 1.00 85.62 722 TYR A O 1
ATOM 5720 N N . HIS A 1 723 ? 20.706 -21.601 49.485 1.00 83.75 723 HIS A N 1
ATOM 5721 C CA . HIS A 1 723 ? 19.356 -22.113 49.713 1.00 83.75 723 HIS A CA 1
ATOM 5722 C C . HIS A 1 723 ? 18.690 -21.423 50.914 1.00 83.75 723 HIS A C 1
ATOM 5724 O O . HIS A 1 723 ? 17.584 -20.905 50.762 1.00 83.75 723 HIS A O 1
ATOM 5730 N N . HIS A 1 724 ? 19.380 -21.293 52.053 1.00 83.88 724 HIS A N 1
ATOM 5731 C CA . HIS A 1 724 ? 18.875 -20.534 53.207 1.00 83.88 724 HIS A CA 1
ATOM 5732 C C . HIS A 1 724 ? 18.569 -19.067 52.844 1.00 83.88 724 HIS A C 1
ATOM 5734 O O . HIS A 1 724 ? 17.468 -18.587 53.119 1.00 83.88 724 HIS A O 1
ATOM 5740 N N . GLN A 1 725 ? 19.465 -18.388 52.113 1.00 87.62 725 GLN A N 1
ATOM 5741 C CA . GLN A 1 725 ? 19.207 -17.036 51.591 1.00 87.62 725 GLN A CA 1
ATOM 5742 C C . GLN A 1 725 ? 17.992 -16.976 50.638 1.00 87.62 725 GLN A C 1
ATOM 5744 O O . GLN A 1 725 ? 17.325 -15.947 50.543 1.00 87.62 725 GLN A O 1
ATOM 5749 N N . SER A 1 726 ? 17.692 -18.052 49.902 1.00 80.56 726 SER A N 1
ATOM 5750 C CA . SER A 1 726 ? 16.536 -18.094 48.995 1.00 80.56 726 SER A CA 1
ATOM 5751 C C . SER A 1 726 ? 15.191 -18.206 49.722 1.00 80.56 726 SER A C 1
ATOM 5753 O O . SER A 1 726 ? 14.195 -17.695 49.211 1.00 80.56 726 SER A O 1
ATOM 5755 N N . LEU A 1 727 ? 15.176 -18.820 50.911 1.00 82.69 727 LEU A N 1
ATOM 5756 C CA . LEU A 1 727 ? 13.986 -18.982 51.751 1.00 82.69 727 LEU A CA 1
ATOM 5757 C C . LEU A 1 727 ? 13.674 -17.711 52.558 1.00 82.69 727 LEU A C 1
ATOM 5759 O O . LEU A 1 727 ? 12.515 -17.317 52.654 1.00 82.69 727 LEU A O 1
ATOM 5763 N N . ASP A 1 728 ? 14.699 -17.027 53.073 1.00 87.75 728 ASP A N 1
ATOM 5764 C CA . ASP A 1 728 ? 14.574 -15.810 53.898 1.00 87.75 728 ASP A CA 1
ATOM 5765 C C . ASP A 1 728 ? 14.363 -14.520 53.068 1.00 87.75 728 ASP A C 1
ATOM 5767 O O . ASP A 1 728 ? 14.804 -13.431 53.429 1.00 87.75 728 ASP A O 1
ATOM 5771 N N . ARG A 1 729 ? 13.711 -14.626 51.902 1.00 88.62 729 ARG A N 1
ATOM 5772 C CA . ARG A 1 729 ? 13.351 -13.475 51.055 1.00 88.62 729 ARG A CA 1
ATOM 5773 C C . ARG A 1 729 ? 12.069 -12.816 51.561 1.00 88.62 729 ARG A C 1
ATOM 5775 O O . ARG A 1 729 ? 11.118 -13.497 51.935 1.00 88.62 729 ARG A O 1
ATOM 5782 N N . ASP A 1 730 ? 11.988 -11.490 51.472 1.00 89.88 730 ASP A N 1
ATOM 5783 C CA . ASP A 1 730 ? 10.762 -10.744 51.795 1.00 89.88 730 ASP A CA 1
ATOM 5784 C C . ASP A 1 730 ? 9.787 -10.670 50.616 1.00 89.88 730 ASP A C 1
ATOM 5786 O O . ASP A 1 730 ? 8.571 -10.612 50.812 1.00 89.88 730 ASP A O 1
ATOM 5790 N N . TRP A 1 731 ? 10.302 -10.668 49.383 1.00 93.12 731 TRP A N 1
ATOM 5791 C CA . TRP A 1 731 ? 9.485 -10.645 48.172 1.00 93.12 731 TRP A CA 1
ATOM 5792 C C . TRP A 1 731 ? 10.041 -11.542 47.070 1.00 93.12 731 TRP A C 1
ATOM 5794 O O . TRP A 1 731 ? 11.252 -11.745 46.943 1.00 93.12 731 TRP A O 1
ATOM 5804 N N . ARG A 1 732 ? 9.130 -12.038 46.233 1.00 90.19 732 ARG A N 1
ATOM 5805 C CA . ARG A 1 732 ? 9.423 -12.746 44.987 1.00 90.19 732 ARG A CA 1
ATOM 5806 C C . ARG A 1 732 ? 8.852 -11.998 43.787 1.00 90.19 732 ARG A C 1
ATOM 5808 O O . ARG A 1 732 ? 7.901 -11.228 43.929 1.00 90.19 732 ARG A O 1
ATOM 5815 N N . ILE A 1 733 ? 9.448 -12.224 42.623 1.00 89.19 733 ILE A N 1
ATOM 5816 C CA . ILE A 1 733 ? 8.889 -11.799 41.339 1.00 89.19 733 ILE A CA 1
ATOM 5817 C C . ILE A 1 733 ? 8.063 -12.975 40.815 1.00 89.19 733 ILE A C 1
ATOM 5819 O O . ILE A 1 733 ? 8.594 -14.067 40.634 1.00 89.19 733 ILE A O 1
ATOM 5823 N N . GLU A 1 734 ? 6.763 -12.758 40.648 1.00 85.25 734 GLU A N 1
ATOM 5824 C CA . GLU A 1 734 ? 5.797 -13.744 40.171 1.00 85.25 734 GLU A CA 1
ATOM 5825 C C . GLU A 1 734 ? 5.502 -13.442 38.697 1.00 85.25 734 GLU A C 1
ATOM 5827 O O . GLU A 1 734 ? 4.878 -12.421 38.395 1.00 85.25 734 GLU A O 1
ATOM 5832 N N . THR A 1 735 ? 5.978 -14.299 37.793 1.00 76.38 735 THR A N 1
ATOM 5833 C CA . THR A 1 735 ? 5.802 -14.175 36.338 1.00 76.38 735 THR A CA 1
ATOM 5834 C C . THR A 1 735 ? 5.176 -15.447 35.773 1.00 76.38 735 THR A C 1
ATOM 5836 O O . THR A 1 735 ? 5.817 -16.483 35.616 1.00 76.38 735 THR A O 1
ATOM 5839 N N . SER A 1 736 ? 3.884 -15.356 35.474 1.00 71.44 736 SER A N 1
ATOM 5840 C CA . SER A 1 736 ? 3.048 -16.421 34.912 1.00 71.44 736 SER A CA 1
ATOM 5841 C C . SER A 1 736 ? 2.184 -15.857 33.772 1.00 71.44 736 SER A C 1
ATOM 5843 O O . SER A 1 736 ? 2.006 -14.636 33.720 1.00 71.44 736 SER A O 1
ATOM 5845 N N . PRO A 1 737 ? 1.594 -16.691 32.890 1.00 57.41 737 PRO A N 1
ATOM 5846 C CA . PRO A 1 737 ? 0.866 -16.223 31.700 1.00 57.41 737 PRO A CA 1
ATOM 5847 C C . PRO A 1 737 ? -0.295 -15.246 31.955 1.00 57.41 737 PRO A C 1
ATOM 5849 O O . PRO A 1 737 ? -0.728 -14.564 31.033 1.00 57.41 737 PRO A O 1
ATOM 5852 N N . HIS A 1 738 ? -0.795 -15.167 33.192 1.00 65.69 738 HIS A N 1
ATOM 5853 C CA . HIS A 1 738 ? -1.916 -14.303 33.584 1.00 65.69 738 HIS A CA 1
ATOM 5854 C C . HIS A 1 738 ? -1.557 -13.318 34.712 1.00 65.69 738 HIS A C 1
ATOM 5856 O O . HIS A 1 738 ? -2.439 -12.659 35.259 1.00 65.69 738 HIS A O 1
ATOM 5862 N N . ARG A 1 739 ? -0.278 -13.241 35.114 1.00 70.25 739 ARG A N 1
ATOM 5863 C CA . ARG A 1 739 ? 0.176 -12.396 36.228 1.00 70.25 739 ARG A CA 1
ATOM 5864 C C . ARG A 1 739 ? 1.678 -12.130 36.161 1.00 70.25 739 ARG A C 1
ATOM 5866 O O . ARG A 1 739 ? 2.469 -13.047 36.381 1.00 70.25 739 ARG A O 1
ATOM 5873 N N . ALA A 1 740 ? 2.036 -10.862 35.985 1.00 85.75 740 ALA A N 1
ATOM 5874 C CA . ALA A 1 740 ? 3.351 -10.303 36.284 1.00 85.75 740 ALA A CA 1
ATOM 5875 C C . ALA A 1 740 ? 3.207 -9.375 37.505 1.00 85.75 740 ALA A C 1
ATOM 5877 O O . ALA A 1 740 ? 2.439 -8.417 37.462 1.00 85.75 740 ALA A O 1
ATOM 5878 N N . SER A 1 741 ? 3.856 -9.689 38.631 1.00 92.06 741 SER A N 1
ATOM 5879 C CA . SER A 1 741 ? 3.744 -8.884 39.862 1.00 92.06 741 SER A CA 1
ATOM 5880 C C . SER A 1 741 ? 4.875 -9.160 40.854 1.00 92.06 741 SER A C 1
ATOM 5882 O O . SER A 1 741 ? 5.392 -10.276 40.915 1.00 92.06 741 SER A O 1
ATOM 5884 N N . VAL A 1 742 ? 5.209 -8.191 41.710 1.00 93.50 742 VAL A N 1
ATOM 5885 C CA . VAL A 1 742 ? 6.020 -8.453 42.910 1.00 93.50 742 VAL A CA 1
ATOM 5886 C C . VAL A 1 742 ? 5.105 -8.839 44.070 1.00 93.50 742 VAL A C 1
ATOM 5888 O O . VAL A 1 742 ? 4.184 -8.106 44.432 1.00 93.50 742 VAL A O 1
ATOM 5891 N N . VAL A 1 743 ? 5.368 -9.989 44.688 1.00 93.19 743 VAL A N 1
ATOM 5892 C CA . VAL A 1 743 ? 4.527 -10.568 45.743 1.00 93.19 743 VAL A CA 1
ATOM 5893 C C . VAL A 1 743 ? 5.358 -10.758 47.009 1.00 93.19 743 VAL A C 1
ATOM 5895 O O . VAL A 1 743 ? 6.451 -11.323 46.962 1.00 93.19 743 VAL A O 1
ATOM 5898 N N . ALA A 1 744 ? 4.850 -10.301 48.157 1.00 93.44 744 ALA A N 1
ATOM 5899 C CA . ALA A 1 744 ? 5.474 -10.590 49.447 1.00 93.44 744 ALA A CA 1
ATOM 5900 C C . ALA A 1 744 ? 5.486 -12.105 49.703 1.00 93.44 744 ALA A C 1
ATOM 5902 O O . ALA A 1 744 ? 4.489 -12.781 49.446 1.00 93.44 744 ALA A O 1
ATOM 5903 N N . THR A 1 745 ? 6.565 -12.653 50.261 1.00 89.50 745 THR A N 1
ATOM 5904 C CA . THR A 1 745 ? 6.625 -14.095 50.580 1.00 89.50 745 THR A CA 1
ATOM 5905 C C . THR A 1 745 ? 5.571 -14.508 51.609 1.00 89.50 745 THR A C 1
ATOM 5907 O O . THR A 1 745 ? 5.083 -15.632 51.561 1.00 89.50 745 THR A O 1
ATOM 5910 N N . ARG A 1 746 ? 5.136 -13.565 52.458 1.00 89.25 746 ARG A N 1
ATOM 5911 C CA . ARG A 1 746 ? 4.015 -13.691 53.409 1.00 89.25 746 ARG A CA 1
ATOM 5912 C C . ARG A 1 746 ? 2.721 -13.007 52.922 1.00 89.25 746 ARG A C 1
ATOM 5914 O O . ARG A 1 746 ? 1.979 -12.448 53.724 1.00 89.25 746 ARG A O 1
ATOM 5921 N N . CYS A 1 747 ? 2.473 -12.970 51.610 1.00 91.31 747 CYS A N 1
ATOM 5922 C CA . CYS A 1 747 ? 1.225 -12.446 51.040 1.00 91.31 747 CYS A CA 1
ATOM 5923 C C . CYS A 1 747 ? 0.005 -13.193 51.606 1.00 91.31 747 CYS A C 1
ATOM 5925 O O . CYS A 1 747 ? 0.003 -14.420 51.641 1.00 91.31 747 CYS A O 1
ATOM 5927 N N . LEU A 1 748 ? -1.053 -12.465 51.985 1.00 88.75 748 LEU A N 1
ATOM 5928 C CA . LEU A 1 748 ? -2.273 -13.059 52.557 1.00 88.75 748 LEU A CA 1
ATOM 5929 C C . LEU A 1 748 ? -3.109 -13.851 51.531 1.00 88.75 748 LEU A C 1
ATOM 5931 O O . LEU A 1 748 ? -4.004 -14.595 51.914 1.00 88.75 748 LEU A O 1
ATOM 5935 N N . ILE A 1 749 ? -2.812 -13.704 50.232 1.00 85.88 749 ILE A N 1
ATOM 5936 C CA . ILE A 1 749 ? -3.520 -14.275 49.067 1.00 85.88 749 ILE A CA 1
ATOM 5937 C C . ILE A 1 749 ? -4.954 -13.746 48.908 1.00 85.88 749 ILE A C 1
ATOM 5939 O O . ILE A 1 749 ? -5.276 -13.227 47.841 1.00 85.88 749 ILE A O 1
ATOM 5943 N N . ARG A 1 750 ? -5.783 -13.809 49.952 1.00 90.00 750 ARG A N 1
ATOM 5944 C CA . ARG A 1 750 ? -7.117 -13.201 50.055 1.00 90.00 750 ARG A CA 1
ATOM 5945 C C . ARG A 1 750 ? -7.151 -12.249 51.250 1.00 90.00 750 ARG A C 1
ATOM 5947 O O . ARG A 1 750 ? -6.478 -12.493 52.247 1.00 90.00 750 ARG A O 1
ATOM 5954 N N . PHE A 1 751 ? -7.900 -11.157 51.151 1.00 91.06 751 PHE A N 1
ATOM 5955 C CA . PHE A 1 751 ? -8.094 -10.206 52.247 1.00 91.06 751 PHE A CA 1
ATOM 5956 C C . PHE A 1 751 ? -9.404 -9.430 52.085 1.00 91.06 751 PHE A C 1
ATOM 5958 O O . PHE A 1 751 ? -9.966 -9.364 50.992 1.00 91.06 751 PHE A O 1
ATOM 5965 N N . ALA A 1 752 ? -9.878 -8.858 53.187 1.00 89.00 752 ALA A N 1
ATOM 5966 C CA . ALA A 1 752 ? -11.095 -8.065 53.246 1.00 89.00 752 ALA A CA 1
ATOM 5967 C C . ALA A 1 752 ? -10.927 -6.671 52.623 1.00 89.00 752 ALA A C 1
ATOM 5969 O O . ALA A 1 752 ? -9.920 -5.995 52.857 1.00 89.00 752 ALA A O 1
ATOM 5970 N N . VAL A 1 753 ? -11.949 -6.216 51.894 1.00 90.00 753 VAL A N 1
ATOM 5971 C CA . VAL A 1 753 ? -12.141 -4.816 51.493 1.00 90.00 753 VAL A CA 1
ATOM 5972 C C . VAL A 1 753 ? -13.585 -4.382 51.766 1.00 90.00 753 VAL A C 1
ATOM 5974 O O . VAL A 1 753 ? -14.514 -5.179 51.675 1.00 90.00 753 VAL A O 1
ATOM 5977 N N . TYR A 1 754 ? -13.778 -3.106 52.107 1.00 88.00 754 TYR A N 1
ATOM 5978 C CA . TYR A 1 754 ? -15.068 -2.564 52.573 1.00 88.00 754 TYR A CA 1
ATOM 5979 C C . TYR A 1 754 ? -15.825 -1.761 51.502 1.00 88.00 754 TYR A C 1
ATOM 5981 O O . TYR A 1 754 ? -16.789 -1.061 51.809 1.00 88.00 754 TYR A O 1
ATOM 5989 N N . ARG A 1 755 ? -15.367 -1.813 50.245 1.00 84.62 755 ARG A N 1
ATOM 5990 C CA . ARG A 1 755 ? -16.021 -1.199 49.083 1.00 84.62 755 ARG A CA 1
ATOM 5991 C C . ARG A 1 755 ? -15.935 -2.169 47.914 1.00 84.62 755 ARG A C 1
ATOM 5993 O O . ARG A 1 755 ? -14.865 -2.702 47.642 1.00 84.62 755 ARG A O 1
ATOM 6000 N N . GLU A 1 756 ? -17.028 -2.342 47.188 1.00 84.25 756 GLU A N 1
ATOM 6001 C CA . GLU A 1 756 ? -17.093 -3.262 46.048 1.00 84.25 756 GLU A CA 1
ATOM 6002 C C . GLU A 1 756 ? -16.099 -2.879 44.935 1.00 84.25 756 GLU A C 1
ATOM 6004 O O . GLU A 1 756 ? -15.366 -3.724 44.430 1.00 84.25 756 GLU A O 1
ATOM 6009 N N . ALA A 1 757 ? -15.951 -1.579 44.652 1.00 84.69 757 ALA A N 1
ATOM 6010 C CA . ALA A 1 757 ? -14.968 -1.063 43.694 1.00 84.69 757 ALA A CA 1
ATOM 6011 C C . ALA A 1 757 ? -13.500 -1.384 44.060 1.00 84.69 757 ALA A C 1
ATOM 6013 O O . ALA A 1 757 ? -12.647 -1.467 43.173 1.00 84.69 757 ALA A O 1
ATOM 6014 N N . ASP A 1 758 ? -13.189 -1.612 45.345 1.00 87.31 758 ASP A N 1
ATOM 6015 C CA . ASP A 1 758 ? -11.844 -2.037 45.746 1.00 87.31 758 ASP A CA 1
ATOM 6016 C C . ASP A 1 758 ? -11.553 -3.473 45.288 1.00 87.31 758 ASP A C 1
ATOM 6018 O O . ASP A 1 758 ? -10.388 -3.802 45.077 1.00 87.31 758 ASP A O 1
ATOM 6022 N N . VAL A 1 759 ? -12.568 -4.327 45.084 1.00 85.31 759 VAL A N 1
ATOM 6023 C CA . VAL A 1 759 ? -12.409 -5.740 44.680 1.00 85.31 759 VAL A CA 1
ATOM 6024 C C . VAL A 1 759 ? -11.735 -5.858 43.310 1.00 85.31 759 VAL A C 1
ATOM 6026 O O . VAL A 1 759 ? -10.868 -6.717 43.136 1.00 85.31 759 VAL A O 1
ATOM 6029 N N . SER A 1 760 ? -12.016 -4.940 42.383 1.00 83.94 760 SER A N 1
ATOM 6030 C CA . SER A 1 760 ? -11.388 -4.875 41.054 1.00 83.94 760 SER A CA 1
ATOM 6031 C C . SER A 1 760 ? -10.131 -3.995 40.977 1.00 83.94 760 SER A C 1
ATOM 6033 O O . SER A 1 760 ? -9.288 -4.242 40.119 1.00 83.94 760 SER A O 1
ATOM 6035 N N . ASP A 1 761 ? -9.938 -3.001 41.856 1.00 87.06 761 ASP A N 1
ATOM 6036 C CA . ASP A 1 761 ? -8.783 -2.087 41.751 1.00 87.06 761 ASP A CA 1
ATOM 6037 C C . ASP A 1 761 ? -7.439 -2.793 42.031 1.00 87.06 761 ASP A C 1
ATOM 6039 O O . ASP A 1 761 ? -7.187 -3.297 43.129 1.00 87.06 761 ASP A O 1
ATOM 6043 N N . ASN A 1 762 ? -6.539 -2.803 41.045 1.00 86.25 762 ASN A N 1
ATOM 6044 C CA . ASN A 1 762 ? -5.201 -3.390 41.159 1.00 86.25 762 ASN A CA 1
ATOM 6045 C C . ASN A 1 762 ? -4.232 -2.590 42.053 1.00 86.25 762 ASN A C 1
ATOM 6047 O O . ASN A 1 762 ? -3.163 -3.098 42.392 1.00 86.25 762 ASN A O 1
ATOM 6051 N N . LYS A 1 763 ? -4.592 -1.372 42.479 1.00 88.75 763 LYS A N 1
ATOM 6052 C CA . LYS A 1 763 ? -3.843 -0.598 43.488 1.00 88.75 763 LYS A CA 1
ATOM 6053 C C . LYS A 1 763 ? -4.048 -1.129 44.905 1.00 88.75 763 LYS A C 1
ATOM 6055 O O . LYS A 1 763 ? -3.180 -0.947 45.760 1.00 88.75 763 LYS A O 1
ATOM 6060 N N . VAL A 1 764 ? -5.186 -1.773 45.167 1.00 90.38 764 VAL A N 1
ATOM 6061 C CA . VAL A 1 764 ? -5.548 -2.269 46.496 1.00 90.38 764 VAL A CA 1
ATOM 6062 C C . VAL A 1 764 ? -4.914 -3.647 46.701 1.00 90.38 764 VAL A C 1
ATOM 6064 O O . VAL A 1 764 ? -5.282 -4.634 46.066 1.00 90.38 764 VAL A O 1
ATOM 6067 N N . VAL A 1 765 ? -3.931 -3.730 47.595 1.00 93.25 765 VAL A N 1
ATOM 6068 C CA . VAL A 1 765 ? -3.163 -4.957 47.871 1.00 93.25 765 VAL A CA 1
ATOM 6069 C C . VAL A 1 765 ? -3.213 -5.313 49.352 1.00 93.25 765 VAL A C 1
ATOM 6071 O O . VAL A 1 765 ? -3.399 -4.444 50.202 1.00 93.25 765 VAL A O 1
ATOM 6074 N N . CYS A 1 766 ? -3.000 -6.590 49.682 1.00 93.44 766 CYS A N 1
ATOM 6075 C CA . CYS A 1 766 ? -2.963 -7.012 51.081 1.00 93.44 766 CYS A CA 1
ATOM 6076 C C . CYS A 1 766 ? -1.822 -6.314 51.845 1.00 93.44 766 CYS A C 1
ATOM 6078 O O . CYS A 1 766 ? -0.775 -5.988 51.270 1.00 93.44 766 CYS A O 1
ATOM 6080 N N . THR A 1 767 ? -1.995 -6.145 53.157 1.00 90.25 767 THR A N 1
ATOM 6081 C CA . THR A 1 767 ? -1.060 -5.428 54.044 1.00 90.25 767 THR A CA 1
ATOM 6082 C C . THR A 1 767 ? 0.386 -5.918 53.931 1.00 90.25 767 THR A C 1
ATOM 6084 O O . THR A 1 767 ? 1.303 -5.100 53.913 1.00 90.25 767 THR A O 1
ATOM 6087 N N . ALA A 1 768 ? 0.608 -7.226 53.767 1.00 91.25 768 ALA A N 1
ATOM 6088 C CA . ALA A 1 768 ? 1.939 -7.806 53.578 1.00 91.25 768 ALA A CA 1
ATOM 6089 C C . ALA A 1 768 ? 2.620 -7.364 52.265 1.00 91.25 768 ALA A C 1
ATOM 6091 O O . ALA A 1 768 ? 3.811 -7.053 52.261 1.00 91.25 768 ALA A O 1
ATOM 6092 N N . CYS A 1 769 ? 1.876 -7.277 51.155 1.00 93.19 769 CYS A N 1
ATOM 6093 C CA . CYS A 1 769 ? 2.399 -6.737 49.894 1.00 93.19 769 CYS A CA 1
ATOM 6094 C C . CYS A 1 769 ? 2.621 -5.223 49.985 1.00 93.19 769 CYS A C 1
ATOM 6096 O O . CYS A 1 769 ? 3.647 -4.729 49.522 1.00 93.19 769 CYS A O 1
ATOM 6098 N N . TRP A 1 770 ? 1.718 -4.485 50.639 1.00 93.38 770 TRP A N 1
ATOM 6099 C CA . TRP A 1 770 ? 1.912 -3.051 50.865 1.00 93.38 770 TRP A CA 1
ATOM 6100 C C . TRP A 1 770 ? 3.157 -2.765 51.717 1.00 93.38 770 TRP A C 1
ATOM 6102 O O . TRP A 1 770 ? 3.933 -1.867 51.398 1.00 93.38 770 TRP A O 1
ATOM 6112 N N . ALA A 1 771 ? 3.420 -3.580 52.743 1.00 90.62 771 ALA A N 1
ATOM 6113 C CA . ALA A 1 771 ? 4.618 -3.471 53.571 1.00 90.62 771 ALA A CA 1
ATOM 6114 C C . ALA A 1 771 ? 5.916 -3.611 52.754 1.00 90.62 771 ALA A C 1
ATOM 6116 O O . ALA A 1 771 ? 6.862 -2.865 53.001 1.00 90.62 771 ALA A O 1
ATOM 6117 N N . VAL A 1 772 ? 5.959 -4.486 51.737 1.00 93.62 772 VAL A N 1
ATOM 6118 C CA . VAL A 1 772 ? 7.089 -4.551 50.786 1.00 93.62 772 VAL A CA 1
ATOM 6119 C C . VAL A 1 772 ? 7.235 -3.235 50.016 1.00 93.62 772 VAL A C 1
ATOM 6121 O O . VAL A 1 772 ? 8.343 -2.712 49.933 1.00 93.62 772 VAL A O 1
ATOM 6124 N N . PHE A 1 773 ? 6.141 -2.638 49.528 1.00 91.88 773 PHE A N 1
ATOM 6125 C CA . PHE A 1 773 ? 6.196 -1.341 48.840 1.00 91.88 773 PHE A CA 1
ATOM 6126 C C . PHE A 1 773 ? 6.674 -0.188 49.737 1.00 91.88 773 PHE A C 1
ATOM 6128 O O . PHE A 1 773 ? 7.259 0.776 49.239 1.00 91.88 773 PHE A O 1
ATOM 6135 N N . LEU A 1 774 ? 6.449 -0.261 51.052 1.00 89.44 774 LEU A N 1
ATOM 6136 C CA . LEU A 1 774 ? 6.916 0.745 52.010 1.00 89.44 774 LEU A CA 1
ATOM 6137 C C . LEU A 1 774 ? 8.408 0.610 52.370 1.00 89.44 774 LEU A C 1
ATOM 6139 O O . LEU A 1 774 ? 9.009 1.600 52.790 1.00 89.44 774 LEU A O 1
ATOM 6143 N N . ARG A 1 775 ? 9.030 -0.564 52.181 1.00 90.56 775 ARG A N 1
ATOM 6144 C CA . ARG A 1 775 ? 10.445 -0.791 52.527 1.00 90.56 775 ARG A CA 1
ATOM 6145 C C . ARG A 1 775 ? 11.409 0.038 51.677 1.00 90.56 775 ARG A C 1
ATOM 6147 O O . ARG A 1 775 ? 11.291 0.123 50.450 1.00 90.56 775 ARG A O 1
ATOM 6154 N N . LYS A 1 776 ? 12.431 0.597 52.333 1.00 90.50 776 LYS A N 1
ATOM 6155 C CA . LYS A 1 776 ? 13.491 1.404 51.705 1.00 90.50 776 LYS A CA 1
ATOM 6156 C C . LYS A 1 776 ? 14.287 0.580 50.692 1.00 90.50 776 LYS A C 1
ATOM 6158 O O . LYS A 1 776 ? 14.677 1.096 49.647 1.00 90.50 776 LYS A O 1
ATOM 6163 N N . GLU A 1 777 ? 14.474 -0.702 50.967 1.00 89.75 777 GLU A N 1
ATOM 6164 C CA . GLU A 1 777 ? 15.247 -1.663 50.181 1.00 89.75 777 GLU A CA 1
ATOM 6165 C C . GLU A 1 777 ? 14.551 -1.926 48.842 1.00 89.75 777 GLU A C 1
ATOM 6167 O O . GLU A 1 777 ? 15.178 -1.828 47.787 1.00 89.75 777 GLU A O 1
ATOM 6172 N N . PHE A 1 778 ? 13.234 -2.162 48.871 1.00 92.75 778 PHE A N 1
ATOM 6173 C CA . PHE A 1 778 ? 12.422 -2.356 47.670 1.00 92.75 778 PHE A CA 1
ATOM 6174 C C . PHE A 1 778 ? 12.294 -1.065 46.851 1.00 92.75 778 PHE A C 1
ATOM 6176 O O . PHE A 1 778 ? 12.506 -1.076 45.639 1.00 92.75 778 PHE A O 1
ATOM 6183 N N . ARG A 1 779 ? 12.055 0.079 47.508 1.00 90.81 779 ARG A N 1
ATOM 6184 C CA . ARG A 1 779 ? 12.050 1.399 46.849 1.00 90.81 779 ARG A CA 1
ATOM 6185 C C . ARG A 1 779 ? 13.395 1.733 46.205 1.00 90.81 779 ARG A C 1
ATOM 6187 O O . ARG A 1 779 ? 13.434 2.316 45.127 1.00 90.81 779 ARG A O 1
ATOM 6194 N N . THR A 1 780 ? 14.502 1.333 46.827 1.00 90.56 780 THR A N 1
ATOM 6195 C CA . THR A 1 780 ? 15.841 1.442 46.231 1.00 90.56 780 THR A CA 1
ATOM 6196 C C . THR A 1 780 ? 15.990 0.476 45.056 1.00 90.56 780 THR A C 1
ATOM 6198 O O . THR A 1 780 ? 16.550 0.852 44.031 1.00 90.56 780 THR A O 1
ATOM 6201 N N . ALA A 1 781 ? 15.457 -0.746 45.155 1.00 87.19 781 ALA A N 1
ATOM 6202 C CA . ALA A 1 781 ? 15.500 -1.726 44.077 1.00 87.19 781 ALA A CA 1
ATOM 6203 C C . ALA A 1 781 ? 14.769 -1.235 42.816 1.00 87.19 781 ALA A C 1
ATOM 6205 O O . ALA A 1 781 ? 15.395 -1.229 41.757 1.00 87.19 781 ALA A O 1
ATOM 6206 N N . ILE A 1 782 ? 13.515 -0.779 42.901 1.00 91.25 782 ILE A N 1
ATOM 6207 C CA . ILE A 1 782 ? 12.750 -0.323 41.718 1.00 91.25 782 ILE A CA 1
ATOM 6208 C C . ILE A 1 782 ? 13.302 0.967 41.086 1.00 91.25 782 ILE A C 1
ATOM 6210 O O . ILE A 1 782 ? 13.006 1.264 39.936 1.00 91.25 782 ILE A O 1
ATOM 6214 N N . ASN A 1 783 ? 14.130 1.727 41.811 1.00 87.69 783 ASN A N 1
ATOM 6215 C CA . ASN A 1 783 ? 14.742 2.968 41.325 1.00 87.69 783 ASN A CA 1
ATOM 6216 C C . ASN A 1 783 ? 16.154 2.795 40.729 1.00 87.69 783 ASN A C 1
ATOM 6218 O O . ASN A 1 783 ? 16.719 3.768 40.235 1.00 87.69 783 ASN A O 1
ATOM 6222 N N . ARG A 1 784 ? 16.739 1.589 40.753 1.00 84.25 784 ARG A N 1
ATOM 6223 C CA . ARG A 1 784 ? 17.999 1.306 40.038 1.00 84.25 784 ARG A CA 1
ATOM 6224 C C . ARG A 1 784 ? 17.738 1.154 38.538 1.00 84.25 784 ARG A C 1
ATOM 6226 O O . ARG A 1 784 ? 16.921 0.317 38.156 1.00 84.25 784 ARG A O 1
ATOM 6233 N N . ASN A 1 785 ? 18.493 1.880 37.715 1.00 79.12 785 ASN A N 1
ATOM 6234 C CA . ASN A 1 785 ? 18.646 1.549 36.297 1.00 79.12 785 ASN A CA 1
ATOM 6235 C C . ASN A 1 785 ? 19.229 0.118 36.174 1.00 79.12 785 ASN A C 1
ATOM 6237 O O . ASN A 1 785 ? 20.058 -0.292 36.996 1.00 79.12 785 ASN A O 1
ATOM 6241 N N . ARG A 1 786 ? 18.726 -0.662 35.211 1.00 72.81 786 ARG A N 1
ATOM 6242 C CA . ARG A 1 786 ? 19.135 -2.046 34.909 1.00 72.81 786 ARG A CA 1
ATOM 6243 C C . ARG A 1 786 ? 19.498 -2.267 33.443 1.00 72.81 786 ARG A C 1
ATOM 6245 O O . ARG A 1 786 ? 19.785 -3.404 33.070 1.00 72.81 786 ARG A O 1
ATOM 6252 N N . ASP A 1 787 ? 19.506 -1.206 32.650 1.00 70.38 787 ASP A N 1
ATOM 6253 C CA . ASP A 1 787 ? 19.844 -1.236 31.238 1.00 70.38 787 ASP A CA 1
ATOM 6254 C C . ASP A 1 787 ? 21.298 -1.713 31.112 1.00 70.38 787 ASP A C 1
ATOM 6256 O O . ASP A 1 787 ? 22.208 -1.197 31.767 1.00 70.38 787 ASP A O 1
ATOM 6260 N N . LYS A 1 788 ? 21.512 -2.762 30.319 1.00 62.34 788 LYS A N 1
ATOM 6261 C CA . LYS A 1 788 ? 22.810 -3.420 30.152 1.00 62.34 788 LYS A CA 1
ATOM 6262 C C . LYS A 1 788 ? 23.072 -3.685 28.685 1.00 62.34 788 LYS A C 1
ATOM 6264 O O . LYS A 1 788 ? 22.174 -4.096 27.958 1.00 62.34 788 LYS A O 1
ATOM 6269 N N . THR A 1 789 ? 24.324 -3.540 28.271 1.00 57.78 789 THR A N 1
ATOM 6270 C CA . THR A 1 789 ? 24.754 -4.021 26.955 1.00 57.78 789 THR A CA 1
ATOM 6271 C C . THR A 1 789 ? 24.885 -5.548 26.954 1.00 57.78 789 THR A C 1
ATOM 6273 O O . THR A 1 789 ? 25.119 -6.165 27.996 1.00 57.78 789 THR A O 1
ATOM 6276 N N . TYR A 1 790 ? 24.806 -6.171 25.777 1.00 53.59 790 TYR A N 1
ATOM 6277 C CA . TYR A 1 790 ? 24.979 -7.620 25.589 1.00 53.59 790 TYR A CA 1
ATOM 6278 C C . TYR A 1 790 ? 26.228 -8.181 26.305 1.00 53.59 790 TYR A C 1
ATOM 6280 O O . TYR A 1 790 ? 26.156 -9.149 27.066 1.00 53.59 790 TYR A O 1
ATOM 6288 N N . GLN A 1 791 ? 27.371 -7.493 26.191 1.00 53.19 791 GLN A N 1
ATOM 6289 C CA . GLN A 1 791 ? 28.615 -7.880 26.874 1.00 53.19 791 GLN A CA 1
ATOM 6290 C C . GLN A 1 791 ? 28.528 -7.816 28.416 1.00 53.19 791 GLN A C 1
ATOM 6292 O O . GLN A 1 791 ? 29.249 -8.537 29.107 1.00 53.19 791 GLN A O 1
ATOM 6297 N N . GLN A 1 792 ? 27.647 -6.983 28.979 1.00 60.41 792 GLN A N 1
ATOM 6298 C CA . GLN A 1 792 ? 27.372 -6.908 30.421 1.00 60.41 792 GLN A CA 1
ATOM 6299 C C . GLN A 1 792 ? 26.337 -7.955 30.873 1.00 60.41 792 GLN A C 1
ATOM 6301 O O . GLN A 1 792 ? 26.374 -8.398 32.026 1.00 60.41 792 GLN A O 1
ATOM 6306 N N . LEU A 1 793 ? 25.435 -8.389 29.985 1.00 58.56 793 LEU A N 1
ATOM 6307 C CA . LEU A 1 793 ? 24.510 -9.497 30.244 1.00 58.56 793 LEU A CA 1
ATOM 6308 C C . LEU A 1 793 ? 25.270 -10.823 30.376 1.00 58.56 793 LEU A C 1
ATOM 6310 O O . LEU A 1 793 ? 25.131 -11.483 31.406 1.00 58.56 793 LEU A O 1
ATOM 6314 N N . ILE A 1 794 ? 26.179 -11.138 29.443 1.00 55.41 794 ILE A N 1
ATOM 6315 C CA . ILE A 1 794 ? 27.055 -12.331 29.499 1.00 55.41 794 ILE A CA 1
ATOM 6316 C C . ILE A 1 794 ? 27.848 -12.407 30.820 1.00 55.41 794 ILE A C 1
ATOM 6318 O O . ILE A 1 794 ? 28.051 -13.489 31.373 1.00 55.41 794 ILE A O 1
ATOM 6322 N N . ARG A 1 795 ? 28.272 -11.253 31.355 1.00 56.59 795 ARG A N 1
ATOM 6323 C CA . ARG A 1 795 ? 29.032 -11.129 32.615 1.00 56.59 795 ARG A CA 1
ATOM 6324 C C . ARG A 1 795 ? 28.161 -11.144 33.883 1.00 56.59 795 ARG A C 1
ATOM 6326 O O . ARG A 1 795 ? 28.685 -10.997 34.985 1.00 56.59 795 ARG A O 1
ATOM 6333 N N . THR A 1 796 ? 26.842 -11.313 33.772 1.00 60.12 796 THR A N 1
ATOM 6334 C CA . THR A 1 796 ? 25.941 -11.349 34.937 1.00 60.12 796 THR A CA 1
ATOM 6335 C C . THR A 1 796 ? 26.045 -12.703 35.666 1.00 60.12 796 THR A C 1
ATOM 6337 O O . THR A 1 796 ? 25.949 -13.745 35.016 1.00 60.12 796 THR A O 1
ATOM 6340 N N . PRO A 1 797 ? 26.235 -12.749 37.005 1.00 59.84 797 PRO A N 1
ATOM 6341 C CA . PRO A 1 797 ? 26.472 -14.013 37.705 1.00 59.84 797 PRO A CA 1
ATOM 6342 C C . PRO A 1 797 ? 25.297 -14.999 37.612 1.00 59.84 797 PRO A C 1
ATOM 6344 O O . PRO A 1 797 ? 24.221 -14.760 38.163 1.00 59.84 797 PRO A O 1
ATOM 6347 N N . LYS A 1 798 ? 25.560 -16.157 36.987 1.00 60.22 798 LYS A N 1
ATOM 6348 C CA . LYS A 1 798 ? 24.597 -17.236 36.662 1.00 60.22 798 LYS A CA 1
ATOM 6349 C C . LYS A 1 798 ? 23.797 -17.783 37.856 1.00 60.22 798 LYS A C 1
ATOM 6351 O O . LYS A 1 798 ? 22.808 -18.479 37.664 1.00 60.22 798 LYS A O 1
ATOM 6356 N N . LEU A 1 799 ? 24.246 -17.498 39.078 1.00 60.00 799 LEU A N 1
ATOM 6357 C CA . LEU A 1 799 ? 23.662 -17.964 40.335 1.00 60.00 799 LEU A CA 1
ATOM 6358 C C . LEU A 1 799 ? 22.355 -17.244 40.711 1.00 60.00 799 LEU A C 1
ATOM 6360 O O . LEU A 1 799 ? 21.547 -17.795 41.452 1.00 60.00 799 LEU A O 1
ATOM 6364 N N . TYR A 1 800 ? 22.148 -16.020 40.216 1.00 58.69 800 TYR A N 1
ATOM 6365 C CA . TYR A 1 800 ? 20.972 -15.208 40.555 1.00 58.69 800 TYR A CA 1
ATOM 6366 C C . TYR A 1 800 ? 19.897 -15.195 39.459 1.00 58.69 800 TYR A C 1
ATOM 6368 O O . TYR A 1 800 ? 18.845 -14.604 39.673 1.00 58.69 800 TYR A O 1
ATOM 6376 N N . SER A 1 801 ? 20.149 -15.839 38.315 1.00 61.69 801 SER A N 1
ATOM 6377 C CA . SER A 1 801 ? 19.246 -15.933 37.159 1.00 61.69 801 SER A CA 1
ATOM 6378 C C . SER A 1 801 ? 18.578 -17.306 37.040 1.00 61.69 801 SER A C 1
ATOM 6380 O O . SER A 1 801 ? 19.098 -18.297 37.550 1.00 61.69 801 SER A O 1
ATOM 6382 N N . ASN A 1 802 ? 17.467 -17.401 36.305 1.00 62.81 802 ASN A N 1
ATOM 6383 C CA . ASN A 1 802 ? 16.856 -18.691 35.977 1.00 62.81 802 ASN A CA 1
ATOM 6384 C C . ASN A 1 802 ? 17.806 -19.530 35.081 1.00 62.81 802 ASN A C 1
ATOM 6386 O O . ASN A 1 802 ? 18.143 -19.093 33.974 1.00 62.81 802 ASN A O 1
ATOM 6390 N N . PRO A 1 803 ? 18.227 -20.740 35.506 1.00 57.03 803 PRO A N 1
ATOM 6391 C CA . PRO A 1 803 ? 19.193 -21.550 34.765 1.00 57.03 803 PRO A CA 1
ATOM 6392 C C . PRO A 1 803 ? 18.649 -22.107 33.441 1.00 57.03 803 PRO A C 1
ATOM 6394 O O . PRO A 1 803 ? 19.445 -22.488 32.585 1.00 57.03 803 PRO A O 1
ATOM 6397 N N . ILE A 1 804 ? 17.324 -22.153 33.249 1.00 57.97 804 ILE A N 1
ATOM 6398 C CA . ILE A 1 804 ? 16.692 -22.585 31.993 1.00 57.97 804 ILE A CA 1
ATOM 6399 C C . ILE A 1 804 ? 16.753 -21.453 30.961 1.00 57.97 804 ILE A C 1
ATOM 6401 O O . ILE A 1 804 ? 17.236 -21.674 29.853 1.00 57.97 804 ILE A O 1
ATOM 6405 N N . GLN A 1 805 ? 16.355 -20.231 31.337 1.00 59.62 805 GLN A N 1
ATOM 6406 C CA . GLN A 1 805 ? 16.447 -19.053 30.458 1.00 59.62 805 GLN A CA 1
ATOM 6407 C C . GLN A 1 805 ? 17.895 -18.802 30.013 1.00 59.62 805 GLN A C 1
ATOM 6409 O O . GLN A 1 805 ? 18.151 -18.641 28.822 1.00 59.62 805 GLN A O 1
ATOM 6414 N N . TYR A 1 806 ? 18.852 -18.867 30.949 1.00 58.62 806 TYR A N 1
ATOM 6415 C CA . TYR A 1 806 ? 20.273 -18.732 30.620 1.00 58.62 806 TYR A CA 1
ATOM 6416 C C . TYR A 1 806 ? 20.766 -19.836 29.668 1.00 58.62 806 TYR A C 1
ATOM 6418 O O . TYR A 1 806 ? 21.529 -19.547 28.751 1.00 58.62 806 TYR A O 1
ATOM 6426 N N . ARG A 1 807 ? 20.325 -21.092 29.846 1.00 56.28 807 ARG A N 1
ATOM 6427 C CA . ARG A 1 807 ? 20.698 -22.198 28.948 1.00 56.28 807 ARG A CA 1
ATOM 6428 C C . ARG A 1 807 ? 20.179 -21.973 27.529 1.00 56.28 807 ARG A C 1
ATOM 6430 O O . ARG A 1 807 ? 20.942 -22.159 26.593 1.00 56.28 807 ARG A O 1
ATOM 6437 N N . LEU A 1 808 ? 18.926 -21.542 27.378 1.00 53.16 808 LEU A N 1
ATOM 6438 C CA . LEU A 1 808 ? 18.328 -21.262 26.069 1.00 53.16 808 LEU A CA 1
ATOM 6439 C C . LEU A 1 808 ? 19.043 -20.102 25.358 1.00 53.16 808 LEU A C 1
ATOM 6441 O O . LEU A 1 808 ? 19.433 -20.249 24.204 1.00 53.16 808 LEU A O 1
ATOM 6445 N N . MET A 1 809 ? 19.302 -18.994 26.062 1.00 55.66 809 MET A N 1
ATOM 6446 C CA . MET A 1 809 ? 20.060 -17.855 25.519 1.00 55.66 809 MET A CA 1
ATOM 6447 C C . MET A 1 809 ? 21.515 -18.201 25.163 1.00 55.66 809 MET A C 1
ATOM 6449 O O . MET A 1 809 ? 22.062 -17.619 24.236 1.00 55.66 809 MET A O 1
ATOM 6453 N N . ALA A 1 810 ? 22.144 -19.142 25.873 1.00 50.47 810 ALA A N 1
ATOM 6454 C CA . ALA A 1 810 ? 23.512 -19.585 25.594 1.00 50.47 810 ALA A CA 1
ATOM 6455 C C . ALA A 1 810 ? 23.612 -20.696 24.527 1.00 50.47 810 ALA A C 1
ATOM 6457 O O . ALA A 1 810 ? 24.720 -21.029 24.115 1.00 50.47 810 ALA A O 1
ATOM 6458 N N . GLN A 1 811 ? 22.488 -21.295 24.117 1.00 46.50 811 GLN A N 1
ATOM 6459 C CA . GLN A 1 811 ? 22.440 -22.397 23.147 1.00 46.50 811 GLN A CA 1
ATOM 6460 C C . GLN A 1 811 ? 22.064 -21.933 21.729 1.00 46.50 811 GLN A C 1
ATOM 6462 O O . GLN A 1 811 ? 22.388 -22.624 20.767 1.00 46.50 811 GLN A O 1
ATOM 6467 N N . TYR A 1 812 ? 21.407 -20.776 21.593 1.00 54.16 812 TYR A N 1
ATOM 6468 C CA . TYR A 1 812 ? 20.906 -20.266 20.314 1.00 54.16 812 TYR A CA 1
ATOM 6469 C C . TYR A 1 812 ? 21.278 -18.792 20.121 1.00 54.16 812 TYR A C 1
ATOM 6471 O O . TYR A 1 812 ? 20.663 -17.892 20.698 1.00 54.16 812 TYR A O 1
ATOM 6479 N N . GLU A 1 813 ? 22.281 -18.542 19.281 1.00 48.09 813 GLU A N 1
ATOM 6480 C CA . GLU A 1 813 ? 22.669 -17.190 18.879 1.00 48.09 813 GLU A CA 1
ATOM 6481 C C . GLU A 1 813 ? 21.513 -16.485 18.141 1.00 48.09 813 GLU A C 1
ATOM 6483 O O . GLU A 1 813 ? 20.736 -17.107 17.417 1.00 48.09 813 GLU A O 1
ATOM 6488 N N . GLY A 1 814 ? 21.335 -15.182 18.382 1.00 51.56 814 GLY A N 1
ATOM 6489 C CA . GLY A 1 814 ? 20.216 -14.402 17.835 1.00 51.56 814 GLY A CA 1
ATOM 6490 C C . GLY A 1 814 ? 18.857 -14.590 18.534 1.00 51.56 814 GLY A C 1
ATOM 6491 O O . GLY A 1 814 ? 17.941 -13.807 18.270 1.00 51.56 814 GLY A O 1
ATOM 6492 N N . LEU A 1 815 ? 18.709 -15.538 19.473 1.00 59.19 815 LEU A N 1
ATOM 6493 C CA . LEU A 1 815 ? 17.454 -15.742 20.220 1.00 59.19 815 LEU A CA 1
ATOM 6494 C C . LEU A 1 815 ? 17.031 -14.497 21.025 1.00 59.19 815 LEU A C 1
ATOM 6496 O O . LEU A 1 815 ? 15.842 -14.207 21.137 1.00 59.19 815 LEU A O 1
ATOM 6500 N N . GLU A 1 816 ? 17.990 -13.718 21.532 1.00 50.41 816 GLU A N 1
ATOM 6501 C CA . GLU A 1 816 ? 17.728 -12.433 22.196 1.00 50.41 816 GLU A CA 1
ATOM 6502 C C . GLU A 1 816 ? 17.002 -11.441 21.271 1.00 50.41 816 GLU A C 1
ATOM 6504 O O . GLU A 1 816 ? 16.032 -10.809 21.691 1.00 50.41 816 GLU A O 1
ATOM 6509 N N . ALA A 1 817 ? 17.401 -11.335 19.999 1.00 50.72 817 ALA A N 1
ATOM 6510 C CA . ALA A 1 817 ? 16.782 -10.412 19.046 1.00 50.72 817 ALA A CA 1
ATOM 6511 C C . ALA A 1 817 ? 15.322 -10.796 18.742 1.00 50.72 817 ALA A C 1
ATOM 6513 O O . ALA A 1 817 ? 14.454 -9.925 18.662 1.00 50.72 817 ALA A O 1
ATOM 6514 N N . LEU A 1 818 ? 15.039 -12.103 18.638 1.00 54.72 818 LEU A N 1
ATOM 6515 C CA . LEU A 1 818 ? 13.683 -12.641 18.456 1.00 54.72 818 LEU A CA 1
ATOM 6516 C C . LEU A 1 818 ? 12.754 -12.341 19.645 1.00 54.72 818 LEU A C 1
ATOM 6518 O O . LEU A 1 818 ? 11.546 -12.219 19.444 1.00 54.72 818 LEU A O 1
ATOM 6522 N N . LEU A 1 819 ? 13.305 -12.209 20.856 1.00 53.41 819 LEU A N 1
ATOM 6523 C CA . LEU A 1 819 ? 12.550 -11.977 22.091 1.00 53.41 819 LEU A CA 1
ATOM 6524 C C . LEU A 1 819 ? 12.423 -10.494 22.480 1.00 53.41 819 LEU A C 1
ATOM 6526 O O . LEU A 1 819 ? 11.438 -10.124 23.111 1.00 53.41 819 LEU A O 1
ATOM 6530 N N . THR A 1 820 ? 13.397 -9.644 22.135 1.00 50.28 820 THR A N 1
ATOM 6531 C CA . THR A 1 820 ? 13.511 -8.283 22.707 1.00 50.28 820 THR A CA 1
ATOM 6532 C C . THR A 1 820 ? 12.982 -7.149 21.830 1.00 50.28 820 THR A C 1
ATOM 6534 O O . THR A 1 820 ? 12.589 -6.119 22.375 1.00 50.28 820 THR A O 1
ATOM 6537 N N . ASN A 1 821 ? 12.976 -7.268 20.494 1.00 50.12 821 ASN A N 1
ATOM 6538 C CA . ASN A 1 821 ? 12.498 -6.187 19.614 1.00 50.12 821 ASN A CA 1
ATOM 6539 C C . ASN A 1 821 ? 12.050 -6.706 18.224 1.00 50.12 821 ASN A C 1
ATOM 6541 O O . ASN A 1 821 ? 12.787 -6.590 17.240 1.00 50.12 821 ASN A O 1
ATOM 6545 N N . PRO A 1 822 ? 10.825 -7.259 18.089 1.00 48.12 822 PRO A N 1
ATOM 6546 C CA . PRO A 1 822 ? 10.361 -7.861 16.833 1.00 48.12 822 PRO A CA 1
ATOM 6547 C C . PRO A 1 822 ? 10.270 -6.873 15.655 1.00 48.12 822 PRO A C 1
ATOM 6549 O O . PRO A 1 822 ? 10.323 -7.295 14.501 1.00 48.12 822 PRO A O 1
ATOM 6552 N N . SER A 1 823 ? 10.172 -5.570 15.932 1.00 49.16 823 SER A N 1
ATOM 6553 C CA . SER A 1 823 ? 10.171 -4.476 14.952 1.00 49.16 823 SER A CA 1
ATOM 6554 C C . SER A 1 823 ? 11.551 -4.151 14.361 1.00 49.16 823 SER A C 1
ATOM 6556 O O . SER A 1 823 ? 11.615 -3.491 13.328 1.00 49.16 823 SER A O 1
ATOM 6558 N N . LYS A 1 824 ? 12.652 -4.618 14.971 1.00 51.56 824 LYS A N 1
ATOM 6559 C CA . LYS A 1 824 ? 14.037 -4.365 14.514 1.00 51.56 824 LYS A CA 1
ATOM 6560 C C . LYS A 1 824 ? 14.734 -5.602 13.933 1.00 51.56 824 LYS A C 1
ATOM 6562 O O . LYS A 1 824 ? 15.938 -5.584 13.698 1.00 51.56 824 LYS A O 1
ATOM 6567 N N . LEU A 1 825 ? 13.995 -6.685 13.696 1.00 57.84 825 LEU A N 1
ATOM 6568 C CA . LEU A 1 825 ? 14.552 -7.932 13.172 1.00 57.84 825 LEU A CA 1
ATOM 6569 C C . LEU A 1 825 ? 15.059 -7.791 11.726 1.00 57.84 825 LEU A C 1
ATOM 6571 O O . LEU A 1 825 ? 14.341 -7.324 10.833 1.00 57.84 825 LEU A O 1
ATOM 6575 N N . GLY A 1 826 ? 16.268 -8.297 11.471 1.00 63.59 826 GLY A N 1
ATOM 6576 C CA . GLY A 1 826 ? 16.780 -8.516 10.116 1.00 63.59 826 GLY A CA 1
ATOM 6577 C C . GLY A 1 826 ? 15.882 -9.470 9.316 1.00 63.59 826 GLY A C 1
ATOM 6578 O O . GLY A 1 826 ? 15.169 -10.297 9.892 1.00 63.59 826 GLY A O 1
ATOM 6579 N N . VAL A 1 827 ? 15.900 -9.355 7.983 1.00 76.25 827 VAL A N 1
ATOM 6580 C CA . VAL A 1 827 ? 14.954 -10.069 7.100 1.00 76.25 827 VAL A CA 1
ATOM 6581 C C . VAL A 1 827 ? 14.975 -11.589 7.306 1.00 76.25 827 VAL A C 1
ATOM 6583 O O . VAL A 1 827 ? 13.913 -12.194 7.394 1.00 76.25 827 VAL A O 1
ATOM 6586 N N . MET A 1 828 ? 16.149 -12.191 7.518 1.00 75.94 828 MET A N 1
ATOM 6587 C CA . MET A 1 828 ? 16.281 -13.640 7.729 1.00 75.94 828 MET A CA 1
ATOM 6588 C C . MET A 1 828 ? 15.635 -14.124 9.037 1.00 75.94 828 MET A C 1
ATOM 6590 O O . MET A 1 828 ? 15.039 -15.197 9.064 1.00 75.94 828 MET A O 1
ATOM 6594 N N . LEU A 1 829 ? 15.665 -13.320 10.108 1.00 70.25 829 LEU A N 1
ATOM 6595 C CA . LEU A 1 829 ? 14.981 -13.652 11.365 1.00 70.25 829 LEU A CA 1
ATOM 6596 C C . LEU A 1 829 ? 13.461 -13.447 11.260 1.00 70.25 829 LEU A C 1
ATOM 6598 O O . LEU A 1 829 ? 12.697 -14.209 11.854 1.00 70.25 829 LEU A O 1
ATOM 6602 N N . ARG A 1 830 ? 13.002 -12.470 10.461 1.00 74.62 830 ARG A N 1
ATOM 6603 C CA . ARG A 1 830 ? 11.578 -12.340 10.094 1.00 74.62 830 ARG A CA 1
ATOM 6604 C C . ARG A 1 830 ? 11.103 -13.506 9.224 1.00 74.62 830 ARG A C 1
ATOM 6606 O O . ARG A 1 830 ? 9.999 -13.998 9.440 1.00 74.62 830 ARG A O 1
ATOM 6613 N N . PHE A 1 831 ? 11.934 -13.982 8.298 1.00 82.31 831 PHE A N 1
ATOM 6614 C CA . PHE A 1 831 ? 11.653 -15.171 7.497 1.00 82.31 831 PHE A CA 1
ATOM 6615 C C . PHE A 1 831 ? 11.570 -16.427 8.374 1.00 82.31 831 PHE A C 1
ATOM 6617 O O . PHE A 1 831 ? 10.523 -17.066 8.395 1.00 82.31 831 PHE A O 1
ATOM 6624 N N . ALA A 1 832 ? 12.590 -16.721 9.188 1.00 76.88 832 ALA A N 1
ATOM 6625 C CA . ALA A 1 832 ? 12.582 -17.871 10.096 1.00 76.88 832 ALA A CA 1
ATOM 6626 C C . ALA A 1 832 ? 11.368 -17.866 11.048 1.00 76.88 832 ALA A C 1
ATOM 6628 O O . ALA A 1 832 ? 10.706 -18.890 11.216 1.00 76.88 832 ALA A O 1
ATOM 6629 N N . ARG A 1 833 ? 11.011 -16.699 11.608 1.00 69.75 833 ARG A N 1
ATOM 6630 C CA . ARG A 1 833 ? 9.792 -16.540 12.417 1.00 69.75 833 ARG A CA 1
ATOM 6631 C C . ARG A 1 833 ? 8.515 -16.783 11.606 1.00 69.75 833 ARG A C 1
ATOM 6633 O O . ARG A 1 833 ? 7.605 -17.424 12.115 1.00 69.75 833 ARG A O 1
ATOM 6640 N N . GLY A 1 834 ? 8.431 -16.286 10.372 1.00 74.88 834 GLY A N 1
ATOM 6641 C CA . GLY A 1 834 ? 7.274 -16.504 9.499 1.00 74.88 834 GLY A CA 1
ATOM 6642 C C . GLY A 1 834 ? 7.097 -17.971 9.094 1.00 74.88 834 GLY A C 1
ATOM 6643 O O . GLY A 1 834 ? 5.974 -18.461 9.114 1.00 74.88 834 GLY A O 1
ATOM 6644 N N . VAL A 1 835 ? 8.190 -18.698 8.826 1.00 79.75 835 VAL A N 1
ATOM 6645 C CA . VAL A 1 835 ? 8.163 -20.156 8.593 1.00 79.75 835 VAL A CA 1
ATOM 6646 C C . VAL A 1 835 ? 7.665 -20.887 9.842 1.00 79.75 835 VAL A C 1
ATOM 6648 O O . VAL A 1 835 ? 6.734 -21.681 9.752 1.00 79.75 835 VAL A O 1
ATOM 6651 N N . ALA A 1 836 ? 8.207 -20.571 11.023 1.00 67.94 836 ALA A N 1
ATOM 6652 C CA . ALA A 1 836 ? 7.794 -21.195 12.285 1.00 67.94 836 ALA A CA 1
ATOM 6653 C C . ALA A 1 836 ? 6.331 -20.898 12.685 1.00 67.94 836 ALA A C 1
ATOM 6655 O O . ALA A 1 836 ? 5.732 -21.673 13.426 1.00 67.94 836 ALA A O 1
ATOM 6656 N N . LEU A 1 837 ? 5.754 -19.794 12.197 1.00 65.56 837 LEU A N 1
ATOM 6657 C CA . LEU A 1 837 ? 4.339 -19.437 12.363 1.00 65.56 837 LEU A CA 1
ATOM 6658 C C . LEU A 1 837 ? 3.450 -19.894 11.187 1.00 65.56 837 LEU A C 1
ATOM 6660 O O . LEU A 1 837 ? 2.267 -19.566 11.154 1.00 65.56 837 LEU A O 1
ATOM 6664 N N . GLY A 1 838 ? 3.998 -20.616 10.204 1.00 74.00 838 GLY A N 1
ATOM 6665 C CA . GLY A 1 838 ? 3.260 -21.113 9.039 1.00 74.00 838 GLY A CA 1
ATOM 6666 C C . GLY A 1 838 ? 2.801 -20.042 8.038 1.00 74.00 838 GLY A C 1
ATOM 6667 O O . GLY A 1 838 ? 2.000 -20.336 7.152 1.00 74.00 838 GLY A O 1
ATOM 6668 N N . HIS A 1 839 ? 3.304 -18.805 8.140 1.00 81.19 839 HIS A N 1
ATOM 6669 C CA . HIS A 1 839 ? 2.877 -17.663 7.314 1.00 81.19 839 HIS A CA 1
ATOM 6670 C C . HIS A 1 839 ? 3.112 -17.862 5.806 1.00 81.19 839 HIS A C 1
ATOM 6672 O O . HIS A 1 839 ? 2.484 -17.170 5.008 1.00 81.19 839 HIS A O 1
ATOM 6678 N N . TYR A 1 840 ? 4.017 -18.773 5.433 1.00 86.00 840 TYR A N 1
ATOM 6679 C CA . TYR A 1 840 ? 4.426 -19.047 4.052 1.00 86.00 840 TYR A CA 1
ATOM 6680 C C . TYR A 1 840 ? 4.032 -20.455 3.566 1.00 86.00 840 TYR A C 1
ATOM 6682 O O . TYR A 1 840 ? 4.546 -20.898 2.543 1.00 86.00 840 TYR A O 1
ATOM 6690 N N . ASN A 1 841 ? 3.170 -21.188 4.287 1.00 82.44 841 ASN A N 1
ATOM 6691 C CA . ASN A 1 841 ? 2.789 -22.575 3.947 1.00 82.44 841 ASN A CA 1
ATOM 6692 C C . ASN A 1 841 ? 2.089 -22.713 2.576 1.00 82.44 841 ASN A C 1
ATOM 6694 O O . ASN A 1 841 ? 2.059 -23.789 1.986 1.00 82.44 841 ASN A O 1
ATOM 6698 N N . ASP A 1 842 ? 1.531 -21.610 2.091 1.00 82.50 842 ASP A N 1
ATOM 6699 C CA . ASP A 1 842 ? 0.979 -21.366 0.759 1.00 82.50 842 ASP A CA 1
ATOM 6700 C C . ASP A 1 842 ? 2.068 -21.255 -0.325 1.00 82.50 842 ASP A C 1
ATOM 6702 O O . ASP A 1 842 ? 1.896 -21.739 -1.441 1.00 82.50 842 ASP A O 1
ATOM 6706 N N . LEU A 1 843 ? 3.242 -20.714 0.010 1.00 89.00 843 LEU A N 1
ATOM 6707 C CA . LEU A 1 843 ? 4.368 -20.513 -0.908 1.00 89.00 843 LEU A CA 1
ATOM 6708 C C . LEU A 1 843 ? 5.208 -21.794 -1.087 1.00 89.00 843 LEU A C 1
ATOM 6710 O O . LEU A 1 843 ? 6.440 -21.757 -1.043 1.00 89.00 843 LEU A O 1
ATOM 6714 N N . LYS A 1 844 ? 4.554 -22.944 -1.296 1.00 89.88 844 LYS A N 1
ATOM 6715 C CA . LYS A 1 844 ? 5.177 -24.285 -1.304 1.00 89.88 844 LYS A CA 1
ATOM 6716 C C . LYS A 1 844 ? 6.383 -24.407 -2.241 1.00 89.88 844 LYS A C 1
ATOM 6718 O O . LYS A 1 844 ? 7.399 -24.974 -1.857 1.00 89.88 844 LYS A O 1
ATOM 6723 N N . VAL A 1 845 ? 6.311 -23.825 -3.441 1.00 91.50 845 VAL A N 1
ATOM 6724 C CA . VAL A 1 845 ? 7.422 -23.813 -4.415 1.00 91.50 845 VAL A CA 1
ATOM 6725 C C . VAL A 1 845 ? 8.648 -23.068 -3.865 1.00 91.50 845 VAL A C 1
ATOM 6727 O O . VAL A 1 845 ? 9.777 -23.525 -4.033 1.00 91.50 845 VAL A O 1
ATOM 6730 N N . PHE A 1 846 ? 8.436 -21.949 -3.165 1.00 93.50 846 PHE A N 1
ATOM 6731 C CA . PHE A 1 846 ? 9.502 -21.160 -2.544 1.00 93.50 846 PHE A CA 1
ATOM 6732 C C . PHE A 1 846 ? 10.068 -21.844 -1.292 1.00 93.50 846 PHE A C 1
ATOM 6734 O O . PHE A 1 846 ? 11.286 -21.891 -1.126 1.00 93.50 846 PHE A O 1
ATOM 6741 N N . LEU A 1 847 ? 9.222 -22.449 -0.451 1.00 93.69 847 LEU A N 1
ATOM 6742 C CA . LEU A 1 847 ? 9.693 -23.265 0.673 1.00 93.69 847 LEU A CA 1
ATOM 6743 C C . LEU A 1 847 ? 10.497 -24.481 0.188 1.00 93.69 847 LEU A C 1
ATOM 6745 O O . LEU A 1 847 ? 11.580 -24.733 0.711 1.00 93.69 847 LEU A O 1
ATOM 6749 N N . GLY A 1 848 ? 10.037 -25.168 -0.861 1.00 92.81 848 GLY A N 1
ATOM 6750 C CA . GLY A 1 848 ? 10.746 -26.289 -1.480 1.00 92.81 848 GLY A CA 1
ATOM 6751 C C . GLY A 1 848 ? 12.077 -25.888 -2.131 1.00 92.81 848 GLY A C 1
ATOM 6752 O O . GLY A 1 848 ? 13.040 -26.655 -2.068 1.00 92.81 848 GLY A O 1
ATOM 6753 N N . LEU A 1 849 ? 12.179 -24.675 -2.690 1.00 94.94 849 LEU A N 1
ATOM 6754 C CA . LEU A 1 849 ? 13.453 -24.076 -3.107 1.00 94.94 849 LEU A CA 1
ATOM 6755 C C . LEU A 1 849 ? 14.385 -23.872 -1.903 1.00 94.94 849 LEU A C 1
ATOM 6757 O O . LEU A 1 849 ? 15.530 -24.323 -1.937 1.00 94.94 849 LEU A O 1
ATOM 6761 N N . VAL A 1 850 ? 13.910 -23.219 -0.837 1.00 93.94 850 VAL A N 1
ATOM 6762 C CA . VAL A 1 850 ? 14.717 -22.940 0.365 1.00 93.94 850 VAL A CA 1
ATOM 6763 C C . VAL A 1 850 ? 15.208 -24.240 1.010 1.00 93.94 850 VAL A C 1
ATOM 6765 O O . VAL A 1 850 ? 16.405 -24.373 1.261 1.00 93.94 850 VAL A O 1
ATOM 6768 N N . GLU A 1 851 ? 14.330 -25.227 1.198 1.00 93.19 851 GLU A N 1
ATOM 6769 C CA . GLU A 1 851 ? 14.684 -26.563 1.693 1.00 93.19 851 GLU A CA 1
ATOM 6770 C C . GLU A 1 851 ? 15.745 -27.223 0.799 1.00 93.19 851 GLU A C 1
ATOM 6772 O O . GLU A 1 851 ? 16.776 -27.687 1.288 1.00 93.19 851 GLU A O 1
ATOM 6777 N N . THR A 1 852 ? 15.546 -27.200 -0.522 1.00 94.38 852 THR A N 1
ATOM 6778 C CA . THR A 1 852 ? 16.492 -27.772 -1.489 1.00 94.38 852 THR A CA 1
ATOM 6779 C C . THR A 1 852 ? 17.874 -27.118 -1.402 1.00 94.38 852 THR A C 1
ATOM 6781 O O . THR A 1 852 ? 18.888 -27.821 -1.435 1.00 94.38 852 THR A O 1
ATOM 6784 N N . MET A 1 853 ? 17.941 -25.792 -1.256 1.00 94.31 853 MET A N 1
ATOM 6785 C CA . MET A 1 853 ? 19.201 -25.050 -1.134 1.00 94.31 853 MET A CA 1
ATOM 6786 C C . MET A 1 853 ? 19.904 -25.315 0.206 1.00 94.31 853 MET A C 1
ATOM 6788 O O . MET A 1 853 ? 21.127 -25.487 0.228 1.00 94.31 853 MET A O 1
ATOM 6792 N N . VAL A 1 854 ? 19.151 -25.425 1.306 1.00 92.44 854 VAL A N 1
ATOM 6793 C CA . VAL A 1 854 ? 19.685 -25.803 2.626 1.00 92.44 854 VAL A CA 1
ATOM 6794 C C . VAL A 1 854 ? 20.237 -27.229 2.592 1.00 92.44 854 VAL A C 1
ATOM 6796 O O . VAL A 1 854 ? 21.420 -27.423 2.866 1.00 92.44 854 VAL A O 1
ATOM 6799 N N . LEU A 1 855 ? 19.447 -28.220 2.165 1.00 91.19 855 LEU A N 1
ATOM 6800 C CA . LEU A 1 855 ? 19.865 -29.628 2.108 1.00 91.19 855 LEU A CA 1
ATOM 6801 C C . LEU A 1 855 ? 21.054 -29.863 1.159 1.00 91.19 855 LEU A C 1
ATOM 6803 O O . LEU A 1 855 ? 21.914 -30.704 1.433 1.00 91.19 855 LEU A O 1
ATOM 6807 N N . ALA A 1 856 ? 21.137 -29.124 0.049 1.00 89.62 856 ALA A N 1
ATOM 6808 C CA . ALA A 1 856 ? 22.292 -29.168 -0.848 1.00 89.62 856 ALA A CA 1
ATOM 6809 C C . ALA A 1 856 ? 23.558 -28.589 -0.196 1.00 89.62 856 ALA A C 1
ATOM 6811 O O . ALA A 1 856 ? 24.650 -29.135 -0.364 1.00 89.62 856 ALA A O 1
ATOM 6812 N N . THR A 1 857 ? 23.408 -27.517 0.584 1.00 88.94 857 THR A N 1
ATOM 6813 C CA . THR A 1 857 ? 24.510 -26.887 1.321 1.00 88.94 857 THR A CA 1
ATOM 6814 C C . THR A 1 857 ? 24.980 -27.770 2.477 1.00 88.94 857 THR A C 1
ATOM 6816 O O . THR A 1 857 ? 26.182 -27.982 2.618 1.00 88.94 857 THR A O 1
ATOM 6819 N N . GLU A 1 858 ? 24.067 -28.391 3.233 1.00 88.94 858 GLU A N 1
ATOM 6820 C CA . GLU A 1 858 ? 24.419 -29.380 4.260 1.00 88.94 858 GLU A CA 1
ATOM 6821 C C . GLU A 1 858 ? 25.213 -30.559 3.686 1.00 88.94 858 GLU A C 1
ATOM 6823 O O . GLU A 1 858 ? 26.207 -30.983 4.273 1.00 88.94 858 GLU A O 1
ATOM 6828 N N . ARG A 1 859 ? 24.793 -31.101 2.533 1.00 89.56 859 ARG A N 1
ATOM 6829 C CA . ARG A 1 859 ? 25.528 -32.186 1.867 1.00 89.56 859 ARG A CA 1
ATOM 6830 C C . ARG A 1 859 ? 26.929 -31.756 1.450 1.00 89.56 859 ARG A C 1
ATOM 6832 O O . ARG A 1 859 ? 27.866 -32.505 1.713 1.00 89.56 859 ARG A O 1
ATOM 6839 N N . ARG A 1 860 ? 27.083 -30.552 0.883 1.00 85.81 860 ARG A N 1
ATOM 6840 C CA . ARG A 1 860 ? 28.396 -29.975 0.546 1.00 85.81 860 ARG A CA 1
ATOM 6841 C C . ARG A 1 860 ? 29.292 -29.874 1.787 1.00 85.81 860 ARG A C 1
ATOM 6843 O O . ARG A 1 860 ? 30.421 -30.344 1.740 1.00 85.81 860 ARG A O 1
ATOM 6850 N N . ILE A 1 861 ? 28.775 -29.343 2.899 1.00 83.69 861 ILE A N 1
ATOM 6851 C CA . ILE A 1 861 ? 29.505 -29.224 4.177 1.00 83.69 861 ILE A CA 1
ATOM 6852 C C . ILE A 1 861 ? 29.920 -30.601 4.726 1.00 83.69 861 ILE A C 1
ATOM 6854 O O . ILE A 1 861 ? 31.001 -30.743 5.287 1.00 83.69 861 ILE A O 1
ATOM 6858 N N . ARG A 1 862 ? 29.092 -31.636 4.534 1.00 87.06 862 ARG A N 1
ATOM 6859 C CA . ARG A 1 862 ? 29.391 -33.027 4.927 1.00 87.06 862 ARG A CA 1
ATOM 6860 C C . ARG A 1 862 ? 30.284 -33.784 3.925 1.00 87.06 862 ARG A C 1
ATOM 6862 O O . ARG A 1 862 ? 30.518 -34.971 4.130 1.00 87.06 862 ARG A O 1
ATOM 6869 N N . GLY A 1 863 ? 30.730 -33.160 2.830 1.00 86.25 863 GLY A N 1
ATOM 6870 C CA . GLY A 1 863 ? 31.488 -33.824 1.757 1.00 86.25 863 GLY A CA 1
ATOM 6871 C C . GLY A 1 863 ? 30.687 -34.862 0.951 1.00 86.25 863 GLY A C 1
ATOM 6872 O O . GLY A 1 863 ? 31.265 -35.680 0.240 1.00 86.25 863 GLY A O 1
ATOM 6873 N N . VAL A 1 864 ? 29.353 -34.865 1.058 1.00 89.12 864 VAL A N 1
ATOM 6874 C CA . VAL A 1 864 ? 28.477 -35.881 0.455 1.00 89.12 864 VAL A CA 1
ATOM 6875 C C . VAL A 1 864 ? 28.014 -35.444 -0.934 1.00 89.12 864 VAL A C 1
ATOM 6877 O O . VAL A 1 864 ? 27.408 -34.386 -1.107 1.00 89.12 864 VAL A O 1
ATOM 6880 N N . GLY A 1 865 ? 28.231 -36.302 -1.931 1.00 81.25 865 GLY A N 1
ATOM 6881 C CA . GLY A 1 865 ? 27.796 -36.062 -3.307 1.00 81.25 865 GLY A CA 1
ATOM 6882 C C . GLY A 1 865 ? 26.273 -35.939 -3.484 1.00 81.25 865 GLY A C 1
ATOM 6883 O O . GLY A 1 865 ? 25.458 -36.419 -2.692 1.00 81.25 865 GLY A O 1
ATOM 6884 N N . MET A 1 866 ? 25.863 -35.337 -4.603 1.00 85.50 866 MET A N 1
ATOM 6885 C CA . MET A 1 866 ? 24.445 -35.103 -4.937 1.00 85.50 866 MET A CA 1
ATOM 6886 C C . MET A 1 866 ? 23.728 -36.330 -5.537 1.00 85.50 866 MET A C 1
ATOM 6888 O O . MET A 1 866 ? 22.649 -36.206 -6.115 1.00 85.50 866 MET A O 1
ATOM 6892 N N . GLN A 1 867 ? 24.313 -37.523 -5.394 1.00 79.88 867 GLN A N 1
ATOM 6893 C CA . GLN A 1 867 ? 23.674 -38.800 -5.720 1.00 79.88 867 GLN A CA 1
ATOM 6894 C C . GLN A 1 867 ? 22.491 -39.042 -4.770 1.00 79.88 867 GLN A C 1
ATOM 6896 O O . GLN A 1 867 ? 22.571 -38.724 -3.582 1.00 79.88 867 GLN A O 1
ATOM 6901 N N . ASN A 1 868 ? 21.377 -39.579 -5.274 1.00 81.38 868 ASN A N 1
ATOM 6902 C CA . ASN A 1 868 ? 20.153 -39.804 -4.489 1.00 81.38 868 ASN A CA 1
ATOM 6903 C C . ASN A 1 868 ? 19.705 -38.555 -3.694 1.00 81.38 868 ASN A C 1
ATOM 6905 O O . ASN A 1 868 ? 19.331 -38.637 -2.520 1.00 81.38 868 ASN A O 1
ATOM 6909 N N . PHE A 1 869 ? 19.800 -37.368 -4.304 1.00 88.50 869 PHE A N 1
ATOM 6910 C CA . PHE A 1 869 ? 19.220 -36.147 -3.746 1.00 88.50 869 PHE A CA 1
ATOM 6911 C C . PHE A 1 869 ? 17.700 -36.154 -3.951 1.00 88.50 869 PHE A C 1
ATOM 6913 O O . PHE A 1 869 ? 17.227 -36.297 -5.078 1.00 88.50 869 PHE A O 1
ATOM 6920 N N . LYS A 1 870 ? 16.934 -36.002 -2.866 1.00 87.19 870 LYS A N 1
ATOM 6921 C CA . LYS A 1 870 ? 15.474 -35.879 -2.922 1.00 87.19 870 LYS A CA 1
ATOM 6922 C C . LYS A 1 870 ? 15.105 -34.400 -3.020 1.00 87.19 870 LYS A C 1
ATOM 6924 O O . LYS A 1 870 ? 15.444 -33.635 -2.128 1.00 87.19 870 LYS A O 1
ATOM 6929 N N . TYR A 1 871 ? 14.416 -34.027 -4.094 1.00 90.94 871 TYR A N 1
ATOM 6930 C CA . TYR A 1 871 ? 13.791 -32.712 -4.251 1.00 90.94 871 TYR A CA 1
ATOM 6931 C C . TYR A 1 871 ? 12.343 -32.768 -3.727 1.00 90.94 871 TYR A C 1
ATOM 6933 O O . TYR A 1 871 ? 11.665 -33.766 -4.028 1.00 90.94 871 TYR A O 1
ATOM 6941 N N . PRO A 1 872 ? 11.863 -31.733 -3.009 1.00 91.94 872 PRO A N 1
ATOM 6942 C CA . PRO A 1 872 ? 10.448 -31.532 -2.692 1.00 91.94 872 PRO A CA 1
ATOM 6943 C C . PRO A 1 872 ? 9.583 -31.552 -3.956 1.00 91.94 872 PRO A C 1
ATOM 6945 O O . PRO A 1 872 ? 10.059 -31.224 -5.050 1.00 91.94 872 PRO A O 1
ATOM 6948 N N . GLN A 1 873 ? 8.326 -31.979 -3.827 1.00 86.75 873 GLN A N 1
ATOM 6949 C CA . GLN A 1 873 ? 7.473 -32.266 -4.981 1.00 86.75 873 GLN A CA 1
ATOM 6950 C C . GLN A 1 873 ? 7.166 -31.000 -5.786 1.00 86.75 873 GLN A C 1
ATOM 6952 O O . GLN A 1 873 ? 7.380 -30.974 -6.994 1.00 86.75 873 GLN A O 1
ATOM 6957 N N . GLU A 1 874 ? 6.766 -29.935 -5.105 1.00 89.62 874 GLU A N 1
ATOM 6958 C CA . GLU A 1 874 ? 6.340 -28.669 -5.693 1.00 89.62 874 GLU A CA 1
ATOM 6959 C C . GLU A 1 874 ? 7.507 -27.958 -6.396 1.00 89.62 874 GLU A C 1
ATOM 6961 O O . GLU A 1 874 ? 7.347 -27.411 -7.486 1.00 89.62 874 GLU A O 1
ATOM 6966 N N . TRP A 1 875 ? 8.719 -28.040 -5.829 1.00 93.62 875 TRP A N 1
ATOM 6967 C CA . TRP A 1 875 ? 9.939 -27.533 -6.470 1.00 93.62 875 TRP A CA 1
ATOM 6968 C C . TRP A 1 875 ? 10.329 -28.356 -7.711 1.00 93.62 875 TRP A C 1
ATOM 6970 O O . TRP A 1 875 ? 10.706 -27.789 -8.739 1.00 93.62 875 TRP A O 1
ATOM 6980 N N . ARG A 1 876 ? 10.184 -29.691 -7.663 1.00 89.19 876 ARG A N 1
ATOM 6981 C CA . ARG A 1 876 ? 10.384 -30.566 -8.833 1.00 89.19 876 ARG A CA 1
ATOM 6982 C C . ARG A 1 876 ? 9.376 -30.267 -9.942 1.00 89.19 876 ARG A C 1
ATOM 6984 O O . ARG A 1 876 ? 9.762 -30.229 -11.108 1.00 89.19 876 ARG A O 1
ATOM 6991 N N . GLU A 1 877 ? 8.103 -30.103 -9.604 1.00 85.94 877 GLU A N 1
ATOM 6992 C CA . GLU A 1 877 ? 7.023 -29.883 -10.571 1.00 85.94 877 GLU A CA 1
ATOM 6993 C C . GLU A 1 877 ? 7.126 -28.505 -11.223 1.00 85.94 877 GLU A C 1
ATOM 6995 O O . GLU A 1 877 ? 7.053 -28.412 -12.447 1.00 85.94 877 GLU A O 1
ATOM 7000 N N . PHE A 1 878 ? 7.443 -27.466 -10.445 1.00 91.56 878 PHE A N 1
ATOM 7001 C CA . PHE A 1 878 ? 7.799 -26.147 -10.965 1.00 91.56 878 PHE A CA 1
ATOM 7002 C C . PHE A 1 878 ? 9.017 -26.204 -11.903 1.00 91.56 878 PHE A C 1
ATOM 7004 O O . PHE A 1 878 ? 8.972 -25.673 -13.012 1.00 91.56 878 PHE A O 1
ATOM 7011 N N . GLY A 1 879 ? 10.078 -26.923 -11.518 1.00 89.88 879 GLY A N 1
ATOM 7012 C CA . GLY A 1 879 ? 11.234 -27.158 -12.386 1.00 89.88 879 GLY A CA 1
ATOM 7013 C C . GLY A 1 879 ? 10.866 -27.870 -13.695 1.00 89.88 879 GLY A C 1
ATOM 7014 O O . GLY A 1 879 ? 11.269 -27.441 -14.777 1.00 89.88 879 GLY A O 1
ATOM 7015 N N . ALA A 1 880 ? 10.047 -28.922 -13.629 1.00 84.94 880 ALA A N 1
ATOM 7016 C CA . ALA A 1 880 ? 9.556 -29.622 -14.812 1.00 84.94 880 ALA A CA 1
ATOM 7017 C C . ALA A 1 880 ? 8.706 -28.710 -15.717 1.00 84.94 880 ALA A C 1
ATOM 7019 O O . ALA A 1 880 ? 8.880 -28.748 -16.934 1.00 84.94 880 ALA A O 1
ATOM 7020 N N . LEU A 1 881 ? 7.853 -27.854 -15.141 1.00 83.56 881 LEU A N 1
ATOM 7021 C CA . LEU A 1 881 ? 7.061 -26.863 -15.872 1.00 83.56 881 LEU A CA 1
ATOM 7022 C C . LEU A 1 881 ? 7.953 -25.852 -16.603 1.00 83.56 881 LEU A C 1
ATOM 7024 O O . LEU A 1 881 ? 7.818 -25.698 -17.815 1.00 83.56 881 LEU A O 1
ATOM 7028 N N . ILE A 1 882 ? 8.924 -25.237 -15.913 1.00 87.06 882 ILE A N 1
ATOM 7029 C CA . ILE A 1 882 ? 9.898 -24.326 -16.542 1.00 87.06 882 ILE A CA 1
ATOM 7030 C C . ILE A 1 882 ? 10.620 -25.032 -17.694 1.00 87.06 882 ILE A C 1
ATOM 7032 O O . ILE A 1 882 ? 10.805 -24.439 -18.756 1.00 87.06 882 ILE A O 1
ATOM 7036 N N . ARG A 1 883 ? 11.001 -26.305 -17.522 1.00 87.00 883 ARG A N 1
ATOM 7037 C CA . ARG A 1 883 ? 11.670 -27.081 -18.572 1.00 87.00 883 ARG A CA 1
ATOM 7038 C C . ARG A 1 883 ? 10.783 -27.332 -19.787 1.00 87.00 883 ARG A C 1
ATOM 7040 O O . ARG A 1 883 ? 11.298 -27.275 -20.897 1.00 87.00 883 ARG A O 1
ATOM 7047 N N . MET A 1 884 ? 9.494 -27.609 -19.600 1.00 76.75 884 MET A N 1
ATOM 7048 C CA . MET A 1 884 ? 8.557 -27.786 -20.715 1.00 76.75 884 MET A CA 1
ATOM 7049 C C . MET A 1 884 ? 8.331 -26.468 -21.467 1.00 76.75 884 MET A C 1
ATOM 7051 O O . MET A 1 884 ? 8.401 -26.454 -22.691 1.00 76.75 884 MET A O 1
ATOM 7055 N N . THR A 1 885 ? 8.142 -25.359 -20.747 1.00 73.19 885 THR A N 1
ATOM 7056 C CA . THR A 1 885 ? 7.903 -24.032 -21.339 1.00 73.19 885 THR A CA 1
ATOM 7057 C C . THR A 1 885 ? 9.153 -23.449 -22.008 1.00 73.19 885 THR A C 1
ATOM 7059 O O . THR A 1 885 ? 9.068 -22.813 -23.054 1.00 73.19 885 THR A O 1
ATOM 7062 N N . SER A 1 886 ? 10.334 -23.636 -21.412 1.00 84.62 886 SER A N 1
ATOM 7063 C CA . SER A 1 886 ? 11.610 -23.135 -21.933 1.00 84.62 886 SER A CA 1
ATOM 7064 C C . SER A 1 886 ? 12.787 -23.916 -21.322 1.00 84.62 886 SER A C 1
ATOM 7066 O O . SER A 1 886 ? 13.310 -23.536 -20.267 1.00 84.62 886 SER A O 1
ATOM 7068 N N . PRO A 1 887 ? 13.306 -24.961 -22.003 1.00 83.44 887 PRO A N 1
ATOM 7069 C CA . PRO A 1 887 ? 14.491 -25.699 -21.553 1.00 83.44 887 PRO A CA 1
ATOM 7070 C C . PRO A 1 887 ? 15.708 -24.796 -21.306 1.00 83.44 887 PRO A C 1
ATOM 7072 O O . PRO A 1 887 ? 16.535 -25.080 -20.442 1.00 83.44 887 PRO A O 1
ATOM 7075 N N . ARG A 1 888 ? 15.801 -23.673 -22.035 1.00 79.38 888 ARG A N 1
ATOM 7076 C CA . ARG A 1 888 ? 16.857 -22.666 -21.871 1.00 79.38 888 ARG A CA 1
ATOM 7077 C C . ARG A 1 888 ? 16.686 -21.835 -20.589 1.00 79.38 888 ARG A C 1
ATOM 7079 O O . ARG A 1 888 ? 17.693 -21.487 -19.996 1.00 79.38 888 ARG A O 1
ATOM 7086 N N . SER A 1 889 ? 15.457 -21.589 -20.116 1.00 83.69 889 SER A N 1
ATOM 7087 C CA . SER A 1 889 ? 15.216 -21.006 -18.777 1.00 83.69 889 SER A CA 1
ATOM 7088 C C . SER A 1 889 ? 15.452 -22.025 -17.668 1.00 83.69 889 SER A C 1
ATOM 7090 O O . SER A 1 889 ? 15.926 -21.660 -16.601 1.00 83.69 889 SER A O 1
ATOM 7092 N N . TYR A 1 890 ? 15.148 -23.304 -17.911 1.00 91.56 890 TYR A N 1
ATOM 7093 C CA . TYR A 1 890 ? 15.385 -24.353 -16.920 1.00 91.56 890 TYR A CA 1
ATOM 7094 C C . TYR A 1 890 ? 16.871 -24.562 -16.645 1.00 91.56 890 TYR A C 1
ATOM 7096 O O . TYR A 1 890 ? 17.288 -24.542 -15.492 1.00 91.56 890 TYR A O 1
ATOM 7104 N N . ARG A 1 891 ? 17.679 -24.706 -17.707 1.00 90.94 891 ARG A N 1
ATOM 7105 C CA . ARG A 1 891 ? 19.147 -24.660 -17.597 1.00 90.94 891 ARG A CA 1
ATOM 7106 C C . ARG A 1 891 ? 19.573 -23.412 -16.848 1.00 90.94 891 ARG A C 1
ATOM 7108 O O . ARG A 1 891 ? 20.355 -23.522 -15.910 1.00 90.94 891 ARG A O 1
ATOM 7115 N N . SER A 1 892 ? 18.997 -22.282 -17.259 1.00 90.00 892 SER A N 1
ATOM 7116 C CA . SER A 1 892 ? 19.337 -20.966 -16.750 1.00 90.00 892 SER A CA 1
ATOM 7117 C C . SER A 1 892 ? 19.247 -20.893 -15.218 1.00 90.00 892 SER A C 1
ATOM 7119 O O . SER A 1 892 ? 20.226 -20.777 -14.483 1.00 90.00 892 SER A O 1
ATOM 7121 N N . MET A 1 893 ? 18.033 -21.124 -14.714 1.00 88.62 893 MET A N 1
ATOM 7122 C CA . MET A 1 893 ? 17.734 -21.184 -13.283 1.00 88.62 893 MET A CA 1
ATOM 7123 C C . MET A 1 893 ? 18.489 -22.306 -12.553 1.00 88.62 893 MET A C 1
ATOM 7125 O O . MET A 1 893 ? 18.781 -22.154 -11.369 1.00 88.62 893 MET A O 1
ATOM 7129 N N . ALA A 1 894 ? 18.852 -23.401 -13.231 1.00 89.62 894 ALA A N 1
ATOM 7130 C CA . ALA A 1 894 ? 19.664 -24.482 -12.667 1.00 89.62 894 ALA A CA 1
ATOM 7131 C C . ALA A 1 894 ? 21.159 -24.131 -12.490 1.00 89.62 894 ALA A C 1
ATOM 7133 O O . ALA A 1 894 ? 21.883 -24.908 -11.862 1.00 89.62 894 ALA A O 1
ATOM 7134 N N . GLN A 1 895 ? 21.632 -22.987 -13.008 1.00 87.75 895 GLN A N 1
ATOM 7135 C CA . GLN A 1 895 ? 22.960 -22.444 -12.687 1.00 87.75 895 GLN A CA 1
ATOM 7136 C C . GLN A 1 895 ? 22.971 -21.728 -11.326 1.00 87.75 895 GLN A C 1
ATOM 7138 O O . GLN A 1 895 ? 23.946 -21.847 -10.586 1.00 87.75 895 GLN A O 1
ATOM 7143 N N . HIS A 1 896 ? 21.882 -21.038 -10.970 1.00 87.19 896 HIS A N 1
ATOM 7144 C CA . HIS A 1 896 ? 21.765 -20.275 -9.718 1.00 87.19 896 HIS A CA 1
ATOM 7145 C C . HIS A 1 896 ? 21.127 -21.083 -8.576 1.00 87.19 896 HIS A C 1
ATOM 7147 O O . HIS A 1 896 ? 21.552 -20.995 -7.423 1.00 87.19 896 HIS A O 1
ATOM 7153 N N . PHE A 1 897 ? 20.115 -21.896 -8.885 1.00 91.56 897 PHE A N 1
ATOM 7154 C CA . PHE A 1 897 ? 19.365 -22.693 -7.919 1.00 91.56 897 PHE A CA 1
ATOM 7155 C C . PHE A 1 897 ? 19.633 -24.181 -8.099 1.00 91.56 897 PHE A C 1
ATOM 7157 O O . PHE A 1 897 ? 19.805 -24.688 -9.208 1.00 91.56 897 PHE A O 1
ATOM 7164 N N . ARG A 1 898 ? 19.598 -24.934 -6.997 1.00 90.00 898 ARG A N 1
ATOM 7165 C CA . ARG A 1 898 ? 19.756 -26.384 -7.062 1.00 90.00 898 ARG A CA 1
ATOM 7166 C C . ARG A 1 898 ? 18.486 -27.033 -7.624 1.00 90.00 898 ARG A C 1
ATOM 7168 O O . ARG A 1 898 ? 17.530 -27.305 -6.904 1.00 90.00 898 ARG A O 1
ATOM 7175 N N . MET A 1 899 ? 18.508 -27.317 -8.920 1.00 90.00 899 MET A N 1
ATOM 7176 C CA . MET A 1 899 ? 17.448 -28.031 -9.636 1.00 90.00 899 MET A CA 1
ATOM 7177 C C . MET A 1 899 ? 17.813 -29.501 -9.911 1.00 90.00 899 MET A C 1
ATOM 7179 O O . MET A 1 899 ? 18.950 -29.936 -9.695 1.00 90.00 899 MET A O 1
ATOM 7183 N N . GLU A 1 900 ? 16.836 -30.287 -10.371 1.00 89.12 900 GLU A N 1
ATOM 7184 C CA . GLU A 1 900 ? 17.032 -31.684 -10.774 1.00 89.12 900 GLU A CA 1
ATOM 7185 C C . GLU A 1 900 ? 17.760 -31.772 -12.139 1.00 89.12 900 GLU A C 1
ATOM 7187 O O . GLU A 1 900 ? 17.766 -30.822 -12.923 1.00 89.12 900 GLU A O 1
ATOM 7192 N N . SER A 1 901 ? 18.423 -32.886 -12.466 1.00 87.19 901 SER A N 1
ATOM 7193 C CA . SER A 1 901 ? 19.100 -32.987 -13.768 1.00 87.19 901 SER A CA 1
ATOM 7194 C C . SER A 1 901 ? 18.094 -33.165 -14.911 1.00 87.19 901 SER A C 1
ATOM 7196 O O . SER A 1 901 ? 17.107 -33.890 -14.781 1.00 87.19 901 SER A O 1
ATOM 7198 N N . GLU A 1 902 ? 18.373 -32.569 -16.076 1.00 83.06 902 GLU A N 1
ATOM 7199 C CA . GLU A 1 902 ? 17.544 -32.747 -17.280 1.00 83.06 902 GLU A CA 1
ATOM 7200 C C . GLU A 1 902 ? 17.342 -34.233 -17.640 1.00 83.06 902 GLU A C 1
ATOM 7202 O O . GLU A 1 902 ? 16.243 -34.627 -18.038 1.00 83.06 902 GLU A O 1
ATOM 7207 N N . ARG A 1 903 ? 18.363 -35.077 -17.426 1.00 81.56 903 ARG A N 1
ATOM 7208 C CA . ARG A 1 903 ? 18.278 -36.536 -17.609 1.00 81.56 903 ARG A CA 1
ATOM 7209 C C . ARG A 1 903 ? 17.295 -37.189 -16.627 1.00 81.56 903 ARG A C 1
ATOM 7211 O O . ARG A 1 903 ? 16.517 -38.042 -17.040 1.00 81.56 903 ARG A O 1
ATOM 7218 N N . SER A 1 904 ? 17.293 -36.781 -15.356 1.00 81.69 904 SER A N 1
ATOM 7219 C CA . SER A 1 904 ? 16.384 -37.319 -14.329 1.00 81.69 904 SER A CA 1
ATOM 7220 C C . SER A 1 904 ? 14.930 -36.893 -14.567 1.00 81.69 904 SER A C 1
ATOM 7222 O O . SER A 1 904 ? 14.027 -37.730 -14.513 1.00 81.69 904 SER A O 1
ATOM 7224 N N . ILE A 1 905 ? 14.697 -35.642 -14.987 1.00 82.94 905 ILE A N 1
ATOM 7225 C CA . ILE A 1 905 ? 13.363 -35.201 -15.425 1.00 82.94 905 ILE A CA 1
ATOM 7226 C C . ILE A 1 905 ? 12.925 -35.956 -16.693 1.00 82.94 905 ILE A C 1
ATOM 7228 O O . ILE A 1 905 ? 11.766 -36.348 -16.788 1.00 82.94 905 ILE A O 1
ATOM 7232 N N . GLN A 1 906 ? 13.823 -36.212 -17.656 1.00 76.38 906 GLN A N 1
ATOM 7233 C CA . GLN A 1 906 ? 13.512 -37.010 -18.859 1.00 76.38 906 GLN A CA 1
ATOM 7234 C C . GLN A 1 906 ? 13.112 -38.446 -18.503 1.00 76.38 906 GLN A C 1
ATOM 7236 O O . GLN A 1 906 ? 12.101 -38.943 -18.995 1.00 76.38 906 GLN A O 1
ATOM 7241 N N . HIS A 1 907 ? 13.875 -39.094 -17.623 1.00 76.25 907 HIS A N 1
ATOM 7242 C CA . HIS A 1 907 ? 13.596 -40.438 -17.123 1.00 76.25 907 HIS A CA 1
ATOM 7243 C C . HIS A 1 907 ? 12.241 -40.493 -16.396 1.00 76.25 907 HIS A C 1
ATOM 7245 O O . HIS A 1 907 ? 11.375 -41.292 -16.736 1.00 76.25 907 HIS A O 1
ATOM 7251 N N . THR A 1 908 ? 11.983 -39.551 -15.487 1.00 70.88 908 THR A N 1
ATOM 7252 C CA . THR A 1 908 ? 10.693 -39.447 -14.784 1.00 70.88 908 THR A CA 1
ATOM 7253 C C . THR A 1 908 ? 9.527 -39.185 -15.754 1.00 70.88 908 THR A C 1
ATOM 7255 O O . THR A 1 908 ? 8.464 -39.786 -15.637 1.00 70.88 908 THR A O 1
ATOM 7258 N N . THR A 1 909 ? 9.728 -38.353 -16.782 1.00 66.81 909 THR A N 1
ATOM 7259 C CA . THR A 1 909 ? 8.702 -37.998 -17.791 1.00 66.81 909 THR A CA 1
ATOM 7260 C C . THR A 1 909 ? 8.554 -39.046 -18.912 1.00 66.81 909 THR A C 1
ATOM 7262 O O . THR A 1 909 ? 7.638 -38.967 -19.730 1.00 66.81 909 THR A O 1
ATOM 7265 N N . SER A 1 910 ? 9.434 -40.047 -18.986 1.00 63.41 910 SER A N 1
ATOM 7266 C CA . SER A 1 910 ? 9.243 -41.247 -19.827 1.00 63.41 910 SER A CA 1
ATOM 7267 C C . SER A 1 910 ? 8.569 -42.395 -19.070 1.00 63.41 910 SER A C 1
ATOM 7269 O O . SER A 1 910 ? 8.077 -43.319 -19.706 1.00 63.41 910 SER A O 1
ATOM 7271 N N . GLN A 1 911 ? 8.478 -42.304 -17.738 1.00 61.34 911 GLN A N 1
ATOM 7272 C CA . GLN A 1 911 ? 7.716 -43.229 -16.891 1.00 61.34 911 GLN A CA 1
ATOM 7273 C C . GLN A 1 911 ? 6.301 -42.728 -16.546 1.00 61.34 911 GLN A C 1
ATOM 7275 O O . GLN A 1 911 ? 5.468 -43.517 -16.106 1.00 61.34 911 GLN A O 1
ATOM 7280 N N . ARG A 1 912 ? 6.000 -41.438 -16.753 1.00 59.84 912 ARG A N 1
ATOM 7281 C CA . ARG A 1 912 ? 4.633 -40.896 -16.649 1.00 59.84 912 ARG A CA 1
ATOM 7282 C C . ARG A 1 912 ? 3.769 -41.357 -17.838 1.00 59.84 912 ARG A C 1
ATOM 7284 O O . ARG A 1 912 ? 4.288 -41.390 -18.957 1.00 59.84 912 ARG A O 1
ATOM 7291 N N . PRO A 1 913 ? 2.468 -41.658 -17.638 1.00 53.88 913 PRO A N 1
ATOM 7292 C CA . PRO A 1 913 ? 1.543 -41.880 -18.748 1.00 53.88 913 PRO A CA 1
ATOM 7293 C C . PRO A 1 913 ? 1.481 -40.626 -19.627 1.00 53.88 913 PRO A C 1
ATOM 7295 O O . PRO A 1 913 ? 1.528 -39.500 -19.126 1.00 53.88 913 PRO A O 1
ATOM 7298 N N . ARG A 1 914 ? 1.422 -40.825 -20.944 1.00 63.25 914 ARG A N 1
ATOM 7299 C CA . ARG A 1 914 ? 1.444 -39.754 -21.948 1.00 63.25 914 ARG A CA 1
ATOM 7300 C C . ARG A 1 914 ? 0.087 -39.618 -22.628 1.00 63.25 914 ARG A C 1
ATOM 7302 O O . ARG A 1 914 ? -0.769 -40.489 -22.504 1.00 63.25 914 ARG A O 1
ATOM 7309 N N . PHE A 1 915 ? -0.079 -38.517 -23.355 1.00 68.19 915 PHE A N 1
ATOM 7310 C CA . PHE A 1 915 ? -1.202 -38.315 -24.266 1.00 68.19 915 PHE A CA 1
ATOM 7311 C C . PHE A 1 915 ? -1.323 -39.513 -25.234 1.00 68.19 915 PHE A C 1
ATOM 7313 O O . PHE A 1 915 ? -0.297 -39.910 -25.798 1.00 68.19 915 PHE A O 1
ATOM 7320 N N . PRO A 1 916 ? -2.517 -40.109 -25.415 1.00 67.69 916 PRO A N 1
ATOM 7321 C CA . PRO A 1 916 ? -2.680 -41.316 -26.222 1.00 67.69 916 PRO A CA 1
ATOM 7322 C C . PRO A 1 916 ? -2.346 -41.072 -27.701 1.00 67.69 916 PRO A C 1
ATOM 7324 O O . PRO A 1 916 ? -2.700 -40.043 -28.280 1.00 67.69 916 PRO A O 1
ATOM 7327 N N . LEU A 1 917 ? -1.668 -42.035 -28.332 1.00 67.00 917 LEU A N 1
ATOM 7328 C CA . LEU A 1 917 ? -1.280 -41.954 -29.743 1.00 67.00 917 LEU A CA 1
ATOM 7329 C C . LEU A 1 917 ? -2.434 -42.343 -30.676 1.00 67.00 917 LEU A C 1
ATOM 7331 O O . LEU A 1 917 ? -2.459 -43.432 -31.249 1.00 67.00 917 LEU A O 1
ATOM 7335 N N . GLY A 1 918 ? -3.372 -41.409 -30.834 1.00 68.88 918 GLY A N 1
ATOM 7336 C CA . GLY A 1 918 ? -4.562 -41.529 -31.676 1.00 68.88 918 GLY A CA 1
ATOM 7337 C C . GLY A 1 918 ? -5.856 -41.485 -30.862 1.00 68.88 918 GLY A C 1
ATOM 7338 O O . GLY A 1 918 ? -5.848 -41.185 -29.668 1.00 68.88 918 GLY A O 1
ATOM 7339 N N . ILE A 1 919 ? -6.980 -41.783 -31.516 1.00 76.31 919 ILE A N 1
ATOM 7340 C CA . ILE A 1 919 ? -8.265 -41.974 -30.835 1.00 76.31 919 ILE A CA 1
ATOM 7341 C C . ILE A 1 919 ? -8.263 -43.388 -30.246 1.00 76.31 919 ILE A C 1
ATOM 7343 O O . ILE A 1 919 ? -8.191 -44.372 -30.977 1.00 76.31 919 ILE A O 1
ATOM 7347 N N . THR A 1 920 ? -8.307 -43.480 -28.920 1.00 77.31 920 THR A N 1
ATOM 7348 C CA . THR A 1 920 ? -8.236 -44.738 -28.160 1.00 77.31 920 THR A CA 1
ATOM 7349 C C . THR A 1 920 ? -9.335 -44.776 -27.102 1.00 77.31 920 THR A C 1
ATOM 7351 O O . THR A 1 920 ? -9.895 -43.736 -26.759 1.00 77.31 920 THR A O 1
ATOM 7354 N N . GLU A 1 921 ? -9.604 -45.943 -26.514 1.00 81.94 921 GLU A N 1
ATOM 7355 C CA . GLU A 1 921 ? -10.485 -46.060 -25.340 1.00 81.94 921 GLU A CA 1
ATOM 7356 C C . GLU A 1 921 ? -10.046 -45.111 -24.208 1.00 81.94 921 GLU A C 1
ATOM 7358 O O . GLU A 1 921 ? -10.870 -44.403 -23.630 1.00 81.94 921 GLU A O 1
ATOM 7363 N N . LYS A 1 922 ? -8.728 -44.945 -24.011 1.00 80.06 922 LYS A N 1
ATOM 7364 C CA . LYS A 1 922 ? -8.178 -43.992 -23.040 1.00 80.06 922 LYS A CA 1
ATOM 7365 C C . LYS A 1 922 ? -8.482 -42.525 -23.375 1.00 80.06 922 LYS A C 1
ATOM 7367 O O . LYS A 1 922 ? -8.609 -41.714 -22.461 1.00 80.06 922 LYS A O 1
ATOM 7372 N N . SER A 1 923 ? -8.642 -42.172 -24.653 1.00 83.25 923 SER A N 1
ATOM 7373 C CA . SER A 1 923 ? -9.102 -40.838 -25.074 1.00 83.25 923 SER A CA 1
ATOM 7374 C C . SER A 1 923 ? -10.549 -40.585 -24.625 1.00 83.25 923 SER A C 1
ATOM 7376 O O . SER A 1 923 ? -10.870 -39.484 -24.179 1.00 83.25 923 SER A O 1
ATOM 7378 N N . PHE A 1 924 ? -11.409 -41.610 -24.678 1.00 87.94 924 PHE A N 1
ATOM 7379 C CA . PHE A 1 924 ? -12.789 -41.532 -24.187 1.00 87.94 924 PHE A CA 1
ATOM 7380 C C . PHE A 1 924 ? -12.874 -41.525 -22.654 1.00 87.94 924 PHE A C 1
ATOM 7382 O O . PHE A 1 924 ? -13.672 -40.765 -22.113 1.00 87.94 924 PHE A O 1
ATOM 7389 N N . GLU A 1 925 ? -12.020 -42.269 -21.940 1.00 87.56 925 GLU A N 1
ATOM 7390 C CA . GLU A 1 925 ? -11.899 -42.149 -20.475 1.00 87.56 925 GLU A CA 1
ATOM 7391 C C . GLU A 1 925 ? -11.526 -40.719 -20.045 1.00 87.56 925 GLU A C 1
ATOM 7393 O O . GLU A 1 925 ? -12.134 -40.167 -19.131 1.00 87.56 925 GLU A O 1
ATOM 7398 N N . ILE A 1 926 ? -10.539 -40.102 -20.712 1.00 85.00 926 ILE A N 1
ATOM 7399 C CA . ILE A 1 926 ? -10.110 -38.723 -20.423 1.00 85.00 926 ILE A CA 1
ATOM 7400 C C . ILE A 1 926 ? -11.251 -37.734 -20.703 1.00 85.00 926 ILE A C 1
ATOM 7402 O O . ILE A 1 926 ? -11.463 -36.811 -19.919 1.00 85.00 926 ILE A O 1
ATOM 7406 N N . LEU A 1 927 ? -12.019 -37.942 -21.778 1.00 88.81 927 LEU A N 1
ATOM 7407 C CA . LEU A 1 927 ? -13.193 -37.124 -22.082 1.00 88.81 927 LEU A CA 1
ATOM 7408 C C . LEU A 1 927 ? -14.311 -37.282 -21.035 1.00 88.81 927 LEU A C 1
ATOM 7410 O O . LEU A 1 927 ? -14.914 -36.287 -20.634 1.00 88.81 927 LEU A O 1
ATOM 7414 N N . ALA A 1 928 ? -14.571 -38.506 -20.569 1.00 89.00 928 ALA A N 1
ATOM 7415 C CA . ALA A 1 928 ? -15.556 -38.768 -19.523 1.00 89.00 928 ALA A CA 1
ATOM 7416 C C . ALA A 1 928 ? -15.160 -38.110 -18.189 1.00 89.00 928 ALA A C 1
ATOM 7418 O O . ALA A 1 928 ? -16.012 -37.505 -17.538 1.00 89.00 928 ALA A O 1
ATOM 7419 N N . GLN A 1 929 ? -13.871 -38.156 -17.828 1.00 88.00 929 GLN A N 1
ATOM 7420 C CA . GLN A 1 929 ? -13.343 -37.460 -16.652 1.00 88.00 929 GLN A CA 1
ATOM 7421 C C . GLN A 1 929 ? -13.478 -35.938 -16.794 1.00 88.00 929 GLN A C 1
ATOM 7423 O O . GLN A 1 929 ? -14.050 -35.306 -15.919 1.00 88.00 929 GLN A O 1
ATOM 7428 N N . TYR A 1 930 ? -13.074 -35.358 -17.930 1.00 90.88 930 TYR A N 1
ATOM 7429 C CA . TYR A 1 930 ? -13.239 -33.925 -18.214 1.00 90.88 930 TYR A CA 1
ATOM 7430 C C . TYR A 1 930 ? -14.707 -33.466 -18.122 1.00 90.88 930 TYR A C 1
ATOM 7432 O O . TYR A 1 930 ? -14.981 -32.376 -17.625 1.00 90.88 930 TYR A O 1
ATOM 7440 N N . CYS A 1 931 ? -15.670 -34.302 -18.529 1.00 91.44 931 CYS A N 1
ATOM 7441 C CA . CYS A 1 931 ? -17.086 -34.002 -18.309 1.00 91.44 931 CYS A CA 1
ATOM 7442 C C . CYS A 1 931 ? -17.460 -34.044 -16.816 1.00 91.44 931 CYS A C 1
ATOM 7444 O O . CYS A 1 931 ? -18.146 -33.137 -16.352 1.00 91.44 931 CYS A O 1
ATOM 7446 N N . GLN A 1 932 ? -16.990 -35.036 -16.049 1.00 91.31 932 GLN A N 1
ATOM 7447 C CA . GLN A 1 932 ? -17.220 -35.098 -14.596 1.00 91.31 932 GLN A CA 1
ATOM 7448 C C . GLN A 1 932 ? -16.592 -33.922 -13.836 1.00 91.31 932 GLN A C 1
ATOM 7450 O O . GLN A 1 932 ? -17.258 -33.349 -12.975 1.00 91.31 932 GLN A O 1
ATOM 7455 N N . ASP A 1 933 ? -15.361 -33.533 -14.173 1.00 88.19 933 ASP A N 1
ATOM 7456 C CA . ASP A 1 933 ? -14.606 -32.465 -13.503 1.00 88.19 933 ASP A CA 1
ATOM 7457 C C . ASP A 1 933 ? -15.319 -31.103 -13.597 1.00 88.19 933 ASP A C 1
ATOM 7459 O O . ASP A 1 933 ? -15.257 -30.297 -12.669 1.00 88.19 933 ASP A O 1
ATOM 7463 N N . TYR A 1 934 ? -16.050 -30.867 -14.694 1.00 90.50 934 TYR A N 1
ATOM 7464 C CA . TYR A 1 934 ? -16.892 -29.683 -14.908 1.00 90.50 934 TYR A CA 1
ATOM 7465 C C . TYR A 1 934 ? -18.389 -29.916 -14.614 1.00 90.50 934 TYR A C 1
ATOM 7467 O O . TYR A 1 934 ? -19.216 -29.060 -14.930 1.00 90.50 934 TYR A O 1
ATOM 7475 N N . GLY A 1 935 ? -18.766 -31.060 -14.029 1.00 90.94 935 GLY A N 1
ATOM 7476 C CA . GLY A 1 935 ? -20.159 -31.403 -13.707 1.00 90.94 935 GLY A CA 1
ATOM 7477 C C . GLY A 1 935 ? -21.092 -31.524 -14.922 1.00 90.94 935 GLY A C 1
ATOM 7478 O O . GLY A 1 935 ? -22.311 -31.416 -14.783 1.00 90.94 935 GLY A O 1
ATOM 7479 N N . TYR A 1 936 ? -20.539 -31.714 -16.122 1.00 92.81 936 TYR A N 1
ATOM 7480 C CA . TYR A 1 936 ? -21.279 -31.704 -17.378 1.00 92.81 936 TYR A CA 1
ATOM 7481 C C . TYR A 1 936 ? -22.003 -33.042 -17.622 1.00 92.81 936 TYR A C 1
ATOM 7483 O O . TYR A 1 936 ? -21.359 -34.096 -17.578 1.00 92.81 936 TYR A O 1
ATOM 7491 N N . PRO A 1 937 ? -23.323 -33.049 -17.906 1.00 89.44 937 PRO A N 1
ATOM 7492 C CA . PRO A 1 937 ? -24.066 -34.291 -18.109 1.00 89.44 937 PRO A CA 1
ATOM 7493 C C . PRO A 1 937 ? -23.556 -35.094 -19.313 1.00 89.44 937 PRO A C 1
ATOM 7495 O O . PRO A 1 937 ? -23.429 -34.574 -20.420 1.00 89.44 937 PRO A O 1
ATOM 7498 N N . SER A 1 938 ? -23.340 -36.397 -19.126 1.00 80.69 938 SER A N 1
ATOM 7499 C CA . SER A 1 938 ? -22.798 -37.299 -20.157 1.00 80.69 938 SER A CA 1
ATOM 7500 C C . SER A 1 938 ? -23.715 -37.522 -21.370 1.00 80.69 938 SER A C 1
ATOM 7502 O O . SER A 1 938 ? -23.289 -38.108 -22.361 1.00 80.69 938 SER A O 1
ATOM 7504 N N . ASN A 1 939 ? -24.966 -37.059 -21.307 1.00 87.06 939 ASN A N 1
ATOM 7505 C CA . ASN A 1 939 ? -25.951 -37.106 -22.387 1.00 87.06 939 ASN A CA 1
ATOM 7506 C C . ASN A 1 939 ? -26.153 -35.754 -23.105 1.00 87.06 939 ASN A C 1
ATOM 7508 O O . ASN A 1 939 ? -27.076 -35.640 -23.912 1.00 87.06 939 ASN A O 1
ATOM 7512 N N . TYR A 1 940 ? -25.353 -34.726 -22.797 1.00 87.88 940 TYR A N 1
ATOM 7513 C CA . TYR A 1 940 ? -25.450 -33.394 -23.408 1.00 87.88 940 TYR A CA 1
ATOM 7514 C C . TYR A 1 940 ? -24.435 -33.210 -24.563 1.00 87.88 940 TYR A C 1
ATOM 7516 O O . TYR A 1 940 ? -23.401 -33.881 -24.593 1.00 87.88 940 TYR A O 1
ATOM 7524 N N . PRO A 1 941 ? -24.721 -32.336 -25.551 1.00 91.12 941 PRO A N 1
ATOM 7525 C CA . PRO A 1 941 ? -23.937 -32.243 -26.782 1.00 91.12 941 PRO A CA 1
ATOM 7526 C C . PRO A 1 941 ? -22.589 -31.537 -26.584 1.00 91.12 941 PRO A C 1
ATOM 7528 O O . PRO A 1 941 ? -22.526 -30.366 -26.219 1.00 91.12 941 PRO A O 1
ATOM 7531 N N . LEU A 1 942 ? -21.505 -32.233 -26.922 1.00 92.38 942 LEU A N 1
ATOM 7532 C CA . LEU A 1 942 ? -20.147 -31.689 -26.927 1.00 92.38 942 LEU A CA 1
ATOM 7533 C C . LEU A 1 942 ? -19.795 -31.109 -28.305 1.00 92.38 942 LEU A C 1
ATOM 7535 O O . LEU A 1 942 ? -20.083 -31.721 -29.335 1.00 92.38 942 LEU A O 1
ATOM 7539 N N . CYS A 1 943 ? -19.118 -29.961 -28.336 1.00 90.38 943 CYS A N 1
ATOM 7540 C CA . CYS A 1 943 ? -18.552 -29.420 -29.569 1.00 90.38 943 CYS A CA 1
ATOM 7541 C C . CYS A 1 943 ? -17.278 -30.190 -29.929 1.00 90.38 943 CYS A C 1
ATOM 7543 O O . CYS A 1 943 ? -16.313 -30.175 -29.167 1.00 90.38 943 CYS A O 1
ATOM 7545 N N . PHE A 1 944 ? -17.257 -30.833 -31.096 1.00 89.94 944 PHE A N 1
ATOM 7546 C CA . PHE A 1 944 ? -16.062 -31.467 -31.652 1.00 89.94 944 PHE A CA 1
ATOM 7547 C C . PHE A 1 944 ? -15.503 -30.604 -32.782 1.00 89.94 944 PHE A C 1
ATOM 7549 O O . PHE A 1 944 ? -16.235 -30.235 -33.701 1.00 89.94 944 PHE A O 1
ATOM 7556 N N . SER A 1 945 ? -14.215 -30.277 -32.720 1.00 88.44 945 SER A N 1
ATOM 7557 C CA . SER A 1 945 ? -13.537 -29.446 -33.717 1.00 88.44 945 SER A CA 1
ATOM 7558 C C . SER A 1 945 ? -12.190 -30.030 -34.130 1.00 88.44 945 SER A C 1
ATOM 7560 O O . SER A 1 945 ? -11.591 -30.836 -33.417 1.00 88.44 945 SER A O 1
ATOM 7562 N N . VAL A 1 946 ? -11.725 -29.620 -35.310 1.00 88.56 946 VAL A N 1
ATOM 7563 C CA . VAL A 1 946 ? -10.499 -30.113 -35.939 1.00 88.56 946 VAL A CA 1
ATOM 7564 C C . VAL A 1 946 ? -9.658 -28.919 -36.373 1.00 88.56 946 VAL A C 1
ATOM 7566 O O . VAL A 1 946 ? -10.150 -28.065 -37.108 1.00 88.56 946 VAL A O 1
ATOM 7569 N N . ASP A 1 947 ? -8.399 -28.878 -35.945 1.00 86.94 947 ASP A N 1
ATOM 7570 C CA . ASP A 1 947 ? -7.401 -27.915 -36.413 1.00 86.94 947 ASP A CA 1
ATOM 7571 C C . ASP A 1 947 ? -6.272 -28.623 -37.177 1.00 86.94 947 ASP A C 1
ATOM 7573 O O . ASP A 1 947 ? -5.841 -29.711 -36.803 1.00 86.94 947 ASP A O 1
ATOM 7577 N N . ASP A 1 948 ? -5.794 -27.991 -38.249 1.00 88.12 948 ASP A N 1
ATOM 7578 C CA . ASP A 1 948 ? -4.835 -28.524 -39.229 1.00 88.12 948 ASP A CA 1
ATOM 7579 C C . ASP A 1 948 ? -3.526 -27.688 -39.205 1.00 88.12 948 ASP A C 1
ATOM 7581 O O . ASP A 1 948 ? -3.006 -27.259 -40.245 1.00 88.12 948 ASP A O 1
ATOM 7585 N N . THR A 1 949 ? -3.003 -27.411 -38.002 1.00 83.50 949 THR A N 1
ATOM 7586 C CA . THR A 1 949 ? -1.809 -26.578 -37.767 1.00 83.50 949 THR A CA 1
ATOM 7587 C C . THR A 1 949 ? -0.585 -27.050 -38.569 1.00 83.50 949 THR A C 1
ATOM 7589 O O . THR A 1 949 ? -0.195 -28.219 -38.555 1.00 83.50 949 THR A O 1
ATOM 7592 N N . LYS A 1 950 ? 0.083 -26.112 -39.254 1.00 85.12 950 LYS A N 1
ATOM 7593 C CA . LYS A 1 950 ? 1.379 -26.347 -39.919 1.00 85.12 950 LYS A CA 1
ATOM 7594 C C . LYS A 1 950 ? 2.510 -26.348 -38.891 1.00 85.12 950 LYS A C 1
ATOM 7596 O O . LYS A 1 950 ? 2.589 -25.430 -38.081 1.00 85.12 950 LYS A O 1
ATOM 7601 N N . LEU A 1 951 ? 3.426 -27.309 -38.989 1.00 79.88 951 LEU A N 1
ATOM 7602 C CA . LEU A 1 951 ? 4.624 -27.399 -38.146 1.00 79.88 951 LEU A CA 1
ATOM 7603 C C . LEU A 1 951 ? 5.883 -27.592 -39.000 1.00 79.88 951 LEU A C 1
ATOM 7605 O O . LEU A 1 951 ? 5.809 -27.959 -40.174 1.00 79.88 951 LEU A O 1
ATOM 7609 N N . PHE A 1 952 ? 7.055 -27.380 -38.397 1.00 80.31 952 PHE A N 1
ATOM 7610 C CA . PHE A 1 952 ? 8.316 -27.816 -38.995 1.00 80.31 952 PHE A CA 1
ATOM 7611 C C . PHE A 1 952 ? 8.332 -29.354 -39.099 1.00 80.31 952 PHE A C 1
ATOM 7613 O O . PHE A 1 952 ? 8.119 -30.011 -38.077 1.00 80.31 952 PHE A O 1
ATOM 7620 N N . PRO A 1 953 ? 8.584 -29.943 -40.286 1.00 82.75 953 PRO A N 1
ATOM 7621 C CA . PRO A 1 953 ? 8.587 -31.394 -40.444 1.00 82.75 953 PRO A CA 1
ATOM 7622 C C . PRO A 1 953 ? 9.702 -32.035 -39.614 1.00 82.75 953 PRO A C 1
ATOM 7624 O O . PRO A 1 953 ? 10.881 -31.748 -39.817 1.00 82.75 953 PRO A O 1
ATOM 7627 N N . ALA A 1 954 ? 9.332 -32.926 -38.697 1.00 80.00 954 ALA A N 1
ATOM 7628 C CA . ALA A 1 954 ? 10.266 -33.673 -37.864 1.00 80.00 954 ALA A CA 1
ATOM 7629 C C . ALA A 1 954 ? 9.728 -35.080 -37.579 1.00 80.00 954 ALA A C 1
ATOM 7631 O O . ALA A 1 954 ? 8.522 -35.275 -37.441 1.00 80.00 954 ALA A O 1
ATOM 7632 N N . MET A 1 955 ? 10.636 -36.047 -37.448 1.00 80.69 955 MET A N 1
ATOM 7633 C CA . MET A 1 955 ? 10.344 -37.377 -36.911 1.00 80.69 955 MET A CA 1
ATOM 7634 C C . MET A 1 955 ? 11.064 -37.538 -35.573 1.00 80.69 955 MET A C 1
ATOM 7636 O O . MET A 1 955 ? 12.195 -37.071 -35.429 1.00 80.69 955 MET A O 1
ATOM 7640 N N . GLN A 1 956 ? 10.431 -38.185 -34.594 1.00 77.88 956 GLN A N 1
ATOM 7641 C CA . GLN A 1 956 ? 11.038 -38.442 -33.283 1.00 77.88 956 GLN A CA 1
ATOM 7642 C C . GLN A 1 956 ? 10.683 -39.841 -32.757 1.00 77.88 956 GLN A C 1
ATOM 7644 O O . GLN A 1 956 ? 9.552 -40.294 -32.947 1.00 77.88 956 GLN A O 1
ATOM 7649 N N . PRO A 1 957 ? 11.612 -40.528 -32.066 1.00 79.44 957 PRO A N 1
ATOM 7650 C CA . PRO A 1 957 ? 11.302 -41.747 -31.334 1.00 79.44 957 PRO A CA 1
ATOM 7651 C C . PRO A 1 957 ? 10.559 -41.408 -30.032 1.00 79.44 957 PRO A C 1
ATOM 7653 O O . PRO A 1 957 ? 11.016 -40.601 -29.219 1.00 79.44 957 PRO A O 1
ATOM 7656 N N . LEU A 1 958 ? 9.418 -42.054 -29.809 1.00 74.50 958 LEU A N 1
ATOM 7657 C CA . LEU A 1 958 ? 8.564 -41.880 -28.639 1.00 74.50 958 LEU A CA 1
ATOM 7658 C C . LEU A 1 958 ? 8.384 -43.230 -27.941 1.00 74.50 958 LEU A C 1
ATOM 7660 O O . LEU A 1 958 ? 7.890 -44.183 -28.536 1.00 74.50 958 LEU A O 1
ATOM 7664 N N . TYR A 1 959 ? 8.798 -43.309 -26.675 1.00 75.00 959 TYR A N 1
ATOM 7665 C CA . TYR A 1 959 ? 8.572 -44.480 -25.829 1.00 75.00 959 TYR A CA 1
ATOM 7666 C C . TYR A 1 959 ? 7.176 -44.436 -25.209 1.00 75.00 959 TYR A C 1
ATOM 7668 O O . TYR A 1 959 ? 6.851 -43.488 -24.486 1.00 75.00 959 TYR A O 1
ATOM 7676 N N . ASP A 1 960 ? 6.380 -45.462 -25.480 1.00 72.19 960 ASP A N 1
ATOM 7677 C CA . ASP A 1 960 ? 5.102 -45.697 -24.826 1.00 72.19 960 ASP A CA 1
ATOM 7678 C C . ASP A 1 960 ? 5.295 -46.583 -23.587 1.00 72.19 960 ASP A C 1
ATOM 7680 O O . ASP A 1 960 ? 5.785 -47.712 -23.669 1.00 72.19 960 ASP A O 1
ATOM 7684 N N . GLY A 1 961 ? 4.911 -46.059 -22.422 1.00 66.25 961 GLY A N 1
ATOM 7685 C CA . GLY A 1 961 ? 5.063 -46.738 -21.133 1.00 66.25 961 GLY A CA 1
ATOM 7686 C C . GLY A 1 961 ? 4.228 -48.023 -21.007 1.00 66.25 961 GLY A C 1
ATOM 7687 O O . GLY A 1 961 ? 4.802 -49.057 -20.657 1.00 66.25 961 GLY A O 1
ATOM 7688 N N . PRO A 1 962 ? 2.909 -47.992 -21.293 1.00 66.38 962 PRO A N 1
ATOM 7689 C CA . PRO A 1 962 ? 2.031 -49.163 -21.262 1.00 66.38 962 PRO A CA 1
ATOM 7690 C C . PRO A 1 962 ? 2.487 -50.331 -22.148 1.00 66.38 962 PRO A C 1
ATOM 7692 O O . PRO A 1 962 ? 2.662 -51.438 -21.638 1.00 66.38 962 PRO A O 1
ATOM 7695 N N . SER A 1 963 ? 2.742 -50.104 -23.443 1.00 69.88 963 SER A N 1
ATOM 7696 C CA . SER A 1 963 ? 3.218 -51.151 -24.369 1.00 69.88 963 SER A CA 1
ATOM 7697 C C . SER A 1 963 ? 4.730 -51.409 -24.294 1.00 69.88 963 SER A C 1
ATOM 7699 O O . SER A 1 963 ? 5.239 -52.292 -24.988 1.00 69.88 963 SER A O 1
ATOM 7701 N N . LYS A 1 964 ? 5.456 -50.669 -23.441 1.00 74.31 964 LYS A N 1
ATOM 7702 C CA . LYS A 1 964 ? 6.909 -50.773 -23.195 1.00 74.31 964 LYS A CA 1
ATOM 7703 C C . LYS A 1 964 ? 7.751 -50.741 -24.475 1.00 74.31 964 LYS A C 1
ATOM 7705 O O . LYS A 1 964 ? 8.763 -51.431 -24.593 1.00 74.31 964 LYS A O 1
ATOM 7710 N N . THR A 1 965 ? 7.303 -49.956 -25.448 1.00 76.06 965 THR A N 1
ATOM 7711 C CA . THR A 1 965 ? 7.733 -50.025 -26.848 1.00 76.06 965 THR A CA 1
ATOM 7712 C C . THR A 1 965 ? 8.065 -48.629 -27.369 1.00 76.06 965 THR A C 1
ATOM 7714 O O . THR A 1 965 ? 7.419 -47.651 -26.997 1.00 76.06 965 THR A O 1
ATOM 7717 N N . TRP A 1 966 ? 9.069 -48.521 -28.242 1.00 79.50 966 TRP A N 1
ATOM 7718 C CA . TRP A 1 966 ? 9.344 -47.285 -28.975 1.00 79.50 966 TRP A CA 1
ATOM 7719 C C . TRP A 1 966 ? 8.578 -47.258 -30.300 1.00 79.50 966 TRP A C 1
ATOM 7721 O O . TRP A 1 966 ? 8.512 -48.262 -31.009 1.00 79.50 966 TRP A O 1
ATOM 7731 N N . TYR A 1 967 ? 8.058 -46.087 -30.660 1.00 81.31 967 TYR A N 1
ATOM 7732 C CA . TYR A 1 967 ? 7.429 -45.810 -31.950 1.00 81.31 967 TYR A CA 1
ATOM 7733 C C . TYR A 1 967 ? 8.078 -44.586 -32.596 1.00 81.31 967 TYR A C 1
ATOM 7735 O O . TYR A 1 967 ? 8.395 -43.612 -31.913 1.00 81.31 967 TYR A O 1
ATOM 7743 N N . LEU A 1 968 ? 8.258 -44.609 -33.914 1.00 81.44 968 LEU A N 1
ATOM 7744 C CA . LEU A 1 968 ? 8.646 -43.435 -34.690 1.00 81.44 968 LEU A CA 1
ATOM 7745 C C . LEU A 1 968 ? 7.385 -42.629 -35.028 1.00 81.44 968 LEU A C 1
ATOM 7747 O O . LEU A 1 968 ? 6.532 -43.092 -35.788 1.00 81.44 968 LEU A O 1
ATOM 7751 N N . VAL A 1 969 ? 7.269 -41.430 -34.454 1.00 80.75 969 VAL A N 1
ATOM 7752 C CA . VAL A 1 969 ? 6.157 -40.495 -34.692 1.00 80.75 969 VAL A CA 1
ATOM 7753 C C . VAL A 1 969 ? 6.604 -39.318 -35.563 1.00 80.75 969 VAL A C 1
ATOM 7755 O O . VAL A 1 969 ? 7.796 -39.027 -35.663 1.00 80.75 969 VAL A O 1
ATOM 7758 N N . GLY A 1 970 ? 5.644 -38.642 -36.203 1.00 79.12 970 GLY A N 1
ATOM 7759 C CA . GLY A 1 970 ? 5.899 -37.575 -37.184 1.00 79.12 970 GLY A CA 1
ATOM 7760 C C . GLY A 1 970 ? 5.828 -38.025 -38.649 1.00 79.12 970 GLY A C 1
ATOM 7761 O O . GLY A 1 970 ? 6.112 -37.237 -39.547 1.00 79.12 970 GLY A O 1
ATOM 7762 N N . LEU A 1 971 ? 5.425 -39.272 -38.908 1.00 81.81 971 LEU A N 1
ATOM 7763 C CA . LEU A 1 971 ? 5.076 -39.769 -40.242 1.00 81.81 971 LEU A CA 1
ATOM 7764 C C . LEU A 1 971 ? 3.624 -39.391 -40.596 1.00 81.81 971 LEU A C 1
ATOM 7766 O O . LEU A 1 971 ? 2.777 -39.403 -39.704 1.00 81.81 971 LEU A O 1
ATOM 7770 N N . PRO A 1 972 ? 3.312 -39.050 -41.861 1.00 77.44 972 PRO A N 1
ATOM 7771 C CA . PRO A 1 972 ? 1.965 -38.663 -42.269 1.00 77.44 972 PRO A CA 1
ATOM 7772 C C . PRO A 1 972 ? 1.005 -39.863 -42.331 1.00 77.44 972 PRO A C 1
ATOM 7774 O O . PRO A 1 972 ? 1.282 -40.860 -42.997 1.00 77.44 972 PRO A O 1
ATOM 7777 N N . GLY A 1 973 ? -0.166 -39.719 -41.708 1.00 68.56 973 GLY A N 1
ATOM 7778 C CA . GLY A 1 973 ? -1.195 -40.759 -41.624 1.00 68.56 973 GLY A CA 1
ATOM 7779 C C . GLY A 1 973 ? -1.028 -41.667 -40.400 1.00 68.56 973 GLY A C 1
ATOM 7780 O O . GLY A 1 973 ? -0.102 -41.517 -39.610 1.00 68.56 973 GLY A O 1
ATOM 7781 N N . ALA A 1 974 ? -1.946 -42.619 -40.214 1.00 60.09 974 ALA A N 1
ATOM 7782 C CA . ALA A 1 974 ? -2.024 -43.446 -39.000 1.00 60.09 974 ALA A CA 1
ATOM 7783 C C . ALA A 1 974 ? -0.870 -44.465 -38.817 1.00 60.09 974 ALA A C 1
ATOM 7785 O O . ALA A 1 974 ? -0.895 -45.270 -37.887 1.00 60.09 974 ALA A O 1
ATOM 7786 N N . GLN A 1 975 ? 0.140 -44.460 -39.693 1.00 63.31 975 GLN A N 1
ATOM 7787 C CA . GLN A 1 975 ? 1.217 -45.449 -39.708 1.00 63.31 975 GLN A CA 1
ATOM 7788 C C . GLN A 1 975 ? 2.329 -45.104 -38.705 1.00 63.31 975 GLN A C 1
ATOM 7790 O O . GLN A 1 975 ? 3.367 -44.540 -39.051 1.00 63.31 975 GLN A O 1
ATOM 7795 N N . GLN A 1 976 ? 2.122 -45.497 -37.450 1.00 69.00 976 GLN A N 1
ATOM 7796 C CA . GLN A 1 976 ? 3.162 -45.502 -36.419 1.00 69.00 976 GLN A CA 1
ATOM 7797 C C . GLN A 1 976 ? 4.106 -46.689 -36.668 1.00 69.00 976 GLN A C 1
ATOM 7799 O O . GLN A 1 976 ? 3.660 -47.837 -36.708 1.00 69.00 976 GLN A O 1
ATOM 7804 N N . LEU A 1 977 ? 5.409 -46.444 -36.847 1.00 76.88 977 LEU A N 1
ATOM 7805 C CA . LEU A 1 977 ? 6.385 -47.525 -37.037 1.00 76.88 977 LEU A CA 1
ATOM 7806 C C . LEU A 1 977 ? 6.977 -47.947 -35.692 1.00 76.88 977 LEU A C 1
ATOM 7808 O O . LEU A 1 977 ? 7.568 -47.126 -34.994 1.00 76.88 977 LEU A O 1
ATOM 7812 N N . GLN A 1 978 ? 6.839 -49.225 -35.338 1.00 81.25 978 GLN A N 1
ATOM 7813 C CA . GLN A 1 978 ? 7.484 -49.795 -34.155 1.00 81.25 978 GLN A CA 1
ATOM 7814 C C . GLN A 1 978 ? 9.012 -49.789 -34.325 1.00 81.25 978 GLN A C 1
ATOM 7816 O O . GLN A 1 978 ? 9.521 -50.167 -35.377 1.00 81.25 978 GLN A O 1
ATOM 7821 N N . VAL A 1 979 ? 9.730 -49.408 -33.271 1.00 82.38 979 VAL A N 1
ATOM 7822 C CA . VAL A 1 979 ? 11.194 -49.374 -33.199 1.00 82.38 979 VAL A CA 1
ATOM 7823 C C . VAL A 1 979 ? 11.645 -50.338 -32.101 1.00 82.38 979 VAL A C 1
ATOM 7825 O O . VAL A 1 979 ? 11.332 -50.150 -30.926 1.00 82.38 979 VAL A O 1
ATOM 7828 N N . LYS A 1 980 ? 12.385 -51.385 -32.471 1.00 79.19 980 LYS A N 1
ATOM 7829 C CA . LYS A 1 980 ? 12.861 -52.443 -31.562 1.00 79.19 980 LYS A CA 1
ATOM 7830 C C . LYS A 1 980 ? 14.323 -52.248 -31.158 1.00 79.19 980 LYS A C 1
ATOM 7832 O O . LYS A 1 980 ? 14.763 -52.828 -30.170 1.00 79.19 980 LYS A O 1
ATOM 7837 N N . SER A 1 981 ? 15.086 -51.444 -31.903 1.00 78.69 981 SER A N 1
ATOM 7838 C CA . SER A 1 981 ? 16.494 -51.137 -31.612 1.00 78.69 981 SER A CA 1
ATOM 7839 C C . SER A 1 981 ? 16.931 -49.772 -32.159 1.00 78.69 981 SER A C 1
ATOM 7841 O O . SER A 1 981 ? 16.283 -49.211 -33.041 1.00 78.69 981 SER A O 1
ATOM 7843 N N . ALA A 1 982 ? 18.063 -49.251 -31.670 1.00 76.00 982 ALA A N 1
ATOM 7844 C CA . ALA A 1 982 ? 18.655 -48.009 -32.179 1.00 76.00 982 ALA A CA 1
ATOM 7845 C C . ALA A 1 982 ? 19.108 -48.125 -33.650 1.00 76.00 982 ALA A C 1
ATOM 7847 O O . ALA A 1 982 ? 18.839 -47.226 -34.438 1.00 76.00 982 ALA A O 1
ATOM 7848 N N . ALA A 1 983 ? 19.689 -49.262 -34.048 1.00 78.19 983 ALA A N 1
ATOM 7849 C CA . ALA A 1 983 ? 20.084 -49.504 -35.439 1.00 78.19 983 ALA A CA 1
ATOM 7850 C C . ALA A 1 983 ? 18.873 -49.564 -36.395 1.00 78.19 983 ALA A C 1
ATOM 7852 O O . ALA A 1 983 ? 18.954 -49.130 -37.543 1.00 78.19 983 ALA A O 1
ATOM 7853 N N . GLU A 1 984 ? 17.721 -50.060 -35.925 1.00 79.81 984 GLU A N 1
ATOM 7854 C CA . GLU A 1 984 ? 16.465 -50.007 -36.686 1.00 79.81 984 GLU A CA 1
ATOM 7855 C C . GLU A 1 984 ? 15.943 -48.566 -36.809 1.00 79.81 984 GLU A C 1
ATOM 7857 O O . GLU A 1 984 ? 15.479 -48.190 -37.881 1.00 79.81 984 GLU A O 1
ATOM 7862 N N . LEU A 1 985 ? 16.081 -47.731 -35.769 1.00 78.62 985 LEU A N 1
ATOM 7863 C CA . LEU A 1 985 ? 15.745 -46.302 -35.834 1.00 78.62 985 LEU A CA 1
ATOM 7864 C C . LEU A 1 985 ? 16.602 -45.552 -36.865 1.00 78.62 985 LEU A C 1
ATOM 7866 O O . LEU A 1 985 ? 16.053 -44.819 -37.683 1.00 78.62 985 LEU A O 1
ATOM 7870 N N . GLU A 1 986 ? 17.920 -45.757 -36.852 1.00 77.19 986 GLU A N 1
ATOM 7871 C CA . GLU A 1 986 ? 18.852 -45.185 -37.836 1.00 77.19 986 GLU A CA 1
ATOM 7872 C C . GLU A 1 986 ? 18.470 -45.632 -39.258 1.00 77.19 986 GLU A C 1
ATOM 7874 O O . GLU A 1 986 ? 18.225 -44.801 -40.133 1.00 77.19 986 GLU A O 1
ATOM 7879 N N . THR A 1 987 ? 18.249 -46.938 -39.450 1.00 78.31 987 THR A N 1
ATOM 7880 C CA . THR A 1 987 ? 17.789 -47.518 -40.725 1.00 78.31 987 THR A CA 1
ATOM 7881 C C . THR A 1 987 ? 16.440 -46.948 -41.194 1.00 78.31 987 THR A C 1
ATOM 7883 O O . THR A 1 987 ? 16.199 -46.844 -42.397 1.00 78.31 987 THR A O 1
ATOM 7886 N N . LEU A 1 988 ? 15.530 -46.597 -40.279 1.00 74.69 988 LEU A N 1
ATOM 7887 C CA . LEU A 1 988 ? 14.242 -45.977 -40.610 1.00 74.69 988 LEU A CA 1
ATOM 7888 C C . LEU A 1 988 ? 14.380 -44.492 -40.974 1.00 74.69 988 LEU A C 1
ATOM 7890 O O . LEU A 1 988 ? 13.656 -44.022 -41.849 1.00 74.69 988 LEU A O 1
ATOM 7894 N N . ILE A 1 989 ? 15.312 -43.761 -40.364 1.00 72.69 989 ILE A N 1
ATOM 7895 C CA . ILE A 1 989 ? 15.593 -42.361 -40.711 1.00 72.69 989 ILE A CA 1
ATOM 7896 C C . ILE A 1 989 ? 16.250 -42.279 -42.102 1.00 72.69 989 ILE A C 1
ATOM 7898 O O . ILE A 1 989 ? 15.790 -41.517 -42.958 1.00 72.69 989 ILE A O 1
ATOM 7902 N N . ASP A 1 990 ? 17.238 -43.134 -42.381 1.00 71.06 990 ASP A N 1
ATOM 7903 C CA . ASP A 1 990 ? 17.977 -43.157 -43.655 1.00 71.06 9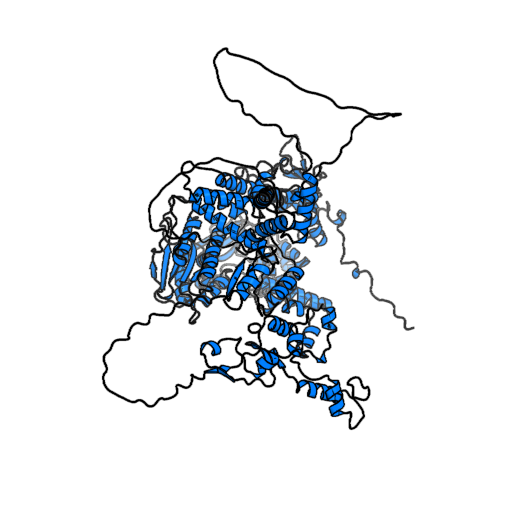90 ASP A CA 1
ATOM 7904 C C . ASP A 1 990 ? 17.121 -43.543 -44.874 1.00 71.06 990 ASP A C 1
ATOM 7906 O O . ASP A 1 990 ? 17.448 -43.188 -46.010 1.00 71.06 990 ASP A O 1
ATOM 7910 N N . ARG A 1 991 ? 15.970 -44.198 -44.666 1.00 69.19 991 ARG A N 1
ATOM 7911 C CA . ARG A 1 991 ? 14.992 -44.525 -45.726 1.00 69.19 991 ARG A CA 1
ATOM 7912 C C . ARG A 1 991 ? 14.298 -43.309 -46.352 1.00 69.19 991 ARG A C 1
ATOM 7914 O O . ARG A 1 991 ? 13.489 -43.489 -47.260 1.00 69.19 991 ARG A O 1
ATOM 7921 N N . LYS A 1 992 ? 14.604 -42.083 -45.903 1.00 62.53 992 LYS A N 1
ATOM 7922 C CA . LYS A 1 992 ? 14.039 -40.819 -46.417 1.00 62.53 992 LYS A CA 1
ATOM 7923 C C . LYS A 1 992 ? 12.506 -40.795 -46.392 1.00 62.53 992 LYS A C 1
ATOM 7925 O O . LYS A 1 992 ? 11.863 -40.297 -47.317 1.00 62.53 992 LYS A O 1
ATOM 7930 N N . HIS A 1 993 ? 11.906 -41.321 -45.324 1.00 67.69 993 HIS A N 1
ATOM 7931 C CA . HIS A 1 993 ? 10.478 -41.131 -45.093 1.00 67.69 993 HIS A CA 1
ATOM 7932 C C . HIS A 1 993 ? 10.172 -39.631 -44.938 1.00 67.69 993 HIS A C 1
ATOM 7934 O O . HIS A 1 993 ? 10.816 -38.926 -44.161 1.00 67.69 993 HIS A O 1
ATOM 7940 N N . ASN A 1 994 ? 9.191 -39.134 -45.695 1.00 73.94 994 ASN A N 1
ATOM 7941 C CA . ASN A 1 994 ? 8.798 -37.727 -45.650 1.00 73.94 994 ASN A CA 1
ATOM 7942 C C . ASN A 1 994 ? 8.081 -37.425 -44.328 1.00 73.94 994 ASN A C 1
ATOM 7944 O O . ASN A 1 994 ? 6.966 -37.900 -44.114 1.00 73.94 994 ASN A O 1
ATOM 7948 N N . ALA A 1 995 ? 8.703 -36.619 -43.468 1.00 83.81 995 ALA A N 1
ATOM 7949 C CA . ALA A 1 995 ? 8.090 -36.140 -42.234 1.00 83.81 995 ALA A CA 1
ATOM 7950 C C . ALA A 1 995 ? 6.840 -35.282 -42.515 1.00 83.81 995 ALA A C 1
ATOM 7952 O O . ALA A 1 995 ? 6.770 -34.561 -43.514 1.00 83.81 995 ALA A O 1
ATOM 7953 N N . ALA A 1 996 ? 5.857 -35.343 -41.621 1.00 84.44 996 ALA A N 1
ATOM 7954 C CA . ALA A 1 996 ? 4.599 -34.619 -41.739 1.00 84.44 996 ALA A CA 1
ATOM 7955 C C . ALA A 1 996 ? 4.794 -33.092 -41.552 1.00 84.44 996 ALA A C 1
ATOM 7957 O O . ALA A 1 996 ? 5.263 -32.665 -40.497 1.00 84.44 996 ALA A O 1
ATOM 7958 N N . PRO A 1 997 ? 4.407 -32.246 -42.529 1.00 84.88 997 PRO A N 1
ATOM 7959 C CA . PRO A 1 997 ? 4.473 -30.779 -42.435 1.00 84.88 997 PRO A CA 1
ATOM 7960 C C . PRO A 1 997 ? 3.264 -30.145 -41.719 1.00 84.88 997 PRO A C 1
ATOM 7962 O O . PRO A 1 997 ? 3.135 -28.920 -41.651 1.00 84.88 997 PRO A O 1
ATOM 7965 N N . LYS A 1 998 ? 2.334 -30.970 -41.236 1.00 86.69 998 LYS A N 1
ATOM 7966 C CA . LYS A 1 998 ? 1.101 -30.569 -40.564 1.00 86.69 998 LYS A CA 1
ATOM 7967 C C . LYS A 1 998 ? 0.769 -31.541 -39.435 1.00 86.69 998 LYS A C 1
ATOM 7969 O O . LYS A 1 998 ? 1.072 -32.733 -39.514 1.00 86.69 998 LYS A O 1
ATOM 7974 N N . LEU A 1 999 ? 0.059 -31.028 -38.443 1.00 86.12 999 LEU A N 1
ATOM 7975 C CA . LEU A 1 999 ? -0.529 -31.774 -37.348 1.00 86.12 999 LEU A CA 1
ATOM 7976 C C . LEU A 1 999 ? -2.040 -31.539 -37.354 1.00 86.12 999 LEU A C 1
ATOM 7978 O O . LEU A 1 999 ? -2.479 -30.393 -37.326 1.00 86.12 999 LEU A O 1
ATOM 7982 N N . ARG A 1 1000 ? -2.822 -32.618 -37.372 1.00 85.62 1000 ARG A N 1
ATOM 7983 C CA . ARG A 1 1000 ? -4.248 -32.575 -37.067 1.00 85.62 1000 ARG A CA 1
ATOM 7984 C C . ARG A 1 1000 ? -4.439 -32.729 -35.565 1.00 85.62 1000 ARG A C 1
ATOM 7986 O O . ARG A 1 1000 ? -4.022 -33.738 -34.995 1.00 85.62 1000 ARG A O 1
ATOM 7993 N N . LEU A 1 1001 ? -5.076 -31.746 -34.945 1.00 87.31 1001 LEU A N 1
ATOM 7994 C CA . LEU A 1 1001 ? -5.559 -31.791 -33.570 1.00 87.31 1001 LEU A CA 1
ATOM 7995 C C . LEU A 1 1001 ? -7.079 -31.945 -33.607 1.00 87.31 1001 LEU A C 1
ATOM 7997 O O . LEU A 1 1001 ? -7.765 -31.103 -34.181 1.00 87.31 1001 LEU A O 1
ATOM 8001 N N . TRP A 1 1002 ? -7.605 -32.987 -32.967 1.00 88.50 1002 TRP A N 1
ATOM 8002 C CA . TRP A 1 1002 ? -9.020 -33.038 -32.605 1.00 88.50 1002 TRP A CA 1
ATOM 8003 C C . TRP A 1 1002 ? -9.179 -32.499 -31.191 1.00 88.50 1002 TRP A C 1
ATOM 8005 O O . TRP A 1 1002 ? -8.492 -32.950 -30.267 1.00 88.50 1002 TRP A O 1
ATOM 8015 N N . SER A 1 1003 ? -10.105 -31.566 -31.015 1.00 91.12 1003 SER A N 1
ATOM 8016 C CA . SER A 1 1003 ? -10.458 -30.991 -29.722 1.00 91.12 1003 SER A CA 1
ATOM 8017 C C . SER A 1 1003 ? -11.943 -31.177 -29.424 1.00 91.12 1003 SER A C 1
ATOM 8019 O O . SER A 1 1003 ? -12.789 -31.145 -30.319 1.00 91.12 1003 SER A O 1
ATOM 8021 N N . VAL A 1 1004 ? -12.249 -31.387 -28.146 1.00 91.44 1004 VAL A N 1
ATOM 8022 C CA . VAL A 1 1004 ? -13.611 -31.461 -27.616 1.00 91.44 1004 VAL A CA 1
ATOM 8023 C C . VAL A 1 1004 ? -13.810 -30.292 -26.660 1.00 91.44 1004 VAL A C 1
ATOM 8025 O O . VAL A 1 1004 ? -12.977 -30.055 -25.790 1.00 91.44 1004 VAL A O 1
ATOM 8028 N N . GLN A 1 1005 ? -14.910 -29.565 -26.798 1.00 93.56 1005 GLN A N 1
ATOM 8029 C CA . GLN A 1 1005 ? -15.254 -28.442 -25.937 1.00 93.56 1005 GLN A CA 1
ATOM 8030 C C . GLN A 1 1005 ? -16.669 -28.615 -25.382 1.00 93.56 1005 GLN A C 1
ATOM 8032 O O . GLN A 1 1005 ? -17.626 -28.823 -26.131 1.00 93.56 1005 GLN A O 1
ATOM 8037 N N . ILE A 1 1006 ? -16.812 -28.477 -24.064 1.00 94.25 1006 ILE A N 1
ATOM 8038 C CA . ILE A 1 1006 ? -18.119 -28.244 -23.440 1.00 94.25 1006 ILE A CA 1
ATOM 8039 C C . ILE A 1 1006 ? -18.618 -26.859 -23.900 1.00 94.25 1006 ILE A C 1
ATOM 8041 O O . ILE A 1 1006 ? -17.882 -25.886 -23.730 1.00 94.25 1006 ILE A O 1
ATOM 8045 N N . PRO A 1 1007 ? -19.832 -26.723 -24.474 1.00 91.00 1007 PRO A N 1
ATOM 8046 C CA . PRO A 1 1007 ? -20.308 -25.494 -25.125 1.00 91.00 1007 PRO A CA 1
ATOM 8047 C C . PRO A 1 1007 ? -20.730 -24.371 -24.150 1.00 91.00 1007 PRO A C 1
ATOM 8049 O O . PRO A 1 1007 ? -21.776 -23.748 -24.321 1.00 91.00 1007 PRO A O 1
ATOM 8052 N N . PHE A 1 1008 ? -19.909 -24.082 -23.137 1.00 85.94 1008 PHE A N 1
ATOM 8053 C CA . PHE A 1 1008 ? -20.084 -22.962 -22.212 1.00 85.94 1008 PHE A CA 1
ATOM 8054 C C . PHE A 1 1008 ? -18.859 -22.027 -22.219 1.00 85.94 1008 PHE A C 1
ATOM 8056 O O . PHE A 1 1008 ? -17.721 -22.506 -22.243 1.00 85.94 1008 PHE A O 1
ATOM 8063 N N . PRO A 1 1009 ? -19.053 -20.692 -22.169 1.00 79.75 1009 PRO A N 1
ATOM 8064 C CA . PRO A 1 1009 ? -17.953 -19.740 -22.036 1.00 79.75 1009 PRO A CA 1
ATOM 8065 C C . PRO A 1 1009 ? -17.099 -20.010 -20.790 1.00 79.75 1009 PRO A C 1
ATOM 8067 O O . PRO A 1 1009 ? -17.623 -20.319 -19.725 1.00 79.75 1009 PRO A O 1
ATOM 8070 N N . GLY A 1 1010 ? -15.780 -19.857 -20.921 1.00 79.88 1010 GLY A N 1
ATOM 8071 C CA . GLY A 1 1010 ? -14.825 -20.027 -19.820 1.00 79.88 1010 GLY A CA 1
ATOM 8072 C C . GLY A 1 1010 ? -14.315 -21.457 -19.603 1.00 79.88 1010 GLY A C 1
ATOM 8073 O O . GLY A 1 1010 ? -13.265 -21.612 -18.984 1.00 79.88 1010 GLY A O 1
ATOM 8074 N N . ILE A 1 1011 ? -14.971 -22.488 -20.150 1.00 85.62 1011 ILE A N 1
ATOM 8075 C CA . ILE A 1 1011 ? -14.462 -23.867 -20.076 1.00 85.62 1011 ILE A CA 1
ATOM 8076 C C . ILE A 1 1011 ? -13.439 -24.099 -21.209 1.00 85.62 1011 ILE A C 1
ATOM 8078 O O . ILE A 1 1011 ? -13.770 -23.889 -22.383 1.00 85.62 1011 ILE A O 1
ATOM 8082 N N . PRO A 1 1012 ? -12.190 -24.507 -20.899 1.00 88.06 1012 PRO A N 1
ATOM 8083 C CA . PRO A 1 1012 ? -11.147 -24.700 -21.901 1.00 88.06 1012 PRO A CA 1
ATOM 8084 C C . PRO A 1 1012 ? -11.405 -25.961 -22.747 1.00 88.06 1012 PRO A C 1
ATOM 8086 O O . PRO A 1 1012 ? -11.898 -26.959 -22.215 1.00 88.06 1012 PRO A O 1
ATOM 8089 N N . PRO A 1 1013 ? -11.051 -25.964 -24.046 1.00 89.31 1013 PRO A N 1
ATOM 8090 C CA . PRO A 1 1013 ? -11.178 -27.145 -24.895 1.00 89.31 1013 PRO A CA 1
ATOM 8091 C C . PRO A 1 1013 ? -10.165 -28.232 -24.504 1.00 89.31 1013 PRO A C 1
ATOM 8093 O O . PRO A 1 1013 ? -8.971 -27.972 -24.346 1.00 89.31 1013 PRO A O 1
ATOM 8096 N N . LEU A 1 1014 ? -10.638 -29.472 -24.412 1.00 89.25 1014 LEU A N 1
ATOM 8097 C CA . LEU A 1 1014 ? -9.825 -30.670 -24.240 1.00 89.25 1014 LEU A CA 1
ATOM 8098 C C . LEU A 1 1014 ? -9.170 -31.060 -25.574 1.00 89.25 1014 LEU A C 1
ATOM 8100 O O . LEU A 1 1014 ? -9.856 -31.244 -26.580 1.00 89.25 1014 LEU A O 1
ATOM 8104 N N . ALA A 1 1015 ? -7.854 -31.274 -25.585 1.00 88.00 1015 ALA A N 1
ATOM 8105 C CA . ALA A 1 1015 ? -7.195 -31.994 -26.675 1.00 88.00 1015 ALA A CA 1
ATOM 8106 C C . ALA A 1 1015 ? -7.575 -33.484 -26.594 1.00 88.00 1015 ALA A C 1
ATOM 8108 O O . ALA A 1 1015 ? -7.293 -34.135 -25.591 1.00 88.00 1015 ALA A O 1
ATOM 8109 N N . PHE A 1 1016 ? -8.223 -34.020 -27.629 1.00 86.19 1016 PHE A N 1
ATOM 8110 C CA . PHE A 1 1016 ? -8.800 -35.371 -27.615 1.00 86.19 1016 PHE A CA 1
ATOM 8111 C C . PHE A 1 1016 ? -7.932 -36.401 -28.347 1.00 86.19 1016 PHE A C 1
ATOM 8113 O O . PHE A 1 1016 ? -7.719 -37.510 -27.856 1.00 86.19 1016 PHE A O 1
ATOM 8120 N N . ALA A 1 1017 ? -7.399 -36.027 -29.513 1.00 86.00 1017 ALA A N 1
ATOM 8121 C CA . ALA A 1 1017 ? -6.467 -36.847 -30.282 1.00 86.00 1017 ALA A CA 1
ATOM 8122 C C . ALA A 1 1017 ? -5.566 -35.978 -31.169 1.00 86.00 1017 ALA A C 1
ATOM 8124 O O . ALA A 1 1017 ? -5.878 -34.821 -31.453 1.00 86.00 1017 ALA A O 1
ATOM 8125 N N . VAL A 1 1018 ? -4.453 -36.551 -31.630 1.00 82.44 1018 VAL A N 1
ATOM 8126 C CA . VAL A 1 1018 ? -3.455 -35.882 -32.476 1.00 82.44 1018 VAL A CA 1
ATOM 8127 C C . VAL A 1 1018 ? -2.972 -36.846 -33.563 1.00 82.44 1018 VAL A C 1
ATOM 8129 O O . VAL A 1 1018 ? -2.666 -38.000 -33.264 1.00 82.44 1018 VAL A O 1
ATOM 8132 N N . LEU A 1 1019 ? -2.872 -36.380 -34.813 1.00 82.50 1019 LEU A N 1
ATOM 8133 C CA . LEU A 1 1019 ? -2.353 -37.151 -35.950 1.00 82.50 1019 LEU A CA 1
ATOM 8134 C C . LEU A 1 1019 ? -1.449 -36.285 -36.853 1.00 82.50 1019 LEU A C 1
ATOM 8136 O O . LEU A 1 1019 ? -1.899 -35.243 -37.328 1.00 82.50 1019 LEU A O 1
ATOM 8140 N N . PRO A 1 1020 ? -0.207 -36.693 -37.171 1.00 83.25 1020 PRO A N 1
ATOM 8141 C CA . PRO A 1 1020 ? 0.593 -36.017 -38.189 1.00 83.25 1020 PRO A CA 1
ATOM 8142 C C . PRO A 1 1020 ? 0.044 -36.316 -39.594 1.00 83.25 1020 PRO A C 1
ATOM 8144 O O . PRO A 1 1020 ? -0.271 -37.460 -39.920 1.00 83.25 1020 PRO A O 1
ATOM 8147 N N . ILE A 1 1021 ? -0.065 -35.299 -40.449 1.00 82.88 1021 ILE A N 1
ATOM 8148 C CA . ILE A 1 1021 ? -0.676 -35.412 -41.785 1.00 82.88 1021 ILE A CA 1
ATOM 8149 C C . ILE A 1 1021 ? 0.166 -34.717 -42.867 1.00 82.88 1021 ILE A C 1
ATOM 8151 O O . ILE A 1 1021 ? 0.986 -33.840 -42.597 1.00 82.88 1021 ILE A O 1
ATOM 8155 N N . ALA A 1 1022 ? -0.022 -35.125 -44.122 1.00 82.69 1022 ALA A N 1
ATOM 8156 C CA . ALA A 1 1022 ? 0.660 -34.534 -45.270 1.00 82.69 1022 ALA A CA 1
ATOM 8157 C C . ALA A 1 1022 ? 0.063 -33.164 -45.665 1.00 82.69 1022 ALA A C 1
ATOM 8159 O O . ALA A 1 1022 ? -1.077 -32.843 -45.337 1.00 82.69 1022 ALA A O 1
ATOM 8160 N N . SER A 1 1023 ? 0.800 -32.355 -46.442 1.00 78.56 1023 SER A N 1
ATOM 8161 C CA . SER A 1 1023 ? 0.272 -31.084 -46.986 1.00 78.56 1023 SER A CA 1
ATOM 8162 C C . SER A 1 1023 ? -0.955 -31.273 -47.885 1.00 78.56 1023 SER A C 1
ATOM 8164 O O . SER A 1 1023 ? -1.793 -30.377 -47.973 1.00 78.56 1023 SER A O 1
ATOM 8166 N N . LYS A 1 1024 ? -1.044 -32.427 -48.560 1.00 75.12 1024 LYS A N 1
ATOM 8167 C CA . LYS A 1 1024 ? -2.189 -32.881 -49.355 1.00 75.12 1024 LYS A CA 1
ATOM 8168 C C . LYS A 1 1024 ? -2.702 -34.176 -48.726 1.00 75.12 1024 LYS A C 1
ATOM 8170 O O . LYS A 1 1024 ? -1.915 -35.100 -48.546 1.00 75.12 1024 LYS A O 1
ATOM 8175 N N . VAL A 1 1025 ? -3.990 -34.221 -48.417 1.00 67.81 1025 VAL A N 1
ATOM 8176 C CA . VAL A 1 1025 ? -4.685 -35.325 -47.736 1.00 67.81 1025 VAL A CA 1
ATOM 8177 C C . VAL A 1 1025 ? -5.836 -35.765 -48.647 1.00 67.81 1025 VAL A C 1
ATOM 8179 O O . VAL A 1 1025 ? -6.455 -34.906 -49.281 1.00 67.81 1025 VAL A O 1
ATOM 8182 N N . LYS A 1 1026 ? -6.100 -37.069 -48.793 1.00 62.72 1026 LYS A N 1
ATOM 8183 C CA . LYS A 1 1026 ? -7.212 -37.553 -49.636 1.00 62.72 1026 LYS A CA 1
ATOM 8184 C C . LYS A 1 1026 ? -8.557 -37.294 -48.954 1.00 62.72 1026 LYS A C 1
ATOM 8186 O O . LYS A 1 1026 ? -8.626 -37.238 -47.736 1.00 62.72 1026 LYS A O 1
ATOM 8191 N N . GLY A 1 1027 ? -9.652 -37.230 -49.717 1.00 55.09 1027 GLY A N 1
ATOM 8192 C CA . GLY A 1 1027 ? -10.999 -37.051 -49.146 1.00 55.09 1027 GLY A CA 1
ATOM 8193 C C . GLY A 1 1027 ? -11.385 -38.122 -48.112 1.00 55.09 1027 GLY A C 1
ATOM 8194 O O . GLY A 1 1027 ? -12.005 -37.806 -47.106 1.00 55.09 1027 GLY A O 1
ATOM 8195 N N . SER A 1 1028 ? -10.928 -39.364 -48.301 1.00 57.88 1028 SER A N 1
ATOM 8196 C CA . SER A 1 1028 ? -11.084 -40.483 -47.355 1.00 57.88 1028 SER A CA 1
ATOM 8197 C C . SER A 1 1028 ? -10.191 -40.403 -46.105 1.00 57.88 1028 SER A C 1
ATOM 8199 O O . SER A 1 1028 ? -10.230 -41.296 -45.272 1.00 57.88 1028 SER A O 1
ATOM 8201 N N . GLU A 1 1029 ? -9.335 -39.386 -46.014 1.00 55.28 1029 GLU A N 1
ATOM 8202 C CA . GLU A 1 1029 ? -8.414 -39.096 -44.905 1.00 55.28 1029 GLU A CA 1
ATOM 8203 C C . GLU A 1 1029 ? -8.796 -37.742 -44.232 1.00 55.28 1029 GLU A C 1
ATOM 8205 O O . GLU A 1 1029 ? -8.037 -37.172 -43.440 1.00 55.28 1029 GLU A O 1
ATOM 8210 N N . LEU A 1 1030 ? -9.971 -37.188 -44.577 1.00 50.81 1030 LEU A N 1
ATOM 8211 C CA . LEU A 1 1030 ? -10.571 -35.979 -43.986 1.00 50.81 1030 LEU A CA 1
ATOM 8212 C C . LEU A 1 1030 ? -11.742 -36.273 -43.031 1.00 50.81 1030 LEU A C 1
ATOM 8214 O O . LEU A 1 1030 ? -12.265 -35.332 -42.437 1.00 50.81 1030 LEU A O 1
ATOM 8218 N N . VAL A 1 1031 ? -12.136 -37.544 -42.901 1.00 40.84 1031 VAL A N 1
ATOM 8219 C CA . VAL A 1 1031 ? -13.205 -38.046 -42.020 1.00 40.84 1031 VAL A CA 1
ATOM 8220 C C . VAL A 1 1031 ? -12.567 -38.818 -40.871 1.00 40.84 1031 VAL A C 1
ATOM 8222 O O . VAL A 1 1031 ? -11.700 -39.664 -41.183 1.00 40.84 1031 VAL A O 1
#

pLDDT: mean 78.1, std 20.65, range [24.38, 98.56]

Organism: NCBI:txid153505

InterPro domains:
  IPR003653 Ulp1 protease family, C-terminal catalytic domain [PF02902] (228-377)
  IPR003653 Ulp1 protease family, C-terminal catalytic domain [PS50600] (208-377)
  IPR038765 Papain-like cysteine peptidase superfamily [SSF54001] (215-395)